Protein AF-0000000086963693 (afdb_homodimer)

Foldseek 3Di:
DCPPPDPPPPPPPPDPPDPPVVLVVLPVVPPPPPDPPPDVPPDDCPPPPPPPDDDSPCRVVVVLVVCAVAPLQVVLQVVQQVCLQVLNDAQVSLLVSLAQNHQEHANNRNLQRDALVSLVSNLVGPQNHQYYHNALNARYAQVSLLSSLQSHQNHQEYEQANYCHELSNLLSNFVRNQNHAYYHHAQNARYDLLSLLSNQAPLVVRDGGNLNHAYYEYHNYPPPDDDPSNLLSLLNNQLSHQNYQYYHDQCNLVNLVCQQVVPCVPHDHDPSGDGSVVSQVVQLVPDPPVPDPGAAGAHAEEEEAEQVSLQSCCRRHLQHAAYEYEYEPDQAGDPSLLSNANYAHYAYEYPAEYALLRCLVSLQRRQQRHAHYHEERYEYADLVSVVSSCLSRQAYQEYHYAYEYQHAPDDDPPPPPVPPSPQRANARHAYYAYAYHYDPPHPDCDDSVSNLSSVLSCQLRYQNYAEYHYYDDPDACQVSLCSSPPPADGGQAAHAYYHYAQHAYALVSVVVVVPHNHNHQEEEAEPHPRADPVSVVVVVVVCVVVVPNHDYHYD/DCPPPDPPPPPPPPDPPDPQVVLVVLPVVPPPPPDPVPDVPPDDCPPPPPPPPDDSPCRVVVVLVVCAVAPLQVVLQVVQQVCLQVLNDAQVSLLVSQAQNHQEHANNRNLQRDALVSLVSNLPGHQNHQYYHNALNARYAQVSLLSSLQSHQNHAYYEQANYCHELSNLLSNFVRNQNHAEYEHAQNARYDLLSLLSNQAPLVVRDGGNLNHAYYEYHNYPPDDDDPSNLLSLLNNQLSHQNHQYYHDQCNLVNLVCQQVVPCVPHDHDPSGDGSVRSQVVQLVPDPPVPDPGAAGAHAEEEEAEQVSLQSCCRRHLQHAAYEYEYEPDQAGDPSLLSNANYAHYAYEYPAEYALLRCLVSLQRRQQRHAHYHEERYEYADLVSVLSSCLSRQAYQEYHYAYEYQHAPDDDPPPPPVPPSPQRANARHAYYAYAYHYDPPHPDCDDSVSNLSSVLSCQLRYQNHAEYHYYDDPDACQVSLCVSCVPADRGQQAHAYYHYAQHAYALVSVVVVVPHNHNHQEEEAEPHPRADPVSVVVVVVVCVVVVPNHDYHYD

pLDDT: mean 77.96, std 24.8, range [16.38, 98.19]

Sequence (1110 aa):
MDARLRPRAGCIQIESVGVTDLLQNACTVRHFLKPCVGSLWAHRALSPLQATHKDPLAAPGLLLANLQMGKADCLVQELIEFLGIKRRVTRPVLHLLLVPQLTELHLRRCSQLVTKDVAQMISSRCKNLSVLNLDSCSRIP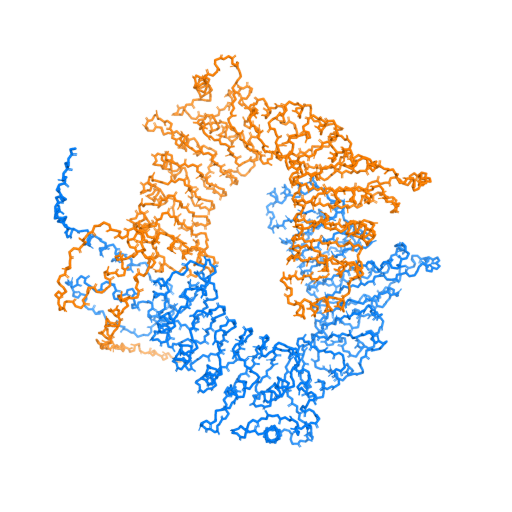SDALVSLIESLPSLKKLDLSDTQCNTQVLSAVGSTCRHLSELNITDCKRLSAESLFHLAYDVTAGSFSCQGLQLLLVDGLEPSGRSRDLIWALAFVLLALPSLLFVENEFVSDALQEILDQQFAAAQVAPRFPSLEELVQRRMAMRTDQTGSRLTLPLKELLEVEETFLPTVCAVCPHLTKAVVLLDDGSALSPAFYTWRTLTNLTLDCSRPRNLAELLPVAAVLGAQMQFLSVDGFYVRDELSFHTLLNRCPNLQKFTASIFLSLRGQGRPPPEQEAVLTPPRFSHLTEFTLSLCHLHTSAPSQPIPRLRANLLSVLQNSPCLETLELFYLPFGLDEVFEKVLEPRGAALVRLCDLFLLQCQVSISTIHLLLAADNQLNSLHLDKCPDIYRGDYEELLRKVSREGLDLHIEWQMDARLRPRAGCIQIESVGVTDLLQNACTVRHFLKPCVGSLWAHRALSPLQATHKDPLAAPGLLLANLQMGKADCLVQELIEFLGIKRRVTRPVLHLLLVPQLTELHLRRCSQLVTKDVAQMISSRCKNLSVLNLDSCSRIPSDALVSLIESLPSLKKLDLSDTQCNTQVLSAVGSTCRHLSELNITDCKRLSAESLFHLAYDVTAGSFSCQGLQLLLVDGLEPSGRSRDLIWALAFVLLALPSLLFVENEFVSDALQEILDQQFAAAQVAPRFPSLEELVQRRMAMRTDQTGSRLTLPLKELLEVEETFLPTVCAVCPHLTKAVVLLDDGSALSPAFYTWRTLTNLTLDCSRPRNLAELLPVAAVLGAQMQFLSVDGFYVRDELSFHTLLNRCPNLQKFTASIFLSLRGQGRPPPEQEAVLTPPRFSHLTEFTLSLCHLHTSAPSQPIPRLRANLLSVLQNSPCLETLELFYLPFGLDEVFEKVLEPRGAALVRLCDLFLLQCQVSISTIHLLLAADNQLNSLHLDKCPDIYRGDYEELLRKVSREGLDLHIEWQ

Radius of gyration: 35.05 Å; Cα contacts (8 Å, |Δi|>4): 2312; chains: 2; bounding box: 100×101×71 Å

Nearest PDB structures (foldseek):
  6o60-assembly1_C  TM=4.520E-01  e=1.082E-11  Homo sapiens
  6wcq-assembly1_B  TM=5.732E-01  e=6.250E-10  Homo sapiens
  3ogm-assembly8_H  TM=4.961E-01  e=3.880E-07  Arabidopsis thaliana
  8ubv-assembly1_H  TM=5.374E-01  e=8.958E-05  Homo sapiens
  7b5r-assembly1_T  TM=4.893E-01  e=2.858E-03  Homo sapiens

Organism: NCBI:txid35019

Secondary structure (DSSP, 8-state):
---------------STTHHHHHHHHHGGGGGG-TT--GGGSS---------S--GGGHHHHHHHHHHSSTHHHHHHHHHHHHHHTT---HHHHHHH--TT-SEEE-GGGGGG--HHHHHHHHHH-TT-SEEE-TT-TTS-HHHHHHHHHT-TT-SEEE-TTS---HHHHHHHHHH-TT--EEE-TT-TT--TTHHHHHHEETTTTEE--TT--EEE--SPSSPS--HHHHHHHHHHHHH-TT--EEE-TTHHHHHHHHHHT--TT----TTS--HHHHHHHHHHH-S-TT-SS------EEEEEEGGGHHHHHHH-TT--EEEEEE-S-SS--GGGGG-TT--EEEEEEEEEEEGGGGHHHHHHHGGG-SEEEEEEEEESSHHHHHHHHHT-TT-SEEEEEEEE-----SS--------------TT--EEEEEEEE-TTS-S----HHHHHHHHHHHHT-TT--EEEEES-SSBSHHHHHHHHSSTTTTTTT--EEEEES-B--HHHHHHHHHSSS---EEEEES-TT--HHHHHHHHHHHHHHT---EEEE-/----------------TTHHHHHHHGGGGGGGG-TT--GGGSS------------GGGHHHHHHHHHHSSTHHHHHHHHHHHHHHTT---HHHHHHH--TT-SEEE-GGGGGG--HHHHHHHHHH-TT-SEEE-TT-TTS-HHHHHHHHHT-TT-SEEE-TTS---HHHHHHHHHH-TT--EEE-TT-TT--TTHHHHHHEETTTTEE--TT--EEE--SPSSPS--HHHHHHHHHHHHH-TT--EEE-TTHHHHHHHHHHT--TT----TTS--HHHHHHHHHHH-S-TT-SS------EEEEEEGGGHHHHHHH-TT--EEEEEE-S-SS--GGGGG-TT--EEEEEEEEEEEGGGGHHHHHHHGGG-SEEEEEEEEESSHHHHHHHHHT-TT-SEEEEEEEE-----SS--------------TT--EEEEEEEE-TTS-S----HHHHHHHHHHHHT-TT--EEEEES-SSBSHHHHHHHHSSTTTTTTT--EEEEES-B--HHHHHHHHHSSS---EEEEES-TT--HHHHHHHHHHHHHHT---EEEE-

Solvent-accessible surface area (backbone atoms only — not comparable to full-atom values): 56618 Å² total; per-residue (Å²): 138,79,84,70,78,74,83,77,77,78,75,80,78,78,78,83,66,77,70,60,65,64,60,58,66,65,62,73,65,64,75,72,70,58,69,87,61,51,78,85,61,65,58,72,40,69,68,83,73,80,78,74,86,73,74,83,76,56,60,72,55,48,61,57,45,53,39,47,56,64,73,29,4,58,39,22,16,23,22,37,27,3,6,5,63,52,65,9,29,37,59,69,57,51,56,69,41,49,32,44,24,18,35,38,40,35,31,50,17,17,12,88,40,35,29,50,67,50,40,50,46,39,34,72,30,29,50,54,25,30,30,44,32,38,32,51,21,53,59,26,45,42,68,46,49,26,54,29,40,60,41,29,44,60,22,29,34,41,31,42,21,35,19,44,45,29,42,64,30,33,31,30,42,15,73,35,18,56,58,22,30,34,41,30,46,30,44,13,61,64,23,42,40,69,29,48,51,32,28,32,33,35,64,88,76,69,42,79,17,28,55,50,26,27,36,41,35,54,37,61,44,36,77,78,67,97,40,72,59,41,28,46,30,48,34,45,42,61,52,56,24,72,44,33,28,33,60,46,44,86,48,50,57,58,12,49,42,44,60,72,65,64,65,58,83,80,55,88,68,60,83,79,44,82,48,67,67,54,35,52,51,50,52,60,65,66,44,83,69,78,78,63,93,66,76,67,46,65,30,33,43,43,78,62,36,50,52,89,41,39,57,47,45,49,62,32,25,62,59,30,29,34,40,26,36,40,34,61,82,62,93,65,69,63,74,43,61,78,70,47,79,51,41,26,32,42,35,40,39,30,30,42,77,38,62,49,64,57,47,43,68,51,28,68,70,45,12,66,58,20,32,31,44,33,44,33,38,26,26,40,70,52,63,59,45,59,50,53,43,53,54,33,27,41,46,24,29,33,38,38,36,39,35,29,40,44,46,73,73,66,78,74,73,71,73,84,68,78,72,79,66,83,66,51,60,23,77,49,22,31,35,44,36,43,31,43,43,64,37,83,88,37,56,81,83,65,85,59,64,56,52,55,49,45,51,38,38,50,51,49,30,15,48,46,23,26,36,41,37,41,30,42,46,95,57,68,42,44,66,44,51,51,60,36,56,56,59,81,86,52,33,43,36,46,23,27,37,41,39,36,33,45,30,44,42,46,59,66,48,53,52,50,61,70,68,43,81,45,50,59,36,38,40,36,42,33,55,25,64,57,55,43,51,46,54,51,53,50,51,52,50,48,35,61,76,69,63,52,76,59,47,76,45,77,88,140,76,85,71,81,75,77,65,60,52,71,76,80,80,80,85,69,78,70,64,69,65,60,61,67,67,64,71,67,66,75,74,72,56,69,88,62,54,79,86,63,67,75,85,78,74,73,84,75,79,80,76,86,75,74,81,79,57,60,73,58,48,62,58,46,51,41,48,54,64,73,30,5,58,38,25,16,24,21,36,30,4,6,5,63,54,64,8,32,38,59,70,58,53,57,70,42,50,33,44,27,17,34,39,39,37,32,48,19,18,12,88,41,35,28,50,66,50,39,50,45,38,35,73,31,29,50,54,24,31,31,42,32,38,33,52,21,52,58,26,44,41,70,45,49,27,55,28,38,60,41,29,43,58,22,28,34,40,30,40,21,35,18,43,46,28,43,66,29,34,31,29,40,16,73,36,18,56,57,20,29,34,41,30,45,30,43,12,62,62,22,43,41,69,28,47,52,31,27,32,32,36,64,89,76,69,40,78,18,29,53,50,26,25,37,41,35,56,36,61,42,36,76,79,67,96,40,70,60,41,30,46,29,48,34,45,41,61,51,56,23,71,44,33,29,34,59,46,44,87,48,52,56,59,12,50,43,42,61,72,63,65,66,58,82,80,54,87,65,62,83,79,43,83,48,68,65,54,35,53,51,48,52,60,64,66,44,80,69,76,78,63,96,67,75,68,44,66,29,32,44,44,78,62,35,48,50,88,42,39,56,48,46,49,60,33,25,61,59,28,29,33,40,25,36,39,34,61,82,64,92,65,69,63,73,45,62,76,69,48,80,52,40,25,32,42,35,40,39,29,29,41,78,38,62,49,63,56,46,42,68,51,28,69,70,44,12,66,58,22,32,32,44,33,43,35,38,27,25,41,72,51,65,60,44,60,50,53,44,52,52,34,27,40,47,24,30,33,40,38,36,38,35,28,40,44,46,72,73,64,78,76,73,71,75,85,66,75,72,78,66,80,66,50,59,22,77,49,22,29,35,44,35,44,32,43,42,64,39,82,89,37,55,79,84,66,85,57,62,58,52,54,49,44,52,39,37,48,49,48,31,15,50,46,23,26,35,41,36,43,31,42,47,93,56,67,43,44,67,43,52,51,60,37,55,56,59,81,86,52,31,43,36,45,23,27,37,41,37,35,33,44,31,43,43,47,60,66,48,53,51,49,58,69,69,44,81,46,48,59,36,37,38,39,41,33,56,27,64,58,54,43,52,48,52,50,53,49,50,51,50,47,35,62,74,70,63,52,75,59,48,77,45,77,87

InterPro domains:
  IPR006553 Leucine-rich repeat, cysteine-containing subtype [SM00367] (99-124)
  IPR006553 Leucine-rich repeat, cysteine-containing subtype [SM00367] (126-151)
  IPR006553 Leucine-rich repeat, cysteine-containing subtype [SM00367] (177-202)
  IPR032675 Leucine-rich repeat domain superfamily [G3DSA:3.80.10.10] (11-227)
  IPR032675 Leucine-rich repeat domain superfamily [G3DSA:3.80.10.10] (249-545)
  IPR057207 F-box/LRR-repeat protein 15-like, leucin rich repeat domain [PF25372] (100-200)

Structure (mmCIF, N/CA/C/O backbone):
data_AF-0000000086963693-model_v1
#
loop_
_entity.id
_entity.type
_entity.pdbx_description
1 polymer 'Uncharacterized protein LOC106538918'
#
loop_
_atom_site.group_PDB
_atom_site.id
_atom_site.type_symbol
_atom_site.label_atom_id
_atom_site.label_alt_id
_atom_site.label_comp_id
_atom_site.label_asym_id
_atom_site.label_entity_id
_atom_site.label_seq_id
_atom_site.pdbx_PDB_ins_code
_atom_site.Cartn_x
_atom_site.Cartn_y
_atom_site.Cartn_z
_atom_site.occupancy
_atom_site.B_iso_or_equiv
_atom_site.auth_seq_id
_atom_site.auth_comp_id
_atom_site.auth_asym_id
_atom_site.auth_atom_id
_atom_site.pdbx_PDB_model_num
ATOM 1 N N . MET A 1 1 ? 40.375 51.125 -20.359 1 17.61 1 MET A N 1
ATOM 2 C CA . MET A 1 1 ? 41.531 50.938 -19.484 1 17.61 1 MET A CA 1
ATOM 3 C C . MET A 1 1 ? 41.625 49.5 -19 1 17.61 1 MET A C 1
ATOM 5 O O . MET A 1 1 ? 40.625 48.938 -18.562 1 17.61 1 MET A O 1
ATOM 9 N N . ASP A 1 2 ? 42.719 48.812 -19.484 1 18.19 2 ASP A N 1
ATOM 10 C CA . ASP A 1 2 ? 43.125 47.469 -19.906 1 18.19 2 ASP A CA 1
ATOM 11 C C . ASP A 1 2 ? 43.5 46.625 -18.703 1 18.19 2 ASP A C 1
ATOM 13 O O . ASP A 1 2 ? 44.219 45.625 -18.844 1 18.19 2 ASP A O 1
ATOM 17 N N . ALA A 1 3 ? 43.031 47.156 -17.453 1 17.84 3 ALA A N 1
ATOM 18 C CA . ALA A 1 3 ? 43.875 46.75 -16.312 1 17.84 3 ALA A CA 1
ATOM 19 C C . ALA A 1 3 ? 43.906 45.219 -16.188 1 17.84 3 ALA A C 1
ATOM 21 O O . ALA A 1 3 ? 42.875 44.562 -16.016 1 17.84 3 ALA A O 1
ATOM 22 N N . ARG A 1 4 ? 45 44.656 -16.734 1 20.73 4 ARG A N 1
ATOM 23 C CA . ARG A 1 4 ? 45.562 43.344 -17.016 1 20.73 4 ARG A CA 1
ATOM 24 C C . ARG A 1 4 ? 45.812 42.562 -15.727 1 20.73 4 ARG A C 1
ATOM 26 O O . ARG A 1 4 ? 46.812 42.75 -15.062 1 20.73 4 ARG A O 1
ATOM 33 N N . LEU A 1 5 ? 44.844 42.688 -14.734 1 18.3 5 LEU A N 1
ATOM 34 C CA . LEU A 1 5 ? 45.156 42.219 -13.391 1 18.3 5 LEU A CA 1
ATOM 35 C C . LEU A 1 5 ? 45.75 40.812 -13.43 1 18.3 5 LEU A C 1
ATOM 37 O O . LEU A 1 5 ? 45.125 39.906 -14.016 1 18.3 5 LEU A O 1
ATOM 41 N N . ARG A 1 6 ? 47.094 40.781 -13.305 1 18.86 6 ARG A N 1
ATOM 42 C CA . ARG A 1 6 ? 48.062 39.688 -13.352 1 18.86 6 ARG A CA 1
ATOM 43 C C . ARG A 1 6 ? 47.75 38.625 -12.305 1 18.86 6 ARG A C 1
ATOM 45 O O . ARG A 1 6 ? 47.406 38.969 -11.164 1 18.86 6 ARG A O 1
ATOM 52 N N . PRO A 1 7 ? 47.438 37.312 -12.664 1 18.75 7 PRO A N 1
ATOM 53 C CA . PRO A 1 7 ? 46.844 36.156 -11.961 1 18.75 7 PRO A CA 1
ATOM 54 C C . PRO A 1 7 ? 47.812 35.562 -10.93 1 18.75 7 PRO A C 1
ATOM 56 O O . PRO A 1 7 ? 48.906 35.156 -11.281 1 18.75 7 PRO A O 1
ATOM 59 N N . ARG A 1 8 ? 48.156 36.406 -9.797 1 19.06 8 ARG A N 1
ATOM 60 C CA . ARG A 1 8 ? 49.156 36 -8.836 1 19.06 8 ARG A CA 1
ATOM 61 C C . ARG A 1 8 ? 49.031 34.531 -8.492 1 19.06 8 ARG A C 1
ATOM 63 O O . ARG A 1 8 ? 47.906 34 -8.445 1 19.06 8 ARG A O 1
ATOM 70 N N . ALA A 1 9 ? 50.062 33.688 -8.633 1 17.91 9 ALA A N 1
ATOM 71 C CA . ALA A 1 9 ? 50.438 32.281 -8.555 1 17.91 9 ALA A CA 1
ATOM 72 C C . ALA A 1 9 ? 50.344 31.781 -7.117 1 17.91 9 ALA A C 1
ATOM 74 O O . ALA A 1 9 ? 50.688 30.625 -6.844 1 17.91 9 ALA A O 1
ATOM 75 N N . GLY A 1 10 ? 49.406 32.281 -6.246 1 17.62 10 GLY A N 1
ATOM 76 C CA . GLY A 1 10 ? 49.562 31.984 -4.828 1 17.62 10 GLY A CA 1
ATOM 77 C C . GLY A 1 10 ? 49.719 30.516 -4.527 1 17.62 10 GLY A C 1
ATOM 78 O O . GLY A 1 10 ? 48.969 29.688 -5.059 1 17.62 10 GLY A O 1
ATOM 79 N N . CYS A 1 11 ? 50.938 29.984 -4.207 1 18.03 11 CYS A N 1
ATOM 80 C CA . CYS A 1 11 ? 51.5 28.688 -3.832 1 18.03 11 CYS A CA 1
ATOM 81 C C . CYS A 1 11 ? 50.781 28.141 -2.598 1 18.03 11 CYS A C 1
ATOM 83 O O . CYS A 1 11 ? 50.781 28.781 -1.545 1 18.03 11 CYS A O 1
ATOM 85 N N . ILE A 1 12 ? 49.656 27.672 -2.686 1 19.31 12 ILE A N 1
ATOM 86 C CA . ILE A 1 12 ? 48.906 27.219 -1.512 1 19.31 12 ILE A CA 1
ATOM 87 C C . ILE A 1 12 ? 49.656 26.078 -0.826 1 19.31 12 ILE A C 1
ATOM 89 O O . ILE A 1 12 ? 49.969 25.062 -1.449 1 19.31 12 ILE A O 1
ATOM 93 N N . GLN A 1 13 ? 50.625 26.422 0.145 1 18.72 13 GLN A N 1
ATOM 94 C CA . GLN A 1 13 ? 51.406 25.562 1.037 1 18.72 13 GLN A CA 1
ATOM 95 C C . GLN A 1 13 ? 50.469 24.641 1.829 1 18.72 13 GLN A C 1
ATOM 97 O O . GLN A 1 13 ? 49.625 25.094 2.578 1 18.72 13 GLN A O 1
ATOM 102 N N . ILE A 1 14 ? 50.125 23.516 1.308 1 20.83 14 ILE A N 1
ATOM 103 C CA . ILE A 1 14 ? 49.25 22.484 1.867 1 20.83 14 ILE A CA 1
ATOM 104 C C . ILE A 1 14 ? 49.906 21.844 3.086 1 20.83 14 ILE A C 1
ATOM 106 O O . ILE A 1 14 ? 50.938 21.188 2.961 1 20.83 14 ILE A O 1
ATOM 110 N N . GLU A 1 15 ? 49.969 22.547 4.301 1 20.69 15 GLU A N 1
ATOM 111 C CA . GLU A 1 15 ? 50.531 22.047 5.551 1 20.69 15 GLU A CA 1
ATOM 112 C C . GLU A 1 15 ? 49.938 20.703 5.938 1 20.69 15 GLU A C 1
ATOM 114 O O . GLU A 1 15 ? 48.781 20.438 5.676 1 20.69 15 GLU A O 1
ATOM 119 N N . SER A 1 16 ? 50.781 19.531 6.258 1 23 16 SER A N 1
ATOM 120 C CA . SER A 1 16 ? 50.875 18.125 6.629 1 23 16 SER A CA 1
ATOM 121 C C . SER A 1 16 ? 50.062 17.844 7.895 1 23 16 SER A C 1
ATOM 123 O O . SER A 1 16 ? 50.156 16.766 8.477 1 23 16 SER A O 1
ATOM 125 N N . VAL A 1 17 ? 49.312 18.734 8.547 1 23.11 17 VAL A N 1
ATOM 126 C CA . VAL A 1 17 ? 48.938 18.5 9.93 1 23.11 17 VAL A CA 1
ATOM 127 C C . VAL A 1 17 ? 47.969 17.312 10 1 23.11 17 VAL A C 1
ATOM 129 O O . VAL A 1 17 ? 48.125 16.438 10.859 1 23.11 17 VAL A O 1
ATOM 132 N N . GLY A 1 18 ? 46.844 17.406 9.383 1 23.2 18 GLY A N 1
ATOM 133 C CA . GLY A 1 18 ? 45.594 16.906 9.945 1 23.2 18 GLY A CA 1
ATOM 134 C C . GLY A 1 18 ? 45.438 15.406 9.781 1 23.2 18 GLY A C 1
ATOM 135 O O . GLY A 1 18 ? 44.375 14.859 10.086 1 23.2 18 GLY A O 1
ATOM 136 N N . VAL A 1 19 ? 46.344 14.648 9.109 1 26.12 19 VAL A N 1
ATOM 137 C CA . VAL A 1 19 ? 46.156 13.219 8.859 1 26.12 19 VAL A CA 1
ATOM 138 C C . VAL A 1 19 ? 46.375 12.43 10.148 1 26.12 19 VAL A C 1
ATOM 140 O O . VAL A 1 19 ? 45.781 11.367 10.344 1 26.12 19 VAL A O 1
ATOM 143 N N . THR A 1 20 ? 47.125 12.938 11.109 1 26.33 20 THR A N 1
ATOM 144 C CA . THR A 1 20 ? 47.594 12.172 12.266 1 26.33 20 THR A CA 1
ATOM 145 C C . THR A 1 20 ? 46.438 11.914 13.234 1 26.33 20 THR A C 1
ATOM 147 O O . THR A 1 20 ? 46.344 10.836 13.82 1 26.33 20 THR A O 1
ATOM 150 N N . ASP A 1 21 ? 45.656 12.906 13.5 1 25.59 21 ASP A N 1
ATOM 151 C CA . ASP A 1 21 ? 44.656 12.773 14.57 1 25.59 21 ASP A CA 1
ATOM 152 C C . ASP A 1 21 ? 43.594 11.734 14.211 1 25.59 21 ASP A C 1
ATOM 154 O O . ASP A 1 21 ? 43.094 11.047 15.086 1 25.59 21 ASP A O 1
ATOM 158 N N . LEU A 1 22 ? 43.344 11.602 12.898 1 25.52 22 LEU A N 1
ATOM 159 C CA . LEU A 1 22 ? 42.281 10.672 12.539 1 25.52 22 LEU A CA 1
ATOM 160 C C . LEU A 1 22 ? 42.688 9.234 12.828 1 25.52 22 LEU A C 1
ATOM 162 O O . LEU A 1 22 ? 41.875 8.414 13.234 1 25.52 22 LEU A O 1
ATOM 166 N N . LEU A 1 23 ? 44 8.875 12.828 1 26.62 23 LEU A N 1
ATOM 167 C CA . LEU A 1 23 ? 44.531 7.539 13.086 1 26.62 23 LEU A CA 1
ATOM 168 C C . LEU A 1 23 ? 44.344 7.156 14.547 1 26.62 23 LEU A C 1
ATOM 170 O O . LEU A 1 23 ? 44.156 5.984 14.875 1 26.62 23 LEU A O 1
ATOM 174 N N . GLN A 1 24 ? 44.438 8.055 15.445 1 26.88 24 GLN A N 1
ATOM 175 C CA . GLN A 1 24 ? 44.406 7.742 16.875 1 26.88 24 GLN A CA 1
ATOM 176 C C . GLN A 1 24 ? 43 7.254 17.281 1 26.88 24 GLN A C 1
ATOM 178 O O . GLN A 1 24 ? 42.875 6.332 18.078 1 26.88 24 GLN A O 1
ATOM 183 N N . ASN A 1 25 ? 42.062 7.797 16.75 1 27 25 ASN A N 1
ATOM 184 C CA . ASN A 1 25 ? 40.719 7.473 17.281 1 27 25 ASN A CA 1
ATOM 185 C C . ASN A 1 25 ? 40.281 6.078 16.844 1 27 25 ASN A C 1
ATOM 187 O O . ASN A 1 25 ? 39.406 5.477 17.484 1 27 25 ASN A O 1
ATOM 191 N N . ALA A 1 26 ? 40.844 5.41 15.828 1 26.69 26 ALA A N 1
ATOM 192 C CA . ALA A 1 26 ? 40.5 4.039 15.453 1 26.69 26 ALA A CA 1
ATOM 193 C C . ALA A 1 26 ? 41 3.047 16.5 1 26.69 26 ALA A C 1
ATOM 195 O O . ALA A 1 26 ? 40.406 1.981 16.688 1 26.69 26 ALA A O 1
ATOM 196 N N . CYS A 1 27 ? 41.938 3.268 17.328 1 26.55 27 CYS A N 1
ATOM 197 C CA . CYS A 1 27 ? 42.5 2.322 18.297 1 26.55 27 CYS A CA 1
ATOM 198 C C . CYS A 1 27 ? 41.531 2.105 19.453 1 26.55 27 CYS A C 1
ATOM 200 O O . CYS A 1 27 ? 41.531 1.04 20.078 1 26.55 27 CYS A O 1
ATOM 202 N N . THR A 1 28 ? 40.781 3.031 19.922 1 27 28 THR A N 1
ATOM 203 C CA . THR A 1 28 ? 40.031 2.816 21.156 1 27 28 THR A CA 1
ATOM 204 C C . THR A 1 28 ? 38.844 1.874 20.891 1 27 28 THR A C 1
ATOM 206 O O . THR A 1 28 ? 38.25 1.352 21.844 1 27 28 THR A O 1
ATOM 209 N N . VAL A 1 29 ? 38.5 1.526 19.703 1 26.03 29 VAL A N 1
ATOM 210 C CA . VAL A 1 29 ? 37.312 0.691 19.516 1 26.03 29 VAL A CA 1
ATOM 211 C C . VAL A 1 29 ? 37.656 -0.771 19.781 1 26.03 29 VAL A C 1
ATOM 213 O O . VAL A 1 29 ? 36.781 -1.645 19.734 1 26.03 29 VAL A O 1
ATOM 216 N N . ARG A 1 30 ? 38.844 -1.247 20.25 1 27.16 30 ARG A N 1
ATOM 217 C CA . ARG A 1 30 ? 39.25 -2.619 20.531 1 27.16 30 ARG A CA 1
ATOM 218 C C . ARG A 1 30 ? 38.438 -3.227 21.656 1 27.16 30 ARG A C 1
ATOM 220 O O . ARG A 1 30 ? 38.062 -4.402 21.609 1 27.16 30 ARG A O 1
ATOM 227 N N . HIS A 1 31 ? 38.219 -2.586 22.734 1 26.3 31 HIS A N 1
ATOM 228 C CA . HIS A 1 31 ? 37.75 -3.271 23.938 1 26.3 31 HIS A CA 1
ATOM 229 C C . HIS A 1 31 ? 36.312 -3.727 23.781 1 26.3 31 HIS A C 1
ATOM 231 O O . HIS A 1 31 ? 35.812 -4.531 24.578 1 26.3 31 HIS A O 1
ATOM 237 N N . PHE A 1 32 ? 35.5 -3.055 22.969 1 24.84 32 PHE A N 1
ATOM 238 C CA . PHE A 1 32 ? 34.062 -3.361 23.156 1 24.84 32 PHE A CA 1
ATOM 239 C C . PHE A 1 32 ? 33.656 -4.582 22.328 1 24.84 32 PHE A C 1
ATOM 241 O O . PHE A 1 32 ? 3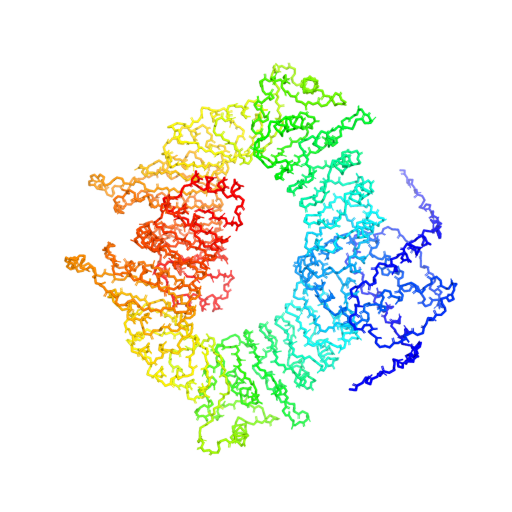2.531 -5.012 22.375 1 24.84 32 PHE A O 1
ATOM 248 N N . LEU A 1 33 ? 34.438 -5.109 21.391 1 24.95 33 LEU A N 1
ATOM 249 C CA . LEU A 1 33 ? 33.969 -6.199 20.547 1 24.95 33 LEU A CA 1
ATOM 250 C C . LEU A 1 33 ? 34.031 -7.531 21.297 1 24.95 33 LEU A C 1
ATOM 252 O O . LEU A 1 33 ? 34 -8.594 20.672 1 24.95 33 LEU A O 1
ATOM 256 N N . LYS A 1 34 ? 34.062 -7.668 22.547 1 24.39 34 LYS A N 1
ATOM 257 C CA . LYS A 1 34 ? 34.219 -8.945 23.234 1 24.39 34 LYS A CA 1
ATOM 258 C C . LYS A 1 34 ? 33 -9.844 23 1 24.39 34 LYS A C 1
ATOM 260 O O . LYS A 1 34 ? 33.156 -11.047 22.766 1 24.39 34 LYS A O 1
ATOM 265 N N . PRO A 1 35 ? 31.781 -9.383 23.422 1 24.14 35 PRO A N 1
ATOM 266 C CA . PRO A 1 35 ? 30.875 -10.453 23.859 1 24.14 35 PRO A CA 1
ATOM 267 C C . PRO A 1 35 ? 30.344 -11.281 22.703 1 24.14 35 PRO A C 1
ATOM 269 O O . PRO A 1 35 ? 30.078 -12.477 22.859 1 24.14 35 PRO A O 1
ATOM 272 N N . CYS A 1 36 ? 29.875 -10.688 21.641 1 24.02 36 CYS A N 1
ATOM 273 C CA . CYS A 1 36 ? 28.984 -11.562 20.875 1 24.02 36 CYS A CA 1
ATOM 274 C C . CYS A 1 36 ? 29.781 -12.648 20.156 1 24.02 36 CYS A C 1
ATOM 276 O O . CYS A 1 36 ? 29.203 -13.414 19.375 1 24.02 36 CYS A O 1
ATOM 278 N N . VAL A 1 37 ? 31.094 -12.594 20.094 1 26.06 37 VAL A N 1
ATOM 279 C CA . VAL A 1 37 ? 31.859 -13.625 19.406 1 26.06 37 VAL A CA 1
ATOM 280 C C . VAL A 1 37 ? 31.922 -14.883 20.266 1 26.06 37 VAL A C 1
ATOM 282 O O . VAL A 1 37 ? 32.844 -15.062 21.062 1 26.06 37 VAL A O 1
ATOM 285 N N . GLY A 1 38 ? 30.938 -15.18 21.016 1 23.3 38 GLY A N 1
ATOM 286 C CA . GLY A 1 38 ? 31.156 -16.328 21.875 1 23.3 38 GLY A CA 1
ATOM 287 C C . GLY A 1 38 ? 31.531 -17.594 21.109 1 23.3 38 GLY A C 1
ATOM 288 O O . GLY A 1 38 ? 32.469 -18.281 21.484 1 23.3 38 GLY A O 1
ATOM 289 N N . SER A 1 39 ? 30.562 -18.188 20.359 1 24.06 39 SER A N 1
ATOM 290 C CA . SER A 1 39 ? 30.781 -19.609 20.156 1 24.06 39 SER A CA 1
ATOM 291 C C . SER A 1 39 ? 31.922 -19.875 19.188 1 24.06 39 SER A C 1
ATOM 293 O O . SER A 1 39 ? 32.531 -20.953 19.188 1 24.06 39 SER A O 1
ATOM 295 N N . LEU A 1 40 ? 32.031 -19.094 18.156 1 23.3 40 LEU A N 1
ATOM 296 C CA . LEU A 1 40 ? 33 -19.641 17.188 1 23.3 40 LEU A CA 1
ATOM 297 C C . LEU A 1 40 ? 34.406 -19.5 17.703 1 23.3 40 LEU A C 1
ATOM 299 O O . LEU A 1 40 ? 35.375 -19.844 17 1 23.3 40 LEU A O 1
ATOM 303 N N . TRP A 1 41 ? 34.625 -18.703 18.75 1 24.69 41 TRP A N 1
ATOM 304 C CA . TRP A 1 41 ? 35.969 -18.391 19.25 1 24.69 41 TRP A CA 1
ATOM 305 C C . TRP A 1 41 ? 36.594 -19.609 19.938 1 24.69 41 TRP A C 1
ATOM 307 O O . TRP A 1 41 ? 37.625 -19.5 20.594 1 24.69 41 TRP A O 1
ATOM 317 N N . ALA A 1 42 ? 35.875 -20.641 20.078 1 23.03 42 ALA A N 1
ATOM 318 C CA . ALA A 1 42 ? 36.625 -21.531 20.984 1 23.03 42 ALA A CA 1
ATOM 319 C C . ALA A 1 42 ? 38.031 -21.828 20.453 1 23.03 42 ALA A C 1
ATOM 321 O O . ALA A 1 42 ? 39 -21.828 21.219 1 23.03 42 ALA A O 1
ATOM 322 N N . HIS A 1 43 ? 38.25 -22.625 19.391 1 22.09 43 HIS A N 1
ATOM 323 C CA . HIS A 1 43 ? 39.438 -23.453 19.406 1 22.09 43 HIS A CA 1
ATOM 324 C C . HIS A 1 43 ? 40.688 -22.641 19.016 1 22.09 43 HIS A C 1
ATOM 326 O O . HIS A 1 43 ? 41.781 -22.922 19.469 1 22.09 43 HIS A O 1
ATOM 332 N N . ARG A 1 44 ? 40.812 -22 17.75 1 22.7 44 ARG A N 1
ATOM 333 C CA . ARG A 1 44 ? 42.219 -21.828 17.344 1 22.7 44 ARG A CA 1
ATOM 334 C C . ARG A 1 44 ? 42.875 -20.672 18.078 1 22.7 44 ARG A C 1
ATOM 336 O O . ARG A 1 44 ? 42.312 -19.562 18.141 1 22.7 44 ARG A O 1
ATOM 343 N N . ALA A 1 45 ? 43.719 -20.797 19.047 1 23.03 45 ALA A N 1
ATOM 344 C CA . ALA A 1 45 ? 44.594 -20.062 19.922 1 23.03 45 ALA A CA 1
ATOM 345 C C . ALA A 1 45 ? 45.438 -19.047 19.141 1 23.03 45 ALA A C 1
ATOM 347 O O . ALA A 1 45 ? 46.375 -19.422 18.453 1 23.03 45 ALA A O 1
ATOM 348 N N . LEU A 1 46 ? 44.906 -18.203 18.375 1 23.17 46 LEU A N 1
ATOM 349 C CA . LEU A 1 46 ? 45.781 -17.281 17.688 1 23.17 46 LEU A CA 1
ATOM 350 C C . LEU A 1 46 ? 46.75 -16.625 18.672 1 23.17 46 LEU A C 1
ATOM 352 O O . LEU A 1 46 ? 46.344 -16.188 19.75 1 23.17 46 LEU A O 1
ATOM 356 N N . SER A 1 47 ? 48.031 -17.016 18.703 1 22.25 47 SER A N 1
ATOM 357 C CA . SER A 1 47 ? 49.125 -16.453 19.484 1 22.25 47 SER A CA 1
ATOM 358 C C . SER A 1 47 ? 49.094 -14.938 19.438 1 22.25 47 SER A C 1
ATOM 360 O O . SER A 1 47 ? 48.656 -14.344 18.453 1 22.25 47 SER A O 1
ATOM 362 N N . PRO A 1 48 ? 49.281 -14.195 20.578 1 23.97 48 PRO A N 1
ATOM 363 C CA . PRO A 1 48 ? 49.375 -12.766 20.844 1 23.97 48 PRO A CA 1
ATOM 364 C C . PRO A 1 48 ? 50.406 -12.078 19.938 1 23.97 48 PRO A C 1
ATOM 366 O O . PRO A 1 48 ? 51.594 -12.383 20 1 23.97 48 PRO A O 1
ATOM 369 N N . LEU A 1 49 ? 50.219 -12.023 18.578 1 23.06 49 LEU A N 1
ATOM 370 C CA . LEU A 1 49 ? 51.25 -11.359 17.781 1 23.06 49 LEU A CA 1
ATOM 371 C C . LEU A 1 49 ? 51.656 -10.031 18.406 1 23.06 49 LEU A C 1
ATOM 373 O O . LEU A 1 49 ? 50.812 -9.281 18.891 1 23.06 49 LEU A O 1
ATOM 377 N N . GLN A 1 50 ? 52.812 -9.859 18.875 1 22.8 50 GLN A N 1
ATOM 378 C CA . GLN A 1 50 ? 53.531 -8.734 19.422 1 22.8 50 GLN A CA 1
ATOM 379 C C . GLN A 1 50 ? 53.406 -7.488 18.562 1 22.8 50 GLN A C 1
ATOM 381 O O . GLN A 1 50 ? 53.719 -7.516 17.375 1 22.8 50 GLN A O 1
ATOM 386 N N . ALA A 1 51 ? 52.406 -6.648 18.828 1 24.23 51 ALA A N 1
ATOM 387 C CA . ALA A 1 51 ? 52.125 -5.289 18.375 1 24.23 51 ALA A CA 1
ATOM 388 C C . ALA A 1 51 ? 53.375 -4.438 18.359 1 24.23 51 ALA A C 1
ATOM 390 O O . ALA A 1 51 ? 53.844 -3.986 19.406 1 24.23 51 ALA A O 1
ATOM 391 N N . THR A 1 52 ? 54.344 -4.875 17.547 1 24.2 52 THR A N 1
ATOM 392 C CA . THR A 1 52 ? 55.406 -3.871 17.422 1 24.2 52 THR A CA 1
ATOM 393 C C . THR A 1 52 ? 54.844 -2.547 16.922 1 24.2 52 THR A C 1
ATOM 395 O O . THR A 1 52 ? 53.906 -2.531 16.109 1 24.2 52 THR A O 1
ATOM 398 N N . HIS A 1 53 ? 55.031 -1.318 17.578 1 24.47 53 HIS A N 1
ATOM 399 C CA . HIS A 1 53 ? 54.594 0.047 17.812 1 24.47 53 HIS A CA 1
ATOM 400 C C . HIS A 1 53 ? 54.5 0.839 16.516 1 24.47 53 HIS A C 1
ATOM 402 O O . HIS A 1 53 ? 53.906 1.906 16.469 1 24.47 53 HIS A O 1
ATOM 408 N N . LYS A 1 54 ? 55.438 0.688 15.547 1 24.95 54 LYS A N 1
ATOM 409 C CA . LYS A 1 54 ? 55.875 1.88 14.82 1 24.95 54 LYS A CA 1
ATOM 410 C C . LYS A 1 54 ? 54.969 2.152 13.617 1 24.95 54 LYS A C 1
ATOM 412 O O . LYS A 1 54 ? 54.906 3.279 13.117 1 24.95 54 LYS A O 1
ATOM 417 N N . ASP A 1 55 ? 54.625 1.06 12.758 1 24.31 55 ASP A N 1
ATOM 418 C CA . ASP A 1 55 ? 54.312 1.552 11.414 1 24.31 55 ASP A CA 1
ATOM 419 C C . ASP A 1 55 ? 52.844 1.969 11.305 1 24.31 55 ASP A C 1
ATOM 421 O O . ASP A 1 55 ? 51.969 1.168 11.57 1 24.31 55 ASP A O 1
ATOM 425 N N . PRO A 1 56 ? 52.438 3.332 11.32 1 26.47 56 PRO A N 1
ATOM 426 C CA . PRO A 1 56 ? 51.156 4.039 11.336 1 26.47 56 PRO A CA 1
ATOM 427 C C . PRO A 1 56 ? 50.188 3.539 10.258 1 26.47 56 PRO A C 1
ATOM 429 O O . PRO A 1 56 ? 49.031 3.93 10.234 1 26.47 56 PRO A O 1
ATOM 432 N N . LEU A 1 57 ? 50.688 2.934 9.227 1 27.48 57 LEU A N 1
ATOM 433 C CA . LEU A 1 57 ? 49.969 2.627 7.996 1 27.48 57 LEU A CA 1
ATOM 434 C C . LEU A 1 57 ? 49.094 1.393 8.18 1 27.48 57 LEU A C 1
ATOM 436 O O . LEU A 1 57 ? 48.469 0.917 7.227 1 27.48 57 LEU A O 1
ATOM 440 N N . ALA A 1 58 ? 49.188 0.638 9.273 1 27.55 58 ALA A N 1
ATOM 441 C CA . ALA A 1 58 ? 48.594 -0.685 9.461 1 27.55 58 ALA A CA 1
ATOM 442 C C . ALA A 1 58 ? 47.094 -0.588 9.664 1 27.55 58 ALA A C 1
ATOM 444 O O . ALA A 1 58 ? 46.375 -1.604 9.664 1 27.55 58 ALA A O 1
ATOM 445 N N . ALA A 1 59 ? 46.594 0.584 9.945 1 27.97 59 ALA A N 1
ATOM 446 C CA . ALA A 1 59 ? 45.219 0.669 10.469 1 27.97 59 ALA A CA 1
ATOM 447 C C . ALA A 1 59 ? 44.219 0.389 9.375 1 27.97 59 ALA A C 1
ATOM 449 O O . ALA A 1 59 ? 43.219 -0.3 9.609 1 27.97 59 ALA A O 1
ATOM 450 N N . PRO A 1 60 ? 44.406 0.939 8.148 1 29.73 60 PRO A N 1
ATOM 451 C CA . PRO A 1 60 ? 43.375 0.631 7.145 1 29.73 60 PRO A CA 1
ATOM 452 C C . PRO A 1 60 ? 43.281 -0.863 6.848 1 29.73 60 PRO A C 1
ATOM 454 O O . PRO A 1 60 ? 42.219 -1.347 6.461 1 29.73 60 PRO A O 1
ATOM 457 N N . GLY A 1 61 ? 44.312 -1.651 7.043 1 29.19 61 GLY A N 1
ATOM 458 C CA . GLY A 1 61 ? 44.375 -3.08 6.781 1 29.19 61 GLY A CA 1
ATOM 459 C C . GLY A 1 61 ? 43.469 -3.893 7.695 1 29.19 61 GLY A C 1
ATOM 460 O O . GLY A 1 61 ? 42.969 -4.941 7.297 1 29.19 61 GLY A O 1
ATOM 461 N N . LEU A 1 62 ? 43.312 -3.477 8.938 1 28.97 62 LEU A N 1
ATOM 462 C CA . LEU A 1 62 ? 42.562 -4.293 9.898 1 28.97 62 LEU A CA 1
ATOM 463 C C . LEU A 1 62 ? 41.062 -4.188 9.648 1 28.97 62 LEU A C 1
ATOM 465 O O . LEU A 1 62 ? 40.344 -5.156 9.859 1 28.97 62 LEU A O 1
ATOM 469 N N . LEU A 1 63 ? 40.531 -2.979 9.344 1 31.12 63 LEU A N 1
ATOM 470 C CA . LEU A 1 63 ? 39.125 -2.9 9.023 1 31.12 63 LEU A CA 1
ATOM 471 C C . LEU A 1 63 ? 38.781 -3.824 7.855 1 31.12 63 LEU A C 1
ATOM 473 O O . LEU A 1 63 ? 37.781 -4.527 7.895 1 31.12 63 LEU A O 1
ATOM 477 N N . LEU A 1 64 ? 39.625 -3.881 6.863 1 30.95 64 LEU A N 1
ATOM 478 C CA . LEU A 1 64 ? 39.5 -4.848 5.777 1 30.95 64 LEU A CA 1
ATOM 479 C C . LEU A 1 64 ? 39.656 -6.273 6.297 1 30.95 64 LEU A C 1
ATOM 481 O O . LEU A 1 64 ? 38.938 -7.18 5.828 1 30.95 64 LEU A O 1
ATOM 485 N N . ALA A 1 65 ? 40.438 -6.484 7.234 1 30.88 65 ALA A N 1
ATOM 486 C CA . ALA A 1 65 ? 40.656 -7.82 7.793 1 30.88 65 ALA A CA 1
ATOM 487 C C . ALA A 1 65 ? 39.406 -8.305 8.523 1 30.88 65 ALA A C 1
ATOM 489 O O . ALA A 1 65 ? 39.031 -9.477 8.422 1 30.88 65 ALA A O 1
ATOM 490 N N . ASN A 1 66 ? 38.75 -7.52 9.312 1 31.56 66 ASN A N 1
ATOM 491 C CA . ASN A 1 66 ? 37.594 -7.969 10.031 1 31.56 66 ASN A CA 1
ATOM 492 C C . ASN A 1 66 ? 36.375 -8.148 9.094 1 31.56 66 ASN A C 1
ATOM 494 O O . ASN A 1 66 ? 35.531 -8.992 9.344 1 31.56 66 ASN A O 1
ATOM 498 N N . LEU A 1 67 ? 36.125 -7.293 8.062 1 34.06 67 LEU A N 1
ATOM 499 C CA . LEU A 1 67 ? 35.188 -7.637 6.984 1 34.06 67 LEU A CA 1
ATOM 500 C C . LEU A 1 67 ? 35.531 -9 6.387 1 34.06 67 LEU A C 1
ATOM 502 O O . LEU A 1 67 ? 34.688 -9.672 5.82 1 34.06 67 LEU A O 1
ATOM 506 N N . GLN A 1 68 ? 36.75 -9.398 6.395 1 30.75 68 GLN A N 1
ATOM 507 C CA . GLN A 1 68 ? 37.219 -10.695 5.902 1 30.75 68 GLN A CA 1
ATOM 508 C C . GLN A 1 68 ? 36.844 -11.812 6.863 1 30.75 68 GLN A C 1
ATOM 510 O O . GLN A 1 68 ? 36.875 -12.992 6.5 1 30.75 68 GLN A O 1
ATOM 515 N N . MET A 1 69 ? 36.875 -11.555 8.117 1 30.66 69 MET A N 1
ATOM 516 C CA . MET A 1 69 ? 36.656 -12.648 9.055 1 30.66 69 MET A CA 1
ATOM 517 C C . MET A 1 69 ? 35.156 -12.906 9.234 1 30.66 69 MET A C 1
ATOM 519 O O . MET A 1 69 ? 34.406 -12.008 9.641 1 30.66 69 MET A O 1
ATOM 523 N N . GLY A 1 70 ? 34.406 -13.836 8.586 1 33.28 70 GLY A N 1
ATOM 524 C CA . GLY A 1 70 ? 33.312 -14.758 8.312 1 33.28 70 GLY A CA 1
ATOM 525 C C . GLY A 1 70 ? 31.953 -14.086 8.281 1 33.28 70 GLY A C 1
ATOM 526 O O . GLY A 1 70 ? 31.047 -14.539 7.582 1 33.28 70 GLY A O 1
ATOM 527 N N . LYS A 1 71 ? 31.484 -13.234 9.297 1 35.03 71 LYS A N 1
ATOM 528 C CA . LYS A 1 71 ? 30.094 -12.805 9.375 1 35.03 71 LYS A CA 1
ATOM 529 C C . LYS A 1 71 ? 29.875 -11.539 8.547 1 35.03 71 LYS A C 1
ATOM 531 O O . LYS A 1 71 ? 28.797 -10.93 8.617 1 35.03 71 LYS A O 1
ATOM 536 N N . ALA A 1 72 ? 30.703 -11.07 7.805 1 39.44 72 ALA A N 1
ATOM 537 C CA . ALA A 1 72 ? 30.797 -9.891 6.949 1 39.44 72 ALA A CA 1
ATOM 538 C C . ALA A 1 72 ? 29.859 -10.023 5.746 1 39.44 72 ALA A C 1
ATOM 540 O O . ALA A 1 72 ? 29.406 -9.016 5.191 1 39.44 72 ALA A O 1
ATOM 541 N N . ASP A 1 73 ? 29.516 -11.258 5.465 1 42.12 73 ASP A N 1
ATOM 542 C CA . ASP A 1 73 ? 28.734 -11.555 4.27 1 42.12 73 ASP A CA 1
ATOM 543 C C . ASP A 1 73 ? 27.375 -10.867 4.32 1 42.12 73 ASP A C 1
ATOM 545 O O . ASP A 1 73 ? 26.938 -10.258 3.338 1 42.12 73 ASP A O 1
A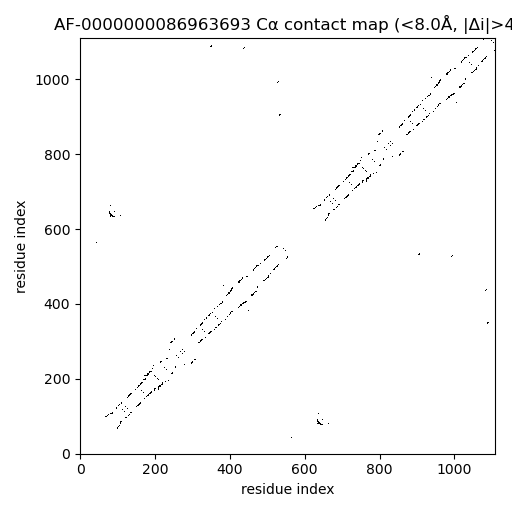TOM 549 N N . CYS A 1 74 ? 26.828 -11.164 5.441 1 41.84 74 CYS A N 1
ATOM 550 C CA . CYS A 1 74 ? 25.438 -10.766 5.539 1 41.84 74 CYS A CA 1
ATOM 551 C C . CYS A 1 74 ? 25.297 -9.25 5.594 1 41.84 74 CYS A C 1
ATOM 553 O O . CYS A 1 74 ? 24.391 -8.688 4.969 1 41.84 74 CYS A O 1
ATOM 555 N N . LEU A 1 75 ? 26.328 -8.711 6.266 1 40.06 75 LEU A N 1
ATOM 556 C CA . LEU A 1 75 ? 26.234 -7.281 6.516 1 40.06 75 LEU A CA 1
ATOM 557 C C . LEU A 1 75 ? 26.422 -6.488 5.227 1 40.06 75 LEU A C 1
ATOM 559 O O . LEU A 1 75 ? 25.703 -5.52 4.973 1 40.06 75 LEU A O 1
ATOM 563 N N . VAL A 1 76 ? 27.328 -6.988 4.43 1 47.59 76 VAL A N 1
ATOM 564 C CA . VAL A 1 76 ? 27.609 -6.312 3.164 1 47.59 76 VAL A CA 1
ATOM 565 C C . VAL A 1 76 ? 26.375 -6.383 2.266 1 47.59 76 VAL A C 1
ATOM 567 O O . VAL A 1 76 ? 25.984 -5.383 1.655 1 47.59 76 VAL A O 1
ATOM 570 N N . GLN A 1 77 ? 25.844 -7.473 2.305 1 44.88 77 GLN A N 1
ATOM 571 C CA . GLN A 1 77 ? 24.703 -7.664 1.425 1 44.88 77 GLN A CA 1
ATOM 572 C C . GLN A 1 77 ? 23.547 -6.746 1.817 1 44.88 77 GLN A C 1
ATOM 574 O O . GLN A 1 77 ? 22.891 -6.156 0.953 1 44.88 77 GLN A O 1
ATOM 579 N N . GLU A 1 78 ? 23.453 -6.746 3.004 1 44.59 78 GLU A N 1
ATOM 580 C CA . GLU A 1 78 ? 22.359 -5.926 3.533 1 44.59 78 GLU A CA 1
ATOM 581 C C . GLU A 1 78 ? 22.609 -4.445 3.24 1 44.59 78 GLU A C 1
ATOM 583 O O . GLU A 1 78 ? 21.672 -3.713 2.918 1 44.59 78 GLU A O 1
ATOM 588 N N . LEU A 1 79 ? 23.875 -4.195 3.234 1 47.47 79 LEU A N 1
ATOM 589 C CA . LEU A 1 79 ? 24.266 -2.818 2.938 1 47.47 79 LEU A CA 1
ATOM 590 C C . LEU A 1 79 ? 24 -2.486 1.472 1 47.47 79 LEU A C 1
ATOM 592 O O . LEU A 1 79 ? 23.516 -1.4 1.153 1 47.47 79 LEU A O 1
ATOM 596 N N . ILE A 1 80 ? 24.297 -3.441 0.651 1 49.88 80 ILE A N 1
ATOM 597 C CA . ILE A 1 80 ? 24.078 -3.27 -0.781 1 49.88 80 ILE A CA 1
ATOM 598 C C . ILE A 1 80 ? 22.594 -3.107 -1.064 1 49.88 80 ILE A C 1
ATOM 600 O O . ILE A 1 80 ? 22.188 -2.232 -1.835 1 49.88 80 ILE A O 1
ATOM 604 N N . GLU A 1 81 ? 21.906 -4.004 -0.599 1 47.88 81 GLU A N 1
ATOM 605 C CA . GLU A 1 81 ? 20.469 -3.994 -0.839 1 47.88 81 GLU A CA 1
ATOM 606 C C . GLU A 1 81 ? 19.828 -2.693 -0.354 1 47.88 81 GLU A C 1
ATOM 608 O O . GLU A 1 81 ? 18.984 -2.121 -1.034 1 47.88 81 GLU A O 1
ATOM 613 N N . PHE A 1 82 ? 20.312 -2.332 0.733 1 43.44 82 PHE A N 1
ATOM 614 C CA . PHE A 1 82 ? 19.812 -1.125 1.38 1 43.44 82 PHE A CA 1
ATOM 615 C C . PHE A 1 82 ? 20.188 0.115 0.573 1 43.44 82 PHE A C 1
ATOM 617 O O . PHE A 1 82 ? 19.344 0.977 0.329 1 43.44 82 PHE A O 1
ATOM 624 N N . LEU A 1 83 ? 21.453 0.083 0.163 1 46.81 83 LEU A N 1
ATOM 625 C CA . LEU A 1 83 ? 21.953 1.209 -0.619 1 46.81 83 LEU A CA 1
ATOM 626 C C . LEU A 1 83 ? 21.297 1.249 -1.995 1 46.81 83 LEU A C 1
ATOM 628 O O . LEU A 1 83 ? 21.141 2.322 -2.582 1 46.81 83 LEU A O 1
ATOM 632 N N . GLY A 1 84 ? 20.922 0.064 -2.457 1 46.06 84 GLY A N 1
ATOM 633 C CA . GLY A 1 84 ? 20.266 -0.077 -3.746 1 46.06 84 GLY A CA 1
ATOM 634 C C . GLY A 1 84 ? 18.844 0.44 -3.75 1 46.06 84 GLY A C 1
ATOM 635 O O . GLY A 1 84 ? 18.391 1.041 -4.73 1 46.06 84 GLY A O 1
ATOM 636 N N . ILE A 1 85 ? 18.109 0.154 -2.865 1 43.22 85 ILE A N 1
ATOM 637 C CA . ILE A 1 85 ? 16.719 0.577 -2.801 1 43.22 85 ILE A CA 1
ATOM 638 C C . ILE A 1 85 ? 16.641 2.102 -2.82 1 43.22 85 ILE A C 1
ATOM 640 O O . ILE A 1 85 ? 15.773 2.676 -3.49 1 43.22 85 ILE A O 1
ATOM 644 N N . LYS A 1 86 ? 17.422 2.879 -2.23 1 39.88 86 LYS A N 1
ATOM 645 C CA . LYS A 1 86 ? 17.359 4.336 -2.189 1 39.88 86 LYS A CA 1
ATOM 646 C C . LYS A 1 86 ? 18.172 4.953 -3.328 1 39.88 86 LYS A C 1
ATOM 648 O O . LYS A 1 86 ? 18.422 6.164 -3.34 1 39.88 86 LYS A O 1
ATOM 653 N N . ARG A 1 87 ? 18.641 4.199 -4.094 1 44.81 87 ARG A N 1
ATOM 654 C CA . ARG A 1 87 ? 19.391 4.508 -5.305 1 44.81 87 ARG A CA 1
ATOM 655 C C . ARG A 1 87 ? 20.656 5.312 -4.98 1 44.81 87 ARG A C 1
ATOM 657 O O . ARG A 1 87 ? 21.031 6.207 -5.738 1 44.81 87 ARG A O 1
ATOM 664 N N . ARG A 1 88 ? 21.047 5.27 -3.691 1 43.66 88 ARG A N 1
ATOM 665 C CA . ARG A 1 88 ? 22.172 6.07 -3.244 1 43.66 88 ARG A CA 1
ATOM 666 C C . ARG A 1 88 ? 23.469 5.254 -3.262 1 43.66 88 ARG A C 1
ATOM 668 O O . ARG A 1 88 ? 24.5 5.703 -2.764 1 43.66 88 ARG A O 1
ATOM 675 N N . VAL A 1 89 ? 23.484 4.07 -3.361 1 49.06 89 VAL A N 1
ATOM 676 C CA . VAL A 1 89 ? 24.688 3.277 -3.559 1 49.06 89 VAL A CA 1
ATOM 677 C C . VAL A 1 89 ? 25.484 3.84 -4.73 1 49.06 89 VAL A C 1
ATOM 679 O O . VAL A 1 89 ? 24.984 3.951 -5.844 1 49.06 89 VAL A O 1
ATOM 682 N N . THR A 1 90 ? 26.531 4.68 -4.016 1 48.84 90 THR A N 1
ATOM 683 C CA . THR A 1 90 ? 27.438 5.105 -5.078 1 48.84 90 THR A CA 1
ATOM 684 C C . THR A 1 90 ? 28.5 4.047 -5.336 1 48.84 90 THR A C 1
ATOM 686 O O . THR A 1 90 ? 28.641 3.098 -4.562 1 48.84 90 THR A O 1
ATOM 689 N N . ARG A 1 91 ? 29.188 4.148 -6.23 1 57.47 91 ARG A N 1
ATOM 690 C CA . ARG A 1 91 ? 30.172 3.168 -6.703 1 57.47 91 ARG A CA 1
ATOM 691 C C . ARG A 1 91 ? 31.266 2.939 -5.66 1 57.47 91 ARG A C 1
ATOM 693 O O . ARG A 1 91 ? 31.625 1.797 -5.375 1 57.47 91 ARG A O 1
ATOM 700 N N . PRO A 1 92 ? 31.672 3.973 -4.887 1 49.78 92 PRO A N 1
ATOM 701 C CA . PRO A 1 92 ? 32.75 3.721 -3.92 1 49.78 92 PRO A CA 1
ATOM 702 C C . PRO A 1 92 ? 32.281 2.914 -2.713 1 49.78 92 PRO A C 1
ATOM 704 O O . PRO A 1 92 ? 33 2.062 -2.207 1 49.78 92 PRO A O 1
ATOM 707 N N . VAL A 1 93 ? 31.016 3.168 -2.295 1 51.38 93 VAL A N 1
ATOM 708 C CA . VAL A 1 93 ? 30.453 2.43 -1.177 1 51.38 93 VAL A CA 1
ATOM 709 C C . VAL A 1 93 ? 30.328 0.953 -1.541 1 51.38 93 VAL A C 1
ATOM 711 O O . VAL A 1 93 ? 30.641 0.079 -0.732 1 51.38 93 VAL A O 1
ATOM 714 N N . LEU A 1 94 ? 29.906 0.736 -2.637 1 63.41 94 LEU A N 1
ATOM 715 C CA . LEU A 1 94 ? 29.781 -0.635 -3.121 1 63.41 94 LEU A CA 1
ATOM 716 C C . LEU A 1 94 ? 31.141 -1.338 -3.1 1 63.41 94 LEU A C 1
ATOM 718 O O . LEU A 1 94 ? 31.219 -2.518 -2.754 1 63.41 94 LEU A O 1
ATOM 722 N N . HIS A 1 95 ? 32.156 -0.552 -3.27 1 62.06 95 HIS A N 1
ATOM 723 C CA . HIS A 1 95 ? 33.5 -1.096 -3.275 1 62.06 95 HIS A CA 1
ATOM 724 C C . HIS A 1 95 ? 33.938 -1.561 -1.884 1 62.06 95 HIS A C 1
ATOM 726 O O . HIS A 1 95 ? 34.594 -2.598 -1.74 1 62.06 95 HIS A O 1
ATOM 732 N N . LEU A 1 96 ? 33.375 -0.87 -0.935 1 53.28 96 LEU A N 1
ATOM 733 C CA . LEU A 1 96 ? 33.75 -1.184 0.445 1 53.28 96 LEU A CA 1
ATOM 734 C C . LEU A 1 96 ? 32.938 -2.379 0.954 1 53.28 96 LEU A C 1
ATOM 736 O O . LEU A 1 96 ? 33.438 -3.158 1.771 1 53.28 96 LEU A O 1
ATOM 740 N N . LEU A 1 97 ? 31.812 -2.49 0.354 1 60.25 97 LEU A N 1
ATOM 741 C CA . LEU A 1 97 ? 30.891 -3.496 0.864 1 60.25 97 LEU A CA 1
ATOM 742 C C . LEU A 1 97 ? 31.141 -4.852 0.219 1 60.25 97 LEU A C 1
ATOM 744 O O . LEU A 1 97 ? 30.766 -5.891 0.766 1 60.25 97 LEU A O 1
ATOM 748 N N . LEU A 1 98 ? 31.812 -4.77 -0.827 1 74 98 LEU A N 1
ATOM 749 C CA . LEU A 1 98 ? 32.125 -6.008 -1.535 1 74 98 LEU A CA 1
ATOM 750 C C . LEU A 1 98 ? 33.375 -6.676 -0.947 1 74 98 LEU A C 1
ATOM 752 O O . LEU A 1 98 ? 34.5 -6.344 -1.318 1 74 98 LEU A O 1
ATOM 756 N N . VAL A 1 99 ? 33.125 -7.559 0.123 1 62.75 99 VAL A N 1
ATOM 757 C CA . VAL A 1 99 ? 34.188 -8.242 0.849 1 62.75 99 VAL A CA 1
ATOM 758 C C . VAL A 1 99 ? 34.125 -9.742 0.593 1 62.75 99 VAL A C 1
ATOM 760 O O . VAL A 1 99 ? 33.031 -10.273 0.279 1 62.75 99 VAL A O 1
ATOM 763 N N . PRO A 1 100 ? 35.25 -10.469 0.799 1 69.06 100 PRO A N 1
ATOM 764 C CA . PRO A 1 100 ? 35.312 -11.883 0.431 1 69.06 100 PRO A CA 1
ATOM 765 C C . PRO A 1 100 ? 34.469 -12.766 1.335 1 69.06 100 PRO A C 1
ATOM 767 O O . PRO A 1 100 ? 34.094 -13.883 0.951 1 69.06 100 PRO A O 1
ATOM 770 N N . GLN A 1 101 ? 34 -12.266 2.512 1 66.62 101 GLN A N 1
ATOM 771 C CA . GLN A 1 101 ? 33.25 -13.086 3.471 1 66.62 101 GLN A CA 1
ATOM 772 C C . GLN A 1 101 ? 31.766 -13.133 3.129 1 66.62 101 GLN A C 1
ATOM 774 O O . GLN A 1 101 ? 31.016 -13.938 3.695 1 66.62 101 GLN A O 1
ATOM 779 N N . LEU A 1 102 ? 31.359 -12.414 2.148 1 74.38 102 LEU A N 1
ATOM 780 C CA . LEU A 1 102 ? 29.953 -12.359 1.793 1 74.38 102 LEU A CA 1
ATOM 781 C C . LEU A 1 102 ? 29.484 -13.688 1.206 1 74.38 102 LEU A C 1
ATOM 783 O O . LEU A 1 102 ? 30.172 -14.273 0.374 1 74.38 102 LEU A O 1
ATOM 787 N N . THR A 1 103 ? 28.344 -14.164 1.813 1 81.12 103 THR A N 1
ATOM 788 C CA . THR A 1 103 ? 27.766 -15.383 1.255 1 81.12 103 THR A CA 1
ATOM 789 C C . THR A 1 103 ? 26.5 -15.07 0.462 1 81.12 103 THR A C 1
ATOM 791 O O . THR A 1 103 ? 26.047 -15.883 -0.343 1 81.12 103 THR A O 1
ATOM 794 N N . GLU A 1 104 ? 25.891 -13.992 0.782 1 83.69 104 GLU A N 1
ATOM 795 C CA . GLU A 1 104 ? 24.734 -13.523 0.038 1 83.69 104 GLU A CA 1
ATOM 796 C C . GLU A 1 104 ? 24.859 -12.055 -0.339 1 83.69 104 GLU A C 1
ATOM 798 O O . GLU A 1 104 ? 25.391 -11.25 0.441 1 83.69 104 GLU A O 1
ATOM 803 N N . LEU A 1 105 ? 24.484 -11.773 -1.599 1 82.31 105 LEU A N 1
ATOM 804 C CA . LEU A 1 105 ? 24.578 -10.398 -2.088 1 82.31 105 LEU A CA 1
ATOM 805 C C . LEU A 1 105 ? 23.312 -10.016 -2.863 1 82.31 105 LEU A C 1
ATOM 807 O O . LEU A 1 105 ? 22.953 -10.68 -3.836 1 82.31 105 LEU A O 1
ATOM 811 N N . HIS A 1 106 ? 22.562 -8.969 -2.438 1 80.31 106 HIS A N 1
ATOM 812 C CA . HIS A 1 106 ? 21.359 -8.445 -3.094 1 80.31 106 HIS A CA 1
ATOM 813 C C . HIS A 1 106 ? 21.578 -7.004 -3.543 1 80.31 106 HIS A C 1
ATOM 815 O O . HIS A 1 106 ? 21.766 -6.113 -2.715 1 80.31 106 HIS A O 1
ATOM 821 N N . LEU A 1 107 ? 21.469 -6.789 -4.82 1 79.31 107 LEU A N 1
ATOM 822 C CA . LEU A 1 107 ? 21.875 -5.48 -5.328 1 79.31 107 LEU A CA 1
ATOM 823 C C . LEU A 1 107 ? 20.719 -4.777 -6.02 1 79.31 107 LEU A C 1
ATOM 825 O O . LEU A 1 107 ? 20.922 -3.766 -6.695 1 79.31 107 LEU A O 1
ATOM 829 N N . ARG A 1 108 ? 19.453 -5.301 -5.844 1 75.75 108 ARG A N 1
ATOM 830 C CA . ARG A 1 108 ? 18.281 -4.75 -6.52 1 75.75 108 ARG A CA 1
ATOM 831 C C . ARG A 1 108 ? 18.094 -3.275 -6.176 1 75.75 108 ARG A C 1
ATOM 833 O O . ARG A 1 108 ? 17.812 -2.459 -7.055 1 75.75 108 ARG A O 1
ATOM 840 N N . ARG A 1 109 ? 18.328 -2.938 -5.078 1 59.38 109 ARG A N 1
ATOM 841 C CA . ARG A 1 109 ? 18.047 -1.589 -4.602 1 59.38 109 ARG A CA 1
ATOM 842 C C . ARG A 1 109 ? 19.125 -0.609 -5.051 1 59.38 109 ARG A C 1
ATOM 844 O O . ARG A 1 109 ? 18.922 0.606 -5.02 1 59.38 109 ARG A O 1
ATOM 851 N N . CYS A 1 110 ? 20.266 -1.062 -5.543 1 66.19 110 CYS A N 1
ATOM 852 C CA . CYS A 1 110 ? 21.344 -0.219 -6.055 1 66.19 110 CYS A CA 1
ATOM 853 C C . CYS A 1 110 ? 21.672 -0.567 -7.504 1 66.19 110 CYS A C 1
ATOM 855 O O . CYS A 1 110 ? 22.828 -0.48 -7.922 1 66.19 110 CYS A O 1
ATOM 857 N N . SER A 1 111 ? 20.672 -1 -8.133 1 80.44 111 SER A N 1
ATOM 858 C CA . SER A 1 111 ? 20.859 -1.561 -9.469 1 80.44 111 SER A CA 1
ATOM 859 C C . SER A 1 111 ? 21.531 -0.559 -10.398 1 80.44 111 SER A C 1
ATOM 861 O O . SER A 1 111 ? 22.328 -0.942 -11.266 1 80.44 111 SER A O 1
ATOM 863 N N . GLN A 1 112 ? 21.359 0.702 -10.195 1 74.12 112 GLN A N 1
ATOM 864 C CA . GLN A 1 112 ? 21.891 1.728 -11.094 1 74.12 112 GLN A CA 1
ATOM 865 C C . GLN A 1 112 ? 23.391 1.929 -10.867 1 74.12 112 GLN A C 1
ATOM 867 O O . GLN A 1 112 ? 24.094 2.439 -11.75 1 74.12 112 GLN A O 1
ATOM 872 N N . LEU A 1 113 ? 23.906 1.52 -9.773 1 72.31 113 LEU A N 1
ATOM 873 C CA . LEU A 1 113 ? 25.312 1.704 -9.414 1 72.31 113 LEU A CA 1
ATOM 874 C C . LEU A 1 113 ? 26.141 0.51 -9.859 1 72.31 113 LEU A C 1
ATOM 876 O O . LEU A 1 113 ? 27.375 0.582 -9.883 1 72.31 113 LEU A O 1
ATOM 880 N N . VAL A 1 114 ? 25.469 -0.511 -10.156 1 83.94 114 VAL A N 1
ATOM 881 C CA . VAL A 1 114 ? 26.172 -1.75 -10.461 1 83.94 114 VAL A CA 1
ATOM 882 C C . VAL A 1 114 ? 26.594 -1.767 -11.93 1 83.94 114 VAL A C 1
ATOM 884 O O . VAL A 1 114 ? 25.797 -2.158 -12.797 1 83.94 114 VAL A O 1
ATOM 887 N N . THR A 1 115 ? 27.844 -1.332 -12.078 1 85.31 115 THR A N 1
ATOM 888 C CA . THR A 1 115 ? 28.422 -1.268 -13.422 1 85.31 115 THR A CA 1
ATOM 889 C C . THR A 1 115 ? 29.422 -2.398 -13.641 1 85.31 115 THR A C 1
ATOM 891 O O . THR A 1 115 ? 29.531 -3.301 -12.805 1 85.31 115 THR A O 1
ATOM 894 N N . LYS A 1 116 ? 30.078 -2.354 -14.781 1 90.38 116 LYS A N 1
ATOM 895 C CA . LYS A 1 116 ? 31.109 -3.336 -15.117 1 90.38 116 LYS A CA 1
ATOM 896 C C . LYS A 1 116 ? 32.188 -3.396 -14.039 1 90.38 116 LYS A C 1
ATOM 898 O O . LYS A 1 116 ? 32.625 -4.484 -13.648 1 90.38 116 LYS A O 1
ATOM 903 N N . ASP A 1 117 ? 32.469 -2.227 -13.445 1 81.75 117 ASP A N 1
ATOM 904 C CA . ASP A 1 117 ? 33.531 -2.152 -12.438 1 81.75 117 ASP A CA 1
ATOM 905 C C . ASP A 1 117 ? 33.125 -2.859 -11.148 1 81.75 117 ASP A C 1
ATOM 907 O O . ASP A 1 117 ? 33.906 -3.594 -10.555 1 81.75 117 ASP A O 1
ATOM 911 N N . VAL A 1 118 ? 31.922 -2.639 -10.797 1 83 118 VAL A N 1
ATOM 912 C CA . VAL A 1 118 ? 31.422 -3.26 -9.578 1 83 118 VAL A CA 1
ATOM 913 C C . VAL A 1 118 ? 31.328 -4.773 -9.766 1 83 118 VAL A C 1
ATOM 915 O O . VAL A 1 118 ? 31.656 -5.539 -8.859 1 83 118 VAL A O 1
ATOM 918 N N . ALA A 1 119 ? 30.875 -5.152 -10.906 1 91.56 119 ALA A N 1
ATOM 919 C CA . ALA A 1 119 ? 30.828 -6.578 -11.219 1 91.56 119 ALA A CA 1
ATOM 920 C C . ALA A 1 119 ? 32.219 -7.207 -11.102 1 91.56 119 ALA A C 1
ATOM 922 O O . ALA A 1 119 ? 32.375 -8.312 -10.578 1 91.56 119 ALA A O 1
ATOM 923 N N . GLN A 1 120 ? 33.188 -6.527 -11.57 1 88.56 120 GLN A N 1
ATOM 924 C CA . GLN A 1 120 ? 34.562 -7.012 -11.5 1 88.56 120 GLN A CA 1
ATOM 925 C C . GLN A 1 120 ? 35.062 -7.105 -10.055 1 88.56 120 GLN A C 1
ATOM 927 O O . GLN A 1 120 ? 35.75 -8.055 -9.68 1 88.56 120 GLN A O 1
ATOM 932 N N . MET A 1 121 ? 34.625 -6.207 -9.297 1 83.12 121 MET A N 1
ATOM 933 C CA . MET A 1 121 ? 34.969 -6.223 -7.879 1 83.12 121 MET A CA 1
ATOM 934 C C . MET A 1 121 ? 34.375 -7.434 -7.184 1 83.12 121 MET A C 1
ATOM 936 O O . MET A 1 121 ? 35.031 -8.102 -6.387 1 83.12 121 MET A O 1
ATOM 940 N N . ILE A 1 122 ? 33.125 -7.703 -7.48 1 87.25 122 ILE A N 1
ATOM 941 C CA . ILE A 1 122 ? 32.438 -8.859 -6.906 1 87.25 122 ILE A CA 1
ATOM 942 C C . ILE A 1 122 ? 33.188 -10.141 -7.293 1 87.25 122 ILE A C 1
ATOM 944 O O . ILE A 1 122 ? 33.469 -10.992 -6.445 1 87.25 122 ILE A O 1
ATOM 948 N N . SER A 1 123 ? 33.594 -10.164 -8.555 1 90.69 123 SER A N 1
ATOM 949 C CA . SER A 1 123 ? 34.281 -11.336 -9.094 1 90.69 123 SER A CA 1
ATOM 950 C C . SER A 1 123 ? 35.594 -11.57 -8.375 1 90.69 123 SER A C 1
ATOM 952 O O . SER A 1 123 ? 35.969 -12.719 -8.133 1 90.69 123 SER A O 1
ATOM 954 N N . SER A 1 124 ? 36.219 -10.539 -8.016 1 86.31 124 SER A N 1
ATOM 955 C CA . SER A 1 124 ? 37.562 -10.648 -7.438 1 86.31 124 SER A CA 1
ATOM 956 C C . SER A 1 124 ? 37.5 -10.844 -5.926 1 86.31 124 SER A C 1
ATOM 958 O O . SER A 1 124 ? 38.281 -11.594 -5.355 1 86.31 124 SER A O 1
ATOM 960 N N . ARG A 1 125 ? 36.469 -10.367 -5.332 1 80.88 125 ARG A N 1
ATOM 961 C CA . ARG A 1 125 ? 36.5 -10.273 -3.875 1 80.88 125 ARG A CA 1
ATOM 962 C C . ARG A 1 125 ? 35.5 -11.266 -3.254 1 80.88 125 ARG A C 1
ATOM 964 O O . ARG A 1 125 ? 35.781 -11.828 -2.189 1 80.88 125 ARG A O 1
ATOM 971 N N . CYS A 1 126 ? 34.375 -11.445 -3.863 1 82.81 126 CYS A N 1
ATOM 972 C CA . CYS A 1 126 ? 33.281 -12.172 -3.211 1 82.81 126 CYS A CA 1
ATOM 973 C C . CYS A 1 126 ? 33.188 -13.594 -3.736 1 82.81 126 CYS A C 1
ATOM 975 O O . CYS A 1 126 ? 32.125 -14.023 -4.195 1 82.81 126 CYS A O 1
ATOM 977 N N . LYS A 1 127 ? 34.156 -14.406 -3.52 1 86.88 127 LYS A N 1
ATOM 978 C CA . LYS A 1 127 ? 34.25 -15.734 -4.125 1 86.88 127 LYS A CA 1
ATOM 979 C C . LYS A 1 127 ? 33.375 -16.75 -3.381 1 86.88 127 LYS A C 1
ATOM 981 O O . LYS A 1 127 ? 33.094 -17.828 -3.904 1 86.88 127 LYS A O 1
ATOM 986 N N . ASN A 1 128 ? 32.906 -16.391 -2.219 1 83.44 128 ASN A N 1
ATOM 987 C CA . ASN A 1 128 ? 32.188 -17.344 -1.395 1 83.44 128 ASN A CA 1
ATOM 988 C C . ASN A 1 128 ? 30.672 -17.125 -1.473 1 83.44 128 ASN A C 1
ATOM 990 O O . ASN A 1 128 ? 29.922 -17.641 -0.65 1 83.44 128 ASN A O 1
ATOM 994 N N . LEU A 1 129 ? 30.172 -16.422 -2.484 1 89.44 129 LEU A N 1
ATOM 995 C CA . LEU A 1 129 ? 28.75 -16.109 -2.605 1 89.44 129 LEU A CA 1
ATOM 996 C C . LEU A 1 129 ? 27.938 -17.359 -2.924 1 89.44 129 LEU A C 1
ATOM 998 O O . LEU A 1 129 ? 28.297 -18.109 -3.83 1 89.44 129 LEU A O 1
ATOM 1002 N N . SER A 1 130 ? 26.906 -17.578 -2.086 1 92.12 130 SER A N 1
ATOM 1003 C CA . SER A 1 130 ? 25.953 -18.641 -2.375 1 92.12 130 SER A CA 1
ATOM 1004 C C . SER A 1 130 ? 24.656 -18.094 -2.969 1 92.12 130 SER A C 1
ATOM 1006 O O . SER A 1 130 ? 23.922 -18.812 -3.648 1 92.12 130 SER A O 1
ATOM 1008 N N . VAL A 1 131 ? 24.359 -16.859 -2.664 1 91.06 131 VAL A N 1
ATOM 1009 C CA . VAL A 1 131 ? 23.172 -16.188 -3.18 1 91.06 131 VAL A CA 1
ATOM 1010 C C . VAL A 1 131 ? 23.578 -14.844 -3.793 1 91.06 131 VAL A C 1
ATOM 1012 O O . VAL A 1 131 ? 24.281 -14.047 -3.164 1 91.06 131 VAL A O 1
ATOM 1015 N N . LEU A 1 132 ? 23.172 -14.625 -5.059 1 92.94 132 LEU A N 1
ATOM 1016 C CA . LEU A 1 132 ? 23.453 -13.359 -5.738 1 92.94 132 LEU A CA 1
ATOM 1017 C C . LEU A 1 132 ? 22.203 -12.836 -6.441 1 92.94 132 LEU A C 1
ATOM 1019 O O . LEU A 1 132 ? 21.656 -13.508 -7.324 1 92.94 132 LEU A O 1
ATOM 1023 N N . ASN A 1 133 ? 21.688 -11.695 -6.023 1 90.88 133 ASN A N 1
ATOM 1024 C CA . ASN A 1 133 ? 20.531 -11.047 -6.629 1 90.88 133 ASN A CA 1
ATOM 1025 C C . ASN A 1 133 ? 20.922 -9.781 -7.379 1 90.88 133 ASN A C 1
ATOM 1027 O O . ASN A 1 133 ? 21.281 -8.773 -6.762 1 90.88 133 ASN A O 1
ATOM 1031 N N . LEU A 1 134 ? 20.875 -9.875 -8.688 1 92.81 134 LEU A N 1
ATOM 1032 C CA . LEU A 1 134 ? 21.234 -8.75 -9.547 1 92.81 134 LEU A CA 1
ATOM 1033 C C . LEU A 1 134 ? 20 -8.188 -10.242 1 92.81 134 LEU A C 1
ATOM 1035 O O . LEU A 1 134 ? 20.094 -7.613 -11.328 1 92.81 134 LEU A O 1
ATOM 1039 N N . ASP A 1 135 ? 18.875 -8.336 -9.695 1 91.12 135 ASP A N 1
ATOM 1040 C CA . ASP A 1 135 ? 17.625 -7.891 -10.297 1 91.12 135 ASP A CA 1
ATOM 1041 C C . ASP A 1 135 ? 17.703 -6.414 -10.688 1 91.12 135 ASP A C 1
ATOM 1043 O O . ASP A 1 135 ? 18.094 -5.57 -9.875 1 91.12 135 ASP A O 1
ATOM 1047 N N . SER A 1 136 ? 17.438 -6.09 -11.961 1 87.81 136 SER A N 1
ATOM 1048 C CA . SER A 1 136 ? 17.297 -4.746 -12.516 1 87.81 136 SER A CA 1
ATOM 1049 C C . SER A 1 136 ? 18.656 -4.07 -12.664 1 87.81 136 SER A C 1
ATOM 1051 O O . SER A 1 136 ? 18.734 -2.865 -12.898 1 87.81 136 SER A O 1
ATOM 1053 N N . CYS A 1 137 ? 19.766 -4.816 -12.492 1 88.81 137 CYS A N 1
ATOM 1054 C CA . CYS A 1 137 ? 21.094 -4.273 -12.719 1 88.81 137 CYS A CA 1
ATOM 1055 C C . CYS A 1 137 ? 21.453 -4.289 -14.203 1 88.81 137 CYS A C 1
ATOM 1057 O O . CYS A 1 137 ? 22.328 -5.035 -14.625 1 88.81 137 CYS A O 1
ATOM 1059 N N . SER A 1 138 ? 20.891 -3.436 -14.906 1 91.44 138 SER A N 1
ATOM 1060 C CA . SER A 1 138 ? 20.953 -3.455 -16.359 1 91.44 138 SER A CA 1
ATOM 1061 C C . SER A 1 138 ? 22.203 -2.754 -16.875 1 91.44 138 SER A C 1
ATOM 1063 O O . SER A 1 138 ? 22.484 -2.76 -18.078 1 91.44 138 SER A O 1
ATOM 1065 N N . ARG A 1 139 ? 23 -2.189 -16.016 1 90.44 139 ARG A N 1
ATOM 1066 C CA . ARG A 1 139 ? 24.188 -1.447 -16.438 1 90.44 139 ARG A CA 1
ATOM 1067 C C . ARG A 1 139 ? 25.406 -2.361 -16.531 1 90.44 139 ARG A C 1
ATOM 1069 O O . ARG A 1 139 ? 26.469 -1.937 -16.969 1 90.44 139 ARG A O 1
ATOM 1076 N N . ILE A 1 140 ? 25.281 -3.619 -16.094 1 93.56 140 ILE A N 1
ATOM 1077 C CA . ILE A 1 140 ? 26.344 -4.602 -16.25 1 93.56 140 ILE A CA 1
ATOM 1078 C C . ILE A 1 140 ? 26.297 -5.199 -17.656 1 93.56 140 ILE A C 1
ATOM 1080 O O . ILE A 1 140 ? 25.328 -5.852 -18.031 1 93.56 140 ILE A O 1
ATOM 1084 N N . PRO A 1 141 ? 27.391 -5.035 -18.391 1 94.94 141 PRO A N 1
ATOM 1085 C CA . PRO A 1 141 ? 27.391 -5.648 -19.719 1 94.94 141 PRO A CA 1
ATOM 1086 C C . PRO A 1 141 ? 27.438 -7.172 -19.672 1 94.94 141 PRO A C 1
ATOM 1088 O O . PRO A 1 141 ? 27.922 -7.742 -18.688 1 94.94 141 PRO A O 1
ATOM 1091 N N . SER A 1 142 ? 27.016 -7.785 -20.719 1 96.81 142 SER A N 1
ATOM 1092 C CA . SER A 1 142 ? 26.922 -9.242 -20.797 1 96.81 142 SER A CA 1
ATOM 1093 C C . SER A 1 142 ? 28.266 -9.906 -20.562 1 96.81 142 SER A C 1
ATOM 1095 O O . SER A 1 142 ? 28.359 -10.922 -19.891 1 96.81 142 SER A O 1
ATOM 1097 N N . ASP A 1 143 ? 29.281 -9.328 -21.125 1 95.69 143 ASP A N 1
ATOM 1098 C CA . ASP A 1 143 ? 30.609 -9.914 -20.984 1 95.69 143 ASP A CA 1
ATOM 1099 C C . ASP A 1 143 ? 31.078 -9.883 -19.531 1 95.69 143 ASP A C 1
ATOM 1101 O O . ASP A 1 143 ? 31.688 -10.836 -19.047 1 95.69 143 ASP A O 1
ATOM 1105 N N . ALA A 1 144 ? 30.75 -8.812 -18.891 1 95.94 144 ALA A N 1
ATOM 1106 C CA . ALA A 1 144 ? 31.078 -8.711 -17.469 1 95.94 144 ALA A CA 1
ATOM 1107 C C . ALA A 1 144 ? 30.281 -9.703 -16.641 1 95.94 144 ALA A C 1
ATOM 1109 O O . ALA A 1 144 ? 30.781 -10.234 -15.648 1 95.94 144 ALA A O 1
ATOM 1110 N N . LEU A 1 145 ? 29.078 -9.914 -17.016 1 97.31 145 LEU A N 1
ATOM 1111 C CA . LEU A 1 145 ? 28.25 -10.898 -16.328 1 97.31 145 LEU A CA 1
ATOM 1112 C C . LEU A 1 145 ? 28.828 -12.297 -16.469 1 97.31 145 LEU A C 1
ATOM 1114 O O . LEU A 1 145 ? 28.828 -13.07 -15.5 1 97.31 145 LEU A O 1
ATOM 1118 N N . VAL A 1 146 ? 29.328 -12.594 -17.625 1 97.12 146 VAL A N 1
ATOM 1119 C CA . VAL A 1 146 ? 29.938 -13.891 -17.875 1 97.12 146 VAL A CA 1
ATOM 1120 C C . VAL A 1 146 ? 31.141 -14.078 -16.938 1 97.12 146 VAL A C 1
ATOM 1122 O O . VAL A 1 146 ? 31.234 -15.094 -16.234 1 97.12 146 VAL A O 1
ATOM 1125 N N . SER A 1 147 ? 31.984 -13.086 -16.906 1 95.88 147 SER A N 1
ATOM 1126 C CA . SER A 1 147 ? 33.156 -13.141 -16.047 1 95.88 147 SER A CA 1
ATOM 1127 C C . SER A 1 147 ? 32.781 -13.281 -14.578 1 95.88 147 SER A C 1
ATOM 1129 O O . SER A 1 147 ? 33.406 -14.047 -13.844 1 95.88 147 SER A O 1
ATOM 1131 N N . LEU A 1 148 ? 31.781 -12.625 -14.266 1 96.5 148 LEU A N 1
ATOM 1132 C CA . LEU A 1 148 ? 31.297 -12.656 -12.891 1 96.5 148 LEU A CA 1
ATOM 1133 C C . LEU A 1 148 ? 30.797 -14.055 -12.523 1 96.5 148 LEU A C 1
ATOM 1135 O O . LEU A 1 148 ? 31.203 -14.609 -11.492 1 96.5 148 LEU A O 1
ATOM 1139 N N . ILE A 1 149 ? 29.984 -14.641 -13.32 1 96.88 149 ILE A N 1
ATOM 1140 C CA . ILE A 1 149 ? 29.422 -15.961 -13.078 1 96.88 149 ILE A CA 1
ATOM 1141 C C . ILE A 1 149 ? 30.547 -17 -13.008 1 96.88 149 ILE A C 1
ATOM 1143 O O . ILE A 1 149 ? 30.547 -17.859 -12.125 1 96.88 149 ILE A O 1
ATOM 1147 N N . GLU A 1 150 ? 31.453 -16.875 -13.883 1 95.88 150 GLU A N 1
ATOM 1148 C CA . GLU A 1 150 ? 32.562 -17.828 -13.953 1 95.88 150 GLU A CA 1
ATOM 1149 C C . GLU A 1 150 ? 33.406 -17.781 -12.695 1 95.88 150 GLU A C 1
ATOM 1151 O O . GLU A 1 150 ? 34.094 -18.766 -12.359 1 95.88 150 GLU A O 1
ATOM 1156 N N . SER A 1 151 ? 33.344 -16.719 -12.008 1 94.88 151 SER A N 1
ATOM 1157 C CA . SER A 1 151 ? 34.125 -16.562 -10.805 1 94.88 151 SER A CA 1
ATOM 1158 C C . SER A 1 151 ? 33.375 -17.047 -9.57 1 94.88 151 SER A C 1
ATOM 1160 O O . SER A 1 151 ? 33.938 -17.109 -8.477 1 94.88 151 SER A O 1
ATOM 1162 N N . LEU A 1 152 ? 32.125 -17.516 -9.734 1 95.62 152 LEU A N 1
ATOM 1163 C CA . LEU A 1 152 ? 31.312 -17.844 -8.578 1 95.62 152 LEU A CA 1
ATOM 1164 C C . LEU A 1 152 ? 30.703 -19.234 -8.727 1 95.62 152 LEU A C 1
ATOM 1166 O O . LEU A 1 152 ? 29.484 -19.391 -8.797 1 95.62 152 LEU A O 1
ATOM 1170 N N . PRO A 1 153 ? 31.453 -20.266 -8.602 1 94.44 153 PRO A N 1
ATOM 1171 C CA . PRO A 1 153 ? 30.969 -21.641 -8.828 1 94.44 153 PRO A CA 1
ATOM 1172 C C . PRO A 1 153 ? 30.094 -22.156 -7.691 1 94.44 153 PRO A C 1
ATOM 1174 O O . PRO A 1 153 ? 29.391 -23.156 -7.852 1 94.44 153 PRO A O 1
ATOM 1177 N N . SER A 1 154 ? 30.062 -21.453 -6.598 1 94 154 SER A N 1
ATOM 1178 C CA . SER A 1 154 ? 29.375 -21.984 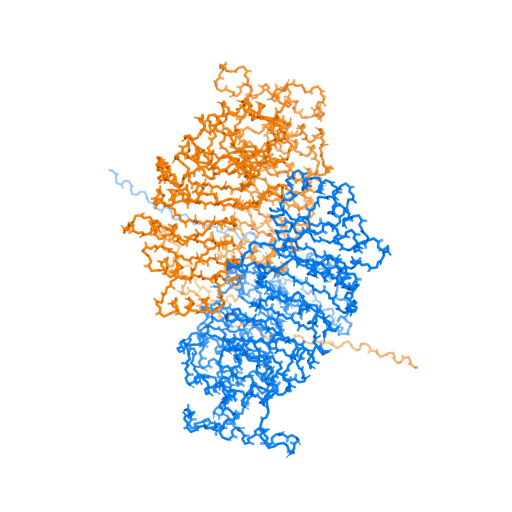-5.422 1 94 154 SER A CA 1
ATOM 1179 C C . SER A 1 154 ? 27.969 -21.406 -5.301 1 94 154 SER A C 1
ATOM 1181 O O . SER A 1 154 ? 27.281 -21.641 -4.309 1 94 154 SER A O 1
ATOM 1183 N N . LEU A 1 155 ? 27.453 -20.734 -6.324 1 95.94 155 LEU A N 1
ATOM 1184 C CA . LEU A 1 155 ? 26.141 -20.094 -6.262 1 95.94 155 LEU A CA 1
ATOM 1185 C C . LEU A 1 155 ? 25.031 -21.141 -6.176 1 95.94 155 LEU A C 1
ATOM 1187 O O . LEU A 1 155 ? 25.047 -22.125 -6.914 1 95.94 155 LEU A O 1
ATOM 1191 N N . LYS A 1 156 ? 24.125 -20.922 -5.301 1 96.44 156 LYS A N 1
ATOM 1192 C CA . LYS A 1 156 ? 22.938 -21.766 -5.156 1 96.44 156 LYS A CA 1
ATOM 1193 C C . LYS A 1 156 ? 21.688 -21.047 -5.66 1 96.44 156 LYS A C 1
ATOM 1195 O O . LYS A 1 156 ? 20.766 -21.688 -6.172 1 96.44 156 LYS A O 1
ATOM 1200 N N . LYS A 1 157 ? 21.641 -19.781 -5.453 1 96.44 157 LYS A N 1
ATOM 1201 C CA . LYS A 1 157 ? 20.531 -18.938 -5.918 1 96.44 157 LYS A CA 1
ATOM 1202 C C . LYS A 1 157 ? 21.062 -17.75 -6.715 1 96.44 157 LYS A C 1
ATOM 1204 O O . LYS A 1 157 ? 21.969 -17.062 -6.27 1 96.44 157 LYS A O 1
ATOM 1209 N N . LEU A 1 158 ? 20.484 -17.562 -7.898 1 97.56 158 LEU A N 1
ATOM 1210 C CA . LEU A 1 158 ? 20.938 -16.484 -8.781 1 97.56 158 LEU A CA 1
ATOM 1211 C C . LEU A 1 158 ? 19.75 -15.766 -9.406 1 97.56 158 LEU A C 1
ATOM 1213 O O . LEU A 1 158 ? 18.875 -16.406 -9.992 1 97.56 158 LEU A O 1
ATOM 1217 N N . ASP A 1 159 ? 19.641 -14.484 -9.219 1 96.19 159 ASP A N 1
ATOM 1218 C CA . ASP A 1 159 ? 18.609 -13.664 -9.828 1 96.19 159 ASP A CA 1
ATOM 1219 C C . ASP A 1 159 ? 19.203 -12.688 -10.844 1 96.19 159 ASP A C 1
ATOM 1221 O O . ASP A 1 159 ? 19.922 -11.766 -10.484 1 96.19 159 ASP A O 1
ATOM 1225 N N . LEU A 1 160 ? 18.938 -12.914 -12.078 1 97 160 LEU A N 1
ATOM 1226 C CA . LEU A 1 160 ? 19.438 -12.086 -13.172 1 97 160 LEU A CA 1
ATOM 1227 C C . LEU A 1 160 ? 18.297 -11.32 -13.836 1 97 160 LEU A C 1
ATOM 1229 O O . LEU A 1 160 ? 18.438 -10.852 -14.969 1 97 160 LEU A O 1
ATOM 1233 N N . SER A 1 161 ? 17.172 -11.156 -13.188 1 94.81 161 SER A N 1
ATOM 1234 C CA . SER A 1 161 ? 15.984 -10.555 -13.789 1 94.81 161 SER A CA 1
ATOM 1235 C C . SER A 1 161 ? 16.25 -9.117 -14.211 1 94.81 161 SER A C 1
ATOM 1237 O O . SER A 1 161 ? 16.906 -8.359 -13.484 1 94.81 161 SER A O 1
ATOM 1239 N N . ASP A 1 162 ? 15.828 -8.789 -15.461 1 92.31 162 ASP A N 1
ATOM 1240 C CA . ASP A 1 162 ? 15.898 -7.441 -16.016 1 92.31 162 ASP A CA 1
ATOM 1241 C C . ASP A 1 162 ? 17.344 -6.961 -16.109 1 92.31 162 ASP A C 1
ATOM 1243 O O . ASP A 1 162 ? 17.656 -5.82 -15.758 1 92.31 162 ASP A O 1
ATOM 1247 N N . THR A 1 163 ? 18.281 -7.895 -16.375 1 94.81 163 THR A N 1
ATOM 1248 C CA . THR A 1 163 ? 19.672 -7.555 -16.656 1 94.81 163 THR A CA 1
ATOM 1249 C C . THR A 1 163 ? 19.969 -7.734 -18.141 1 94.81 163 THR A C 1
ATOM 1251 O O . THR A 1 163 ? 19.062 -7.973 -18.938 1 94.81 163 THR A O 1
ATOM 1254 N N . GLN A 1 164 ? 21.297 -7.605 -18.531 1 95.06 164 GLN A N 1
ATOM 1255 C CA . GLN A 1 164 ? 21.719 -7.816 -19.906 1 95.06 164 GLN A CA 1
ATOM 1256 C C . GLN A 1 164 ? 22.109 -9.273 -20.141 1 95.06 164 GLN A C 1
ATOM 1258 O O . GLN A 1 164 ? 22.984 -9.555 -20.969 1 95.06 164 GLN A O 1
ATOM 1263 N N . CYS A 1 165 ? 21.547 -10.109 -19.359 1 96 165 CYS A N 1
ATOM 1264 C CA . CYS A 1 165 ? 21.812 -11.539 -19.484 1 96 165 CYS A CA 1
ATOM 1265 C C . CYS A 1 165 ? 21.484 -12.031 -20.891 1 96 165 CYS A C 1
ATOM 1267 O O . CYS A 1 165 ? 20.375 -11.812 -21.391 1 96 165 CYS A O 1
ATOM 1269 N N . ASN A 1 166 ? 22.469 -12.609 -21.5 1 95.75 166 ASN A N 1
ATOM 1270 C CA . ASN A 1 166 ? 22.297 -13.195 -22.828 1 95.75 166 ASN A CA 1
ATOM 1271 C C . ASN A 1 166 ? 22.672 -14.672 -22.844 1 95.75 166 ASN A C 1
ATOM 1273 O O . ASN A 1 166 ? 22.844 -15.281 -21.797 1 95.75 166 ASN A O 1
ATOM 1277 N N . THR A 1 167 ? 22.781 -15.242 -24.016 1 95.62 167 THR A N 1
ATOM 1278 C CA . THR A 1 167 ? 23.047 -16.672 -24.188 1 95.62 167 THR A CA 1
ATOM 1279 C C . THR A 1 167 ? 24.391 -17.047 -23.562 1 95.62 167 THR A C 1
ATOM 1281 O O . THR A 1 167 ? 24.516 -18.078 -22.906 1 95.62 167 THR A O 1
ATOM 1284 N N . GLN A 1 168 ? 25.328 -16.203 -23.75 1 96.31 168 GLN A N 1
ATOM 1285 C CA . GLN A 1 168 ? 26.656 -16.484 -23.203 1 96.31 168 GLN A CA 1
ATOM 1286 C C . GLN A 1 168 ? 26.625 -16.531 -21.688 1 96.31 168 GLN A C 1
ATOM 1288 O O . GLN A 1 168 ? 27.297 -17.375 -21.078 1 96.31 168 GLN A O 1
ATOM 1293 N N . VAL A 1 169 ? 25.891 -15.672 -21.172 1 97.44 169 VAL A N 1
ATOM 1294 C CA . VAL A 1 169 ? 25.781 -15.633 -19.719 1 97.44 169 VAL A CA 1
ATOM 1295 C C . VAL A 1 169 ? 25.109 -16.922 -19.219 1 97.44 169 VAL A C 1
ATOM 1297 O O . VAL A 1 169 ? 25.594 -17.547 -18.266 1 97.44 169 VAL A O 1
ATOM 1300 N N . LEU A 1 170 ? 24.062 -17.344 -19.844 1 96.75 170 LEU A N 1
ATOM 1301 C CA . LEU A 1 170 ? 23.375 -18.562 -19.438 1 96.75 170 LEU A CA 1
ATOM 1302 C C . LEU A 1 170 ? 24.281 -19.781 -19.594 1 96.75 170 LEU A C 1
ATOM 1304 O O . LEU A 1 170 ? 24.25 -20.688 -18.766 1 96.75 170 LEU A O 1
ATOM 1308 N N . SER A 1 171 ? 25.062 -19.719 -20.641 1 96 171 SER A N 1
ATOM 1309 C CA . SER A 1 171 ? 26.031 -20.781 -20.844 1 96 171 SER A CA 1
ATOM 1310 C C . SER A 1 171 ? 27.031 -20.844 -19.703 1 96 171 SER A C 1
ATOM 1312 O O . SER A 1 171 ? 27.359 -21.922 -19.203 1 96 171 SER A O 1
ATOM 1314 N N . ALA A 1 172 ? 27.422 -19.719 -19.297 1 96.56 172 ALA A N 1
ATOM 1315 C CA . ALA A 1 172 ? 28.359 -19.641 -18.156 1 96.56 172 ALA A CA 1
ATOM 1316 C C . ALA A 1 172 ? 27.703 -20.172 -16.891 1 96.56 172 ALA A C 1
ATOM 1318 O O . ALA A 1 172 ? 28.344 -20.875 -16.094 1 96.56 172 ALA A O 1
ATOM 1319 N N . VAL A 1 173 ? 26.469 -19.844 -16.672 1 97.31 173 VAL A N 1
ATOM 1320 C CA . VAL A 1 173 ? 25.734 -20.312 -15.5 1 97.31 173 VAL A CA 1
ATOM 1321 C C . VAL A 1 173 ? 25.688 -21.844 -15.508 1 97.31 173 VAL A C 1
ATOM 1323 O O . VAL A 1 173 ? 26.016 -22.484 -14.508 1 97.31 173 VAL A O 1
ATOM 1326 N N . GLY A 1 174 ? 25.328 -22.344 -16.594 1 95.31 174 GLY A N 1
ATOM 1327 C CA . GLY A 1 174 ? 25.219 -23.797 -16.719 1 95.31 174 GLY A CA 1
ATOM 1328 C C . GLY A 1 174 ? 26.531 -24.516 -16.469 1 95.31 174 GLY A C 1
ATOM 1329 O O . GLY A 1 174 ? 26.562 -25.531 -15.766 1 95.31 174 GLY A O 1
ATOM 1330 N N . SER A 1 175 ? 27.578 -23.953 -16.938 1 93.5 175 SER A N 1
ATOM 1331 C CA . SER A 1 175 ? 28.859 -24.641 -16.891 1 93.5 175 SER A CA 1
ATOM 1332 C C . SER A 1 175 ? 29.562 -24.422 -15.562 1 93.5 175 SER A C 1
ATOM 1334 O O . SER A 1 175 ? 30.328 -25.281 -15.117 1 93.5 175 SER A O 1
ATOM 1336 N N . THR A 1 176 ? 29.266 -23.406 -14.938 1 94.44 176 THR A N 1
ATOM 1337 C CA . THR A 1 176 ? 30.047 -23.031 -13.773 1 94.44 176 THR A CA 1
ATOM 1338 C C . THR A 1 176 ? 29.281 -23.328 -12.484 1 94.44 176 THR A C 1
ATOM 1340 O O . THR A 1 176 ? 29.859 -23.828 -11.516 1 94.44 176 THR A O 1
ATOM 1343 N N . CYS A 1 177 ? 28.047 -23.047 -12.43 1 95.06 177 CYS A N 1
ATOM 1344 C CA . CYS A 1 177 ? 27.281 -23.125 -11.188 1 95.06 177 CYS A CA 1
ATOM 1345 C C . CYS A 1 177 ? 26.625 -24.484 -11.023 1 95.06 177 CYS A C 1
ATOM 1347 O O . CYS A 1 177 ? 25.406 -24.609 -11.062 1 95.06 177 CYS A O 1
ATOM 1349 N N . ARG A 1 178 ? 27.297 -25.406 -10.547 1 91.56 178 ARG A N 1
ATOM 1350 C CA . ARG A 1 178 ? 26.875 -26.812 -10.492 1 91.56 178 ARG A CA 1
ATOM 1351 C C . ARG A 1 178 ? 25.891 -27.047 -9.359 1 91.56 178 ARG A C 1
ATOM 1353 O O . ARG A 1 178 ? 25.094 -27.984 -9.398 1 91.56 178 ARG A O 1
ATOM 1360 N N . HIS A 1 179 ? 25.906 -26.172 -8.445 1 93.62 179 HIS A N 1
ATOM 1361 C CA . HIS A 1 179 ? 25.047 -26.359 -7.281 1 93.62 179 HIS A CA 1
ATOM 1362 C C . HIS A 1 179 ? 23.859 -25.422 -7.309 1 93.62 179 HIS A C 1
ATOM 1364 O O . HIS A 1 179 ? 23.141 -25.266 -6.309 1 93.62 179 HIS A O 1
ATOM 1370 N N . LEU A 1 180 ? 23.625 -24.828 -8.422 1 97.06 180 LEU A N 1
ATOM 1371 C CA . LEU A 1 180 ? 22.562 -23.844 -8.539 1 97.06 180 LEU A CA 1
ATOM 1372 C C . LEU A 1 180 ? 21.203 -24.516 -8.367 1 97.06 180 LEU A C 1
ATOM 1374 O O . LEU A 1 180 ? 20.891 -25.5 -9.031 1 97.06 180 LEU A O 1
ATOM 1378 N N . SER A 1 181 ? 20.375 -23.969 -7.469 1 97.75 181 SER A N 1
ATOM 1379 C CA . SER A 1 181 ? 19.062 -24.531 -7.199 1 97.75 181 SER A CA 1
ATOM 1380 C C . SER A 1 181 ? 17.953 -23.594 -7.672 1 97.75 181 SER A C 1
ATOM 1382 O O . SER A 1 181 ? 16.844 -24.031 -7.988 1 97.75 181 SER A O 1
ATOM 1384 N N . GLU A 1 182 ? 18.172 -22.344 -7.664 1 98.06 182 GLU A N 1
ATOM 1385 C CA . GLU A 1 182 ? 17.188 -21.359 -8.078 1 98.06 182 GLU A CA 1
ATOM 1386 C C . GLU A 1 182 ? 17.781 -20.359 -9.07 1 98.06 182 GLU A C 1
ATOM 1388 O O . GLU A 1 182 ? 18.891 -19.844 -8.852 1 98.06 182 GLU A O 1
ATOM 1393 N N . LEU A 1 183 ? 17.078 -20.109 -10.18 1 98.12 183 LEU A N 1
ATOM 1394 C CA . LEU A 1 183 ? 17.516 -19.141 -11.18 1 98.12 183 LEU A CA 1
ATOM 1395 C C . LEU A 1 183 ? 16.344 -18.297 -11.672 1 98.12 183 LEU A C 1
ATOM 1397 O O . LEU A 1 183 ? 15.273 -18.828 -11.984 1 98.12 183 LEU A O 1
ATOM 1401 N N . ASN A 1 184 ? 16.469 -17.016 -11.641 1 97.38 184 ASN A N 1
ATOM 1402 C CA . ASN A 1 184 ? 15.469 -16.078 -12.141 1 97.38 184 ASN A CA 1
ATOM 1403 C C . ASN A 1 184 ? 16 -15.266 -13.32 1 97.38 184 ASN A C 1
ATOM 1405 O O . ASN A 1 184 ? 16.953 -14.492 -13.164 1 97.38 184 ASN A O 1
ATOM 1409 N N . ILE A 1 185 ? 15.469 -15.43 -14.469 1 96.62 185 ILE A N 1
ATOM 1410 C CA . ILE A 1 185 ? 15.906 -14.68 -15.648 1 96.62 185 ILE A CA 1
ATOM 1411 C C . ILE A 1 185 ? 14.719 -13.93 -16.25 1 96.62 185 ILE A C 1
ATOM 1413 O O . ILE A 1 185 ? 14.609 -13.812 -17.469 1 96.62 185 ILE A O 1
ATOM 1417 N N . THR A 1 186 ? 13.812 -13.492 -15.414 1 93.12 186 THR A N 1
ATOM 1418 C CA . THR A 1 186 ? 12.609 -12.789 -15.828 1 93.12 186 THR A CA 1
ATOM 1419 C C . THR A 1 186 ? 12.961 -11.445 -16.469 1 93.12 186 THR A C 1
ATOM 1421 O O . THR A 1 186 ? 13.844 -10.734 -15.992 1 93.12 186 THR A O 1
ATOM 1424 N N . ASP A 1 187 ? 12.367 -11.125 -17.641 1 89.88 187 ASP A N 1
ATOM 1425 C CA . ASP A 1 187 ? 12.422 -9.844 -18.344 1 89.88 187 ASP A CA 1
ATOM 1426 C C . ASP A 1 187 ? 13.836 -9.562 -18.859 1 89.88 187 ASP A C 1
ATOM 1428 O O . ASP A 1 187 ? 14.273 -8.406 -18.891 1 89.88 187 ASP A O 1
ATOM 1432 N N . CYS A 1 188 ? 14.602 -10.609 -19.062 1 92.5 188 CYS A N 1
ATOM 1433 C CA . CYS A 1 188 ? 15.859 -10.453 -19.766 1 92.5 188 CYS A CA 1
ATOM 1434 C C . CYS A 1 188 ? 15.633 -10.406 -21.281 1 92.5 188 CYS A C 1
ATOM 1436 O O . CYS A 1 188 ? 15.492 -11.445 -21.922 1 92.5 188 CYS A O 1
ATOM 1438 N N . LYS A 1 189 ? 15.742 -9.305 -21.891 1 88.19 189 LYS A N 1
ATOM 1439 C CA . LYS A 1 189 ? 15.289 -9.039 -23.25 1 88.19 189 LYS A CA 1
ATOM 1440 C C . LYS A 1 189 ? 16.281 -9.578 -24.281 1 88.19 189 LYS A C 1
ATOM 1442 O O . LYS A 1 189 ? 15.945 -9.719 -25.453 1 88.19 189 LYS A O 1
ATOM 1447 N N . ARG A 1 190 ? 17.453 -9.891 -23.875 1 91.81 190 ARG A N 1
ATOM 1448 C CA . ARG A 1 190 ? 18.469 -10.344 -24.812 1 91.81 190 ARG A CA 1
ATOM 1449 C C . ARG A 1 190 ? 18.469 -11.867 -24.938 1 91.81 190 ARG A C 1
ATOM 1451 O O . ARG A 1 190 ? 19.25 -12.438 -25.688 1 91.81 190 ARG A O 1
ATOM 1458 N N . LEU A 1 191 ? 17.609 -12.438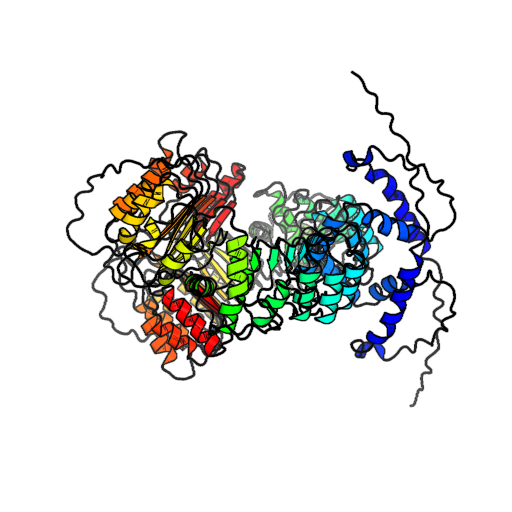 -24.203 1 93.5 191 LEU A N 1
ATOM 1459 C CA . LEU A 1 191 ? 17.5 -13.891 -24.25 1 93.5 191 LEU A CA 1
ATOM 1460 C C . LEU A 1 191 ? 16.438 -14.336 -25.25 1 93.5 191 LEU A C 1
ATOM 1462 O O . LEU A 1 191 ? 15.391 -13.695 -25.375 1 93.5 191 LEU A O 1
ATOM 1466 N N . SER A 1 192 ? 16.797 -15.32 -25.938 1 89.62 192 SER A N 1
ATOM 1467 C CA . SER A 1 192 ? 15.836 -15.992 -26.812 1 89.62 192 SER A CA 1
ATOM 1468 C C . SER A 1 192 ? 15.484 -17.375 -26.281 1 89.62 192 SER A C 1
ATOM 1470 O O . SER A 1 192 ? 16.078 -17.844 -25.312 1 89.62 192 SER A O 1
ATOM 1472 N N . ALA A 1 193 ? 14.586 -18.047 -26.938 1 91.62 193 ALA A N 1
ATOM 1473 C CA . ALA A 1 193 ? 14.18 -19.406 -26.562 1 91.62 193 ALA A CA 1
ATOM 1474 C C . ALA A 1 193 ? 15.359 -20.375 -26.609 1 91.62 193 ALA A C 1
ATOM 1476 O O . ALA A 1 193 ? 15.547 -21.188 -25.703 1 91.62 193 ALA A O 1
ATOM 1477 N N . GLU A 1 194 ? 16.234 -20.188 -27.531 1 90.5 194 GLU A N 1
ATOM 1478 C CA . GLU A 1 194 ? 17.375 -21.094 -27.734 1 90.5 194 GLU A CA 1
ATOM 1479 C C . GLU A 1 194 ? 18.406 -20.922 -26.625 1 90.5 194 GLU A C 1
ATOM 1481 O O . GLU A 1 194 ? 19.203 -21.828 -26.375 1 90.5 194 GLU A O 1
ATOM 1486 N N . SER A 1 195 ? 18.344 -19.797 -26.047 1 93.62 195 SER A N 1
ATOM 1487 C CA . SER A 1 195 ? 19.281 -19.547 -24.969 1 93.62 195 SER A CA 1
ATOM 1488 C C . SER A 1 195 ? 19.094 -20.562 -23.828 1 93.62 195 SER A C 1
ATOM 1490 O O . SER A 1 195 ? 20.062 -20.891 -23.125 1 93.62 195 SER A O 1
ATOM 1492 N N . LEU A 1 196 ? 17.953 -21.094 -23.672 1 95.25 196 LEU A N 1
ATOM 1493 C CA . LEU A 1 196 ? 17.625 -22 -22.578 1 95.25 196 LEU A CA 1
ATOM 1494 C C . LEU A 1 196 ? 18.312 -23.344 -22.766 1 95.25 196 LEU A C 1
ATOM 1496 O O . LEU A 1 196 ? 18.594 -24.047 -21.797 1 95.25 196 LEU A O 1
ATOM 1500 N N . PHE A 1 197 ? 18.641 -23.688 -24.031 1 96.12 197 PHE A N 1
ATOM 1501 C CA . PHE A 1 197 ? 19.359 -24.922 -24.297 1 96.12 197 PHE A CA 1
ATOM 1502 C C . PHE A 1 197 ? 20.75 -24.891 -23.656 1 96.12 197 PHE A C 1
ATOM 1504 O O . PHE A 1 197 ? 21.188 -25.875 -23.078 1 96.12 197 PHE A O 1
ATOM 1511 N N . HIS A 1 198 ? 21.281 -23.734 -23.703 1 95 198 HIS A N 1
ATOM 1512 C CA . HIS A 1 198 ? 22.641 -23.547 -23.234 1 95 198 HIS A CA 1
ATOM 1513 C C . HIS A 1 198 ? 22.703 -23.609 -21.703 1 95 198 HIS A C 1
ATOM 1515 O O . HIS A 1 198 ? 23.75 -23.906 -21.141 1 95 198 HIS A O 1
ATOM 1521 N N . LEU A 1 199 ? 21.641 -23.312 -21.062 1 95.62 199 LEU A N 1
ATOM 1522 C CA . LEU A 1 199 ? 21.562 -23.422 -19.609 1 95.62 199 LEU A CA 1
ATOM 1523 C C . LEU A 1 199 ? 21.641 -24.891 -19.172 1 95.62 199 LEU A C 1
ATOM 1525 O O . LEU A 1 199 ? 22.359 -25.203 -18.219 1 95.62 199 LEU A O 1
ATOM 1529 N N . ALA A 1 200 ? 21 -25.75 -19.969 1 96.56 200 ALA A N 1
ATOM 1530 C CA . ALA A 1 200 ? 20.781 -27.125 -19.531 1 96.56 200 ALA A CA 1
ATOM 1531 C C . ALA A 1 200 ? 21.859 -28.062 -20.062 1 96.56 200 ALA A C 1
ATOM 1533 O O . ALA A 1 200 ? 22.031 -29.188 -19.578 1 96.56 200 ALA A O 1
ATOM 1534 N N . TYR A 1 201 ? 22.578 -27.609 -21.125 1 96.31 201 TYR A N 1
ATOM 1535 C CA . TYR A 1 201 ? 23.531 -28.484 -21.797 1 96.31 201 TYR A CA 1
ATOM 1536 C C . TYR A 1 201 ? 24.766 -27.719 -22.266 1 96.31 201 TYR A C 1
ATOM 1538 O O . TYR A 1 201 ? 24.625 -26.688 -22.938 1 96.31 201 TYR A O 1
ATOM 1546 N N . ASP A 1 202 ? 25.859 -28.234 -21.875 1 94.75 202 ASP A N 1
ATOM 1547 C CA . ASP A 1 202 ? 27.125 -27.688 -22.344 1 94.75 202 ASP A CA 1
ATOM 1548 C C . ASP A 1 202 ? 27.609 -28.406 -23.594 1 94.75 202 ASP A C 1
ATOM 1550 O O . ASP A 1 202 ? 28.109 -29.531 -23.531 1 94.75 202 ASP A O 1
ATOM 1554 N N . VAL A 1 203 ? 27.578 -27.734 -24.641 1 92.62 203 VAL A N 1
ATOM 1555 C CA . VAL A 1 203 ? 27.891 -28.328 -25.938 1 92.62 203 VAL A CA 1
ATOM 1556 C C . VAL A 1 203 ? 29.375 -28.672 -26 1 92.62 203 VAL A C 1
ATOM 1558 O O . VAL A 1 203 ? 29.75 -29.703 -26.562 1 92.62 203 VAL A O 1
ATOM 1561 N N . THR A 1 204 ? 30.141 -27.844 -25.422 1 91.31 204 THR A N 1
ATOM 1562 C CA . THR A 1 204 ? 31.578 -28.062 -25.453 1 91.31 204 THR A CA 1
ATOM 1563 C C . THR A 1 204 ? 31.969 -29.281 -24.609 1 91.31 204 THR A C 1
ATOM 1565 O O . THR A 1 204 ? 32.75 -30.125 -25.062 1 91.31 204 THR A O 1
ATOM 1568 N N . ALA A 1 205 ? 31.375 -29.453 -23.531 1 92.75 205 ALA A N 1
ATOM 1569 C CA . ALA A 1 205 ? 31.672 -30.562 -22.625 1 92.75 205 ALA A CA 1
ATOM 1570 C C . ALA A 1 205 ? 30.844 -31.797 -23 1 92.75 205 ALA A C 1
ATOM 1572 O O . ALA A 1 205 ? 31.172 -32.906 -22.578 1 92.75 205 ALA A O 1
ATOM 1573 N N . GLY A 1 206 ? 29.875 -31.656 -23.703 1 92.81 206 GLY A N 1
ATOM 1574 C CA . GLY A 1 206 ? 28.984 -32.75 -24.062 1 92.81 206 GLY A CA 1
ATOM 1575 C C . GLY A 1 206 ? 28.266 -33.344 -22.859 1 92.81 206 GLY A C 1
ATOM 1576 O O . GLY A 1 206 ? 28.109 -34.562 -22.75 1 92.81 206 GLY A O 1
ATOM 1577 N N . SER A 1 207 ? 27.969 -32.438 -21.969 1 95 207 SER A N 1
ATOM 1578 C CA . SER A 1 207 ? 27.344 -32.938 -20.734 1 95 207 SER A CA 1
ATOM 1579 C C . SER A 1 207 ? 26.219 -32 -20.297 1 95 207 SER A C 1
ATOM 1581 O O . SER A 1 207 ? 26.188 -30.828 -20.688 1 95 207 SER A O 1
ATOM 1583 N N . PHE A 1 208 ? 25.359 -32.594 -19.531 1 95.88 208 PHE A N 1
ATOM 1584 C CA . PHE A 1 208 ? 24.25 -31.797 -19 1 95.88 208 PHE A CA 1
ATOM 1585 C C . PHE A 1 208 ? 24.703 -30.906 -17.859 1 95.88 208 PHE A C 1
ATOM 1587 O O . PHE A 1 208 ? 25.594 -31.281 -17.094 1 95.88 208 PHE A O 1
ATOM 1594 N N . SER A 1 209 ? 24.094 -29.719 -17.797 1 95.12 209 SER A N 1
ATOM 1595 C CA . SER A 1 209 ? 24.422 -28.719 -16.781 1 95.12 209 SER A CA 1
ATOM 1596 C C . SER A 1 209 ? 23.234 -28.406 -15.891 1 95.12 209 SER A C 1
ATOM 1598 O O . SER A 1 209 ? 22.094 -28.766 -16.219 1 95.12 209 SER A O 1
ATOM 1600 N N . CYS A 1 210 ? 23.453 -27.859 -14.648 1 94.62 210 CYS A N 1
ATOM 1601 C CA . CYS A 1 210 ? 22.469 -27.344 -13.711 1 94.62 210 CYS A CA 1
ATOM 1602 C C . CYS A 1 210 ? 21.484 -28.438 -13.305 1 94.62 210 CYS A C 1
ATOM 1604 O O . CYS A 1 210 ? 20.281 -28.203 -13.242 1 94.62 210 CYS A O 1
ATOM 1606 N N . GLN A 1 211 ? 21.953 -29.594 -13.07 1 94.56 211 GLN A N 1
ATOM 1607 C CA . GLN A 1 211 ? 21.109 -30.75 -12.797 1 94.56 211 GLN A CA 1
ATOM 1608 C C . GLN A 1 211 ? 20.406 -30.625 -11.445 1 94.56 211 GLN A C 1
ATOM 1610 O O . GLN A 1 211 ? 19.422 -31.312 -11.195 1 94.56 211 GLN A O 1
ATOM 1615 N N . GLY A 1 212 ? 20.906 -29.766 -10.672 1 95.38 212 GLY A N 1
ATOM 1616 C CA . GLY A 1 212 ? 20.312 -29.547 -9.359 1 95.38 212 GLY A CA 1
ATOM 1617 C C . GLY A 1 212 ? 19.328 -28.406 -9.336 1 95.38 212 GLY A C 1
ATOM 1618 O O . GLY A 1 212 ? 18.734 -28.125 -8.289 1 95.38 212 GLY A O 1
ATOM 1619 N N . LEU A 1 213 ? 19.031 -27.781 -10.445 1 97.5 213 LEU A N 1
ATOM 1620 C CA . LEU A 1 213 ? 18.156 -26.625 -10.516 1 97.5 213 LEU A CA 1
ATOM 1621 C C . LEU A 1 213 ? 16.719 -27.016 -10.172 1 97.5 213 LEU A C 1
ATOM 1623 O O . LEU A 1 213 ? 16.172 -27.953 -10.773 1 97.5 213 LEU A O 1
ATOM 1627 N N . GLN A 1 214 ? 16.094 -26.312 -9.234 1 97.75 214 GLN A N 1
ATOM 1628 C CA . GLN A 1 214 ? 14.758 -26.672 -8.75 1 97.75 214 GLN A CA 1
ATOM 1629 C C . GLN A 1 214 ? 13.734 -25.609 -9.156 1 97.75 214 GLN A C 1
ATOM 1631 O O . GLN A 1 214 ? 12.586 -25.938 -9.453 1 97.75 214 GLN A O 1
ATOM 1636 N N . LEU A 1 215 ? 14.102 -24.406 -9.102 1 97.75 215 LEU A N 1
ATOM 1637 C CA . LEU A 1 215 ? 13.219 -23.297 -9.43 1 97.75 215 LEU A CA 1
ATOM 1638 C C . LEU A 1 215 ? 13.781 -22.469 -10.586 1 97.75 215 LEU A C 1
ATOM 1640 O O . LEU A 1 215 ? 14.93 -22.031 -10.539 1 97.75 215 LEU A O 1
ATOM 1644 N N . LEU A 1 216 ? 13 -22.312 -11.633 1 97.5 216 LEU A N 1
ATOM 1645 C CA . LEU A 1 216 ? 13.406 -21.531 -12.797 1 97.5 216 LEU A CA 1
ATOM 1646 C C . LEU A 1 216 ? 12.32 -20.531 -13.188 1 97.5 216 LEU A C 1
ATOM 1648 O O . LEU A 1 216 ? 11.195 -20.922 -13.516 1 97.5 216 LEU A O 1
ATOM 1652 N N . LEU A 1 217 ? 12.586 -19.266 -13.125 1 95.81 217 LEU A N 1
ATOM 1653 C CA . LEU A 1 217 ? 11.648 -18.219 -13.539 1 95.81 217 LEU A CA 1
ATOM 1654 C C . LEU A 1 217 ? 12.055 -17.641 -14.883 1 95.81 217 LEU A C 1
ATOM 1656 O O . LEU A 1 217 ? 13.141 -17.062 -15.016 1 95.81 217 LEU A O 1
ATOM 1660 N N . VAL A 1 218 ? 11.281 -17.797 -15.867 1 92.88 218 VAL A N 1
ATOM 1661 C CA . VAL A 1 218 ? 11.625 -17.422 -17.234 1 92.88 218 VAL A CA 1
ATOM 1662 C C . VAL A 1 218 ? 10.508 -16.578 -17.844 1 92.88 218 VAL A C 1
ATOM 1664 O O . VAL A 1 218 ? 10.133 -16.766 -19 1 92.88 218 VAL A O 1
ATOM 1667 N N . ASP A 1 219 ? 10.047 -15.547 -17.328 1 86.88 219 ASP A N 1
ATOM 1668 C CA . ASP A 1 219 ? 8.992 -14.703 -17.891 1 86.88 219 ASP A CA 1
ATOM 1669 C C . ASP A 1 219 ? 9.586 -13.508 -18.625 1 86.88 219 ASP A C 1
ATOM 1671 O O . ASP A 1 219 ? 10.68 -13.055 -18.297 1 86.88 219 ASP A O 1
ATOM 1675 N N . GLY A 1 220 ? 8.906 -13.148 -19.75 1 80.56 220 GLY A N 1
ATOM 1676 C CA . GLY A 1 220 ? 9.266 -11.906 -20.406 1 80.56 220 GLY A CA 1
ATOM 1677 C C . GLY A 1 220 ? 10.414 -12.07 -21.391 1 80.56 220 GLY A C 1
ATOM 1678 O O . GLY A 1 220 ? 11.18 -11.125 -21.625 1 80.56 220 GLY A O 1
ATOM 1679 N N . LEU A 1 221 ? 10.68 -13.297 -21.906 1 81.06 221 LEU A N 1
ATOM 1680 C CA . LEU A 1 221 ? 11.688 -13.477 -22.938 1 81.06 221 LEU A CA 1
ATOM 1681 C C . LEU A 1 221 ? 11.227 -12.898 -24.266 1 81.06 221 LEU A C 1
ATOM 1683 O O . LEU A 1 221 ? 10.023 -12.797 -24.516 1 81.06 221 LEU A O 1
ATOM 1687 N N . GLU A 1 222 ? 12.133 -12.297 -25.203 1 68.69 222 GLU A N 1
ATOM 1688 C CA . GLU A 1 222 ? 11.781 -11.805 -26.531 1 68.69 222 GLU A CA 1
ATOM 1689 C C . GLU A 1 222 ? 12.07 -12.852 -27.594 1 68.69 222 GLU A C 1
ATOM 1691 O O . GLU A 1 222 ? 13.07 -13.562 -27.531 1 68.69 222 GLU A O 1
ATOM 1696 N N . PRO A 1 223 ? 11.32 -12.867 -28.672 1 63.19 223 PRO A N 1
ATOM 1697 C CA . PRO A 1 223 ? 10.109 -12.055 -28.844 1 63.19 223 PRO A CA 1
ATOM 1698 C C . PRO A 1 223 ? 9.016 -12.406 -27.844 1 63.19 223 PRO A C 1
ATOM 1700 O O . PRO A 1 223 ? 8.953 -13.547 -27.359 1 63.19 223 PRO A O 1
ATOM 1703 N N . SER A 1 224 ? 8.195 -11.328 -27.578 1 61.97 224 SER A N 1
ATOM 1704 C CA . SER A 1 224 ? 7.09 -11.438 -26.625 1 61.97 224 SER A CA 1
ATOM 1705 C C . SER A 1 224 ? 5.902 -12.172 -27.234 1 61.97 224 SER A C 1
ATOM 1707 O O . SER A 1 224 ? 5.711 -12.133 -28.453 1 61.97 224 SER A O 1
ATOM 1709 N N . GLY A 1 225 ? 5.328 -13.219 -26.703 1 61.81 225 GLY A N 1
ATOM 1710 C CA . GLY A 1 225 ? 4.137 -13.922 -27.141 1 61.81 225 GLY A CA 1
ATOM 1711 C C . GLY A 1 225 ? 4.359 -15.414 -27.312 1 61.81 225 GLY A C 1
ATOM 1712 O O . GLY A 1 225 ? 5.473 -15.906 -27.125 1 61.81 225 GLY A O 1
ATOM 1713 N N . ARG A 1 226 ? 3.27 -15.969 -27.734 1 66.19 226 ARG A N 1
ATOM 1714 C CA . ARG A 1 226 ? 3.289 -17.422 -27.938 1 66.19 226 ARG A CA 1
ATOM 1715 C C . ARG A 1 226 ? 4.145 -17.781 -29.156 1 66.19 226 ARG A C 1
ATOM 1717 O O . ARG A 1 226 ? 3.869 -17.344 -30.266 1 66.19 226 ARG A O 1
ATOM 1724 N N . SER A 1 227 ? 5.359 -18.266 -28.781 1 80.12 227 SER A N 1
ATOM 1725 C CA . SER A 1 227 ? 6.262 -18.734 -29.828 1 80.12 227 SER A CA 1
ATOM 1726 C C . SER A 1 227 ? 6.523 -20.234 -29.703 1 80.12 227 SER A C 1
ATOM 1728 O O . SER A 1 227 ? 6.707 -20.75 -28.594 1 80.12 227 SER A O 1
ATOM 1730 N N . ARG A 1 228 ? 6.332 -20.859 -30.781 1 86.19 228 ARG A N 1
ATOM 1731 C CA . ARG A 1 228 ? 6.594 -22.297 -30.812 1 86.19 228 ARG A CA 1
ATOM 1732 C C . ARG A 1 228 ? 8.016 -22.609 -30.359 1 86.19 228 ARG A C 1
ATOM 1734 O O . ARG A 1 228 ? 8.266 -23.625 -29.719 1 86.19 228 ARG A O 1
ATOM 1741 N N . ASP A 1 229 ? 8.836 -21.703 -30.656 1 89.25 229 ASP A N 1
ATOM 1742 C CA . ASP A 1 229 ? 10.227 -21.891 -30.266 1 89.25 229 ASP A CA 1
ATOM 1743 C C . ASP A 1 229 ? 10.367 -21.906 -28.734 1 89.25 229 ASP A C 1
ATOM 1745 O O . ASP A 1 229 ? 11.117 -22.719 -28.188 1 89.25 229 ASP A O 1
ATOM 1749 N N . LEU A 1 230 ? 9.617 -21.047 -28.156 1 91.69 230 LEU A N 1
ATOM 1750 C CA . LEU A 1 230 ? 9.688 -20.984 -26.703 1 91.69 230 LEU A CA 1
ATOM 1751 C C . LEU A 1 230 ? 9.094 -22.25 -26.078 1 91.69 230 LEU A C 1
ATOM 1753 O O . LEU A 1 230 ? 9.617 -22.766 -25.094 1 91.69 230 LEU A O 1
ATOM 1757 N N . ILE A 1 231 ? 8.023 -22.734 -26.641 1 92.88 231 ILE A N 1
ATOM 1758 C CA . ILE A 1 231 ? 7.379 -23.953 -26.141 1 92.88 231 ILE A CA 1
ATOM 1759 C C . ILE A 1 231 ? 8.359 -25.125 -26.219 1 92.88 231 ILE A C 1
ATOM 1761 O O . ILE A 1 231 ? 8.5 -25.875 -25.266 1 92.88 231 ILE A O 1
ATOM 1765 N N . TRP A 1 232 ? 9.086 -25.156 -27.281 1 93.44 232 TRP A N 1
ATOM 1766 C CA . TRP A 1 232 ? 10.055 -26.234 -27.469 1 93.44 232 TRP A CA 1
ATOM 1767 C C . TRP A 1 232 ? 11.227 -26.078 -26.5 1 93.44 232 TRP A C 1
ATOM 1769 O O . TRP A 1 232 ? 11.727 -27.078 -25.953 1 93.44 232 TRP A O 1
ATOM 1779 N N . ALA A 1 233 ? 11.602 -24.891 -26.359 1 94.25 233 ALA A N 1
ATOM 1780 C CA . ALA A 1 233 ? 12.695 -24.641 -25.422 1 94.25 233 ALA A CA 1
ATOM 1781 C C . ALA A 1 233 ? 12.305 -25.031 -24 1 94.25 233 ALA A C 1
ATOM 1783 O O . ALA A 1 233 ? 13.109 -25.609 -23.266 1 94.25 233 ALA A O 1
ATOM 1784 N N . LEU A 1 234 ? 11.109 -24.734 -23.641 1 94.44 234 LEU A N 1
ATOM 1785 C CA . LEU A 1 234 ? 10.609 -25.109 -22.312 1 94.44 234 LEU A CA 1
ATOM 1786 C C . LEU A 1 234 ? 10.531 -26.625 -22.172 1 94.44 234 LEU A C 1
ATOM 1788 O O . LEU A 1 234 ? 10.898 -27.172 -21.125 1 94.44 234 LEU A O 1
ATOM 1792 N N . ALA A 1 235 ? 10.062 -27.266 -23.203 1 95.81 235 ALA A N 1
ATOM 1793 C CA . ALA A 1 235 ? 10.039 -28.719 -23.172 1 95.81 235 ALA A CA 1
ATOM 1794 C C . ALA A 1 235 ? 11.445 -29.297 -22.984 1 95.81 235 ALA A C 1
ATOM 1796 O O . ALA A 1 235 ? 11.641 -30.234 -22.219 1 95.81 235 ALA A O 1
ATOM 1797 N N . PHE A 1 236 ? 12.344 -28.734 -23.703 1 96.5 236 PHE A N 1
ATOM 1798 C CA . PHE A 1 236 ? 13.734 -29.156 -23.609 1 96.5 236 PHE A CA 1
ATOM 1799 C C . PHE A 1 236 ? 14.242 -29.031 -22.188 1 96.5 236 PHE A C 1
ATOM 1801 O O . PHE A 1 236 ? 14.797 -29.984 -21.625 1 96.5 236 PHE A O 1
ATOM 1808 N N . VAL A 1 237 ? 13.984 -27.875 -21.531 1 96.81 237 VAL A N 1
ATOM 1809 C CA . VAL A 1 237 ? 14.469 -27.609 -20.188 1 96.81 237 VAL A CA 1
ATOM 1810 C C . VAL A 1 237 ? 13.789 -28.531 -19.188 1 96.81 237 VAL A C 1
ATOM 1812 O O . VAL A 1 237 ? 14.445 -29.078 -18.297 1 96.81 237 VAL A O 1
ATOM 1815 N N . LEU A 1 238 ? 12.531 -28.734 -19.344 1 97 238 LEU A N 1
ATOM 1816 C CA . LEU A 1 238 ? 11.773 -29.609 -18.453 1 97 238 LEU A CA 1
ATOM 1817 C C . LEU A 1 238 ? 12.305 -31.031 -18.484 1 97 238 LEU A C 1
ATOM 1819 O O . LEU A 1 238 ? 12.344 -31.719 -17.469 1 97 238 LEU A O 1
ATOM 1823 N N . LEU A 1 239 ? 12.75 -31.406 -19.672 1 96.69 239 LEU A N 1
ATOM 1824 C CA . LEU A 1 239 ? 13.266 -32.75 -19.828 1 96.69 239 LEU A CA 1
ATOM 1825 C C . LEU A 1 239 ? 14.727 -32.844 -19.422 1 96.69 239 LEU A C 1
ATOM 1827 O O . LEU A 1 239 ? 15.148 -33.812 -18.797 1 96.69 239 LEU A O 1
ATOM 1831 N N . ALA A 1 240 ? 15.453 -31.859 -19.734 1 96.75 240 ALA A N 1
ATOM 1832 C CA . ALA A 1 240 ? 16.906 -31.875 -19.531 1 96.75 240 ALA A CA 1
ATOM 1833 C C . ALA A 1 240 ? 17.25 -31.672 -18.062 1 96.75 240 ALA A C 1
ATOM 1835 O O . ALA A 1 240 ? 18.328 -32.062 -17.609 1 96.75 240 ALA A O 1
ATOM 1836 N N . LEU A 1 241 ? 16.422 -31.016 -17.312 1 96.81 241 LEU A N 1
ATOM 1837 C CA . LEU A 1 241 ? 16.672 -30.719 -15.906 1 96.81 241 LEU A CA 1
ATOM 1838 C C . LEU A 1 241 ? 15.742 -31.531 -15.008 1 96.81 241 LEU A C 1
ATOM 1840 O O . LEU A 1 241 ? 14.633 -31.094 -14.703 1 96.81 241 LEU A O 1
ATOM 1844 N N . PRO A 1 242 ? 16.203 -32.562 -14.445 1 94.75 242 PRO A N 1
ATOM 1845 C CA . PRO A 1 242 ? 15.344 -33.531 -13.773 1 94.75 242 PRO A CA 1
ATOM 1846 C C . PRO A 1 242 ? 14.906 -33.094 -12.383 1 94.75 242 PRO A C 1
ATOM 1848 O O . PRO A 1 242 ? 13.953 -33.625 -11.82 1 94.75 242 PRO A O 1
ATOM 1851 N N . SER A 1 243 ? 15.539 -32.094 -11.82 1 95.88 243 SER A N 1
ATOM 1852 C CA . SER A 1 243 ? 15.25 -31.719 -10.445 1 95.88 243 SER A CA 1
ATOM 1853 C C . SER A 1 243 ? 14.281 -30.531 -10.398 1 95.88 243 SER A C 1
ATOM 1855 O O . SER A 1 243 ? 13.938 -30.047 -9.312 1 95.88 243 SER A O 1
ATOM 1857 N N . LEU A 1 244 ? 13.789 -30.078 -11.531 1 96.88 244 LEU A N 1
ATOM 1858 C CA . LEU A 1 244 ? 12.922 -28.906 -11.578 1 96.88 244 LEU A CA 1
ATOM 1859 C C . LEU A 1 244 ? 11.602 -29.172 -10.867 1 96.88 244 LEU A C 1
ATOM 1861 O O . LEU A 1 244 ? 10.914 -30.156 -11.18 1 96.88 244 LEU A O 1
ATOM 1865 N N . LEU A 1 245 ? 11.305 -28.328 -9.922 1 96.94 245 LEU A N 1
ATOM 1866 C CA . LEU A 1 245 ? 10.062 -28.438 -9.164 1 96.94 245 LEU A CA 1
ATOM 1867 C C . LEU A 1 245 ? 9.07 -27.359 -9.578 1 96.94 245 LEU A C 1
ATOM 1869 O O . LEU A 1 245 ? 7.863 -27.5 -9.383 1 96.94 245 LEU A O 1
ATOM 1873 N N . PHE A 1 246 ? 9.625 -26.328 -10.109 1 96.62 246 PHE A N 1
ATOM 1874 C CA . PHE A 1 246 ? 8.773 -25.219 -10.477 1 96.62 246 PHE A CA 1
ATOM 1875 C C . PHE A 1 246 ? 9.398 -24.422 -11.625 1 96.62 246 PHE A C 1
ATOM 1877 O O . PHE A 1 246 ? 10.594 -24.109 -11.594 1 96.62 246 PHE A O 1
ATOM 1884 N N . VAL A 1 247 ? 8.633 -24.125 -12.633 1 96.12 247 VAL A N 1
ATOM 1885 C CA . VAL A 1 247 ? 9.008 -23.266 -13.75 1 96.12 247 VAL A CA 1
ATOM 1886 C C . VAL A 1 247 ? 7.941 -22.188 -13.961 1 96.12 247 VAL A C 1
ATOM 1888 O O . VAL A 1 247 ? 6.766 -22.516 -14.164 1 96.12 247 VAL A O 1
ATOM 1891 N N . GLU A 1 248 ? 8.383 -21.016 -13.875 1 93.69 248 GLU A N 1
ATOM 1892 C CA . GLU A 1 248 ? 7.422 -19.922 -14.055 1 93.69 248 GLU A CA 1
ATOM 1893 C C . GLU A 1 248 ? 7.453 -19.391 -15.484 1 93.69 248 GLU A C 1
ATOM 1895 O O . GLU A 1 248 ? 8.359 -18.641 -15.852 1 93.69 248 GLU A O 1
ATOM 1900 N N . ASN A 1 249 ? 6.508 -19.703 -16.219 1 90.88 249 ASN A N 1
ATOM 1901 C CA . ASN A 1 249 ? 6.254 -19.219 -17.562 1 90.88 249 ASN A CA 1
ATOM 1902 C C . ASN A 1 249 ? 4.836 -19.547 -18.016 1 90.88 249 ASN A C 1
ATOM 1904 O O . ASN A 1 249 ? 4.305 -20.609 -17.688 1 90.88 249 ASN A O 1
ATOM 1908 N N . GLU A 1 250 ? 4.238 -18.75 -18.875 1 84.31 250 GLU A N 1
ATOM 1909 C CA . GLU A 1 250 ? 2.838 -18.891 -19.266 1 84.31 250 GLU A CA 1
ATOM 1910 C C . GLU A 1 250 ? 2.646 -20.094 -20.203 1 84.31 250 GLU A C 1
ATOM 1912 O O . GLU A 1 250 ? 1.535 -20.609 -20.328 1 84.31 250 GLU A O 1
ATOM 1917 N N . PHE A 1 251 ? 3.764 -20.625 -20.75 1 89.94 251 PHE A N 1
ATOM 1918 C CA . PHE A 1 251 ? 3.609 -21.641 -21.781 1 89.94 251 PHE A CA 1
ATOM 1919 C C . PHE A 1 251 ? 4.078 -23 -21.281 1 89.94 251 PHE A C 1
ATOM 1921 O O . PHE A 1 251 ? 4.34 -23.922 -22.062 1 89.94 251 PHE A O 1
ATOM 1928 N N . VAL A 1 252 ? 4.195 -23.109 -20.016 1 93.75 252 VAL A N 1
ATOM 1929 C CA . VAL A 1 252 ? 4.641 -24.375 -19.469 1 93.75 252 VAL A CA 1
ATOM 1930 C C . VAL A 1 252 ? 3.631 -25.469 -19.797 1 93.75 252 VAL A C 1
ATOM 1932 O O . VAL A 1 252 ? 4.016 -26.594 -20.172 1 93.75 252 VAL A O 1
ATOM 1935 N N . SER A 1 253 ? 2.377 -25.203 -19.734 1 93.38 253 SER A N 1
ATOM 1936 C CA . SER A 1 253 ? 1.345 -26.188 -20.062 1 93.38 253 SER A CA 1
ATOM 1937 C C . SER A 1 253 ? 1.441 -26.641 -21.516 1 93.38 253 SER A C 1
ATOM 1939 O O . SER A 1 253 ? 1.273 -27.828 -21.812 1 93.38 253 SER A O 1
ATOM 1941 N N . ASP A 1 254 ? 1.72 -25.734 -22.375 1 92.31 254 ASP A N 1
ATOM 1942 C CA . ASP A 1 254 ? 1.929 -26.062 -23.781 1 92.31 254 ASP A CA 1
ATOM 1943 C C . ASP A 1 254 ? 3.104 -27.031 -23.953 1 92.31 254 ASP A C 1
ATOM 1945 O O . ASP A 1 254 ? 3.018 -28 -24.719 1 92.31 254 ASP A O 1
ATOM 1949 N N . ALA A 1 255 ? 4.129 -26.688 -23.25 1 94.25 255 ALA A N 1
ATOM 1950 C CA . ALA A 1 255 ? 5.32 -27.531 -23.328 1 94.25 255 ALA A CA 1
ATOM 1951 C C . ALA A 1 255 ? 5.023 -28.938 -22.828 1 94.25 255 ALA A C 1
ATOM 1953 O O . ALA A 1 255 ? 5.48 -29.922 -23.422 1 94.25 255 ALA A O 1
ATOM 1954 N N . LEU A 1 256 ? 4.297 -29.062 -21.797 1 95.81 256 LEU A N 1
ATOM 1955 C CA . LEU A 1 256 ? 3.918 -30.359 -21.266 1 95.81 256 LEU A CA 1
ATOM 1956 C C . LEU A 1 256 ? 3.096 -31.156 -22.281 1 95.81 256 LEU A C 1
ATOM 1958 O O . LEU A 1 256 ? 3.238 -32.375 -22.375 1 95.81 256 LEU A O 1
ATOM 1962 N N . GLN A 1 257 ? 2.26 -30.469 -22.984 1 94.38 257 GLN A N 1
ATOM 1963 C CA . GLN A 1 257 ? 1.463 -31.125 -24.016 1 94.38 257 GLN A CA 1
ATOM 1964 C C . GLN A 1 257 ? 2.352 -31.719 -25.094 1 94.38 257 GLN A C 1
ATOM 1966 O O . GLN A 1 257 ? 2.123 -32.844 -25.547 1 94.38 257 GLN A O 1
ATOM 1971 N N . GLU A 1 258 ? 3.332 -30.984 -25.469 1 93.25 258 GLU A N 1
ATOM 1972 C CA . GLU A 1 258 ? 4.27 -31.484 -26.469 1 93.25 258 GLU A CA 1
ATOM 1973 C C . GLU A 1 258 ? 5.027 -32.719 -25.969 1 93.25 258 GLU A C 1
ATOM 1975 O O . GLU A 1 258 ? 5.285 -33.625 -26.734 1 93.25 258 GLU A O 1
ATOM 1980 N N . ILE A 1 259 ? 5.371 -32.656 -24.734 1 94.56 259 ILE A N 1
ATOM 1981 C CA . ILE A 1 259 ? 6.094 -33.781 -24.141 1 94.56 259 ILE A CA 1
ATOM 1982 C C . ILE A 1 259 ? 5.199 -35 -24.094 1 94.56 259 ILE A C 1
ATOM 1984 O O . ILE A 1 259 ? 5.645 -36.125 -24.406 1 94.56 259 ILE A O 1
ATOM 1988 N N . LEU A 1 260 ? 3.988 -34.812 -23.766 1 93.69 260 LEU A N 1
ATOM 1989 C CA . LEU A 1 260 ? 3.041 -35.938 -23.688 1 93.69 260 LEU A CA 1
ATOM 1990 C C . LEU A 1 260 ? 2.818 -36.531 -25.062 1 93.69 260 LEU A C 1
ATOM 1992 O O . LEU A 1 260 ? 2.801 -37.75 -25.203 1 93.69 260 LEU A O 1
ATOM 1996 N N . ASP A 1 261 ? 2.652 -35.688 -26.016 1 91.69 261 ASP A N 1
ATOM 1997 C CA . ASP A 1 261 ? 2.35 -36.125 -27.359 1 91.69 261 ASP A CA 1
ATOM 1998 C C . ASP A 1 261 ? 3.58 -36.75 -28.031 1 91.69 261 ASP A C 1
ATOM 2000 O O . ASP A 1 261 ? 3.459 -37.531 -28.969 1 91.69 261 ASP A O 1
ATOM 2004 N N . GLN A 1 262 ? 4.703 -36.375 -27.625 1 90.12 262 GLN A N 1
ATOM 2005 C CA . GLN A 1 262 ? 5.988 -36.844 -28.156 1 90.12 262 GLN A CA 1
ATOM 2006 C C . GLN A 1 262 ? 6.078 -36.594 -29.656 1 90.12 262 GLN A C 1
ATOM 2008 O O . GLN A 1 262 ? 6.555 -37.469 -30.391 1 90.12 262 GLN A O 1
ATOM 2013 N N . GLN A 1 263 ? 5.387 -35.531 -30.047 1 84.69 263 GLN A N 1
ATOM 2014 C CA . GLN A 1 263 ? 5.488 -35.125 -31.453 1 84.69 263 GLN A CA 1
ATOM 2015 C C . GLN A 1 263 ? 6.512 -34 -31.625 1 84.69 263 GLN A C 1
ATOM 2017 O O . GLN A 1 263 ? 6.145 -32.812 -31.734 1 84.69 263 GLN A O 1
ATOM 2022 N N . PHE A 1 264 ? 7.75 -34.531 -31.734 1 89.69 264 PHE A N 1
ATOM 2023 C CA . PHE A 1 264 ? 8.836 -33.562 -31.672 1 89.69 264 PHE A CA 1
ATOM 2024 C C . PHE A 1 264 ? 9.344 -33.219 -33.062 1 89.69 264 PHE A C 1
ATOM 2026 O O . PHE A 1 264 ? 10.359 -32.531 -33.219 1 89.69 264 PHE A O 1
ATOM 2033 N N . ALA A 1 265 ? 8.656 -33.656 -34.031 1 84.81 265 ALA A N 1
ATOM 2034 C CA . ALA A 1 265 ? 9.117 -33.5 -35.406 1 84.81 265 ALA A CA 1
ATOM 2035 C C . ALA A 1 265 ? 9.297 -32.031 -35.75 1 84.81 265 ALA A C 1
ATOM 2037 O O . ALA A 1 265 ? 10.219 -31.656 -36.5 1 84.81 265 ALA A O 1
ATOM 2038 N N . ALA A 1 266 ? 8.492 -31.234 -35.188 1 85.56 266 ALA A N 1
ATOM 2039 C CA . ALA A 1 266 ? 8.508 -29.812 -35.531 1 85.56 266 ALA A CA 1
ATOM 2040 C C . ALA A 1 266 ? 9.484 -29.031 -34.656 1 85.56 266 ALA A C 1
ATOM 2042 O O . ALA A 1 266 ? 9.719 -27.844 -34.875 1 85.56 266 ALA A O 1
ATOM 2043 N N . ALA A 1 267 ? 10.055 -29.797 -33.719 1 89.38 267 ALA A N 1
ATOM 2044 C CA . ALA A 1 267 ? 10.938 -29.109 -32.781 1 89.38 267 ALA A CA 1
ATOM 2045 C C . ALA A 1 267 ? 12.242 -28.703 -33.469 1 89.38 267 ALA A C 1
ATOM 2047 O O . ALA A 1 267 ? 12.852 -29.5 -34.188 1 89.38 267 ALA A O 1
ATOM 2048 N N . GLN A 1 268 ? 12.602 -27.422 -33.375 1 83.12 268 GLN A N 1
ATOM 2049 C CA . GLN A 1 268 ? 13.844 -26.922 -33.938 1 83.12 268 GLN A CA 1
ATOM 2050 C C . GLN A 1 268 ? 14.938 -26.812 -32.906 1 83.12 268 GLN A C 1
ATOM 2052 O O . GLN A 1 268 ? 15.195 -25.719 -32.375 1 83.12 268 GLN A O 1
ATOM 2057 N N . VAL A 1 269 ? 15.508 -28 -32.594 1 89.31 269 VAL A N 1
ATOM 2058 C CA . VAL A 1 269 ? 16.656 -28.016 -31.703 1 89.31 269 VAL A CA 1
ATOM 2059 C C . VAL A 1 269 ? 17.938 -28.172 -32.5 1 89.31 269 VAL A C 1
ATOM 2061 O O . VAL A 1 269 ? 18.047 -29.078 -33.344 1 89.31 269 VAL A O 1
ATOM 2064 N N . ALA A 1 270 ? 18.844 -27.312 -32.312 1 89.44 270 ALA A N 1
ATOM 2065 C CA . ALA A 1 270 ? 20.109 -27.375 -33.031 1 89.44 270 ALA A CA 1
ATOM 2066 C C . ALA A 1 270 ? 20.797 -28.719 -32.844 1 89.44 270 ALA A C 1
ATOM 2068 O O . ALA A 1 270 ? 20.734 -29.297 -31.75 1 89.44 270 ALA A O 1
ATOM 2069 N N . PRO A 1 271 ? 21.5 -29.25 -33.844 1 89.25 271 PRO A N 1
ATOM 2070 C CA . PRO A 1 271 ? 22.078 -30.594 -33.781 1 89.25 271 PRO A CA 1
ATOM 2071 C C . PRO A 1 271 ? 23.141 -30.75 -32.719 1 89.25 271 PRO A C 1
ATOM 2073 O O . PRO A 1 271 ? 23.422 -31.875 -32.281 1 89.25 271 PRO A O 1
ATOM 2076 N N . ARG A 1 272 ? 23.688 -29.703 -32.312 1 92.75 272 ARG A N 1
ATOM 2077 C CA . ARG A 1 272 ? 24.734 -29.781 -31.281 1 92.75 272 ARG A CA 1
ATOM 2078 C C . ARG A 1 272 ? 24.141 -30.094 -29.906 1 92.75 272 ARG A C 1
ATOM 2080 O O . ARG A 1 272 ? 24.875 -30.406 -28.969 1 92.75 272 ARG A O 1
ATOM 2087 N N . PHE A 1 273 ? 22.891 -30.062 -29.859 1 95.5 273 PHE A N 1
ATOM 2088 C CA . PHE A 1 273 ? 22.188 -30.359 -28.609 1 95.5 273 PHE A CA 1
ATOM 2089 C C . PHE A 1 273 ? 21.453 -31.688 -28.719 1 95.5 273 PHE A C 1
ATOM 2091 O O . PHE A 1 273 ? 21.094 -32.125 -29.812 1 95.5 273 PHE A O 1
ATOM 2098 N N . PRO A 1 274 ? 21.312 -32.344 -27.562 1 95.62 274 PRO A N 1
ATOM 2099 C CA . PRO A 1 274 ? 20.469 -33.531 -27.609 1 95.62 274 PRO A CA 1
ATOM 2100 C C . PRO A 1 274 ? 19.047 -33.25 -28.109 1 95.62 274 PRO A C 1
ATOM 2102 O O . PRO A 1 274 ? 18.484 -32.188 -27.797 1 95.62 274 PRO A O 1
ATOM 2105 N N . SER A 1 275 ? 18.562 -34.125 -28.922 1 94.81 275 SER A N 1
ATOM 2106 C CA . SER A 1 275 ? 17.203 -33.969 -29.406 1 94.81 275 SER A CA 1
ATOM 2107 C C . SER A 1 275 ? 16.188 -34.25 -28.297 1 94.81 275 SER A C 1
ATOM 2109 O O . SER A 1 275 ? 16.547 -34.844 -27.266 1 94.81 275 SER A O 1
ATOM 2111 N N . LEU A 1 276 ? 14.969 -33.781 -28.484 1 95.69 276 LEU A N 1
ATOM 2112 C CA . LEU A 1 276 ? 13.914 -34 -27.5 1 95.69 276 LEU A CA 1
ATOM 2113 C C . LEU A 1 276 ? 13.648 -35.5 -27.328 1 95.69 276 LEU A C 1
ATOM 2115 O O . LEU A 1 276 ? 13.375 -35.969 -26.219 1 95.69 276 LEU A O 1
ATOM 2119 N N . GLU A 1 277 ? 13.797 -36.25 -28.391 1 94.12 277 GLU A N 1
ATOM 2120 C CA . GLU A 1 277 ? 13.625 -37.688 -28.328 1 94.12 277 GLU A CA 1
ATOM 2121 C C . GLU A 1 277 ? 14.695 -38.344 -27.453 1 94.12 277 GLU A C 1
ATOM 2123 O O . GLU A 1 277 ? 14.398 -39.219 -26.656 1 94.12 277 GLU A O 1
ATOM 2128 N N . GLU A 1 278 ? 15.852 -37.875 -27.688 1 94.56 278 GLU A N 1
ATOM 2129 C CA . GLU A 1 278 ? 16.953 -38.406 -26.875 1 94.56 278 GLU A CA 1
ATOM 2130 C C . GLU A 1 278 ? 16.75 -38.094 -25.406 1 94.56 278 GLU A C 1
ATOM 2132 O O . GLU A 1 278 ? 17.062 -38.938 -24.547 1 94.56 278 GLU A O 1
ATOM 2137 N N . LEU A 1 279 ? 16.25 -36.938 -25.188 1 95.62 279 LEU A N 1
ATOM 2138 C CA . LEU A 1 279 ? 16.016 -36.531 -23.812 1 95.62 279 LEU A CA 1
ATOM 2139 C C . LEU A 1 279 ? 14.922 -37.375 -23.172 1 95.62 279 LEU A C 1
ATOM 2141 O O . LEU A 1 279 ? 15.031 -37.75 -22 1 95.62 279 LEU A O 1
ATOM 2145 N N . VAL A 1 280 ? 13.852 -37.625 -23.891 1 94.44 280 VAL A N 1
ATOM 2146 C CA . VAL A 1 280 ? 12.781 -38.469 -23.391 1 94.44 280 VAL A CA 1
ATOM 2147 C C . VAL A 1 280 ? 13.328 -39.844 -23.078 1 94.44 280 VAL A C 1
ATOM 2149 O O . VAL A 1 280 ? 13.008 -40.438 -22.031 1 94.44 280 VAL A O 1
ATOM 2152 N N . GLN A 1 281 ? 14.188 -40.312 -23.891 1 92.06 281 GLN A N 1
ATOM 2153 C CA . GLN A 1 281 ? 14.797 -41.625 -23.672 1 92.06 281 GLN A CA 1
ATOM 2154 C C . GLN A 1 281 ? 15.672 -41.625 -22.422 1 92.06 281 GLN A C 1
ATOM 2156 O O . GLN A 1 281 ? 15.641 -42.594 -21.641 1 92.06 281 GLN A O 1
ATOM 2161 N N . ARG A 1 282 ? 16.328 -40.594 -22.344 1 93.31 282 ARG A N 1
ATOM 2162 C CA . ARG A 1 282 ? 17.172 -40.469 -21.156 1 93.31 282 ARG A CA 1
ATOM 2163 C C . ARG A 1 282 ? 16.328 -40.438 -19.891 1 93.31 282 ARG A C 1
ATOM 2165 O O . ARG A 1 282 ? 16.672 -41.125 -18.906 1 93.31 282 ARG A O 1
ATOM 2172 N N . ARG A 1 283 ? 15.266 -39.75 -19.891 1 93 283 ARG A N 1
ATOM 2173 C CA . ARG A 1 283 ? 14.391 -39.625 -18.734 1 93 283 ARG A CA 1
ATOM 2174 C C . ARG A 1 283 ? 13.719 -40.969 -18.438 1 93 283 ARG A C 1
ATOM 2176 O O . ARG A 1 283 ? 13.578 -41.344 -17.266 1 93 283 ARG A O 1
ATOM 2183 N N . MET A 1 284 ? 13.406 -41.625 -19.469 1 89.44 284 MET A N 1
ATOM 2184 C CA . MET A 1 284 ? 12.781 -42.938 -19.297 1 89.44 284 MET A CA 1
ATOM 2185 C C . MET A 1 284 ? 13.766 -43.938 -18.688 1 89.44 284 MET A C 1
ATOM 2187 O O . MET A 1 284 ? 13.375 -44.781 -17.891 1 89.44 284 MET A O 1
ATOM 2191 N N . ALA A 1 285 ? 14.922 -43.719 -19 1 87.12 285 ALA A N 1
ATOM 2192 C CA . ALA A 1 285 ? 15.961 -44.625 -18.5 1 87.12 285 ALA A CA 1
ATOM 2193 C C . ALA A 1 285 ? 16.281 -44.344 -17.031 1 87.12 285 ALA A C 1
ATOM 2195 O O . ALA A 1 285 ? 16.719 -45.219 -16.297 1 87.12 285 ALA A O 1
ATOM 2196 N N . MET A 1 286 ? 16.141 -43.188 -16.688 1 85.19 286 MET A N 1
ATOM 2197 C CA . MET A 1 286 ? 16.469 -42.75 -15.32 1 85.19 286 MET A CA 1
ATOM 2198 C C . MET A 1 286 ? 15.359 -43.156 -14.352 1 85.19 286 MET A C 1
ATOM 2200 O O . MET A 1 286 ? 15.562 -43.156 -13.141 1 85.19 286 MET A O 1
ATOM 2204 N N . ARG A 1 287 ? 14.297 -43.562 -14.867 1 80.06 287 ARG A N 1
ATOM 2205 C CA . ARG A 1 287 ? 13.156 -43.875 -14.016 1 80.06 287 ARG A CA 1
ATOM 2206 C C . ARG A 1 287 ? 13.383 -45.156 -13.258 1 80.06 287 ARG A C 1
ATOM 2208 O O . ARG A 1 287 ? 13.898 -46.125 -13.82 1 80.06 287 ARG A O 1
ATOM 2215 N N . THR A 1 288 ? 13.305 -45.125 -12 1 67.88 288 THR A N 1
ATOM 2216 C CA . THR A 1 288 ? 13.445 -46.312 -11.172 1 67.88 288 THR A CA 1
ATOM 2217 C C . THR A 1 288 ? 12.266 -47.25 -11.383 1 67.88 288 THR A C 1
ATOM 2219 O O . THR A 1 288 ? 12.414 -48.469 -11.289 1 67.88 288 THR A O 1
ATOM 2222 N N . ASP A 1 289 ? 11.102 -46.656 -11.453 1 61.56 289 ASP A N 1
ATOM 2223 C CA . ASP A 1 289 ? 9.914 -47.5 -11.539 1 61.56 289 ASP A CA 1
ATOM 2224 C C . ASP A 1 289 ? 9.625 -47.906 -12.984 1 61.56 289 ASP A C 1
ATOM 2226 O O . ASP A 1 289 ? 9.328 -47.062 -13.82 1 61.56 289 ASP A O 1
ATOM 2230 N N . GLN A 1 290 ? 10.297 -48.906 -13.539 1 58.44 290 GLN A N 1
ATOM 2231 C CA . GLN A 1 290 ? 10.211 -49.531 -14.867 1 58.44 290 GLN A CA 1
ATOM 2232 C C . GLN A 1 290 ? 8.766 -49.781 -15.266 1 58.44 290 GLN A C 1
ATOM 2234 O O . GLN A 1 290 ? 8.484 -50.156 -16.406 1 58.44 290 GLN A O 1
ATOM 2239 N N . THR A 1 291 ? 7.934 -49.688 -14.344 1 55.31 291 THR A N 1
ATOM 2240 C CA . THR A 1 291 ? 6.613 -50.219 -14.68 1 55.31 291 THR A CA 1
ATOM 2241 C C . THR A 1 291 ? 5.828 -49.219 -15.516 1 55.31 291 THR A C 1
ATOM 2243 O O . THR A 1 291 ? 4.957 -49.594 -16.297 1 55.31 291 THR A O 1
ATOM 2246 N N . GLY A 1 292 ? 5.996 -47.875 -15.328 1 60.5 292 GLY A N 1
ATOM 2247 C CA . GLY A 1 292 ? 5.02 -47.031 -15.984 1 60.5 292 GLY A CA 1
ATOM 2248 C C . GLY A 1 292 ? 5.488 -46.531 -17.344 1 60.5 292 GLY A C 1
ATOM 2249 O O . GLY A 1 292 ? 6.688 -46.375 -17.562 1 60.5 292 GLY A O 1
ATOM 2250 N N . SER A 1 293 ? 4.715 -46.781 -18.516 1 68.38 293 SER A N 1
ATOM 2251 C CA . SER A 1 293 ? 4.992 -46.469 -19.922 1 68.38 293 SER A CA 1
ATOM 2252 C C . SER A 1 293 ? 4.996 -44.969 -20.188 1 68.38 293 SER A C 1
ATOM 2254 O O . SER A 1 293 ? 5.461 -44.531 -21.234 1 68.38 293 SER A O 1
ATOM 2256 N N . ARG A 1 294 ? 4.574 -44.156 -19.094 1 82.44 294 ARG A N 1
ATOM 2257 C CA . ARG A 1 294 ? 4.441 -42.75 -19.469 1 82.44 294 ARG A CA 1
ATOM 2258 C C . ARG A 1 294 ? 5.465 -41.875 -18.734 1 82.44 294 ARG A C 1
ATOM 2260 O O . ARG A 1 294 ? 5.805 -42.156 -17.578 1 82.44 294 ARG A O 1
ATOM 2267 N N . LEU A 1 295 ? 5.992 -40.969 -19.391 1 90.31 295 LEU A N 1
ATOM 2268 C CA . LEU A 1 295 ? 6.965 -40.031 -18.844 1 90.31 295 LEU A CA 1
ATOM 2269 C C . LEU A 1 295 ? 6.305 -39.062 -17.859 1 90.31 295 LEU A C 1
ATOM 2271 O O . LEU A 1 295 ? 5.227 -38.531 -18.141 1 90.31 295 LEU A O 1
ATOM 2275 N N . THR A 1 296 ? 6.828 -38.969 -16.672 1 92.56 296 THR A N 1
ATOM 2276 C CA . THR A 1 296 ? 6.309 -38.062 -15.68 1 92.56 296 THR A CA 1
ATOM 2277 C C . THR A 1 296 ? 7.395 -37.062 -15.234 1 92.56 296 THR A C 1
ATOM 2279 O O . THR A 1 296 ? 8.586 -37.406 -15.281 1 92.56 296 THR A O 1
ATOM 2282 N N . LEU A 1 297 ? 7.008 -35.906 -14.93 1 94.56 297 LEU A N 1
ATOM 2283 C CA . LEU A 1 297 ? 7.91 -34.875 -14.445 1 94.56 297 LEU A CA 1
ATOM 2284 C C . LEU A 1 297 ? 7.656 -34.562 -12.969 1 94.56 297 LEU A C 1
ATOM 2286 O O . LEU A 1 297 ? 6.535 -34.719 -12.484 1 94.56 297 LEU A O 1
ATOM 2290 N N . PRO A 1 298 ? 8.648 -34.156 -12.25 1 94.19 298 PRO A N 1
ATOM 2291 C CA . PRO A 1 298 ? 8.523 -34 -10.797 1 94.19 298 PRO A CA 1
ATOM 2292 C C . PRO A 1 298 ? 8.016 -32.625 -10.383 1 94.19 298 PRO A C 1
ATOM 2294 O O . PRO A 1 298 ? 8.203 -32.219 -9.234 1 94.19 298 PRO A O 1
ATOM 2297 N N . LEU A 1 299 ? 7.375 -31.828 -11.234 1 95.88 299 LEU A N 1
ATOM 2298 C CA . LEU A 1 299 ? 6.875 -30.5 -10.898 1 95.88 299 LEU A CA 1
ATOM 2299 C C . LEU A 1 299 ? 5.906 -30.562 -9.719 1 95.88 299 LEU A C 1
ATOM 2301 O O . LEU A 1 299 ? 5.098 -31.484 -9.625 1 95.88 299 LEU A O 1
ATOM 2305 N N . LYS A 1 300 ? 6.059 -29.578 -8.836 1 96.06 300 LYS A N 1
ATOM 2306 C CA . LYS A 1 300 ? 5.211 -29.531 -7.648 1 96.06 300 LYS A CA 1
ATOM 2307 C C . LYS A 1 300 ? 4.242 -28.359 -7.699 1 96.06 300 LYS A C 1
ATOM 2309 O O . LYS A 1 300 ? 3.211 -28.359 -7.023 1 96.06 300 LYS A O 1
ATOM 2314 N N . GLU A 1 301 ? 4.598 -27.391 -8.484 1 95.44 301 GLU A N 1
ATOM 2315 C CA . GLU A 1 301 ? 3.775 -26.188 -8.539 1 95.44 301 GLU A CA 1
ATOM 2316 C C . GLU A 1 301 ? 3.65 -25.672 -9.969 1 95.44 301 GLU A C 1
ATOM 2318 O O . GLU A 1 301 ? 4.617 -25.703 -10.734 1 95.44 301 GLU A O 1
ATOM 2323 N N . LEU A 1 302 ? 2.432 -25.281 -10.344 1 93.94 302 LEU A N 1
ATOM 2324 C CA . LEU A 1 302 ? 2.184 -24.594 -11.602 1 93.94 302 LEU A CA 1
ATOM 2325 C C . LEU A 1 302 ? 1.316 -23.359 -11.391 1 93.94 302 LEU A C 1
ATOM 2327 O O . LEU A 1 302 ? 0.254 -23.438 -10.773 1 93.94 302 LEU A O 1
ATOM 2331 N N . LEU A 1 303 ? 1.682 -22.141 -11.75 1 84.75 303 LEU A N 1
ATOM 2332 C CA . LEU A 1 303 ? 1.016 -20.875 -11.43 1 84.75 303 LEU A CA 1
ATOM 2333 C C . LEU A 1 303 ? -0.116 -20.594 -12.414 1 84.75 303 LEU A C 1
ATOM 2335 O O . LEU A 1 303 ? -1.089 -19.922 -12.07 1 84.75 303 LEU A O 1
ATOM 2339 N N . GLU A 1 304 ? -0.162 -21.078 -13.617 1 87.19 304 GLU A N 1
ATOM 2340 C CA . GLU A 1 304 ? -1.228 -20.797 -14.57 1 87.19 304 GLU A CA 1
ATOM 2341 C C . GLU A 1 304 ? -1.485 -22 -15.484 1 87.19 304 GLU A C 1
ATOM 2343 O O . GLU A 1 304 ? -0.688 -22.281 -16.375 1 87.19 304 GLU A O 1
ATOM 2348 N N . VAL A 1 305 ? -2.617 -22.609 -15.164 1 92.62 305 VAL A N 1
ATOM 2349 C CA . VAL A 1 305 ? -3.01 -23.734 -15.992 1 92.62 305 VAL A CA 1
ATOM 2350 C C . VAL A 1 305 ? -4.395 -23.484 -16.594 1 92.62 305 VAL A C 1
ATOM 2352 O O . VAL A 1 305 ? -5.387 -23.422 -15.859 1 92.62 305 VAL A O 1
ATOM 2355 N N . GLU A 1 306 ? -4.449 -23.344 -17.859 1 91.31 306 GLU A N 1
ATOM 2356 C CA . GLU A 1 306 ? -5.758 -23.281 -18.5 1 91.31 306 GLU A CA 1
ATOM 2357 C C . GLU A 1 306 ? -6.504 -24.594 -18.359 1 91.31 306 GLU A C 1
ATOM 2359 O O . GLU A 1 306 ? -5.902 -25.672 -18.422 1 91.31 306 GLU A O 1
ATOM 2364 N N . GLU A 1 307 ? -7.773 -24.516 -18.234 1 91.69 307 GLU A N 1
ATOM 2365 C CA . GLU A 1 307 ? -8.602 -25.703 -17.984 1 91.69 307 GLU A CA 1
ATOM 2366 C C . GLU A 1 307 ? -8.406 -26.75 -19.078 1 91.69 307 GLU A C 1
ATOM 2368 O O . GLU A 1 307 ? -8.438 -27.953 -18.797 1 91.69 307 GLU A O 1
ATOM 2373 N N . THR A 1 308 ? -8.133 -26.344 -20.266 1 91 308 THR A N 1
ATOM 2374 C CA . THR A 1 308 ? -7.988 -27.25 -21.406 1 91 308 THR A CA 1
ATOM 2375 C C . THR A 1 308 ? -6.734 -28.109 -21.266 1 91 308 THR A C 1
ATOM 2377 O O . THR A 1 308 ? -6.641 -29.172 -21.859 1 91 308 THR A O 1
ATOM 2380 N N . PHE A 1 309 ? -5.801 -27.672 -20.453 1 93.62 309 PHE A N 1
ATOM 2381 C CA . PHE A 1 309 ? -4.531 -28.375 -20.312 1 93.62 309 PHE A CA 1
ATOM 2382 C C . PHE A 1 309 ? -4.531 -29.281 -19.094 1 93.62 309 PHE A C 1
ATOM 2384 O O . PHE A 1 309 ? -3.555 -29.984 -18.844 1 93.62 309 PHE A O 1
ATOM 2391 N N . LEU A 1 310 ? -5.602 -29.297 -18.359 1 93.12 310 LEU A N 1
ATOM 2392 C CA . LEU A 1 310 ? -5.633 -30 -17.094 1 93.12 310 LEU A CA 1
ATOM 2393 C C . LEU A 1 310 ? -5.367 -31.484 -17.281 1 93.12 310 LEU A C 1
ATOM 2395 O O . LEU A 1 310 ? -4.582 -32.094 -16.547 1 93.12 310 LEU A O 1
ATOM 2399 N N . PRO A 1 311 ? -5.945 -32.125 -18.344 1 93.19 311 PRO A N 1
ATOM 2400 C CA . PRO A 1 311 ? -5.648 -33.531 -18.547 1 93.19 311 PRO A CA 1
ATOM 2401 C C . PRO A 1 311 ? -4.164 -33.812 -18.797 1 93.19 311 PRO A C 1
ATOM 2403 O O . PRO A 1 311 ? -3.6 -34.75 -18.25 1 93.19 311 PRO A O 1
ATOM 2406 N N . THR A 1 312 ? -3.615 -32.906 -19.516 1 94.19 312 THR A N 1
ATOM 2407 C CA . THR A 1 312 ? -2.195 -33.031 -19.828 1 94.19 312 THR A CA 1
ATOM 2408 C C . THR A 1 312 ? -1.354 -32.875 -18.562 1 94.19 312 THR A C 1
ATOM 2410 O O . THR A 1 312 ? -0.473 -33.688 -18.281 1 94.19 312 THR A O 1
ATOM 2413 N N . VAL A 1 313 ? -1.642 -31.906 -17.828 1 94.25 313 VAL A N 1
ATOM 2414 C CA . VAL A 1 313 ? -0.879 -31.578 -16.625 1 94.25 313 VAL A CA 1
ATOM 2415 C C . VAL A 1 313 ? -0.987 -32.719 -15.609 1 94.25 313 VAL A C 1
ATOM 2417 O O . VAL A 1 313 ? 0.016 -33.125 -15.023 1 94.25 313 VAL A O 1
ATOM 2420 N N . CYS A 1 314 ? -2.176 -33.281 -15.492 1 92.38 314 CYS A N 1
ATOM 2421 C CA . CYS A 1 314 ? -2.383 -34.375 -14.539 1 92.38 314 CYS A CA 1
ATOM 2422 C C . CYS A 1 314 ? -1.639 -35.625 -14.977 1 92.38 314 CYS A C 1
ATOM 2424 O O . CYS A 1 314 ? -1.161 -36.375 -14.133 1 92.38 314 CYS A O 1
ATOM 2426 N N . ALA A 1 315 ? -1.49 -35.75 -16.25 1 92.25 315 ALA A N 1
ATOM 2427 C CA . ALA A 1 315 ? -0.825 -36.938 -16.781 1 92.25 315 ALA A CA 1
ATOM 2428 C C . ALA A 1 315 ? 0.691 -36.812 -16.641 1 92.25 315 ALA A C 1
ATOM 2430 O O . ALA A 1 315 ? 1.355 -37.781 -16.234 1 92.25 315 ALA A O 1
ATOM 2431 N N . VAL A 1 316 ? 1.193 -35.688 -16.906 1 93.94 316 VAL A N 1
ATOM 2432 C CA . VAL A 1 316 ? 2.639 -35.5 -17 1 93.94 316 VAL A CA 1
ATOM 2433 C C . VAL A 1 316 ? 3.199 -35.156 -15.625 1 93.94 316 VAL A C 1
ATOM 2435 O O . VAL A 1 316 ? 4.352 -35.469 -15.32 1 93.94 316 VAL A O 1
ATOM 2438 N N . CYS A 1 317 ? 2.463 -34.5 -14.844 1 94.12 317 CYS A N 1
ATOM 2439 C CA . CYS A 1 317 ? 2.922 -34.031 -13.539 1 94.12 317 CYS A CA 1
ATOM 2440 C C . CYS A 1 317 ? 2.02 -34.562 -12.43 1 94.12 317 CYS A C 1
ATOM 2442 O O . CYS A 1 317 ? 1.349 -33.812 -11.742 1 94.12 317 CYS A O 1
ATOM 2444 N N . PRO A 1 318 ? 2.057 -35.781 -12.102 1 90.75 318 PRO A N 1
ATOM 2445 C CA . PRO A 1 318 ? 1.158 -36.406 -11.125 1 90.75 318 PRO A CA 1
ATOM 2446 C C . PRO A 1 318 ? 1.457 -35.938 -9.695 1 90.75 318 PRO A C 1
ATOM 2448 O O . PRO A 1 318 ? 0.618 -36.125 -8.805 1 90.75 318 PRO A O 1
ATOM 2451 N N . HIS A 1 319 ? 2.607 -35.344 -9.445 1 91.81 319 HIS A N 1
ATOM 2452 C CA . HIS A 1 319 ? 3 -35 -8.086 1 91.81 319 HIS A CA 1
ATOM 2453 C C . HIS A 1 319 ? 2.721 -33.531 -7.797 1 91.81 319 HIS A C 1
ATOM 2455 O O . HIS A 1 319 ? 3.172 -33 -6.781 1 91.81 319 HIS A O 1
ATOM 2461 N N . LEU A 1 320 ? 2.018 -32.906 -8.625 1 94.12 320 LEU A N 1
ATOM 2462 C CA . LEU A 1 320 ? 1.688 -31.5 -8.453 1 94.12 320 LEU A CA 1
ATOM 2463 C C . LEU A 1 320 ? 0.847 -31.281 -7.195 1 94.12 320 LEU A C 1
ATOM 2465 O O . LEU A 1 320 ? -0.146 -31.984 -6.984 1 94.12 320 LEU A O 1
ATOM 2469 N N . THR A 1 321 ? 1.22 -30.312 -6.344 1 95.94 321 THR A N 1
ATOM 2470 C CA . THR A 1 321 ? 0.516 -30.062 -5.09 1 95.94 321 THR A CA 1
ATOM 2471 C C . THR A 1 321 ? -0.167 -28.688 -5.113 1 95.94 321 THR A C 1
ATOM 2473 O O . THR A 1 321 ? -1.138 -28.469 -4.387 1 95.94 321 THR A O 1
ATOM 2476 N N . LYS A 1 322 ? 0.371 -27.797 -5.824 1 95.94 322 LYS A N 1
ATOM 2477 C CA . LYS A 1 322 ? -0.165 -26.438 -5.898 1 95.94 322 LYS A CA 1
ATOM 2478 C C . LYS A 1 322 ? -0.408 -26.016 -7.344 1 95.94 322 LYS A C 1
ATOM 2480 O O . LYS A 1 322 ? 0.466 -26.172 -8.195 1 95.94 322 LYS A O 1
ATOM 2485 N N . ALA A 1 323 ? -1.599 -25.5 -7.613 1 94.38 323 ALA A N 1
ATOM 2486 C CA . ALA A 1 323 ? -1.882 -25.062 -8.977 1 94.38 323 ALA A CA 1
ATOM 2487 C C . ALA A 1 323 ? -2.877 -23.906 -8.992 1 94.38 323 ALA A C 1
ATOM 2489 O O . ALA A 1 323 ? -3.744 -23.812 -8.117 1 94.38 323 ALA A O 1
ATOM 2490 N N . VAL A 1 324 ? -2.727 -23.016 -9.844 1 94.19 324 VAL A N 1
ATOM 2491 C CA . VAL A 1 324 ? -3.707 -21.984 -10.203 1 94.19 324 VAL A CA 1
ATOM 2492 C C . VAL A 1 324 ? -4.355 -22.344 -11.539 1 94.19 324 VAL A C 1
ATOM 2494 O O . VAL A 1 324 ? -3.676 -22.438 -12.57 1 94.19 324 VAL A O 1
ATOM 2497 N N . VAL A 1 325 ? -5.625 -22.547 -11.531 1 94.81 325 VAL A N 1
ATOM 2498 C CA . VAL A 1 325 ? -6.324 -22.984 -12.727 1 94.81 325 VAL A CA 1
ATOM 2499 C C . VAL A 1 325 ? -7.207 -21.859 -13.258 1 94.81 325 VAL A C 1
ATOM 2501 O O . VAL A 1 325 ? -8.016 -21.297 -12.508 1 94.81 325 VAL A O 1
ATOM 2504 N N . LEU A 1 326 ? -7.004 -21.531 -14.469 1 93.31 326 LEU A N 1
ATOM 2505 C CA . LEU A 1 326 ? -7.836 -20.547 -15.164 1 93.31 326 LEU A CA 1
ATOM 2506 C C . LEU A 1 326 ? -8.984 -21.234 -15.898 1 93.31 326 LEU A C 1
ATOM 2508 O O . LEU A 1 326 ? -8.766 -21.922 -16.906 1 93.31 326 LEU A O 1
ATOM 2512 N N . LEU A 1 327 ? -10.164 -20.984 -15.391 1 93.69 327 LEU A N 1
ATOM 2513 C CA . LEU A 1 327 ? -11.336 -21.672 -15.922 1 93.69 327 LEU A CA 1
ATOM 2514 C C . LEU A 1 327 ? -11.922 -20.906 -17.109 1 93.69 327 LEU A C 1
ATOM 2516 O O . LEU A 1 327 ? -11.977 -19.672 -17.078 1 93.69 327 LEU A O 1
ATOM 2520 N N . ASP A 1 328 ? -12.219 -21.594 -18.078 1 88 328 ASP A N 1
ATOM 2521 C CA . ASP A 1 328 ? -12.852 -21 -19.25 1 88 328 ASP A CA 1
ATOM 2522 C C . ASP A 1 328 ? -14.359 -20.891 -19.078 1 88 328 ASP A C 1
ATOM 2524 O O . ASP A 1 328 ? -14.875 -21.062 -17.969 1 88 328 ASP A O 1
ATOM 2528 N N . ASP A 1 329 ? -15.07 -20.469 -20.125 1 81.69 329 ASP A N 1
ATOM 2529 C CA . ASP A 1 329 ? -16.516 -20.219 -20.062 1 81.69 329 ASP A CA 1
ATOM 2530 C C . ASP A 1 329 ? -17.297 -21.5 -20.281 1 81.69 329 ASP A C 1
ATOM 2532 O O . ASP A 1 329 ? -18.469 -21.453 -20.703 1 81.69 329 ASP A O 1
ATOM 2536 N N . GLY A 1 330 ? -16.734 -22.547 -19.953 1 77.69 330 GLY A N 1
ATOM 2537 C CA . GLY A 1 330 ? -17.422 -23.797 -20.156 1 77.69 330 GLY A CA 1
ATOM 2538 C C . GLY A 1 330 ? -18.453 -24.094 -19.094 1 77.69 330 GLY A C 1
ATOM 2539 O O . GLY A 1 330 ? -18.594 -23.328 -18.125 1 77.69 330 GLY A O 1
ATOM 2540 N N . SER A 1 331 ? -19.344 -25.094 -19.328 1 76.38 331 SER A N 1
ATOM 2541 C CA . SER A 1 331 ? -20.484 -25.406 -18.453 1 76.38 331 SER A CA 1
ATOM 2542 C C . SER A 1 331 ? -20.078 -26.391 -17.359 1 76.38 331 SER A C 1
ATOM 2544 O O . SER A 1 331 ? -20.797 -26.547 -16.359 1 76.38 331 SER A O 1
ATOM 2546 N N . ALA A 1 332 ? -18.969 -27.078 -17.578 1 84.94 332 ALA A N 1
ATOM 2547 C CA . ALA A 1 332 ? -18.562 -28.047 -16.562 1 84.94 332 ALA A CA 1
ATOM 2548 C C . ALA A 1 332 ? -17.047 -28.016 -16.359 1 84.94 332 ALA A C 1
ATOM 2550 O O . ALA A 1 332 ? -16.297 -27.641 -17.266 1 84.94 332 ALA A O 1
ATOM 2551 N N . LEU A 1 333 ? -16.719 -28.375 -15.094 1 90.5 333 LEU A N 1
ATOM 2552 C CA . LEU A 1 333 ? -15.289 -28.438 -14.797 1 90.5 333 LEU A CA 1
ATOM 2553 C C . LEU A 1 333 ? -14.656 -29.672 -15.414 1 90.5 333 LEU A C 1
ATOM 2555 O O . LEU A 1 333 ? -15.328 -30.703 -15.594 1 90.5 333 LEU A O 1
ATOM 2559 N N . SER A 1 334 ? -13.43 -29.594 -15.75 1 91 334 SER A N 1
ATOM 2560 C CA . SER A 1 334 ? -12.672 -30.672 -16.359 1 91 334 SER A CA 1
ATOM 2561 C C . SER A 1 334 ? -12.656 -31.922 -15.469 1 91 334 SER A C 1
ATOM 2563 O O . SER A 1 334 ? -12.445 -31.812 -14.258 1 91 334 SER A O 1
ATOM 2565 N N . PRO A 1 335 ? -12.914 -33.125 -16.031 1 90.94 335 PRO A N 1
ATOM 2566 C CA . PRO A 1 335 ? -12.859 -34.375 -15.25 1 90.94 335 PRO A CA 1
ATOM 2567 C C . PRO A 1 335 ? -11.461 -34.656 -14.711 1 90.94 335 PRO A C 1
ATOM 2569 O O . PRO A 1 335 ? -11.297 -35.531 -13.828 1 90.94 335 PRO A O 1
ATOM 2572 N N . ALA A 1 336 ? -10.57 -33.938 -15.195 1 91 336 ALA A N 1
ATOM 2573 C CA . ALA A 1 336 ? -9.188 -34.156 -14.766 1 91 336 ALA A CA 1
ATOM 2574 C C . ALA A 1 336 ? -9.031 -33.844 -13.281 1 91 336 ALA A C 1
ATOM 2576 O O . ALA A 1 336 ? -8.125 -34.375 -12.625 1 91 336 ALA A O 1
ATOM 2577 N N . PHE A 1 337 ? -9.898 -33.094 -12.805 1 91.06 337 PHE A N 1
ATOM 2578 C CA . PHE A 1 337 ? -9.844 -32.719 -11.398 1 91.06 337 PHE A CA 1
ATOM 2579 C C . PHE A 1 337 ? -9.984 -33.969 -10.516 1 91.06 337 PHE A C 1
ATOM 2581 O O . PHE A 1 337 ? -9.398 -34.031 -9.43 1 91.06 337 PHE A O 1
ATOM 2588 N N . TYR A 1 338 ? -10.648 -34.969 -10.992 1 89.88 338 TYR A N 1
ATOM 2589 C CA . TYR A 1 338 ? -10.984 -36.125 -10.18 1 89.88 338 TYR A CA 1
ATOM 2590 C C . TYR A 1 338 ? -9.773 -37.031 -9.992 1 89.88 338 TYR A C 1
ATOM 2592 O O . TYR A 1 338 ? -9.75 -37.875 -9.094 1 89.88 338 TYR A O 1
ATOM 2600 N N . THR A 1 339 ? -8.789 -36.812 -10.789 1 87.69 339 THR A N 1
ATOM 2601 C CA . THR A 1 339 ? -7.629 -37.688 -10.734 1 87.69 339 THR A CA 1
ATOM 2602 C C . THR A 1 339 ? -6.465 -37 -10.016 1 87.69 339 THR A C 1
ATOM 2604 O O . THR A 1 339 ? -5.414 -37.625 -9.805 1 87.69 339 THR A O 1
ATOM 2607 N N . TRP A 1 340 ? -6.652 -35.844 -9.672 1 88.19 340 TRP A N 1
ATOM 2608 C CA . TRP A 1 340 ? -5.582 -35.031 -9.094 1 88.19 340 TRP A CA 1
ATOM 2609 C C . TRP A 1 340 ? -5.488 -35.25 -7.586 1 88.19 340 TRP A C 1
ATOM 2611 O O . TRP A 1 340 ? -5.699 -34.312 -6.812 1 88.19 340 TRP A O 1
ATOM 2621 N N . ARG A 1 341 ? -5.008 -36.312 -7.094 1 85.75 341 ARG A N 1
ATOM 2622 C CA . ARG A 1 341 ? -5.086 -36.75 -5.703 1 85.75 341 ARG A CA 1
ATOM 2623 C C . ARG A 1 341 ? -4.059 -36.031 -4.844 1 85.75 341 ARG A C 1
ATOM 2625 O O . ARG A 1 341 ? -4.215 -35.938 -3.625 1 85.75 341 ARG A O 1
ATOM 2632 N N . THR A 1 342 ? -3.055 -35.469 -5.418 1 91.88 342 THR A N 1
ATOM 2633 C CA . THR A 1 342 ? -1.969 -34.875 -4.641 1 91.88 342 THR A CA 1
ATOM 2634 C C . THR A 1 342 ? -2.205 -33.406 -4.418 1 91.88 342 THR A C 1
ATOM 2636 O O . THR A 1 342 ? -1.473 -32.75 -3.664 1 91.88 342 THR A O 1
ATOM 2639 N N . LEU A 1 343 ? -3.23 -32.875 -5 1 93.31 343 LEU A N 1
ATOM 2640 C CA . LEU A 1 343 ? -3.486 -31.438 -4.957 1 93.31 343 LEU A CA 1
ATOM 2641 C C . LEU A 1 343 ? -3.924 -31 -3.564 1 93.31 343 LEU A C 1
ATOM 2643 O O . LEU A 1 343 ? -4.852 -31.578 -2.994 1 93.31 343 LEU A O 1
ATOM 2647 N N . THR A 1 344 ? -3.215 -30.016 -2.996 1 96.12 344 THR A N 1
ATOM 2648 C CA . THR A 1 344 ? -3.564 -29.5 -1.674 1 96.12 344 THR A CA 1
ATOM 2649 C C . THR A 1 344 ? -3.838 -28 -1.724 1 96.12 344 THR A C 1
ATOM 2651 O O . THR A 1 344 ? -4.508 -27.453 -0.843 1 96.12 344 THR A O 1
ATOM 2654 N N . ASN A 1 345 ? -3.258 -27.266 -2.65 1 96.88 345 ASN A N 1
ATOM 2655 C CA . ASN A 1 345 ? -3.424 -25.828 -2.84 1 96.88 345 ASN A CA 1
ATOM 2656 C C . ASN A 1 345 ? -3.994 -25.5 -4.219 1 96.88 345 ASN A C 1
ATOM 2658 O O . ASN A 1 345 ? -3.299 -25.641 -5.227 1 96.88 345 ASN A O 1
ATOM 2662 N N . LEU A 1 346 ? -5.211 -25.031 -4.188 1 96.31 346 LEU A N 1
ATOM 2663 C CA . LEU A 1 346 ? -5.891 -24.828 -5.461 1 96.31 346 LEU A CA 1
ATOM 2664 C C . LEU A 1 346 ? -6.48 -23.422 -5.539 1 96.31 346 LEU A C 1
ATOM 2666 O O . LEU A 1 346 ? -7.164 -22.984 -4.613 1 96.31 346 LEU A O 1
ATOM 2670 N N . THR A 1 347 ? -6.125 -22.703 -6.535 1 95.94 347 THR A N 1
ATOM 2671 C CA . THR A 1 347 ? -6.738 -21.422 -6.867 1 95.94 347 THR A CA 1
ATOM 2672 C C . THR A 1 347 ? -7.504 -21.516 -8.18 1 95.94 347 THR A C 1
ATOM 2674 O O . THR A 1 347 ? -6.949 -21.938 -9.203 1 95.94 347 THR A O 1
ATOM 2677 N N . LEU A 1 348 ? -8.758 -21.203 -8.102 1 95.75 348 LEU A N 1
ATOM 2678 C CA . LEU A 1 348 ? -9.602 -21.203 -9.289 1 95.75 348 LEU A CA 1
ATOM 2679 C C . LEU A 1 348 ? -10 -19.781 -9.672 1 95.75 348 LEU A C 1
ATOM 2681 O O . LEU A 1 348 ? -10.523 -19.031 -8.844 1 95.75 348 LEU A O 1
ATOM 2685 N N . ASP A 1 349 ? -9.734 -19.453 -10.891 1 93.12 349 ASP A N 1
ATOM 2686 C CA . ASP A 1 349 ? -10.078 -18.141 -11.406 1 93.12 349 ASP A CA 1
ATOM 2687 C C . ASP A 1 349 ? -10.914 -18.25 -12.68 1 93.12 349 ASP A C 1
ATOM 2689 O O . ASP A 1 349 ? -10.445 -18.766 -13.695 1 93.12 349 ASP A O 1
ATOM 2693 N N . CYS A 1 350 ? -12.086 -17.688 -12.672 1 92.81 350 CYS A N 1
ATOM 2694 C CA . CYS A 1 350 ? -13 -17.781 -13.805 1 92.81 350 CYS A CA 1
ATOM 2695 C C . CYS A 1 350 ? -12.797 -16.625 -14.773 1 92.81 350 CYS A C 1
ATOM 2697 O O . CYS A 1 350 ? -12.672 -15.469 -14.352 1 92.81 350 CYS A O 1
ATOM 2699 N N . SER A 1 351 ? -12.797 -16.953 -16.062 1 90.69 351 SER A N 1
ATOM 2700 C CA . SER A 1 351 ? -12.758 -15.906 -17.078 1 90.69 351 SER A CA 1
ATOM 2701 C C . SER A 1 351 ? -14.086 -15.164 -17.141 1 90.69 351 SER A C 1
ATOM 2703 O O . SER A 1 351 ? -14.117 -13.945 -17.359 1 90.69 351 SER A O 1
ATOM 2705 N N . ARG A 1 352 ? -15.156 -15.836 -17.078 1 89.69 352 ARG A N 1
ATOM 2706 C CA . ARG A 1 352 ? -16.531 -15.359 -16.953 1 89.69 352 ARG A CA 1
ATOM 2707 C C . ARG A 1 352 ? -17.234 -16.031 -15.773 1 89.69 352 ARG A C 1
ATOM 2709 O O . ARG A 1 352 ? -16.828 -17.109 -15.344 1 89.69 352 ARG A O 1
ATOM 2716 N N . PRO A 1 353 ? -18.203 -15.406 -15.281 1 88.62 353 PRO A N 1
ATOM 2717 C CA . PRO A 1 353 ? -18.828 -15.977 -14.086 1 88.62 353 PRO A CA 1
ATOM 2718 C C . PRO A 1 353 ? -19.391 -17.375 -14.328 1 88.62 353 PRO A C 1
ATOM 2720 O O . PRO A 1 353 ? -20.062 -17.609 -15.336 1 88.62 353 PRO A O 1
ATOM 2723 N N . ARG A 1 354 ? -18.984 -18.266 -13.445 1 91.56 354 ARG A N 1
ATOM 2724 C CA . ARG A 1 354 ? -19.484 -19.641 -13.477 1 91.56 354 ARG A CA 1
ATOM 2725 C C . ARG A 1 354 ? -20.25 -19.969 -12.203 1 91.56 354 ARG A C 1
ATOM 2727 O O . ARG A 1 354 ? -20.125 -19.266 -11.195 1 91.56 354 ARG A O 1
ATOM 2734 N N . ASN A 1 355 ? -21.156 -21 -12.367 1 91.06 355 ASN A N 1
ATOM 2735 C CA . ASN A 1 355 ? -21.938 -21.406 -11.219 1 91.06 355 ASN A CA 1
ATOM 2736 C C . ASN A 1 355 ? -21.094 -22.141 -10.188 1 91.06 355 ASN A C 1
ATOM 2738 O O . ASN A 1 355 ? -20.406 -23.109 -10.516 1 91.06 355 ASN A O 1
ATOM 2742 N N . LEU A 1 356 ? -21.125 -21.688 -8.938 1 92.75 356 LEU A N 1
ATOM 2743 C CA . LEU A 1 356 ? -20.344 -22.281 -7.871 1 92.75 356 LEU A CA 1
ATOM 2744 C C . LEU A 1 356 ? -20.703 -23.766 -7.691 1 92.75 356 LEU A C 1
ATOM 2746 O O . LEU A 1 356 ? -19.859 -24.562 -7.285 1 92.75 356 LEU A O 1
ATOM 2750 N N . ALA A 1 357 ? -21.875 -24.172 -8.023 1 91.81 357 ALA A N 1
ATOM 2751 C CA . ALA A 1 357 ? -22.359 -25.531 -7.871 1 91.81 357 ALA A CA 1
ATOM 2752 C C . ALA A 1 357 ? -21.531 -26.5 -8.711 1 91.81 357 ALA A C 1
ATOM 2754 O O . ALA A 1 357 ? -21.484 -27.703 -8.422 1 91.81 357 ALA A O 1
ATOM 2755 N N . GLU A 1 358 ? -20.875 -25.984 -9.703 1 92.56 358 GLU A N 1
ATOM 2756 C CA . GLU A 1 358 ? -20.062 -26.828 -10.578 1 92.56 358 GLU A CA 1
ATOM 2757 C C . GLU A 1 358 ? -18.828 -27.359 -9.836 1 92.56 358 GLU A C 1
ATOM 2759 O O . GLU A 1 358 ? -18.219 -28.344 -10.266 1 92.56 358 GLU A O 1
ATOM 2764 N N . LEU A 1 359 ? -18.5 -26.688 -8.781 1 93.44 359 LEU A N 1
ATOM 2765 C CA . LEU A 1 359 ? -17.297 -27.031 -8.031 1 93.44 359 LEU A CA 1
ATOM 2766 C C . LEU A 1 359 ? -17.594 -28.141 -7.016 1 93.44 359 LEU A C 1
ATOM 2768 O O . LEU A 1 359 ? -16.688 -28.766 -6.484 1 93.44 359 LEU A O 1
ATOM 2772 N N . LEU A 1 360 ? -18.859 -28.438 -6.719 1 94.06 360 LEU A N 1
ATOM 2773 C CA . LEU A 1 360 ? -19.25 -29.312 -5.617 1 94.06 360 LEU A CA 1
ATOM 2774 C C . LEU A 1 360 ? -18.766 -30.734 -5.863 1 94.06 360 LEU A C 1
ATOM 2776 O O . LEU A 1 360 ? -18.219 -31.375 -4.965 1 94.06 360 LEU A O 1
ATOM 2780 N N . PRO A 1 361 ? -18.891 -31.203 -7.125 1 93.38 361 PRO A N 1
ATOM 2781 C CA . PRO A 1 361 ? -18.391 -32.562 -7.367 1 93.38 361 PRO A CA 1
ATOM 2782 C C . PRO A 1 361 ? -16.875 -32.656 -7.184 1 93.38 361 PRO A C 1
ATOM 2784 O O . PRO A 1 361 ? -16.375 -33.656 -6.688 1 93.38 361 PRO A O 1
ATOM 2787 N N . VAL A 1 362 ? -16.188 -31.625 -7.539 1 92.75 362 VAL A N 1
ATOM 2788 C CA . VAL A 1 362 ? -14.742 -31.594 -7.391 1 92.75 362 VAL A CA 1
ATOM 2789 C C . VAL A 1 362 ? -14.375 -31.562 -5.906 1 92.75 362 VAL A C 1
ATOM 2791 O O . VAL A 1 362 ? -13.492 -32.312 -5.461 1 92.75 362 VAL A O 1
ATOM 2794 N N . ALA A 1 363 ? -15.086 -30.797 -5.168 1 93.25 363 ALA A N 1
ATOM 2795 C CA . ALA A 1 363 ? -14.844 -30.672 -3.732 1 93.25 363 ALA A CA 1
ATOM 2796 C C . ALA A 1 363 ? -15.141 -31.984 -3.016 1 93.25 363 ALA A C 1
ATOM 2798 O O . ALA A 1 363 ? -14.523 -32.281 -1.993 1 93.25 363 ALA A O 1
ATOM 2799 N N . ALA A 1 364 ? -16.062 -32.75 -3.576 1 93.38 364 ALA A N 1
ATOM 2800 C CA . ALA A 1 364 ? -16.406 -34.031 -2.973 1 93.38 364 ALA A CA 1
ATOM 2801 C C . ALA A 1 364 ? -15.242 -35 -3.055 1 93.38 364 ALA A C 1
ATOM 2803 O O . ALA A 1 364 ? -15.055 -35.844 -2.16 1 93.38 364 ALA A O 1
ATOM 2804 N N . VAL A 1 365 ? -14.477 -34.844 -4.031 1 92.88 365 VAL A N 1
ATOM 2805 C CA . VAL A 1 365 ? -13.383 -35.781 -4.266 1 92.88 365 VAL A CA 1
ATOM 2806 C C . VAL A 1 365 ? -12.094 -35.25 -3.643 1 92.88 365 VAL A C 1
ATOM 2808 O O . VAL A 1 365 ? -11.383 -35.969 -2.945 1 92.88 365 VAL A O 1
ATOM 2811 N N . LEU A 1 366 ? -11.867 -33.969 -3.777 1 93.12 366 LEU A N 1
ATOM 2812 C CA . LEU A 1 366 ? -10.578 -33.406 -3.416 1 93.12 366 LEU A CA 1
ATOM 2813 C C . LEU A 1 366 ? -10.672 -32.625 -2.113 1 93.12 366 LEU A C 1
ATOM 2815 O O . LEU A 1 366 ? -9.656 -32.25 -1.535 1 93.12 366 LEU A O 1
ATOM 2819 N N . GLY A 1 367 ? -11.812 -32.344 -1.642 1 93.12 367 GLY A N 1
ATOM 2820 C CA . GLY A 1 367 ? -12.039 -31.406 -0.552 1 93.12 367 GLY A CA 1
ATOM 2821 C C . GLY A 1 367 ? -11.32 -31.797 0.726 1 93.12 367 GLY A C 1
ATOM 2822 O O . GLY A 1 367 ? -10.781 -30.938 1.422 1 93.12 367 GLY A O 1
ATOM 2823 N N . ALA A 1 368 ? -11.234 -33.094 1.006 1 91.5 368 ALA A N 1
ATOM 2824 C CA . ALA A 1 368 ? -10.672 -33.562 2.268 1 91.5 368 ALA A CA 1
ATOM 2825 C C . ALA A 1 368 ? -9.164 -33.281 2.33 1 91.5 368 ALA A C 1
ATOM 2827 O O . ALA A 1 368 ? -8.602 -33.125 3.416 1 91.5 368 ALA A O 1
ATOM 2828 N N . GLN A 1 369 ? -8.57 -33.219 1.261 1 93.06 369 GLN A N 1
ATOM 2829 C CA . GLN A 1 369 ? -7.125 -33.031 1.266 1 93.06 369 GLN A CA 1
ATOM 2830 C C . GLN A 1 369 ? -6.75 -31.578 1.035 1 93.06 369 GLN A C 1
ATOM 2832 O O . GLN A 1 369 ? -5.574 -31.203 1.112 1 93.06 369 GLN A O 1
ATOM 2837 N N . MET A 1 370 ? -7.699 -30.734 0.868 1 94.44 370 MET A N 1
ATOM 2838 C CA . MET A 1 370 ? -7.434 -29.344 0.525 1 94.44 370 MET A CA 1
ATOM 2839 C C . MET A 1 370 ? -6.992 -28.547 1.755 1 94.44 370 MET A C 1
ATOM 2841 O O . MET A 1 370 ? -7.645 -28.609 2.799 1 94.44 370 MET A O 1
ATOM 2845 N N . GLN A 1 371 ? -5.887 -27.875 1.582 1 97 371 GLN A N 1
ATOM 2846 C CA . GLN A 1 371 ? -5.391 -27 2.637 1 97 371 GLN A CA 1
ATOM 2847 C C . GLN A 1 371 ? -5.617 -25.531 2.287 1 97 371 GLN A C 1
ATOM 2849 O O . GLN A 1 371 ? -5.871 -24.719 3.172 1 97 371 GLN A O 1
ATOM 2854 N N . PHE A 1 372 ? -5.457 -25.297 1.086 1 97.5 372 PHE A N 1
ATOM 2855 C CA . PHE A 1 372 ? -5.715 -23.953 0.574 1 97.5 372 PHE A CA 1
ATOM 2856 C C . PHE A 1 372 ? -6.68 -24 -0.607 1 97.5 372 PHE A C 1
ATOM 2858 O O . PHE A 1 372 ? -6.473 -24.766 -1.551 1 97.5 372 PHE A O 1
ATOM 2865 N N . LEU A 1 373 ? -7.719 -23.156 -0.54 1 97.44 373 LEU A N 1
ATOM 2866 C CA . LEU A 1 373 ? -8.68 -23.078 -1.632 1 97.44 373 LEU A CA 1
ATOM 2867 C C . LEU A 1 373 ? -9.078 -21.625 -1.892 1 97.44 373 LEU A C 1
ATOM 2869 O O . LEU A 1 373 ? -9.484 -20.906 -0.971 1 97.44 373 LEU A O 1
ATOM 2873 N N . SER A 1 374 ? -8.82 -21.172 -3.07 1 96.94 374 SER A N 1
ATOM 2874 C CA . SER A 1 374 ? -9.234 -19.844 -3.514 1 96.94 374 SER A CA 1
ATOM 2875 C C . SER A 1 374 ? -10.188 -19.938 -4.703 1 96.94 374 SER A C 1
ATOM 2877 O O . SER A 1 374 ? -9.859 -20.547 -5.723 1 96.94 374 SER A O 1
ATOM 2879 N N . VAL A 1 375 ? -11.359 -19.391 -4.52 1 96.06 375 VAL A N 1
ATOM 2880 C CA . VAL A 1 375 ? -12.375 -19.438 -5.559 1 96.06 375 VAL A CA 1
ATOM 2881 C C . VAL A 1 375 ? -12.758 -18.016 -5.977 1 96.06 375 VAL A C 1
ATOM 2883 O O . VAL A 1 375 ? -13.344 -17.266 -5.195 1 96.06 375 VAL A O 1
ATOM 2886 N N . ASP A 1 376 ? -12.461 -17.719 -7.238 1 92.75 376 ASP A N 1
ATOM 2887 C CA . ASP A 1 376 ? -12.703 -16.359 -7.711 1 92.75 376 ASP A CA 1
ATOM 2888 C C . ASP A 1 376 ? -13.562 -16.344 -8.977 1 92.75 376 ASP A C 1
ATOM 2890 O O . ASP A 1 376 ? -13.289 -17.109 -9.914 1 92.75 376 ASP A O 1
ATOM 2894 N N . GLY A 1 377 ? -14.547 -15.531 -8.969 1 89.69 377 GLY A N 1
ATOM 2895 C CA . GLY A 1 377 ? -15.32 -15.297 -10.18 1 89.69 377 GLY A CA 1
ATOM 2896 C C . GLY A 1 377 ? -16.516 -16.203 -10.305 1 89.69 377 GLY A C 1
ATOM 2897 O O . GLY A 1 377 ? -17.125 -16.312 -11.375 1 89.69 377 GLY A O 1
ATOM 2898 N N . PHE A 1 378 ? -16.891 -16.906 -9.281 1 91.62 378 PHE A N 1
ATOM 2899 C CA . PHE A 1 378 ? -18.078 -17.75 -9.312 1 91.62 378 PHE A CA 1
ATOM 2900 C C . PHE A 1 378 ? -19.312 -16.984 -8.852 1 91.62 378 PHE A C 1
ATOM 2902 O O . PHE A 1 378 ? -19.203 -15.992 -8.133 1 91.62 378 PHE A O 1
ATOM 2909 N N . TYR A 1 379 ? -20.406 -17.359 -9.383 1 89.31 379 TYR A N 1
ATOM 2910 C CA . TYR A 1 379 ? -21.641 -16.797 -8.844 1 89.31 379 TYR A CA 1
ATOM 2911 C C . TYR A 1 379 ? -22.438 -17.844 -8.086 1 89.31 379 TYR A C 1
ATOM 2913 O O . TYR A 1 379 ? -22.266 -19.047 -8.32 1 89.31 379 TYR A O 1
ATOM 2921 N N . VAL A 1 380 ? -23.234 -17.422 -7.137 1 88 380 VAL A N 1
ATOM 2922 C CA . VAL A 1 380 ? -24.047 -18.312 -6.312 1 88 380 VAL A CA 1
ATOM 2923 C C . VAL A 1 380 ? -25.531 -18.031 -6.566 1 88 380 VAL A C 1
ATOM 2925 O O . VAL A 1 380 ? -25.969 -16.891 -6.465 1 88 380 VAL A O 1
ATOM 2928 N N . ARG A 1 381 ? -26.156 -19.047 -6.992 1 80.12 381 ARG A N 1
ATOM 2929 C CA . ARG A 1 381 ? -27.609 -18.969 -7.184 1 80.12 381 ARG A CA 1
ATOM 2930 C C . ARG A 1 381 ? -28.344 -19.531 -5.973 1 80.12 381 ARG A C 1
ATOM 2932 O O . ARG A 1 381 ? -29.375 -19 -5.57 1 80.12 381 ARG A O 1
ATOM 2939 N N . ASP A 1 382 ? -27.781 -20.641 -5.539 1 78.44 382 ASP A N 1
ATOM 2940 C CA . ASP A 1 382 ? -28.312 -21.297 -4.344 1 78.44 382 ASP A CA 1
ATOM 2941 C C . ASP A 1 382 ? -27.375 -21.109 -3.156 1 78.44 382 ASP A C 1
ATOM 2943 O O . ASP A 1 382 ? -26.188 -21.453 -3.236 1 78.44 382 ASP A O 1
ATOM 2947 N N . GLU A 1 383 ? -27.938 -20.578 -2.094 1 76.25 383 GLU A N 1
ATOM 2948 C CA . GLU A 1 383 ? -27.109 -20.25 -0.93 1 76.25 383 GLU A CA 1
ATOM 2949 C C . GLU A 1 383 ? -26.5 -21.5 -0.324 1 76.25 383 GLU A C 1
ATOM 2951 O O . GLU A 1 383 ? -25.469 -21.422 0.365 1 76.25 383 GLU A O 1
ATOM 2956 N N . LEU A 1 384 ? -27.047 -22.672 -0.648 1 84.12 384 LEU A N 1
ATOM 2957 C CA . LEU A 1 384 ? -26.594 -23.906 -0.031 1 84.12 384 LEU A CA 1
ATOM 2958 C C . LEU A 1 384 ? -25.297 -24.391 -0.676 1 84.12 384 LEU A C 1
ATOM 2960 O O . LEU A 1 384 ? -24.547 -25.156 -0.071 1 84.12 384 LEU A O 1
ATOM 2964 N N . SER A 1 385 ? -25.031 -23.938 -1.856 1 88.75 385 SER A N 1
ATOM 2965 C CA . SER A 1 385 ? -23.828 -24.375 -2.566 1 88.75 385 SER A CA 1
ATOM 2966 C C . SER A 1 385 ? -22.562 -23.953 -1.824 1 88.75 385 SER A C 1
ATOM 2968 O O . SER A 1 385 ? -21.625 -24.734 -1.723 1 88.75 385 SER A O 1
ATOM 2970 N N . PHE A 1 386 ? -22.641 -22.812 -1.299 1 89.31 386 PHE A N 1
ATOM 2971 C CA . PHE A 1 386 ? -21.484 -22.297 -0.574 1 89.31 386 PHE A CA 1
ATOM 2972 C C . PHE A 1 386 ? -21.25 -23.094 0.703 1 89.31 386 PHE A C 1
ATOM 2974 O O . PHE A 1 386 ? -20.125 -23.469 1.008 1 89.31 386 PHE A O 1
ATOM 2981 N N . HIS A 1 387 ? -22.297 -23.375 1.328 1 88.38 387 HIS A N 1
ATOM 2982 C CA . HIS A 1 387 ? -22.219 -24.188 2.547 1 88.38 387 HIS A CA 1
ATOM 2983 C C . HIS A 1 387 ? -21.703 -25.594 2.256 1 88.38 387 HIS A C 1
ATOM 2985 O O . HIS A 1 387 ? -20.844 -26.109 2.977 1 88.38 387 HIS A O 1
ATOM 2991 N N . THR A 1 388 ? -22.234 -26.172 1.238 1 91.38 388 THR A N 1
ATOM 2992 C CA . THR A 1 388 ? -21.844 -27.516 0.847 1 91.38 388 THR A CA 1
ATOM 2993 C C . THR A 1 388 ? -20.359 -27.578 0.482 1 91.38 388 THR A C 1
ATOM 2995 O O . THR A 1 388 ? -19.656 -28.516 0.847 1 91.38 388 THR A O 1
ATOM 2998 N N . LEU A 1 389 ? -19.906 -26.562 -0.201 1 93 389 LEU A N 1
ATOM 2999 C CA . LEU A 1 389 ? -18.5 -26.484 -0.597 1 93 389 LEU A CA 1
ATOM 3000 C C . LEU A 1 389 ? -17.594 -26.5 0.625 1 93 389 LEU A C 1
ATOM 3002 O O . LEU A 1 389 ? -16.656 -27.297 0.695 1 93 389 LEU A O 1
ATOM 3006 N N . LEU A 1 390 ? -17.891 -25.672 1.574 1 92.38 390 LEU A N 1
ATOM 3007 C CA . LEU A 1 390 ? -17.062 -25.547 2.771 1 92.38 390 LEU A CA 1
ATOM 3008 C C . LEU A 1 390 ? -17.125 -26.828 3.596 1 92.38 390 LEU A C 1
ATOM 3010 O O . LEU A 1 390 ? -16.109 -27.266 4.152 1 92.38 390 LEU A O 1
ATOM 3014 N N . ASN A 1 391 ? -18.25 -27.438 3.621 1 91.06 391 ASN A N 1
ATOM 3015 C CA . ASN A 1 391 ? -18.422 -28.672 4.379 1 91.06 391 ASN A CA 1
ATOM 3016 C C . ASN A 1 391 ? -17.578 -29.812 3.805 1 91.06 391 ASN A C 1
ATOM 3018 O O . ASN A 1 391 ? -17.141 -30.703 4.535 1 91.06 391 ASN A O 1
ATOM 3022 N N . ARG A 1 392 ? -17.312 -29.75 2.625 1 93 392 ARG A N 1
ATOM 3023 C CA . ARG A 1 392 ? -16.562 -30.797 1.941 1 93 392 ARG A CA 1
ATOM 3024 C C . ARG A 1 392 ? -15.055 -30.578 2.082 1 93 392 ARG A C 1
ATOM 3026 O O . ARG A 1 392 ? -14.258 -31.438 1.7 1 93 392 ARG A O 1
ATOM 3033 N N . CYS A 1 393 ? -14.672 -29.469 2.639 1 93.94 393 CYS A N 1
ATOM 3034 C CA . CYS A 1 393 ? -13.258 -29.156 2.795 1 93.94 393 CYS A CA 1
ATOM 3035 C C . CYS A 1 393 ? -12.922 -28.875 4.254 1 93.94 393 CYS A C 1
ATOM 3037 O O . CYS A 1 393 ? -12.516 -27.766 4.609 1 93.94 393 CYS A O 1
ATOM 3039 N N . PRO A 1 394 ? -12.945 -29.828 5.094 1 91.69 394 PRO A N 1
ATOM 3040 C CA . PRO A 1 394 ? -12.797 -29.625 6.535 1 91.69 394 PRO A CA 1
ATOM 3041 C C . PRO A 1 394 ? -11.359 -29.281 6.938 1 91.69 394 PRO A C 1
ATOM 3043 O O . PRO A 1 394 ? -11.133 -28.734 8.023 1 91.69 394 PRO A O 1
ATOM 3046 N N . ASN A 1 395 ? -10.391 -29.594 6.07 1 93.94 395 ASN A N 1
ATOM 3047 C CA . ASN A 1 395 ? -8.992 -29.438 6.477 1 93.94 395 ASN A CA 1
ATOM 3048 C C . ASN A 1 395 ? -8.375 -28.156 5.914 1 93.94 395 ASN A C 1
ATOM 3050 O O . ASN A 1 395 ? -7.156 -28.047 5.844 1 93.94 395 ASN A O 1
ATOM 3054 N N . LEU A 1 396 ? -9.211 -27.219 5.586 1 95.69 396 LEU A N 1
ATOM 3055 C CA . LEU A 1 396 ? -8.719 -25.969 5.027 1 95.69 396 LEU A CA 1
ATOM 3056 C C . LEU A 1 396 ? -7.922 -25.172 6.066 1 95.69 396 LEU A C 1
ATOM 3058 O O . LEU A 1 396 ? -8.328 -25.094 7.227 1 95.69 396 LEU A O 1
ATOM 3062 N N . GLN A 1 397 ? -6.824 -24.688 5.641 1 97.44 397 GLN A N 1
ATOM 3063 C CA . GLN A 1 397 ? -6.043 -23.766 6.441 1 97.44 397 GLN A CA 1
ATOM 3064 C C . GLN A 1 397 ? -6.289 -22.312 6.004 1 97.44 397 GLN A C 1
ATOM 3066 O O . GLN A 1 397 ? -6.328 -21.406 6.836 1 97.44 397 GLN A O 1
ATOM 3071 N N . LYS A 1 398 ? -6.41 -22.172 4.77 1 97.88 398 LYS A N 1
ATOM 3072 C CA . LYS A 1 398 ? -6.707 -20.859 4.18 1 97.88 398 LYS A CA 1
ATOM 3073 C C . LYS A 1 398 ? -7.832 -20.969 3.154 1 97.88 398 LYS A C 1
ATOM 3075 O O . LYS A 1 398 ? -7.828 -21.859 2.307 1 97.88 398 LYS A O 1
ATOM 3080 N N . PHE A 1 399 ? -8.758 -20.109 3.262 1 97 399 PHE A N 1
ATOM 3081 C CA . PHE A 1 399 ? -9.859 -20.078 2.316 1 97 399 PHE A CA 1
ATOM 3082 C C . PHE A 1 399 ? -10.117 -18.641 1.845 1 97 399 PHE A C 1
ATOM 3084 O O . PHE A 1 399 ? -10.227 -17.719 2.66 1 97 399 PHE A O 1
ATOM 3091 N N . THR A 1 400 ? -10.141 -18.391 0.549 1 96.81 400 THR A N 1
ATOM 3092 C CA . THR A 1 400 ? -10.469 -17.109 -0.06 1 96.81 400 THR A CA 1
ATOM 3093 C C . THR A 1 400 ? -11.547 -17.266 -1.121 1 96.81 400 THR A C 1
ATOM 3095 O O . THR A 1 400 ? -11.484 -18.188 -1.952 1 96.81 400 THR A O 1
ATOM 3098 N N . ALA A 1 401 ? -12.539 -16.438 -1.046 1 95.81 401 ALA A N 1
ATOM 3099 C CA . ALA A 1 401 ? -13.617 -16.531 -2.033 1 95.81 401 ALA A CA 1
ATOM 3100 C C . ALA A 1 401 ? -14.078 -15.141 -2.465 1 95.81 401 ALA A C 1
ATOM 3102 O O . ALA A 1 401 ? -14.289 -14.258 -1.627 1 95.81 401 ALA A O 1
ATOM 3103 N N . SER A 1 402 ? -14.102 -14.859 -3.693 1 92.69 402 SER A N 1
ATOM 3104 C CA . SER A 1 402 ? -14.75 -13.719 -4.328 1 92.69 402 SER A CA 1
ATOM 3105 C C . SER A 1 402 ? -15.898 -14.164 -5.23 1 92.69 402 SER A C 1
ATOM 3107 O O . SER A 1 402 ? -15.672 -14.625 -6.352 1 92.69 402 SER A O 1
ATOM 3109 N N . ILE A 1 403 ? -17.109 -14.039 -4.715 1 90.38 403 ILE A N 1
ATOM 3110 C CA . ILE A 1 403 ? -18.266 -14.672 -5.344 1 90.38 403 ILE A CA 1
ATOM 3111 C C . ILE A 1 403 ? -19.297 -13.602 -5.73 1 90.38 403 ILE A C 1
ATOM 3113 O O . ILE A 1 403 ? -19.453 -12.602 -5.031 1 90.38 403 ILE A O 1
ATOM 3117 N N . PHE A 1 404 ? -19.938 -13.852 -6.84 1 87.5 404 PHE A N 1
ATOM 3118 C CA . PHE A 1 404 ? -21.031 -13.008 -7.289 1 87.5 404 PHE A CA 1
ATOM 3119 C C . PHE A 1 404 ? -22.375 -13.555 -6.797 1 87.5 404 PHE A C 1
ATOM 3121 O O . PHE A 1 404 ? -22.578 -14.773 -6.781 1 87.5 404 PHE A O 1
ATOM 3128 N N . LEU A 1 405 ? -23.141 -12.609 -6.383 1 83.62 405 LEU A N 1
ATOM 3129 C CA . LEU A 1 405 ? -24.484 -13 -5.977 1 83.62 405 LEU A CA 1
ATOM 3130 C C . LEU A 1 405 ? -25.484 -12.766 -7.105 1 83.62 405 LEU A C 1
ATOM 3132 O O . LEU A 1 405 ? -25.578 -11.656 -7.641 1 83.62 405 LEU A O 1
ATOM 3136 N N . SER A 1 406 ? -25.922 -13.758 -7.676 1 75.06 406 SER A N 1
ATOM 3137 C CA . SER A 1 406 ? -26.953 -13.68 -8.711 1 75.06 406 SER A CA 1
ATOM 3138 C C . SER A 1 406 ? -28.297 -14.148 -8.18 1 75.06 406 SER A C 1
ATOM 3140 O O . SER A 1 406 ? -28.734 -15.266 -8.469 1 75.06 406 SER A O 1
ATOM 3142 N N . LEU A 1 407 ? -28.891 -13.586 -7.148 1 57.44 407 LEU A N 1
ATOM 3143 C CA . LEU A 1 407 ? -30.094 -14.133 -6.523 1 57.44 407 LEU A CA 1
ATOM 3144 C C . LEU A 1 407 ? -31.344 -13.719 -7.293 1 57.44 407 LEU A C 1
ATOM 3146 O O . LEU A 1 407 ? -31.531 -12.539 -7.586 1 57.44 407 LEU A O 1
ATOM 3150 N N . ARG A 1 408 ? -31.844 -14.477 -8.273 1 51.75 408 ARG A N 1
ATOM 3151 C CA . ARG A 1 408 ? -33.125 -14.297 -8.945 1 51.75 408 ARG A CA 1
ATOM 3152 C C . ARG A 1 408 ? -34.219 -13.93 -7.953 1 51.75 408 ARG A C 1
ATOM 3154 O O . ARG A 1 408 ? -34.188 -14.383 -6.805 1 51.75 408 ARG A O 1
ATOM 3161 N N . GLY A 1 409 ? -34.906 -12.727 -8.094 1 45.72 409 GLY A N 1
ATOM 3162 C CA . GLY A 1 409 ? -36.156 -12.383 -7.449 1 45.72 409 GLY A CA 1
ATOM 3163 C C . GLY A 1 409 ? -37.062 -13.586 -7.191 1 45.72 409 GLY A C 1
ATOM 3164 O O . GLY A 1 409 ? -38.25 -13.531 -7.418 1 45.72 409 GLY A O 1
ATOM 3165 N N . GLN A 1 410 ? -36.812 -14.805 -7.496 1 42.5 410 GLN A N 1
ATOM 3166 C CA . GLN A 1 410 ? -38.031 -15.594 -7.344 1 42.5 410 GLN A CA 1
ATOM 3167 C C . GLN A 1 410 ? -38.75 -15.273 -6.031 1 42.5 410 GLN A C 1
ATOM 3169 O O . GLN A 1 410 ? -38.188 -14.586 -5.168 1 42.5 410 GLN A O 1
ATOM 3174 N N . GLY A 1 411 ? -39.875 -16.266 -5.707 1 39.25 411 GLY A N 1
ATOM 3175 C CA . GLY A 1 411 ? -40.938 -16.25 -4.723 1 39.25 411 GLY A CA 1
ATOM 3176 C C . GLY A 1 411 ? -40.469 -15.844 -3.336 1 39.25 411 GLY A C 1
ATOM 3177 O O . GLY A 1 411 ? -39.281 -15.625 -3.117 1 39.25 411 GLY A O 1
ATOM 3178 N N . ARG A 1 412 ? -41.594 -15.898 -2.375 1 40.56 412 ARG A N 1
ATOM 3179 C CA . ARG A 1 412 ? -41.594 -15.617 -0.944 1 40.56 412 ARG A CA 1
ATOM 3180 C C . ARG A 1 412 ? -40.406 -16.234 -0.25 1 40.56 412 ARG A C 1
ATOM 3182 O O . ARG A 1 412 ? -40.094 -17.406 -0.441 1 40.56 412 ARG A O 1
ATOM 3189 N N . PRO A 1 413 ? -39.5 -15.391 0.225 1 45.12 413 PRO A N 1
ATOM 3190 C CA . PRO A 1 413 ? -38.438 -15.969 1.033 1 45.12 413 PRO A CA 1
ATOM 3191 C C . PRO A 1 413 ? -38.875 -17.219 1.796 1 45.12 413 PRO A C 1
ATOM 3193 O O . PRO A 1 413 ? -39.969 -17.234 2.367 1 45.12 413 PRO A O 1
ATOM 3196 N N . PRO A 1 414 ? -38.594 -18.438 1.428 1 42.44 414 PRO A N 1
ATOM 3197 C CA . PRO A 1 414 ? -39.125 -19.406 2.408 1 42.44 414 PRO A CA 1
ATOM 3198 C C . PRO A 1 414 ? -38.969 -18.922 3.848 1 42.44 414 PRO A C 1
ATOM 3200 O O . PRO A 1 414 ? -38.094 -18.094 4.129 1 42.44 414 PRO A O 1
ATOM 3203 N N . PRO A 1 415 ? -40.031 -19 4.754 1 40.31 415 PRO A N 1
ATOM 3204 C CA . PRO A 1 415 ? -39.906 -18.625 6.168 1 40.31 415 PRO A CA 1
ATOM 3205 C C . PRO A 1 415 ? -38.5 -18.812 6.723 1 40.31 415 PRO A C 1
ATOM 3207 O O . PRO A 1 415 ? -37.75 -19.625 6.207 1 40.31 415 PRO A O 1
ATOM 3210 N N . GLU A 1 416 ? -37.875 -17.828 7.367 1 43.44 416 GLU A N 1
ATOM 3211 C CA . GLU A 1 416 ? -36.656 -17.844 8.18 1 43.44 416 GLU A CA 1
ATOM 3212 C C . GLU A 1 416 ? -36.344 -19.25 8.672 1 43.44 416 GLU A C 1
ATOM 3214 O O . GLU A 1 416 ? -36.688 -19.609 9.797 1 43.44 416 GLU A O 1
ATOM 3219 N N . GLN A 1 417 ? -36.906 -20.344 8.148 1 40.12 417 GLN A N 1
ATOM 3220 C CA . GLN A 1 417 ? -36.531 -21.578 8.844 1 40.12 417 GLN A CA 1
ATOM 3221 C C . GLN A 1 417 ? -35 -21.656 9.016 1 40.12 417 GLN A C 1
ATOM 3223 O O . GLN A 1 417 ? -34.25 -21.531 8.039 1 40.12 417 GLN A O 1
ATOM 3228 N N . GLU A 1 418 ? -34.469 -21.25 10.109 1 46.12 418 GLU A N 1
ATOM 3229 C CA . GLU A 1 418 ? -33.125 -21.422 10.688 1 46.12 418 GLU A CA 1
ATOM 3230 C C . GLU A 1 418 ? -32.469 -22.688 10.172 1 46.12 418 GLU A C 1
ATOM 3232 O O . GLU A 1 418 ? -32.781 -23.797 10.633 1 46.12 418 GLU A O 1
ATOM 3237 N N . ALA A 1 419 ? -32.406 -23.031 8.977 1 45.62 419 ALA A N 1
ATOM 3238 C CA . ALA A 1 419 ? -31.781 -24.266 8.516 1 45.62 419 ALA A CA 1
ATOM 3239 C C . ALA A 1 419 ? -30.484 -24.531 9.289 1 45.62 419 ALA A C 1
ATOM 3241 O O . ALA A 1 419 ? -29.594 -23.688 9.344 1 45.62 419 ALA A O 1
ATOM 3242 N N . VAL A 1 420 ? -30.578 -25.281 10.375 1 49.34 420 VAL A N 1
ATOM 3243 C CA . VAL A 1 420 ? -29.484 -25.828 11.164 1 49.34 420 VAL A CA 1
ATOM 3244 C C . VAL A 1 420 ? -28.422 -26.438 10.25 1 49.34 420 VAL A C 1
ATOM 3246 O O . VAL A 1 420 ? -28.688 -27.438 9.562 1 49.34 420 VAL A O 1
ATOM 3249 N N . LEU A 1 421 ? -27.656 -25.641 9.547 1 58.81 421 LEU A N 1
ATOM 3250 C CA . LEU A 1 421 ? -26.547 -26.203 8.781 1 58.81 421 LEU A CA 1
ATOM 3251 C C . LEU A 1 421 ? -25.578 -26.953 9.695 1 58.81 421 LEU A C 1
ATOM 3253 O O . LEU A 1 421 ? -25.359 -26.547 10.836 1 58.81 421 LEU A O 1
ATOM 3257 N N . THR A 1 422 ? -25.547 -28.266 9.664 1 59.12 422 THR A N 1
ATOM 3258 C CA . THR A 1 422 ? -24.516 -29 10.391 1 59.12 422 THR A CA 1
ATOM 3259 C C . THR A 1 422 ? -23.156 -28.297 10.266 1 59.12 422 THR A C 1
ATOM 3261 O O . THR A 1 422 ? -22.688 -28.047 9.148 1 59.12 422 THR A O 1
ATOM 3264 N N . PRO A 1 423 ? -22.688 -27.781 11.414 1 61.06 423 PRO A N 1
ATOM 3265 C CA . PRO A 1 423 ? -21.516 -26.891 11.398 1 61.06 423 PRO A CA 1
ATOM 3266 C C . PRO A 1 423 ? -20.219 -27.609 11.07 1 61.06 423 PRO A C 1
ATOM 3268 O O . PRO A 1 423 ? -19.922 -28.656 11.664 1 61.06 423 PRO A O 1
ATOM 3271 N N . PRO A 1 424 ? -19.719 -27.422 9.797 1 69 424 PRO A N 1
ATOM 3272 C CA . PRO A 1 424 ? -18.391 -28.016 9.617 1 69 424 PRO A CA 1
ATOM 3273 C C . PRO A 1 424 ? -17.359 -27.469 10.602 1 69 424 PRO A C 1
ATOM 3275 O O . PRO A 1 424 ? -17.469 -26.312 11.039 1 69 424 PRO A O 1
ATOM 3278 N N . ARG A 1 425 ? -16.625 -28.422 11.289 1 81.06 425 ARG A N 1
ATOM 3279 C CA . ARG A 1 425 ? -15.523 -27.984 12.148 1 81.06 425 ARG A CA 1
ATOM 3280 C C . ARG A 1 425 ? -14.266 -27.688 11.336 1 81.06 425 ARG A C 1
ATOM 3282 O O . ARG A 1 425 ? -13.805 -28.547 10.57 1 81.06 425 ARG A O 1
ATOM 3289 N N . PHE A 1 426 ? -13.828 -26.562 11.359 1 90.25 426 PHE A N 1
ATOM 3290 C CA . PHE A 1 426 ? -12.602 -26.141 10.688 1 90.25 426 PHE A CA 1
ATOM 3291 C C . PHE A 1 426 ? -11.461 -26.016 11.688 1 90.25 426 PHE A C 1
ATOM 3293 O O . PHE A 1 426 ? -11.102 -24.906 12.094 1 90.25 426 PHE A O 1
ATOM 3300 N N . SER A 1 427 ? -10.82 -27.172 12 1 90.5 427 SER A N 1
ATOM 3301 C CA . SER A 1 427 ? -9.859 -27.234 13.094 1 90.5 427 SER A CA 1
ATOM 3302 C C . SER A 1 427 ? -8.539 -26.562 12.711 1 90.5 427 SER A C 1
ATOM 3304 O O . SER A 1 427 ? -7.75 -26.203 13.578 1 90.5 427 SER A O 1
ATOM 3306 N N . HIS A 1 428 ? -8.383 -26.328 11.391 1 94.12 428 HIS A N 1
ATOM 3307 C CA . HIS A 1 428 ? -7.066 -25.844 10.984 1 94.12 428 HIS A CA 1
ATOM 3308 C C . HIS A 1 428 ? -7.172 -24.5 10.266 1 94.12 428 HIS A C 1
ATOM 3310 O O . HIS A 1 428 ? -6.16 -23.938 9.828 1 94.12 428 HIS A O 1
ATOM 3316 N N . LEU A 1 429 ? -8.328 -23.938 10.219 1 95.69 429 LEU A N 1
ATOM 3317 C CA . LEU A 1 429 ? -8.539 -22.719 9.438 1 95.69 429 LEU A CA 1
ATOM 3318 C C . LEU A 1 429 ? -7.926 -21.516 10.141 1 95.69 429 LEU A C 1
ATOM 3320 O O . LEU A 1 429 ? -8.32 -21.172 11.258 1 95.69 429 LEU A O 1
ATOM 3324 N N . THR A 1 430 ? -6.965 -20.859 9.453 1 97.5 430 THR A N 1
ATOM 3325 C CA . THR A 1 430 ? -6.266 -19.719 10.047 1 97.5 430 THR A CA 1
ATOM 3326 C C . THR A 1 430 ? -6.621 -18.422 9.328 1 97.5 430 THR A C 1
ATOM 3328 O O . THR A 1 430 ? -6.562 -17.344 9.914 1 97.5 430 THR A O 1
ATOM 3331 N N . GLU A 1 431 ? -6.922 -18.531 8.078 1 98.12 431 GLU A N 1
ATOM 3332 C CA . GLU A 1 431 ? -7.262 -17.344 7.289 1 98.12 431 GLU A CA 1
ATOM 3333 C C . GLU A 1 431 ? -8.562 -17.562 6.512 1 98.12 431 GLU A C 1
ATOM 3335 O O . GLU A 1 431 ? -8.727 -18.578 5.836 1 98.12 431 GLU A O 1
ATOM 3340 N N . PHE A 1 432 ? -9.438 -16.656 6.648 1 97.62 432 PHE A N 1
ATOM 3341 C CA . PHE A 1 432 ? -10.719 -16.719 5.953 1 97.62 432 PHE A CA 1
ATOM 3342 C C . PHE A 1 432 ? -11.039 -15.375 5.301 1 97.62 432 PHE A C 1
ATOM 3344 O O . PHE A 1 432 ? -11.102 -14.352 5.98 1 97.62 432 PHE A O 1
ATOM 3351 N N . THR A 1 433 ? -11.172 -15.297 3.971 1 97.38 433 THR A N 1
ATOM 3352 C CA . THR A 1 433 ? -11.523 -14.102 3.211 1 97.38 433 THR A CA 1
ATOM 3353 C C . THR A 1 433 ? -12.789 -14.336 2.393 1 97.38 433 THR A C 1
ATOM 3355 O O . THR A 1 433 ? -12.898 -15.336 1.674 1 97.38 433 THR A O 1
ATOM 3358 N N . LEU A 1 434 ? -13.711 -13.484 2.547 1 96.19 434 LEU A N 1
ATOM 3359 C CA . LEU A 1 434 ? -14.961 -13.594 1.8 1 96.19 434 LEU A CA 1
ATOM 3360 C C . LEU A 1 434 ? -15.352 -12.25 1.19 1 96.19 434 LEU A C 1
ATOM 3362 O O . LEU A 1 434 ? -15.438 -11.242 1.899 1 96.19 434 LEU A O 1
ATOM 3366 N N . SER A 1 435 ? -15.461 -12.156 -0.07 1 93.19 435 SER A N 1
ATOM 3367 C CA . SER A 1 435 ? -15.938 -10.992 -0.809 1 93.19 435 SER A CA 1
ATOM 3368 C C . SER A 1 435 ? -17.188 -11.32 -1.619 1 93.19 435 SER A C 1
ATOM 3370 O O . SER A 1 435 ? -17.188 -12.266 -2.404 1 93.19 435 SER A O 1
ATOM 3372 N N . LEU A 1 436 ? -18.219 -10.586 -1.389 1 89.19 436 LEU A N 1
ATOM 3373 C CA . LEU A 1 436 ? -19.469 -10.805 -2.1 1 89.19 436 LEU A CA 1
ATOM 3374 C C . LEU A 1 436 ? -19.828 -9.594 -2.957 1 89.19 436 LEU A C 1
ATOM 3376 O O . LEU A 1 436 ? -19.781 -8.461 -2.482 1 89.19 436 LEU A O 1
ATOM 3380 N N . CYS A 1 437 ? -19.906 -9.758 -4.238 1 78.44 437 CYS A N 1
ATOM 3381 C CA . CYS A 1 437 ? -20.281 -8.664 -5.133 1 78.44 437 CYS A CA 1
ATOM 3382 C C . CYS A 1 437 ? -21.578 -8.969 -5.867 1 78.44 437 CYS A C 1
ATOM 3384 O O . CYS A 1 437 ? -21.922 -10.141 -6.055 1 78.44 437 CYS A O 1
ATOM 3386 N N . HIS A 1 438 ? -22.422 -8.008 -6.047 1 72.69 438 HIS A N 1
ATOM 3387 C CA . HIS A 1 438 ? -23.656 -8.227 -6.781 1 72.69 438 HIS A CA 1
ATOM 3388 C C . HIS A 1 438 ? -23.406 -8.227 -8.289 1 72.69 438 HIS A C 1
ATOM 3390 O O . HIS A 1 438 ? -22.625 -7.422 -8.797 1 72.69 438 HIS A O 1
ATOM 3396 N N . LEU A 1 439 ? -24 -9.242 -8.805 1 58.88 439 LEU A N 1
ATOM 3397 C CA . LEU A 1 439 ? -24 -9.219 -10.258 1 58.88 439 LEU A CA 1
ATOM 3398 C C . LEU A 1 439 ? -25.016 -8.195 -10.781 1 58.88 439 LEU A C 1
ATOM 3400 O O . LEU A 1 439 ? -26.062 -8 -10.18 1 58.88 439 LEU A O 1
ATOM 3404 N N . HIS A 1 440 ? -24.656 -7.176 -11.688 1 55.41 440 HIS A N 1
ATOM 3405 C CA . HIS A 1 440 ? -25.469 -6.086 -12.227 1 55.41 440 HIS A CA 1
ATOM 3406 C C . HIS A 1 440 ? -26.859 -6.57 -12.609 1 55.41 440 HIS A C 1
ATOM 3408 O O . HIS A 1 440 ? -27.828 -5.809 -12.547 1 55.41 440 HIS A O 1
ATOM 3414 N N . THR A 1 441 ? -27.047 -7.762 -13.25 1 50.47 441 THR A N 1
ATOM 3415 C CA . THR A 1 441 ? -28.344 -8.18 -13.766 1 50.47 441 THR A CA 1
ATOM 3416 C C . THR A 1 441 ? -29.328 -8.461 -12.625 1 50.47 441 THR A C 1
ATOM 3418 O O . THR A 1 441 ? -30.5 -8.727 -12.867 1 50.47 441 THR A O 1
ATOM 3421 N N . SER A 1 442 ? -28.828 -8.523 -11.445 1 49.97 442 SER A N 1
ATOM 3422 C CA . SER A 1 442 ? -29.688 -9.172 -10.453 1 49.97 442 SER A CA 1
ATOM 3423 C C . SER A 1 442 ? -30.531 -8.148 -9.711 1 49.97 442 SER A C 1
ATOM 3425 O O . SER A 1 442 ? -30.125 -6.992 -9.555 1 49.97 442 SER A O 1
ATOM 3427 N N . ALA A 1 443 ? -31.875 -8.289 -9.742 1 47.91 443 ALA A N 1
ATOM 3428 C CA . ALA A 1 443 ? -32.875 -7.59 -8.938 1 47.91 443 ALA A CA 1
ATOM 3429 C C . ALA A 1 443 ? -32.406 -7.371 -7.512 1 47.91 443 ALA A C 1
ATOM 3431 O O . ALA A 1 443 ? -31.578 -8.141 -7.004 1 47.91 443 ALA A O 1
ATOM 3432 N N . PRO A 1 444 ? -32.75 -6.238 -7.023 1 48.44 444 PRO A N 1
ATOM 3433 C CA . PRO A 1 444 ? -32.375 -5.824 -5.672 1 48.44 444 PRO A CA 1
ATOM 3434 C C . PRO A 1 444 ? -32.344 -6.992 -4.688 1 48.44 444 PRO A C 1
ATOM 3436 O O . PRO A 1 444 ? -32.969 -8.031 -4.922 1 48.44 444 PRO A O 1
ATOM 3439 N N . SER A 1 445 ? -31.516 -6.957 -3.533 1 50.31 445 SER A N 1
ATOM 3440 C CA . SER A 1 445 ? -30.859 -7.711 -2.475 1 50.31 445 SER A CA 1
ATOM 3441 C C . SER A 1 445 ? -31.859 -8.523 -1.659 1 50.31 445 SER A C 1
ATOM 3443 O O . SER A 1 445 ? -32.656 -7.957 -0.911 1 50.31 445 SER A O 1
ATOM 3445 N N . GLN A 1 446 ? -32.594 -9.445 -2.225 1 53.44 446 GLN A N 1
ATOM 3446 C CA . GLN A 1 446 ? -33.219 -10.32 -1.245 1 53.44 446 GLN A CA 1
ATOM 3447 C C . GLN A 1 446 ? -32.25 -10.711 -0.137 1 53.44 446 GLN A C 1
ATOM 3449 O O . GLN A 1 446 ? -31.047 -10.75 -0.354 1 53.44 446 GLN A O 1
ATOM 3454 N N . PRO A 1 447 ? -32.812 -10.703 1.047 1 58.91 447 PRO A N 1
ATOM 3455 C CA . PRO A 1 447 ? -31.984 -11.156 2.176 1 58.91 447 PRO A CA 1
ATOM 3456 C C . PRO A 1 447 ? -31.312 -12.5 1.909 1 58.91 447 PRO A C 1
ATOM 3458 O O . PRO A 1 447 ? -31.891 -13.367 1.251 1 58.91 447 PRO A O 1
ATOM 3461 N N . ILE A 1 448 ? -30.078 -12.617 2.055 1 75.12 448 ILE A N 1
ATOM 3462 C CA . ILE A 1 448 ? -29.281 -13.836 1.914 1 75.12 448 ILE A CA 1
ATOM 3463 C C . ILE A 1 448 ? -29 -14.422 3.293 1 75.12 448 ILE A C 1
ATOM 3465 O O . ILE A 1 448 ? -27.828 -14.523 3.701 1 75.12 448 ILE A O 1
ATOM 3469 N N . PRO A 1 449 ? -30.125 -14.844 3.977 1 79.06 449 PRO A N 1
ATOM 3470 C CA . PRO A 1 449 ? -29.969 -15.289 5.363 1 79.06 449 PRO A CA 1
ATOM 3471 C C . PRO A 1 449 ? -29.062 -16.516 5.492 1 79.06 449 PRO A C 1
ATOM 3473 O O . PRO A 1 449 ? -28.359 -16.672 6.492 1 79.06 449 PRO A O 1
ATOM 3476 N N . ARG A 1 450 ? -29.078 -17.312 4.508 1 83.38 450 ARG A N 1
ATOM 3477 C CA . ARG A 1 450 ? -28.297 -18.531 4.602 1 83.38 450 ARG A CA 1
ATOM 3478 C C . ARG A 1 450 ? -26.797 -18.25 4.527 1 83.38 450 ARG A C 1
ATOM 3480 O O . ARG A 1 450 ? -26 -18.922 5.172 1 83.38 450 ARG A O 1
ATOM 3487 N N . LEU A 1 451 ? -26.453 -17.266 3.768 1 85.81 451 LEU A N 1
ATOM 3488 C CA . LEU A 1 451 ? -25.047 -16.891 3.695 1 85.81 451 LEU A CA 1
ATOM 3489 C C . LEU A 1 451 ? -24.562 -16.297 5.016 1 85.81 451 LEU A C 1
ATOM 3491 O O . LEU A 1 451 ? -23.438 -16.531 5.438 1 85.81 451 LEU A O 1
ATOM 3495 N N . ARG A 1 452 ? -25.438 -15.5 5.586 1 88.94 452 ARG A N 1
ATOM 3496 C CA . ARG A 1 452 ? -25.141 -14.953 6.91 1 88.94 452 ARG A CA 1
ATOM 3497 C C . ARG A 1 452 ? -24.953 -16.078 7.93 1 88.94 452 ARG A C 1
ATOM 3499 O O . ARG A 1 452 ? -24.016 -16.047 8.734 1 88.94 452 ARG A O 1
ATOM 3506 N N . ALA A 1 453 ? -25.859 -17.047 7.836 1 88.81 453 ALA A N 1
ATOM 3507 C CA . ALA A 1 453 ? -25.797 -18.188 8.742 1 88.81 453 ALA A CA 1
ATOM 3508 C C . ALA A 1 453 ? -24.531 -19 8.516 1 88.81 453 ALA A C 1
ATOM 3510 O O . ALA A 1 453 ? -23.953 -19.531 9.461 1 88.81 453 ALA A O 1
ATOM 3511 N N . ASN A 1 454 ? -24.156 -19.109 7.316 1 88.88 454 ASN A N 1
ATOM 3512 C CA . ASN A 1 454 ? -22.938 -19.812 6.984 1 88.88 454 ASN A CA 1
ATOM 3513 C C . ASN A 1 454 ? -21.703 -19.125 7.574 1 88.88 454 ASN A C 1
ATOM 3515 O O . ASN A 1 454 ? -20.812 -19.781 8.117 1 88.88 454 ASN A O 1
ATOM 3519 N N . LEU A 1 455 ? -21.703 -17.828 7.398 1 91.75 455 LEU A N 1
ATOM 3520 C CA . LEU A 1 455 ? -20.594 -17.078 7.977 1 91.75 455 LEU A CA 1
ATOM 3521 C C . LEU A 1 455 ? -20.531 -17.281 9.484 1 91.75 455 LEU A C 1
ATOM 3523 O O . LEU A 1 455 ? -19.453 -17.516 10.039 1 91.75 455 LEU A O 1
ATOM 3527 N N . LEU A 1 456 ? -21.719 -17.234 10.133 1 91.5 456 LEU A N 1
ATOM 3528 C CA . LEU A 1 456 ? -21.797 -17.453 11.578 1 91.5 456 LEU A CA 1
ATOM 3529 C C . LEU A 1 456 ? -21.234 -18.828 11.945 1 91.5 456 LEU A C 1
ATOM 3531 O O . LEU A 1 456 ? -20.422 -18.938 12.867 1 91.5 456 LEU A O 1
ATOM 3535 N N . SER A 1 457 ? -21.562 -19.75 11.18 1 89.81 457 SER A N 1
ATOM 3536 C CA . SER A 1 457 ? -21.125 -21.125 11.43 1 89.81 457 SER A CA 1
ATOM 3537 C C . SER A 1 457 ? -19.609 -21.25 11.273 1 89.81 457 SER A C 1
ATOM 3539 O O . SER A 1 457 ? -18.938 -21.875 12.109 1 89.81 457 SER A O 1
ATOM 3541 N N . VAL A 1 458 ? -19.047 -20.656 10.258 1 91.75 458 VAL A N 1
ATOM 3542 C CA . VAL A 1 458 ? -17.609 -20.719 10 1 91.75 458 VAL A CA 1
ATOM 3543 C C . VAL A 1 458 ? -16.859 -20.062 11.141 1 91.75 458 VAL A C 1
ATOM 3545 O O . VAL A 1 458 ? -15.867 -20.609 11.648 1 91.75 458 VAL A O 1
ATOM 3548 N N . LEU A 1 459 ? -17.344 -18.906 11.57 1 93.31 459 LEU A N 1
ATOM 3549 C CA . LEU A 1 459 ? -16.641 -18.156 12.609 1 93.31 459 LEU A CA 1
ATOM 3550 C C . LEU A 1 459 ? -16.719 -18.875 13.945 1 93.31 459 LEU A C 1
ATOM 3552 O O . LEU A 1 459 ? -15.75 -18.875 14.719 1 93.31 459 LEU A O 1
ATOM 3556 N N . GLN A 1 460 ? -17.797 -19.562 14.219 1 90.81 460 GLN A N 1
ATOM 3557 C CA . GLN A 1 460 ? -18 -20.266 15.484 1 90.81 460 GLN A CA 1
ATOM 3558 C C . GLN A 1 460 ? -17.156 -21.531 15.555 1 90.81 460 GLN A C 1
ATOM 3560 O O . GLN A 1 460 ? -16.75 -21.969 16.641 1 90.81 460 GLN A O 1
ATOM 3565 N N . ASN A 1 461 ? -16.875 -22.094 14.391 1 90.56 461 ASN A N 1
ATOM 3566 C CA . ASN A 1 461 ? -16.25 -23.406 14.359 1 90.56 461 ASN A CA 1
ATOM 3567 C C . ASN A 1 461 ? -14.805 -23.328 13.852 1 90.56 461 ASN A C 1
ATOM 3569 O O . ASN A 1 461 ? -14.281 -24.297 13.312 1 90.56 461 ASN A O 1
ATOM 3573 N N . SER A 1 462 ? -14.203 -22.219 13.938 1 93 462 SER A N 1
ATOM 3574 C CA . SER A 1 462 ? -12.812 -22.031 13.547 1 93 462 SER A CA 1
ATOM 3575 C C . SER A 1 462 ? -11.984 -21.469 14.695 1 93 462 SER A C 1
ATOM 3577 O O . SER A 1 462 ? -11.594 -20.297 14.68 1 93 462 SER A O 1
ATOM 3579 N N . PRO A 1 463 ? -11.633 -22.312 15.617 1 90.75 463 PRO A N 1
ATOM 3580 C CA . PRO A 1 463 ? -10.938 -21.828 16.812 1 90.75 463 PRO A CA 1
ATOM 3581 C C . PRO A 1 463 ? -9.547 -21.281 16.516 1 90.75 463 PRO A C 1
ATOM 3583 O O . PRO A 1 463 ? -9.016 -20.469 17.281 1 90.75 463 PRO A O 1
ATOM 3586 N N . CYS A 1 464 ? -8.977 -21.641 15.32 1 94.12 464 CYS A N 1
ATOM 3587 C CA . CYS A 1 464 ? -7.605 -21.25 15.023 1 94.12 464 CYS A CA 1
ATOM 3588 C C . CYS A 1 464 ? -7.582 -20.047 14.086 1 94.12 464 CYS A C 1
ATOM 3590 O O . CYS A 1 464 ? -6.523 -19.656 13.586 1 94.12 464 CYS A O 1
ATOM 3592 N N . LEU A 1 465 ? -8.68 -19.391 13.914 1 96.06 465 LEU A N 1
ATOM 3593 C CA . LEU A 1 465 ? -8.773 -18.297 12.961 1 96.06 465 LEU A CA 1
ATOM 3594 C C . LEU A 1 465 ? -7.941 -17.109 13.422 1 96.06 465 LEU A C 1
ATOM 3596 O O . LEU A 1 465 ? -8.125 -16.609 14.531 1 96.06 465 LEU A O 1
ATOM 3600 N N . GLU A 1 466 ? -7.031 -16.641 12.57 1 97.5 466 GLU A N 1
ATOM 3601 C CA . GLU A 1 466 ? -6.133 -15.547 12.898 1 97.5 466 GLU A CA 1
ATOM 3602 C C . GLU A 1 466 ? -6.441 -14.312 12.062 1 97.5 466 GLU A C 1
ATOM 3604 O O . GLU A 1 466 ? -6.285 -13.18 12.531 1 97.5 466 GLU A O 1
ATOM 3609 N N . THR A 1 467 ? -6.77 -14.508 10.852 1 98.06 467 THR A N 1
ATOM 3610 C CA . THR A 1 467 ? -7.055 -13.406 9.938 1 98.06 467 THR A CA 1
ATOM 3611 C C . THR A 1 467 ? -8.453 -13.547 9.336 1 98.06 467 THR A C 1
ATOM 3613 O O . THR A 1 467 ? -8.797 -14.602 8.797 1 98.06 467 THR A O 1
ATOM 3616 N N . LEU A 1 468 ? -9.195 -12.555 9.477 1 98 468 LEU A N 1
ATOM 3617 C CA . LEU A 1 468 ? -10.547 -12.508 8.93 1 98 468 LEU A CA 1
ATOM 3618 C C . LEU A 1 468 ? -10.719 -11.281 8.039 1 98 468 LEU A C 1
ATOM 3620 O O . LEU A 1 468 ? -10.555 -10.148 8.5 1 98 468 LEU A O 1
ATOM 3624 N N . GLU A 1 469 ? -11.039 -11.469 6.766 1 97.69 469 GLU A N 1
ATOM 3625 C CA . GLU A 1 469 ? -11.281 -10.391 5.816 1 97.69 469 GLU A CA 1
ATOM 3626 C C . GLU A 1 469 ? -12.664 -10.508 5.184 1 97.69 469 GLU A C 1
ATOM 3628 O O . GLU A 1 469 ? -12.953 -11.477 4.484 1 97.69 469 GLU A O 1
ATOM 3633 N N . LEU A 1 470 ? -13.461 -9.57 5.418 1 96.94 470 LEU A N 1
ATOM 3634 C CA . LEU A 1 470 ? -14.828 -9.547 4.898 1 96.94 470 LEU A CA 1
ATOM 3635 C C . LEU A 1 470 ? -15.062 -8.32 4.031 1 96.94 470 LEU A C 1
ATOM 3637 O O . LEU A 1 470 ? -14.812 -7.191 4.465 1 96.94 470 LEU A O 1
ATOM 3641 N N . PHE A 1 471 ? -15.594 -8.57 2.805 1 92.25 471 PHE A N 1
ATOM 3642 C CA . PHE A 1 471 ? -15.75 -7.473 1.856 1 92.25 471 PHE A CA 1
ATOM 3643 C C . PHE A 1 471 ? -17.156 -7.469 1.263 1 92.25 471 PHE A C 1
ATOM 3645 O O . PHE A 1 471 ? -17.609 -8.484 0.74 1 92.25 471 PHE A O 1
ATOM 3652 N N . TYR A 1 472 ? -17.844 -6.312 1.318 1 87.88 472 TYR A N 1
ATOM 3653 C CA . TYR A 1 472 ? -19.062 -6.02 0.575 1 87.88 472 TYR A CA 1
ATOM 3654 C C . TYR A 1 472 ? -20.188 -6.977 0.968 1 87.88 472 TYR A C 1
ATOM 3656 O O . TYR A 1 472 ? -20.953 -7.438 0.114 1 87.88 472 TYR A O 1
ATOM 3664 N N . LEU A 1 473 ? -20.203 -7.383 2.232 1 89.44 473 LEU A N 1
ATOM 3665 C CA . LEU A 1 473 ? -21.281 -8.273 2.672 1 89.44 473 LEU A CA 1
ATOM 3666 C C . LEU A 1 473 ? -22.609 -7.543 2.701 1 89.44 473 LEU A C 1
ATOM 3668 O O . LEU A 1 473 ? -22.719 -6.453 3.268 1 89.44 473 LEU A O 1
ATOM 3672 N N . PRO A 1 474 ? -23.688 -8.078 2.072 1 83.81 474 PRO A N 1
ATOM 3673 C CA . PRO A 1 474 ? -24.984 -7.406 1.953 1 83.81 474 PRO A CA 1
ATOM 3674 C C . PRO A 1 474 ? -25.844 -7.551 3.209 1 83.81 474 PRO A C 1
ATOM 3676 O O . PRO A 1 474 ? -27.062 -7.422 3.141 1 83.81 474 PRO A O 1
ATOM 3679 N N . PHE A 1 475 ? -25.328 -7.98 4.332 1 86.94 475 PHE A N 1
ATOM 3680 C CA . PHE A 1 475 ? -26.062 -8.125 5.586 1 86.94 475 PHE A CA 1
ATOM 3681 C C . PHE A 1 475 ? -25.25 -7.578 6.754 1 86.94 475 PHE A C 1
ATOM 3683 O O . PHE A 1 475 ? -24.031 -7.41 6.645 1 86.94 475 PHE A O 1
ATOM 3690 N N . GLY A 1 476 ? -25.922 -7.238 7.855 1 90.56 476 GLY A N 1
ATOM 3691 C CA . GLY A 1 476 ? -25.281 -6.691 9.031 1 90.56 476 GLY A CA 1
ATOM 3692 C C . GLY A 1 476 ? -24.453 -7.719 9.789 1 90.56 476 GLY A C 1
ATOM 3693 O O . GLY A 1 476 ? -24.844 -8.883 9.906 1 90.56 476 GLY A O 1
ATOM 3694 N N . LEU A 1 477 ? -23.375 -7.289 10.344 1 94.62 477 LEU A N 1
ATOM 3695 C CA . LEU A 1 477 ? -22.438 -8.188 11.023 1 94.62 477 LEU A CA 1
ATOM 3696 C C . LEU A 1 477 ? -22.641 -8.133 12.531 1 94.62 477 LEU A C 1
ATOM 3698 O O . LEU A 1 477 ? -22.062 -8.938 13.266 1 94.62 477 LEU A O 1
ATOM 3702 N N . ASP A 1 478 ? -23.484 -7.203 13.039 1 94.81 478 ASP A N 1
ATOM 3703 C CA . ASP A 1 478 ? -23.641 -7.039 14.484 1 94.81 478 ASP A CA 1
ATOM 3704 C C . ASP A 1 478 ? -24.156 -8.32 15.125 1 94.81 478 ASP A C 1
ATOM 3706 O O . ASP A 1 478 ? -23.562 -8.828 16.078 1 94.81 478 ASP A O 1
ATOM 3710 N N . GLU A 1 479 ? -25.234 -8.836 14.531 1 93 479 GLU A N 1
ATOM 3711 C CA . GLU A 1 479 ? -25.812 -10.055 15.094 1 93 479 GLU A CA 1
ATOM 3712 C C . GLU A 1 479 ? -24.859 -11.234 14.969 1 93 479 GLU A C 1
ATOM 3714 O O . GLU A 1 479 ? -24.797 -12.094 15.852 1 93 479 GLU A O 1
ATOM 3719 N N . VAL A 1 480 ? -24.125 -11.273 13.922 1 93.69 480 VAL A N 1
ATOM 3720 C CA . VAL A 1 480 ? -23.172 -12.359 13.672 1 93.69 480 VAL A CA 1
ATOM 3721 C C . VAL A 1 480 ? -22.109 -12.367 14.766 1 93.69 480 VAL A C 1
ATOM 3723 O O . VAL A 1 480 ? -21.922 -13.383 15.438 1 93.69 480 VAL A O 1
ATOM 3726 N N . PHE A 1 481 ? -21.484 -11.266 15.016 1 94.81 481 PHE A N 1
ATOM 3727 C CA . PHE A 1 481 ? -20.406 -11.203 15.992 1 94.81 481 PHE A CA 1
ATOM 3728 C C . PHE A 1 481 ? -20.938 -11.375 17.406 1 94.81 481 PHE A C 1
ATOM 3730 O O . PHE A 1 481 ? -20.266 -11.953 18.266 1 94.81 481 PHE A O 1
ATOM 3737 N N . GLU A 1 482 ? -22.125 -10.852 17.625 1 93.12 482 GLU A N 1
ATOM 3738 C CA . GLU A 1 482 ? -22.734 -11.023 18.953 1 93.12 482 GLU A CA 1
ATOM 3739 C C . GLU A 1 482 ? -22.922 -12.508 19.281 1 93.12 482 GLU A C 1
ATOM 3741 O O . GLU A 1 482 ? -22.594 -12.938 20.391 1 93.12 482 GLU A O 1
ATOM 3746 N N . LYS A 1 483 ? -23.406 -13.211 18.328 1 91.62 483 LYS A N 1
ATOM 3747 C CA . LYS A 1 483 ? -23.656 -14.641 18.516 1 91.62 483 LYS A CA 1
ATOM 3748 C C . LYS A 1 483 ? -22.344 -15.422 18.609 1 91.62 483 LYS A C 1
ATOM 3750 O O . LYS A 1 483 ? -22.234 -16.375 19.375 1 91.62 483 LYS A O 1
ATOM 3755 N N . VAL A 1 484 ? -21.359 -15.039 17.812 1 92.69 484 VAL A N 1
ATOM 3756 C CA . VAL A 1 484 ? -20.078 -15.727 17.781 1 92.69 484 VAL A CA 1
ATOM 3757 C C . VAL A 1 484 ? -19.344 -15.531 19.109 1 92.69 484 VAL A C 1
ATOM 3759 O O . VAL A 1 484 ? -18.719 -16.469 19.625 1 92.69 484 VAL A O 1
ATOM 3762 N N . LEU A 1 485 ? -19.469 -14.336 19.719 1 90.25 485 LEU A N 1
ATOM 3763 C CA . LEU A 1 485 ? -18.688 -13.992 20.906 1 90.25 485 LEU A CA 1
ATOM 3764 C C . LEU A 1 485 ? -19.453 -14.352 22.172 1 90.25 485 LEU A C 1
ATOM 3766 O O . LEU A 1 485 ? -18.922 -14.25 23.281 1 90.25 485 LEU A O 1
ATOM 3770 N N . GLU A 1 486 ? -20.719 -14.734 22.016 1 83.62 486 GLU A N 1
ATOM 3771 C CA . GLU A 1 486 ? -21.547 -15.062 23.172 1 83.62 486 GLU A CA 1
ATOM 3772 C C . GLU A 1 486 ? -20.969 -16.234 23.953 1 83.62 486 GLU A C 1
ATOM 3774 O O . GLU A 1 486 ? -20.812 -16.156 25.172 1 83.62 486 GLU A O 1
ATOM 3779 N N . PRO A 1 487 ? -20.875 -17.422 23.25 1 71.69 487 PRO A N 1
ATOM 3780 C CA . PRO A 1 487 ? -20.281 -18.5 24.062 1 71.69 487 PRO A CA 1
ATOM 3781 C C . PRO A 1 487 ? -18.875 -18.156 24.547 1 71.69 487 PRO A C 1
ATOM 3783 O O . PRO A 1 487 ? -18.062 -17.641 23.781 1 71.69 487 PRO A O 1
ATOM 3786 N N . ARG A 1 488 ? -18.688 -17.891 25.906 1 60.59 488 ARG A N 1
ATOM 3787 C CA . ARG A 1 488 ? -17.438 -17.422 26.5 1 60.59 488 ARG A CA 1
ATOM 3788 C C . ARG A 1 488 ? -16.281 -18.375 26.172 1 60.59 488 ARG A C 1
ATOM 3790 O O . ARG A 1 488 ? -16.391 -19.578 26.375 1 60.59 488 ARG A O 1
ATOM 3797 N N . GLY A 1 489 ? -15.203 -17.875 25.391 1 62.5 489 GLY A N 1
ATOM 3798 C CA . GLY A 1 489 ? -13.859 -18.438 25.375 1 62.5 489 GLY A CA 1
ATOM 3799 C C . GLY A 1 489 ? -13.562 -19.266 24.141 1 62.5 489 GLY A C 1
ATOM 3800 O O . GLY A 1 489 ? -12.453 -19.781 23.984 1 62.5 489 GLY A O 1
ATOM 3801 N N . ALA A 1 490 ? -14.562 -19.391 23.188 1 72.38 490 ALA A N 1
ATOM 3802 C CA . ALA A 1 490 ? -14.117 -20.422 22.25 1 72.38 490 ALA A CA 1
ATOM 3803 C C . ALA A 1 490 ? -13.93 -19.844 20.859 1 72.38 490 ALA A C 1
ATOM 3805 O O . ALA A 1 490 ? -12.977 -20.188 20.156 1 72.38 490 ALA A O 1
ATOM 3806 N N . ALA A 1 491 ? -14.695 -18.797 20.5 1 86 491 ALA A N 1
ATOM 3807 C CA . ALA A 1 491 ? -14.609 -18.375 19.109 1 86 491 ALA A CA 1
ATOM 3808 C C . ALA A 1 491 ? -13.758 -17.125 18.969 1 86 491 ALA A C 1
ATOM 3810 O O . ALA A 1 491 ? -13.781 -16.25 19.844 1 86 491 ALA A O 1
ATOM 3811 N N . LEU A 1 492 ? -12.922 -17.047 18.031 1 92.38 492 LEU A N 1
ATOM 3812 C CA . LEU A 1 492 ? -12.117 -15.898 17.609 1 92.38 492 LEU A CA 1
ATOM 3813 C C . LEU A 1 492 ? -11.062 -15.562 18.656 1 92.38 492 LEU A C 1
ATOM 3815 O O . LEU A 1 492 ? -10.656 -14.398 18.781 1 92.38 492 LEU A O 1
ATOM 3819 N N . VAL A 1 493 ? -10.609 -16.531 19.422 1 92.19 493 VAL A N 1
ATOM 3820 C CA . VAL A 1 493 ? -9.641 -16.312 20.484 1 92.19 493 VAL A CA 1
ATOM 3821 C C . VAL A 1 493 ? -8.281 -15.969 19.875 1 92.19 493 VAL A C 1
ATOM 3823 O O . VAL A 1 493 ? -7.535 -15.156 20.438 1 92.19 493 VAL A O 1
ATOM 3826 N N . ARG A 1 494 ? -8.055 -16.5 18.734 1 94.5 494 ARG A N 1
ATOM 3827 C CA . ARG A 1 494 ? -6.738 -16.312 18.141 1 94.5 494 ARG A CA 1
ATOM 3828 C C . ARG A 1 494 ? -6.777 -15.234 17.062 1 94.5 494 ARG A C 1
ATOM 3830 O O . ARG A 1 494 ? -5.801 -15.039 16.328 1 94.5 494 ARG A O 1
ATOM 3837 N N . LEU A 1 495 ? -7.848 -14.531 16.953 1 95.88 495 LEU A N 1
ATOM 3838 C CA . LEU A 1 495 ? -7.996 -13.508 15.914 1 95.88 495 LEU A CA 1
ATOM 3839 C C . LEU A 1 495 ? -6.98 -12.391 16.109 1 95.88 495 LEU A C 1
ATOM 3841 O O . LEU A 1 495 ? -6.926 -11.773 17.172 1 95.88 495 LEU A O 1
ATOM 3845 N N . CYS A 1 496 ? -6.203 -12.109 15.062 1 96.69 496 CYS A N 1
ATOM 3846 C CA . CYS A 1 496 ? -5.145 -11.109 15.109 1 96.69 496 CYS A CA 1
ATOM 3847 C C . CYS A 1 496 ? -5.445 -9.945 14.164 1 96.69 496 CYS A C 1
ATOM 3849 O O . CYS A 1 496 ? -5.219 -8.789 14.508 1 96.69 496 CYS A O 1
ATOM 3851 N N . ASP A 1 497 ? -5.902 -10.289 12.977 1 97.38 497 ASP A N 1
ATOM 3852 C CA . ASP A 1 497 ? -6.148 -9.297 11.938 1 97.38 497 ASP A CA 1
ATOM 3853 C C . ASP A 1 497 ? -7.602 -9.336 11.469 1 97.38 497 ASP A C 1
ATOM 3855 O O . ASP A 1 497 ? -8.094 -10.391 11.055 1 97.38 497 ASP A O 1
ATOM 3859 N N . LEU A 1 498 ? -8.211 -8.227 11.516 1 97.75 498 LEU A N 1
ATOM 3860 C CA . LEU A 1 498 ? -9.586 -8.109 11.047 1 97.75 498 LEU A CA 1
ATOM 3861 C C . LEU A 1 498 ? -9.711 -6.992 10.008 1 97.75 498 LEU A C 1
ATOM 3863 O O . LEU A 1 498 ? -9.359 -5.844 10.289 1 97.75 498 LEU A O 1
ATOM 3867 N N . PHE A 1 499 ? -10.219 -7.328 8.852 1 97.25 499 PHE A N 1
ATOM 3868 C CA . PHE A 1 499 ? -10.438 -6.371 7.77 1 97.25 499 PHE A CA 1
ATOM 3869 C C . PHE A 1 499 ? -11.906 -6.324 7.379 1 97.25 499 PHE A C 1
ATOM 3871 O O . PHE A 1 499 ? -12.484 -7.34 7 1 97.25 499 PHE A O 1
ATOM 3878 N N . LEU A 1 500 ? -12.43 -5.23 7.48 1 96.69 500 LEU A N 1
ATOM 3879 C CA . LEU A 1 500 ? -13.812 -5.016 7.066 1 96.69 500 LEU A CA 1
ATOM 3880 C C . LEU A 1 500 ? -13.906 -3.896 6.035 1 96.69 500 LEU A C 1
ATOM 3882 O O . LEU A 1 500 ? -13.555 -2.748 6.324 1 96.69 500 LEU A O 1
ATOM 3886 N N . LEU A 1 501 ? -14.336 -4.281 4.875 1 92.19 501 LEU A N 1
ATOM 3887 C CA . LEU A 1 501 ? -14.508 -3.295 3.818 1 92.19 501 LEU A CA 1
ATOM 3888 C C . LEU A 1 501 ? -15.961 -3.217 3.381 1 92.19 501 LEU A C 1
ATOM 3890 O O . LEU A 1 501 ? -16.531 -4.215 2.938 1 92.19 501 LEU A O 1
ATOM 3894 N N . GLN A 1 502 ? -16.562 -2.031 3.5 1 88.5 502 GLN A N 1
ATOM 3895 C CA . GLN A 1 502 ? -17.938 -1.773 3.094 1 88.5 502 GLN A CA 1
ATOM 3896 C C . GLN A 1 502 ? -18.891 -2.787 3.719 1 88.5 502 GLN A C 1
ATOM 3898 O O . GLN A 1 502 ? -19.719 -3.379 3.021 1 88.5 502 GLN A O 1
ATOM 3903 N N . CYS A 1 503 ? -18.656 -3.066 5 1 91.56 503 CYS A N 1
ATOM 3904 C CA . CYS A 1 503 ? -19.531 -3.939 5.785 1 91.56 503 CYS A CA 1
ATOM 3905 C C . CYS A 1 503 ? -20.359 -3.133 6.773 1 91.56 503 CYS A C 1
ATOM 3907 O O . CYS A 1 503 ? -19.906 -2.113 7.289 1 91.56 503 CYS A O 1
ATOM 3909 N N . GLN A 1 504 ? -21.578 -3.594 6.988 1 90.31 504 GLN A N 1
ATOM 3910 C CA . GLN A 1 504 ? -22.438 -2.951 7.973 1 90.31 504 GLN A CA 1
ATOM 3911 C C . GLN A 1 504 ? -22.141 -3.459 9.383 1 90.31 504 GLN A C 1
ATOM 3913 O O . GLN A 1 504 ? -22.531 -4.578 9.734 1 90.31 504 GLN A O 1
ATOM 3918 N N . VAL A 1 505 ? -21.5 -2.668 10.141 1 94.5 505 VAL A N 1
ATOM 3919 C CA . VAL A 1 505 ? -21.125 -3.014 11.508 1 94.5 505 VAL A CA 1
ATOM 3920 C C . VAL A 1 505 ? -21.188 -1.772 12.391 1 94.5 505 VAL A C 1
ATOM 3922 O O . VAL A 1 505 ? -20.797 -0.681 11.977 1 94.5 505 VAL A O 1
ATOM 3925 N N . SER A 1 506 ? -21.75 -1.87 13.5 1 94 506 SER A N 1
ATOM 3926 C CA . SER A 1 506 ? -21.891 -0.74 14.406 1 94 506 SER A CA 1
ATOM 3927 C C . SER A 1 506 ? -20.656 -0.585 15.297 1 94 506 SER A C 1
ATOM 3929 O O . SER A 1 506 ? -19.844 -1.509 15.406 1 94 506 SER A O 1
ATOM 3931 N N . ILE A 1 507 ? -20.547 0.558 15.883 1 94.56 507 ILE A N 1
ATOM 3932 C CA . ILE A 1 507 ? -19.438 0.845 16.781 1 94.56 507 ILE A CA 1
ATOM 3933 C C . ILE A 1 507 ? -19.516 -0.037 18.016 1 94.56 507 ILE A C 1
ATOM 3935 O O . ILE A 1 507 ? -18.5 -0.42 18.594 1 94.56 507 ILE A O 1
ATOM 3939 N N . SER A 1 508 ? -20.75 -0.359 18.406 1 94.94 508 SER A N 1
ATOM 3940 C CA . SER A 1 508 ? -20.938 -1.204 19.578 1 94.94 508 SER A CA 1
ATOM 3941 C C . SER A 1 508 ? -20.297 -2.576 19.375 1 94.94 508 SER A C 1
ATOM 3943 O O . SER A 1 508 ? -19.688 -3.121 20.312 1 94.94 508 SER A O 1
ATOM 3945 N N . THR A 1 509 ? -20.484 -3.08 18.203 1 95.62 509 THR A N 1
ATOM 3946 C CA . THR A 1 509 ? -19.906 -4.379 17.875 1 95.62 509 THR A CA 1
ATOM 3947 C C . THR A 1 509 ? -18.375 -4.309 17.906 1 95.62 509 THR A C 1
ATOM 3949 O O . THR A 1 509 ? -17.719 -5.242 18.359 1 95.62 509 THR A O 1
ATOM 3952 N N . ILE A 1 510 ? -17.781 -3.24 17.406 1 96.12 510 ILE A N 1
ATOM 3953 C CA . ILE A 1 510 ? -16.328 -3.068 17.406 1 96.12 510 ILE A CA 1
ATOM 3954 C C . ILE A 1 510 ? -15.828 -3.029 18.859 1 96.12 510 ILE A C 1
ATOM 3956 O O . ILE A 1 510 ? -14.812 -3.652 19.188 1 96.12 510 ILE A O 1
ATOM 3960 N N . HIS A 1 511 ? -16.547 -2.305 19.688 1 95.12 511 HIS A N 1
ATOM 3961 C CA . HIS A 1 511 ? -16.172 -2.273 21.109 1 95.12 511 HIS A CA 1
ATOM 3962 C C . HIS A 1 511 ? -16.234 -3.666 21.719 1 95.12 511 HIS A C 1
ATOM 3964 O O . HIS A 1 511 ? -15.391 -4.023 22.547 1 95.12 511 HIS A O 1
ATOM 3970 N N . LEU A 1 512 ? -17.266 -4.406 21.312 1 92.94 512 LEU A N 1
ATOM 3971 C CA . LEU A 1 512 ? -17.406 -5.785 21.781 1 92.94 512 LEU A CA 1
ATOM 3972 C C . LEU A 1 512 ? -16.188 -6.609 21.375 1 92.94 512 LEU A C 1
ATOM 3974 O O . LEU A 1 512 ? -15.656 -7.383 22.172 1 92.94 512 LEU A O 1
ATOM 3978 N N . LEU A 1 513 ? -15.688 -6.438 20.172 1 93.81 513 LEU A N 1
ATOM 3979 C CA . LEU A 1 513 ? -14.531 -7.16 19.656 1 93.81 513 LEU A CA 1
ATOM 3980 C C . LEU A 1 513 ? -13.266 -6.766 20.406 1 93.81 513 LEU A C 1
ATOM 3982 O O . LEU A 1 513 ? -12.414 -7.617 20.688 1 93.81 513 LEU A O 1
ATOM 3986 N N . LEU A 1 514 ? -13.172 -5.477 20.766 1 93.19 514 LEU A N 1
ATOM 3987 C CA . LEU A 1 514 ? -12.008 -4.992 21.484 1 93.19 514 LEU A CA 1
ATOM 3988 C C . LEU A 1 514 ? -12 -5.516 22.922 1 93.19 514 LEU A C 1
ATOM 3990 O O . LEU A 1 514 ? -10.938 -5.695 23.516 1 93.19 514 LEU A O 1
ATOM 3994 N N . ALA A 1 515 ? -13.195 -5.727 23.438 1 89.94 515 ALA A N 1
ATOM 3995 C CA . ALA A 1 515 ? -13.328 -6.172 24.828 1 89.94 515 ALA A CA 1
ATOM 3996 C C . ALA A 1 515 ? -13.195 -7.688 24.938 1 89.94 515 ALA A C 1
ATOM 3998 O O . ALA A 1 515 ? -12.969 -8.227 26.016 1 89.94 515 ALA A O 1
ATOM 3999 N N . ALA A 1 516 ? -13.328 -8.398 23.844 1 90.62 516 ALA A N 1
ATOM 4000 C CA . ALA A 1 516 ? -13.266 -9.859 23.828 1 90.62 516 ALA A CA 1
ATOM 4001 C C . ALA A 1 516 ? -11.852 -10.352 24.109 1 90.62 516 ALA A C 1
ATOM 4003 O O . ALA A 1 516 ? -10.883 -9.602 23.938 1 90.62 516 ALA A O 1
ATOM 4004 N N . ASP A 1 517 ? -11.805 -11.578 24.562 1 87.88 517 ASP A N 1
ATOM 4005 C CA . ASP A 1 517 ? -10.508 -12.195 24.828 1 87.88 517 ASP A CA 1
ATOM 4006 C C . ASP A 1 517 ? -9.891 -12.727 23.531 1 87.88 517 ASP A C 1
ATOM 4008 O O . ASP A 1 517 ? -9.977 -13.93 23.25 1 87.88 517 ASP A O 1
ATOM 4012 N N . ASN A 1 518 ? -9.367 -11.844 22.781 1 90.5 518 ASN A N 1
ATOM 4013 C CA . ASN A 1 518 ? -8.711 -12.211 21.531 1 90.5 518 ASN A CA 1
ATOM 4014 C C . ASN A 1 518 ? -7.316 -11.594 21.438 1 90.5 518 ASN A C 1
ATOM 4016 O O . ASN A 1 518 ? -6.789 -11.078 22.422 1 90.5 518 ASN A O 1
ATOM 4020 N N . GLN A 1 519 ? -6.691 -11.797 20.312 1 92.5 519 GLN A N 1
ATOM 4021 C CA . GLN A 1 519 ? -5.332 -11.312 20.094 1 92.5 519 GLN A CA 1
ATOM 4022 C C .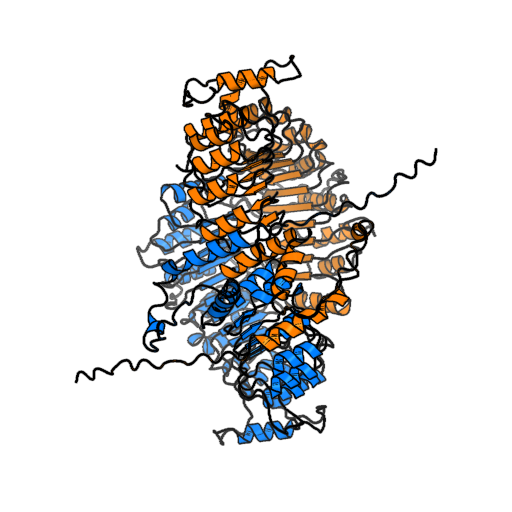 GLN A 1 519 ? -5.301 -10.234 19.016 1 92.5 519 GLN A C 1
ATOM 4024 O O . GLN A 1 519 ? -4.34 -10.141 18.25 1 92.5 519 GLN A O 1
ATOM 4029 N N . LEU A 1 520 ? -6.32 -9.484 18.938 1 93.19 520 LEU A N 1
ATOM 4030 C CA . LEU A 1 520 ? -6.473 -8.5 17.875 1 93.19 520 LEU A CA 1
ATOM 4031 C C . LEU A 1 520 ? -5.359 -7.457 17.938 1 93.19 520 LEU A C 1
ATOM 4033 O O . LEU A 1 520 ? -5.188 -6.785 18.953 1 93.19 520 LEU A O 1
ATOM 4037 N N . ASN A 1 521 ? -4.652 -7.395 16.828 1 94 521 ASN A N 1
ATOM 4038 C CA . ASN A 1 521 ? -3.543 -6.449 16.734 1 94 521 ASN A CA 1
ATOM 4039 C C . ASN A 1 521 ? -3.748 -5.457 15.594 1 94 521 ASN A C 1
ATOM 4041 O O . ASN A 1 521 ? -3.146 -4.383 15.586 1 94 521 ASN A O 1
ATOM 4045 N N . SER A 1 522 ? -4.473 -5.832 14.672 1 95.81 522 SER A N 1
ATOM 4046 C CA . SER A 1 522 ? -4.738 -4.965 13.531 1 95.81 522 SER A CA 1
ATOM 4047 C C . SER A 1 522 ? -6.219 -4.973 13.164 1 95.81 522 SER A C 1
ATOM 4049 O O . SER A 1 522 ? -6.801 -6.035 12.945 1 95.81 522 SER A O 1
ATOM 4051 N N . LEU A 1 523 ? -6.789 -3.799 13.078 1 96.94 523 LEU A N 1
ATOM 4052 C CA . LEU A 1 523 ? -8.188 -3.617 12.711 1 96.94 523 LEU A CA 1
ATOM 4053 C C . LEU A 1 523 ? -8.328 -2.592 11.594 1 96.94 523 LEU A C 1
ATOM 4055 O O . LEU A 1 523 ? -7.965 -1.426 11.766 1 96.94 523 LEU A O 1
ATOM 4059 N N . HIS A 1 524 ? -8.836 -3.066 10.508 1 96.19 524 HIS A N 1
ATOM 4060 C CA . HIS A 1 524 ? -9.055 -2.186 9.367 1 96.19 524 HIS A CA 1
ATOM 4061 C C . HIS A 1 524 ? -10.539 -1.992 9.102 1 96.19 524 HIS A C 1
ATOM 4063 O O . HIS A 1 524 ? -11.25 -2.951 8.789 1 96.19 524 HIS A O 1
ATOM 4069 N N . LEU A 1 525 ? -10.945 -0.811 9.203 1 95.81 525 LEU A N 1
ATOM 4070 C CA . LEU A 1 525 ? -12.328 -0.433 8.93 1 95.81 525 LEU A CA 1
ATOM 4071 C C . LEU A 1 525 ? -12.414 0.521 7.746 1 95.81 525 LEU A C 1
ATOM 4073 O O . LEU A 1 525 ? -12.258 1.733 7.906 1 95.81 525 LEU A O 1
ATOM 4077 N N . ASP A 1 526 ? -12.734 -0.099 6.648 1 91 526 ASP A N 1
ATOM 4078 C CA . ASP A 1 526 ? -12.719 0.708 5.434 1 91 526 ASP A CA 1
ATOM 4079 C C . ASP A 1 526 ? -14.125 0.924 4.895 1 91 526 ASP A C 1
ATOM 4081 O O . ASP A 1 526 ? -14.82 -0.036 4.559 1 91 526 ASP A O 1
ATOM 4085 N N . LYS A 1 527 ? -14.555 2.191 4.82 1 87.06 527 LYS A N 1
ATOM 4086 C CA . LYS A 1 527 ? -15.82 2.619 4.242 1 87.06 527 LYS A CA 1
ATOM 4087 C C . LYS A 1 527 ? -16.984 1.833 4.836 1 87.06 527 LYS A C 1
ATOM 4089 O O . LYS A 1 527 ? -17.859 1.364 4.105 1 87.06 527 LYS A O 1
ATOM 4094 N N . CYS A 1 528 ? -16.906 1.569 6.121 1 89.62 528 CYS A N 1
ATOM 4095 C CA . CYS A 1 528 ? -18.047 0.998 6.844 1 89.62 528 CYS A CA 1
ATOM 4096 C C . CYS A 1 528 ? -19.094 2.062 7.152 1 89.62 528 CYS A C 1
ATOM 4098 O O . CYS A 1 528 ? -18.812 3.02 7.879 1 89.62 528 CYS A O 1
ATOM 4100 N N . PRO A 1 529 ? -20.266 1.975 6.652 1 83.81 529 PRO A N 1
ATOM 4101 C CA . PRO A 1 529 ? -21.25 3.064 6.656 1 83.81 529 PRO A CA 1
ATOM 4102 C C . PRO A 1 529 ? -21.625 3.5 8.07 1 83.81 529 PRO A C 1
ATOM 4104 O O . PRO A 1 529 ? -22.047 4.645 8.273 1 83.81 529 PRO A O 1
ATOM 4107 N N . ASP A 1 530 ? -21.562 2.678 9.094 1 88.25 530 ASP A N 1
ATOM 4108 C CA . ASP A 1 530 ? -22.062 3.027 10.422 1 88.25 530 ASP A CA 1
ATOM 4109 C C . ASP A 1 530 ? -20.906 3.42 11.352 1 88.25 530 ASP A C 1
ATOM 4111 O O . ASP A 1 530 ? -21.094 3.52 12.562 1 88.25 530 ASP A O 1
ATOM 4115 N N . ILE A 1 531 ? -19.812 3.635 10.781 1 91.75 531 ILE A N 1
ATOM 4116 C CA . ILE A 1 531 ? -18.656 4.07 11.562 1 91.75 531 ILE A CA 1
ATOM 4117 C C . ILE A 1 531 ? -18.188 5.434 11.062 1 91.75 531 ILE A C 1
ATOM 4119 O O . ILE A 1 531 ? -17.797 5.578 9.898 1 91.75 531 ILE A O 1
ATOM 4123 N N . TYR A 1 532 ? -18.281 6.363 11.922 1 90.56 532 TYR A N 1
ATOM 4124 C CA . TYR A 1 532 ? -17.922 7.727 11.555 1 90.56 532 TYR A CA 1
ATOM 4125 C C . TYR A 1 532 ? -16.609 8.141 12.227 1 90.56 532 TYR A C 1
ATOM 4127 O O . TYR A 1 532 ? -16.047 7.387 13.023 1 90.56 532 TYR A O 1
ATOM 4135 N N . ARG A 1 533 ? -16.125 9.25 11.867 1 90.25 533 ARG A N 1
ATOM 4136 C CA . ARG A 1 533 ? -14.867 9.742 12.406 1 90.25 533 ARG A CA 1
ATOM 4137 C C . ARG A 1 533 ? -14.914 9.812 13.93 1 90.25 533 ARG A C 1
ATOM 4139 O O . ARG A 1 533 ? -13.938 9.461 14.602 1 90.25 533 ARG A O 1
ATOM 4146 N N . GLY A 1 534 ? -16.016 10.344 14.453 1 89.75 534 GLY A N 1
ATOM 4147 C CA . GLY A 1 534 ? -16.172 10.398 15.898 1 89.75 534 GLY A CA 1
ATOM 4148 C C . GLY A 1 534 ? -15.969 9.055 16.578 1 89.75 534 GLY A C 1
ATOM 4149 O O . GLY A 1 534 ? -15.359 8.977 17.641 1 89.75 534 GLY A O 1
ATOM 4150 N N . ASP A 1 535 ? -16.516 8.016 15.938 1 93.06 535 ASP A N 1
ATOM 4151 C CA . ASP A 1 535 ? -16.359 6.664 16.453 1 93.06 535 ASP A CA 1
ATOM 4152 C C . ASP A 1 535 ? -14.883 6.25 16.438 1 93.06 535 ASP A C 1
ATOM 4154 O O . ASP A 1 535 ? -14.383 5.672 17.406 1 93.06 535 ASP A O 1
ATOM 4158 N N . TYR A 1 536 ? -14.234 6.539 15.398 1 93.31 536 TYR A N 1
ATOM 4159 C CA . TYR A 1 536 ? -12.82 6.215 15.242 1 93.31 536 TYR A CA 1
ATOM 4160 C C . TYR A 1 536 ? -11.984 6.887 16.328 1 93.31 536 TYR A C 1
ATOM 4162 O O . TYR A 1 536 ? -11.125 6.25 16.938 1 93.31 536 TYR A O 1
ATOM 4170 N N . GLU A 1 537 ? -12.227 8.18 16.5 1 89.12 537 GLU A N 1
ATOM 4171 C CA . GLU A 1 537 ? -11.516 8.906 17.547 1 89.12 537 GLU A CA 1
ATOM 4172 C C . GLU A 1 537 ? -11.758 8.273 18.906 1 89.12 537 GLU A C 1
ATOM 4174 O O . GLU A 1 537 ? -10.836 8.195 19.734 1 89.12 537 GLU A O 1
ATOM 4179 N N . GLU A 1 538 ? -12.953 7.883 19.109 1 91.56 538 GLU A N 1
ATOM 4180 C CA . GLU A 1 538 ? -13.297 7.219 20.359 1 91.56 538 GLU A CA 1
ATOM 4181 C C . GLU A 1 538 ? -12.523 5.914 20.531 1 91.56 538 GLU A C 1
ATOM 4183 O O . GLU A 1 538 ? -12.047 5.602 21.625 1 91.56 538 GLU A O 1
ATOM 4188 N N . LEU A 1 539 ? -12.422 5.18 19.422 1 94.06 539 LEU A N 1
ATOM 4189 C CA . LEU A 1 539 ? -11.672 3.93 19.453 1 94.06 539 LEU A CA 1
ATOM 4190 C C . LEU A 1 539 ? -10.203 4.184 19.781 1 94.06 539 LEU A C 1
ATOM 4192 O O . LEU A 1 539 ? -9.602 3.461 20.578 1 94.06 539 LEU A O 1
ATOM 4196 N N . LEU A 1 540 ? -9.648 5.199 19.188 1 88.38 540 LEU A N 1
ATOM 4197 C CA . LEU A 1 540 ? -8.25 5.523 19.438 1 88.38 540 LEU A CA 1
ATOM 4198 C C . LEU A 1 540 ? -8.031 5.918 20.891 1 88.38 540 LEU A C 1
ATOM 4200 O O . LEU A 1 540 ? -7.027 5.531 21.5 1 88.38 540 LEU A O 1
ATOM 4204 N N . ARG A 1 541 ? -8.93 6.727 21.438 1 86.56 541 ARG A N 1
ATOM 4205 C CA . ARG A 1 541 ? -8.844 7.121 22.844 1 86.56 541 ARG A CA 1
ATOM 4206 C C . ARG A 1 541 ? -8.883 5.898 23.75 1 86.56 541 ARG A C 1
ATOM 4208 O O . ARG A 1 541 ? -8.117 5.812 24.719 1 86.56 541 ARG A O 1
ATOM 4215 N N . LYS A 1 542 ? -9.727 5.008 23.391 1 90.44 542 LYS A N 1
ATOM 4216 C CA . LYS A 1 542 ? -9.852 3.787 24.188 1 90.44 542 LYS A CA 1
ATOM 4217 C C . LYS A 1 542 ? -8.555 2.979 24.141 1 90.44 542 LYS A C 1
ATOM 4219 O O . LYS A 1 542 ? -8.094 2.486 25.172 1 90.44 542 LYS A O 1
ATOM 4224 N N . VAL A 1 543 ? -7.98 2.812 22.984 1 88.81 543 VAL A N 1
ATOM 4225 C CA . VAL A 1 543 ? -6.746 2.053 22.812 1 88.81 543 VAL A CA 1
ATOM 4226 C C . VAL A 1 543 ? -5.625 2.689 23.641 1 88.81 543 VAL A C 1
ATOM 4228 O O . VAL A 1 543 ? -4.859 1.988 24.297 1 88.81 543 VAL A O 1
ATOM 4231 N N . SER A 1 544 ? -5.562 3.996 23.594 1 81.44 544 SER A N 1
ATOM 4232 C CA . SER A 1 544 ? -4.535 4.723 24.328 1 81.44 544 SER A CA 1
ATOM 4233 C C . SER A 1 544 ? -4.746 4.602 25.844 1 81.44 544 SER A C 1
ATOM 4235 O O . SER A 1 544 ? -3.799 4.352 26.594 1 81.44 544 SER A O 1
ATOM 4237 N N . ARG A 1 545 ? -6.016 4.773 26.281 1 83.62 545 ARG A N 1
ATOM 4238 C CA . ARG A 1 545 ? -6.363 4.742 27.688 1 83.62 545 ARG A CA 1
ATOM 4239 C C . ARG A 1 545 ? -6.086 3.367 28.297 1 83.62 545 ARG A C 1
ATOM 4241 O O . ARG A 1 545 ? -5.559 3.264 29.391 1 83.62 545 ARG A O 1
ATOM 4248 N N . GLU A 1 546 ? -6.402 2.357 27.5 1 87.31 546 GLU A N 1
ATOM 4249 C CA . GLU A 1 546 ? -6.281 0.994 28 1 87.31 546 GLU A CA 1
ATOM 4250 C C . GLU A 1 546 ? -4.926 0.392 27.656 1 87.31 546 GLU A C 1
ATOM 4252 O O . GLU A 1 546 ? -4.59 -0.706 28.109 1 87.31 546 GLU A O 1
ATOM 4257 N N . GLY A 1 547 ? -4.145 1.1 26.875 1 81.56 547 GLY A N 1
ATOM 4258 C CA . GLY A 1 547 ? -2.814 0.637 26.516 1 81.56 547 GLY A CA 1
ATOM 4259 C C . GLY A 1 547 ? -2.826 -0.619 25.656 1 81.56 547 GLY A C 1
ATOM 4260 O O . GLY A 1 547 ? -2.012 -1.521 25.859 1 81.56 547 GLY A O 1
ATOM 4261 N N . LEU A 1 548 ? -3.734 -0.686 24.812 1 86.19 548 LEU A N 1
ATOM 4262 C CA . LEU A 1 548 ? -3.857 -1.85 23.938 1 86.19 548 LEU A CA 1
ATOM 4263 C C . LEU A 1 548 ? -2.826 -1.803 22.812 1 86.19 548 LEU A C 1
ATOM 4265 O O . LEU A 1 548 ? -2.514 -0.727 22.297 1 86.19 548 LEU A O 1
ATOM 4269 N N . ASP A 1 549 ? -2.252 -2.953 22.5 1 87.81 549 ASP A N 1
ATOM 4270 C CA . ASP A 1 549 ? -1.384 -3.082 21.328 1 87.81 549 ASP A CA 1
ATOM 4271 C C . ASP A 1 549 ? -2.201 -3.32 20.062 1 87.81 549 ASP A C 1
ATOM 4273 O O . ASP A 1 549 ? -2.223 -4.434 19.531 1 87.81 549 ASP A O 1
ATOM 4277 N N . LEU A 1 550 ? -2.867 -2.34 19.609 1 91.81 550 LEU A N 1
ATOM 4278 C CA . LEU A 1 550 ? -3.809 -2.443 18.5 1 91.81 550 LEU A CA 1
ATOM 4279 C C . LEU A 1 550 ? -3.678 -1.246 17.562 1 91.81 550 LEU A C 1
ATOM 4281 O O . LEU A 1 550 ? -3.678 -0.098 18.016 1 91.81 550 LEU A O 1
ATOM 4285 N N . HIS A 1 551 ? -3.484 -1.632 16.312 1 92.19 551 HIS A N 1
ATOM 4286 C CA . HIS A 1 551 ? -3.479 -0.609 15.273 1 92.19 551 HIS A CA 1
ATOM 4287 C C . HIS A 1 551 ? -4.816 -0.558 14.547 1 92.19 551 HIS A C 1
ATOM 4289 O O . HIS A 1 551 ? -5.277 -1.57 14.016 1 92.19 551 HIS A O 1
ATOM 4295 N N . ILE A 1 552 ? -5.426 0.61 14.523 1 94.5 552 ILE A N 1
ATOM 4296 C CA . ILE A 1 552 ? -6.719 0.762 13.867 1 94.5 552 ILE A CA 1
ATOM 4297 C C . ILE A 1 552 ? -6.586 1.715 12.68 1 94.5 552 ILE A C 1
ATOM 4299 O O . ILE A 1 552 ? -6.059 2.82 12.82 1 94.5 552 ILE A O 1
ATOM 4303 N N . GLU A 1 553 ? -6.957 1.197 11.602 1 93.69 553 GLU A N 1
ATOM 4304 C CA . GLU A 1 553 ? -7.059 2.043 10.414 1 93.69 553 GLU A CA 1
ATOM 4305 C C . GLU A 1 553 ? -8.516 2.254 10.008 1 93.69 553 GLU A C 1
ATOM 4307 O O . GLU A 1 553 ? -9.312 1.314 10.031 1 93.69 553 GLU A O 1
ATOM 4312 N N . TRP A 1 554 ? -8.797 3.51 9.734 1 92 554 TRP A N 1
ATOM 4313 C CA . TRP A 1 554 ? -10.156 3.865 9.328 1 92 554 TRP A CA 1
ATOM 4314 C C . TRP A 1 554 ? -10.133 4.785 8.117 1 92 554 TRP A C 1
ATOM 4316 O O . TRP A 1 554 ? -9.289 5.684 8.023 1 92 554 TRP A O 1
ATOM 4326 N N . GLN A 1 555 ? -10.945 4.406 7.117 1 83.81 555 GLN A N 1
ATOM 4327 C CA . GLN A 1 555 ? -11.102 5.262 5.949 1 83.81 555 GLN A CA 1
ATOM 4328 C C . GLN A 1 555 ? -12.57 5.484 5.621 1 83.81 555 GLN A C 1
ATOM 4330 O O . GLN A 1 555 ? -13.383 4.559 5.719 1 83.81 555 GLN A O 1
ATOM 4335 N N . MET B 1 1 ? 32.938 -41.25 30.844 1 16.38 1 MET B N 1
ATOM 4336 C CA . MET B 1 1 ? 34.344 -40.906 30.594 1 16.38 1 MET B CA 1
ATOM 4337 C C . MET B 1 1 ? 34.438 -39.531 29.969 1 16.38 1 MET B C 1
ATOM 4339 O O . MET B 1 1 ? 33.594 -39.125 29.188 1 16.38 1 MET B O 1
ATOM 4343 N N . ASP B 1 2 ? 35.5 -38.656 30.562 1 18.33 2 ASP B N 1
ATOM 4344 C CA . ASP B 1 2 ? 35.938 -37.281 30.844 1 18.33 2 ASP B CA 1
ATOM 4345 C C . ASP B 1 2 ? 36.656 -36.688 29.625 1 18.33 2 ASP B C 1
ATOM 4347 O O . ASP B 1 2 ? 37.375 -35.719 29.75 1 18.33 2 ASP B O 1
ATOM 4351 N N . ALA B 1 3 ? 36.625 -37.406 28.469 1 19.16 3 ALA B N 1
ATOM 4352 C CA . ALA B 1 3 ? 37.812 -37.156 27.656 1 19.16 3 ALA B CA 1
ATOM 4353 C C . ALA B 1 3 ? 37.938 -35.656 27.312 1 19.16 3 ALA B C 1
ATOM 4355 O O . ALA B 1 3 ? 37 -35.062 26.766 1 19.16 3 ALA B O 1
ATOM 4356 N N . ARG B 1 4 ? 38.938 -35 28 1 20.03 4 ARG B N 1
ATOM 4357 C CA . ARG B 1 4 ? 39.469 -33.656 28.266 1 20.03 4 ARG B CA 1
ATOM 4358 C C . ARG B 1 4 ? 40.062 -33.062 27 1 20.03 4 ARG B C 1
ATOM 4360 O O . ARG B 1 4 ? 41.25 -33.312 26.688 1 20.03 4 ARG B O 1
ATOM 4367 N N . LEU B 1 5 ? 39.406 -33.281 25.781 1 19.3 5 LEU B N 1
ATOM 4368 C CA . LEU B 1 5 ? 40.156 -33.031 24.562 1 19.3 5 LEU B CA 1
ATOM 4369 C C . LEU B 1 5 ? 40.781 -31.641 24.578 1 19.3 5 LEU B C 1
ATOM 4371 O O . LEU B 1 5 ? 40.125 -30.641 24.875 1 19.3 5 LEU B O 1
ATOM 4375 N N . ARG B 1 6 ? 42.125 -31.688 24.797 1 18.23 6 ARG B N 1
ATOM 4376 C CA . ARG B 1 6 ? 43.156 -30.656 24.969 1 18.23 6 ARG B CA 1
ATOM 4377 C C . ARG B 1 6 ? 43.188 -29.734 23.766 1 18.23 6 ARG B C 1
ATOM 4379 O O . ARG B 1 6 ? 43.094 -30.188 22.609 1 18.23 6 ARG B O 1
ATOM 4386 N N . PRO B 1 7 ? 43.031 -28.359 23.906 1 18.56 7 PRO B N 1
ATOM 4387 C CA . PRO B 1 7 ? 42.75 -27.234 23 1 18.56 7 PRO B CA 1
ATOM 4388 C C . PRO B 1 7 ? 43.969 -26.828 22.188 1 18.56 7 PRO B C 1
ATOM 4390 O O . PRO B 1 7 ? 45 -26.406 22.75 1 18.56 7 PRO B O 1
ATOM 4393 N N . ARG B 1 8 ? 44.562 -27.859 21.375 1 17.41 8 ARG B N 1
ATOM 4394 C CA . ARG B 1 8 ? 45.812 -27.547 20.703 1 17.41 8 ARG B CA 1
ATOM 4395 C C . ARG B 1 8 ? 45.75 -26.188 20 1 17.41 8 ARG B C 1
ATOM 4397 O O . ARG B 1 8 ? 44.719 -25.828 19.438 1 17.41 8 ARG B O 1
ATOM 4404 N N . ALA B 1 9 ? 46.75 -25.281 20.25 1 17.91 9 ALA B N 1
ATOM 4405 C CA . ALA B 1 9 ? 47.094 -23.875 20.016 1 17.91 9 ALA B CA 1
ATOM 4406 C C . ALA B 1 9 ? 47.469 -23.641 18.562 1 17.91 9 ALA B C 1
ATOM 4408 O O . ALA B 1 9 ? 48.531 -24.047 18.125 1 17.91 9 ALA B O 1
ATOM 4409 N N . GLY B 1 10 ? 46.781 -24.234 17.547 1 17.86 10 GLY B N 1
ATOM 4410 C CA . GLY B 1 10 ? 47.281 -24.219 16.188 1 17.86 10 GLY B CA 1
ATOM 4411 C C . GLY B 1 10 ? 47.594 -22.828 15.672 1 17.86 10 GLY B C 1
ATOM 4412 O O . GLY B 1 10 ? 46.781 -21.922 15.781 1 17.86 10 GLY B O 1
ATOM 4413 N N . CYS B 1 11 ? 48.906 -22.391 15.625 1 18.08 11 CYS B N 1
ATOM 4414 C CA . CYS B 1 11 ? 49.625 -21.172 15.242 1 18.08 11 CYS B CA 1
ATOM 4415 C C . CYS B 1 11 ? 49.344 -20.828 13.781 1 18.08 11 CYS B C 1
ATOM 4417 O O . CYS B 1 11 ? 49.656 -21.625 12.883 1 18.08 11 CYS B O 1
ATOM 4419 N N . ILE B 1 12 ? 48.219 -20.344 13.43 1 19.09 12 ILE B N 1
ATOM 4420 C CA . ILE B 1 12 ? 47.875 -20.078 12.031 1 19.09 12 ILE B CA 1
ATOM 4421 C C . ILE B 1 12 ? 48.812 -19 11.469 1 19.09 12 ILE B C 1
ATOM 4423 O O . ILE B 1 12 ? 48.938 -17.906 12.039 1 19.09 12 ILE B O 1
ATOM 4427 N N . GLN B 1 13 ? 50 -19.406 10.875 1 18.69 13 GLN B N 1
ATOM 4428 C CA . GLN B 1 13 ? 51 -18.625 10.188 1 18.69 13 GLN B CA 1
ATOM 4429 C C . GLN B 1 13 ? 50.406 -17.844 9.016 1 18.69 13 GLN B C 1
ATOM 4431 O O . GLN B 1 13 ? 49.844 -18.438 8.102 1 18.69 13 GLN B O 1
ATOM 4436 N N . ILE B 1 14 ? 49.906 -16.641 9.227 1 20.83 14 ILE B N 1
ATOM 4437 C CA . ILE B 1 14 ? 49.25 -15.727 8.305 1 20.83 14 ILE B CA 1
ATOM 4438 C C . ILE B 1 14 ? 50.281 -15.18 7.305 1 20.83 14 ILE B C 1
ATOM 4440 O O . ILE B 1 14 ? 51.188 -14.453 7.68 1 20.83 14 ILE B O 1
ATOM 4444 N N . GLU B 1 15 ? 50.75 -15.969 6.234 1 20.59 15 GLU B N 1
ATOM 4445 C CA . GLU B 1 15 ? 51.688 -15.57 5.199 1 20.59 15 GLU B CA 1
ATOM 4446 C C . GLU B 1 15 ? 51.219 -14.32 4.469 1 20.59 15 GLU B C 1
ATOM 4448 O O . GLU B 1 15 ? 50 -14.117 4.289 1 20.59 15 GLU B O 1
ATOM 4453 N N . SER B 1 16 ? 52.062 -13.125 4.301 1 22.77 16 SER B N 1
ATOM 4454 C CA . SER B 1 16 ? 52.188 -11.75 3.846 1 22.77 16 SER B CA 1
ATOM 4455 C C . SER B 1 16 ? 51.844 -11.617 2.365 1 22.77 16 SER B C 1
ATOM 4457 O O . SER B 1 16 ? 52.062 -10.57 1.757 1 22.77 16 SER B O 1
ATOM 4459 N N . VAL B 1 17 ? 51.406 -12.578 1.578 1 22.7 17 VAL B N 1
ATOM 4460 C CA . VAL B 1 17 ? 51.5 -12.477 0.127 1 22.7 17 VAL B CA 1
ATOM 4461 C C . VAL B 1 17 ? 50.625 -11.344 -0.385 1 22.7 17 VAL B C 1
ATOM 4463 O O . VAL B 1 17 ? 51.062 -10.516 -1.187 1 22.7 17 VAL B O 1
ATOM 4466 N N . GLY B 1 18 ? 49.312 -11.484 -0.376 1 22.89 18 GLY B N 1
ATOM 4467 C CA . GLY B 1 18 ? 48.406 -11.102 -1.454 1 22.89 18 GLY B CA 1
ATOM 4468 C C . GLY B 1 18 ? 48.062 -9.625 -1.441 1 22.89 18 GLY B C 1
ATOM 4469 O O . GLY B 1 18 ? 47.125 -9.195 -2.137 1 22.89 18 GLY B O 1
ATOM 4470 N N . VAL B 1 19 ? 48.625 -8.727 -0.598 1 25.58 19 VAL B N 1
ATOM 4471 C CA . VAL B 1 19 ? 48.219 -7.328 -0.479 1 25.58 19 VAL B CA 1
ATOM 4472 C C . VAL B 1 19 ? 48.719 -6.543 -1.7 1 25.58 19 VAL B C 1
ATOM 4474 O O . VAL B 1 19 ? 48.094 -5.562 -2.104 1 25.58 19 VAL B O 1
ATOM 4477 N N . THR B 1 20 ? 49.719 -6.957 -2.43 1 26.08 20 THR B N 1
ATOM 4478 C CA . THR B 1 20 ? 50.406 -6.137 -3.426 1 26.08 20 THR B CA 1
ATOM 4479 C C . THR B 1 20 ? 49.562 -6.008 -4.688 1 26.08 20 THR B C 1
ATOM 4481 O O . THR B 1 20 ? 49.5 -4.941 -5.305 1 26.08 20 THR B O 1
ATOM 4484 N N . ASP B 1 21 ? 48.969 -7.066 -5.145 1 25.16 21 ASP B N 1
ATOM 4485 C CA . ASP B 1 21 ? 48.344 -7.039 -6.469 1 25.16 21 ASP B CA 1
ATOM 4486 C C . ASP B 1 21 ? 47.125 -6.133 -6.484 1 25.16 21 ASP B C 1
ATOM 4488 O O . ASP B 1 21 ? 46.812 -5.512 -7.508 1 25.16 21 ASP B O 1
ATOM 4492 N N . LEU B 1 22 ? 46.469 -6.008 -5.328 1 24.81 22 LEU B N 1
ATOM 4493 C CA . LEU B 1 22 ? 45.25 -5.23 -5.336 1 24.81 22 LEU B CA 1
ATOM 4494 C C . LEU B 1 22 ? 45.531 -3.75 -5.559 1 24.81 22 LEU B C 1
ATOM 4496 O O . LEU B 1 22 ? 44.75 -3.039 -6.164 1 24.81 22 LEU B O 1
ATOM 4500 N N . LEU B 1 23 ? 46.781 -3.221 -5.25 1 26.39 23 LEU B N 1
ATOM 4501 C CA . LEU B 1 23 ? 47.125 -1.816 -5.379 1 26.39 23 LEU B CA 1
ATOM 4502 C C . LEU B 1 23 ? 47.281 -1.43 -6.848 1 26.39 23 LEU B C 1
ATOM 4504 O O . LEU B 1 23 ? 47 -0.289 -7.227 1 26.39 23 LEU B O 1
ATOM 4508 N N . GLN B 1 24 ? 47.688 -2.273 -7.715 1 26.25 24 GLN B N 1
ATOM 4509 C CA . GLN B 1 24 ? 47.969 -1.928 -9.102 1 26.25 24 GLN B CA 1
ATOM 4510 C C . GLN B 1 24 ? 46.688 -1.599 -9.867 1 26.25 24 GLN B C 1
ATOM 4512 O O . GLN B 1 24 ? 46.656 -0.677 -10.68 1 26.25 24 GLN B O 1
ATOM 4517 N N . ASN B 1 25 ? 45.688 -2.277 -9.602 1 26.39 25 ASN B N 1
ATOM 4518 C CA . ASN B 1 25 ? 44.531 -2.115 -10.477 1 26.39 25 ASN B CA 1
ATOM 4519 C C . ASN B 1 25 ? 43.781 -0.811 -10.195 1 26.39 25 ASN B C 1
ATOM 4521 O O . ASN B 1 25 ? 43 -0.348 -11.023 1 26.39 25 ASN B O 1
ATOM 4525 N N . ALA B 1 26 ? 43.969 -0.078 -9.078 1 26.33 26 ALA B N 1
ATOM 4526 C CA . ALA B 1 26 ? 43.344 1.205 -8.812 1 26.33 26 ALA B CA 1
ATOM 4527 C C . ALA B 1 26 ? 43.875 2.297 -9.727 1 26.33 26 ALA B C 1
ATOM 4529 O O . ALA B 1 26 ? 43.188 3.283 -10.008 1 26.33 26 ALA B O 1
ATOM 4530 N N . CYS B 1 27 ? 45 2.254 -10.344 1 26.14 27 CYS B N 1
ATOM 4531 C CA . CYS B 1 27 ? 45.594 3.311 -11.156 1 26.14 27 CYS B CA 1
ATOM 4532 C C . CYS B 1 27 ? 44.875 3.451 -12.484 1 26.14 27 CYS B C 1
ATOM 4534 O O . CYS B 1 27 ? 44.844 4.539 -13.07 1 26.14 27 CYS B O 1
ATOM 4536 N N . THR B 1 28 ? 44.375 2.459 -13.117 1 26.58 28 THR B N 1
ATOM 4537 C CA . THR B 1 28 ? 43.875 2.611 -14.484 1 26.58 28 THR B CA 1
ATOM 4538 C C . THR B 1 28 ? 42.531 3.365 -14.5 1 26.58 28 THR B C 1
ATOM 4540 O O . THR B 1 28 ? 42.094 3.836 -15.555 1 26.58 28 THR B O 1
ATOM 4543 N N . VAL B 1 29 ? 41.875 3.594 -13.43 1 26 29 VAL B N 1
ATOM 4544 C CA . VAL B 1 29 ? 40.531 4.203 -13.531 1 26 29 VAL B CA 1
ATOM 4545 C C . VAL B 1 29 ? 40.688 5.715 -13.695 1 26 29 VAL B C 1
ATOM 4547 O O . VAL B 1 29 ? 39.688 6.43 -13.82 1 26 29 VAL B O 1
ATOM 4550 N N . ARG B 1 30 ? 41.812 6.406 -13.945 1 26.78 30 ARG B N 1
ATOM 4551 C CA . ARG B 1 30 ? 42.031 7.84 -14.125 1 26.78 30 ARG B CA 1
ATOM 4552 C C . ARG B 1 30 ? 41.344 8.344 -15.391 1 26.78 30 ARG B C 1
ATOM 4554 O O . ARG B 1 30 ? 40.781 9.445 -15.398 1 26.78 30 ARG B O 1
ATOM 4561 N N . HIS B 1 31 ? 41.438 7.699 -16.453 1 26.11 31 HIS B N 1
ATOM 4562 C CA . HIS B 1 31 ? 41.125 8.336 -17.734 1 26.11 31 HIS B CA 1
ATOM 4563 C C . HIS B 1 31 ? 39.625 8.562 -17.891 1 26.11 31 HIS B C 1
ATOM 4565 O O . HIS B 1 31 ? 39.188 9.312 -18.766 1 26.11 31 HIS B O 1
ATOM 4571 N N . PHE B 1 32 ? 38.812 7.766 -17.266 1 24.58 32 PHE B N 1
ATOM 4572 C CA . PHE B 1 32 ? 37.438 7.859 -17.766 1 24.58 32 PHE B CA 1
ATOM 4573 C C . PHE B 1 32 ? 36.688 8.984 -17.062 1 24.58 32 PHE B C 1
ATOM 4575 O O . PHE B 1 32 ? 35.5 9.234 -17.359 1 24.58 32 PHE B O 1
ATOM 4582 N N . LEU B 1 33 ? 37.125 9.617 -15.961 1 24.72 33 LEU B N 1
ATOM 4583 C CA . LEU B 1 33 ? 36.281 10.57 -15.25 1 24.72 33 LEU B CA 1
ATOM 4584 C C . LEU B 1 33 ? 36.281 11.914 -15.969 1 24.72 33 LEU B C 1
ATOM 4586 O O . LEU B 1 33 ? 35.938 12.938 -15.367 1 24.72 33 LEU B O 1
ATOM 4590 N N . LYS B 1 34 ? 36.562 12.117 -17.203 1 24.95 34 LYS B N 1
ATOM 4591 C CA . LYS B 1 34 ? 36.656 13.422 -17.859 1 24.95 34 LYS B CA 1
ATOM 4592 C C . LYS B 1 34 ? 35.281 14.078 -17.922 1 24.95 34 LYS B C 1
ATOM 4594 O O . LYS B 1 34 ? 35.125 15.281 -17.672 1 24.95 34 LYS B O 1
ATOM 4599 N N . PRO B 1 35 ? 34.281 13.414 -18.609 1 23.75 35 PRO B N 1
ATOM 4600 C CA . PRO B 1 35 ? 33.375 14.336 -19.297 1 23.75 35 PRO B CA 1
ATOM 4601 C C . PRO B 1 35 ? 32.469 15.094 -18.328 1 23.75 35 PRO B C 1
ATOM 4603 O O . PRO B 1 35 ? 32.062 16.234 -18.594 1 23.75 35 PRO B O 1
ATOM 4606 N N . CYS B 1 36 ? 31.859 14.461 -17.375 1 23.61 36 CYS B N 1
ATOM 4607 C CA . CYS B 1 36 ? 30.719 15.234 -16.906 1 23.61 36 CYS B CA 1
ATOM 4608 C C . CYS B 1 36 ? 31.172 16.438 -16.094 1 23.61 36 CYS B C 1
ATOM 4610 O O . CYS B 1 36 ? 30.344 17.141 -15.492 1 23.61 36 CYS B O 1
ATOM 4612 N N . VAL B 1 37 ? 32.5 16.594 -15.766 1 25.59 37 VAL B N 1
ATOM 4613 C CA . VAL B 1 37 ? 32.938 17.75 -14.992 1 25.59 37 VAL B CA 1
ATOM 4614 C C . VAL B 1 37 ? 32.969 18.984 -15.891 1 25.59 37 VAL B C 1
ATOM 4616 O O . VAL B 1 37 ? 34 19.266 -16.531 1 25.59 37 VAL B O 1
ATOM 4619 N N . GLY B 1 38 ? 32.156 19.172 -16.812 1 23.23 38 GLY B N 1
ATOM 4620 C CA . GLY B 1 38 ? 32.375 20.312 -17.688 1 23.23 38 GLY B CA 1
ATOM 4621 C C . GLY B 1 38 ? 32.5 21.609 -16.938 1 23.23 38 GLY B C 1
ATOM 4622 O O . GLY B 1 38 ? 33.438 22.391 -17.188 1 23.23 38 GLY B O 1
ATOM 4623 N N . SER B 1 39 ? 31.422 22.188 -16.359 1 23.95 39 SER B N 1
ATOM 4624 C CA . SER B 1 39 ? 31.484 23.625 -16.203 1 23.95 39 SER B CA 1
ATOM 4625 C C . SER B 1 39 ? 32.438 24.031 -15.086 1 23.95 39 SER B C 1
ATOM 4627 O O . SER B 1 39 ? 32.938 25.156 -15.055 1 23.95 39 SER B O 1
ATOM 4629 N N . LEU B 1 40 ? 32.5 23.312 -13.992 1 22.91 40 LEU B N 1
ATOM 4630 C CA . LEU B 1 40 ? 33.25 23.969 -12.922 1 22.91 40 LEU B CA 1
ATOM 4631 C C . LEU B 1 40 ? 34.719 23.922 -13.195 1 22.91 40 LEU B C 1
ATOM 4633 O O . LEU B 1 40 ? 35.531 24.344 -12.359 1 22.91 40 LEU B O 1
ATOM 4637 N N . TRP B 1 41 ? 35.188 23.156 -14.195 1 24.31 41 TRP B N 1
ATOM 4638 C CA . TRP B 1 41 ? 36.625 22.938 -14.445 1 24.31 41 TRP B CA 1
ATOM 4639 C C . TRP B 1 41 ? 37.25 24.188 -15.023 1 24.31 41 TRP B C 1
ATOM 4641 O O . TRP B 1 41 ? 38.406 24.156 -15.492 1 24.31 41 TRP B O 1
ATOM 4651 N N . ALA B 1 42 ? 36.562 25.172 -15.344 1 22.88 42 ALA B N 1
ATOM 4652 C CA . ALA B 1 42 ? 37.344 26.109 -16.141 1 22.88 42 ALA B CA 1
ATOM 4653 C C . ALA B 1 42 ? 38.625 26.516 -15.398 1 22.88 42 ALA B C 1
ATOM 4655 O O . ALA B 1 42 ? 39.688 26.594 -15.992 1 22.88 42 ALA B O 1
ATOM 4656 N N . HIS B 1 43 ? 38.625 27.344 -14.352 1 21.83 43 HIS B N 1
ATOM 4657 C CA . HIS B 1 43 ? 39.719 28.297 -14.203 1 21.83 43 HIS B CA 1
ATOM 4658 C C . HIS B 1 43 ? 40.969 27.641 -13.625 1 21.83 43 HIS B C 1
ATOM 4660 O O . HIS B 1 43 ? 42.094 28.047 -13.914 1 21.83 43 HIS B O 1
ATOM 4666 N N . ARG B 1 44 ? 40.969 26.984 -12.328 1 22.27 44 ARG B N 1
ATOM 4667 C CA . ARG B 1 44 ? 42.281 27.016 -11.688 1 22.27 44 ARG B CA 1
ATOM 4668 C C . ARG B 1 44 ? 43.219 25.953 -12.273 1 22.27 44 ARG B C 1
ATOM 4670 O O . ARG B 1 44 ? 42.812 24.797 -12.422 1 22.27 44 ARG B O 1
ATOM 4677 N N . ALA B 1 45 ? 44.188 26.188 -13.047 1 23.31 45 ALA B N 1
ATOM 4678 C CA . ALA B 1 45 ? 45.344 25.578 -13.719 1 23.31 45 ALA B CA 1
ATOM 4679 C C . ALA B 1 45 ? 46.125 24.688 -12.773 1 23.31 45 ALA B C 1
ATOM 4681 O O . ALA B 1 45 ? 46.844 25.172 -11.883 1 23.31 45 ALA B O 1
ATOM 4682 N N . LEU B 1 46 ? 45.594 23.734 -12.133 1 22.7 46 LEU B N 1
ATOM 4683 C CA . LEU B 1 46 ? 46.438 22.922 -11.266 1 22.7 46 LEU B CA 1
ATOM 4684 C C . LEU B 1 46 ? 47.656 22.406 -12.039 1 22.7 46 LEU B C 1
ATOM 4686 O O . LEU B 1 46 ? 47.531 21.953 -13.18 1 22.7 46 LEU B O 1
ATOM 4690 N N . SER B 1 47 ? 48.844 22.938 -11.781 1 22.09 47 SER B N 1
ATOM 4691 C CA . SER B 1 47 ? 50.125 22.531 -12.32 1 22.09 47 SER B CA 1
ATOM 4692 C C . SER B 1 47 ? 50.312 21.016 -12.25 1 22.09 47 SER B C 1
ATOM 4694 O O . SER B 1 47 ? 49.75 20.359 -11.375 1 22.09 47 SER B O 1
ATOM 4696 N N . PRO B 1 48 ? 50.781 20.312 -13.297 1 23.98 48 PRO B N 1
ATOM 4697 C CA . PRO B 1 48 ? 51.125 18.906 -13.531 1 23.98 48 PRO B CA 1
ATOM 4698 C C . PRO B 1 48 ? 52.031 18.328 -12.445 1 23.98 48 PRO B C 1
ATOM 4700 O O . PRO B 1 48 ? 53.156 18.781 -12.266 1 23.98 48 PRO B O 1
ATOM 4703 N N . LEU B 1 49 ? 51.531 18.141 -11.195 1 22.58 49 LEU B N 1
ATOM 4704 C CA . LEU B 1 49 ? 52.406 17.578 -10.188 1 22.58 49 LEU B CA 1
ATOM 4705 C C . LEU B 1 49 ? 53.125 16.328 -10.711 1 22.58 49 LEU B C 1
ATOM 4707 O O . LEU B 1 49 ? 52.5 15.492 -11.359 1 22.58 49 LEU B O 1
ATOM 4711 N N . GLN B 1 50 ? 54.344 16.312 -10.914 1 22.61 50 GLN B N 1
ATOM 4712 C CA . GLN B 1 50 ? 55.312 15.305 -11.312 1 22.61 50 GLN B CA 1
ATOM 4713 C C . GLN B 1 50 ? 55.188 14.031 -10.484 1 22.61 50 GLN B C 1
ATOM 4715 O O . GLN B 1 50 ? 55.188 14.086 -9.25 1 22.61 50 GLN B O 1
ATOM 4720 N N . ALA B 1 51 ? 54.5 13.008 -10.984 1 25.2 51 ALA B N 1
ATOM 4721 C CA . ALA B 1 51 ? 54.281 11.617 -10.602 1 25.2 51 ALA B CA 1
ATOM 4722 C C . ALA B 1 51 ? 55.562 10.953 -10.133 1 25.2 51 ALA B C 1
ATOM 4724 O O . ALA B 1 51 ? 56.406 10.539 -10.953 1 25.2 51 ALA B O 1
ATOM 4725 N N . THR B 1 52 ? 56.188 11.516 -9.125 1 23.88 52 THR B N 1
ATOM 4726 C CA . THR B 1 52 ? 57.312 10.656 -8.727 1 23.88 52 THR B CA 1
ATOM 4727 C C . THR B 1 52 ? 56.781 9.289 -8.289 1 23.88 52 THR B C 1
ATOM 4729 O O . THR B 1 52 ? 55.719 9.172 -7.723 1 23.88 52 THR B O 1
ATOM 4732 N N . HIS B 1 53 ? 57.281 8.062 -8.773 1 24.27 53 HIS B N 1
ATOM 4733 C CA . HIS B 1 53 ? 57.062 6.645 -9.031 1 24.27 53 HIS B CA 1
ATOM 4734 C C . HIS B 1 53 ? 56.75 5.895 -7.742 1 24.27 53 HIS B C 1
ATOM 4736 O O . HIS B 1 53 ? 56.094 4.836 -7.777 1 24.27 53 HIS B O 1
ATOM 4742 N N . LYS B 1 54 ? 57.438 6.039 -6.609 1 25.12 54 LYS B N 1
ATOM 4743 C CA . LYS B 1 54 ? 57.812 4.859 -5.836 1 25.12 54 LYS B CA 1
ATOM 4744 C C . LYS B 1 54 ? 56.75 4.508 -4.812 1 25.12 54 LYS B C 1
ATOM 4746 O O . LYS B 1 54 ? 56.719 3.393 -4.289 1 25.12 54 LYS B O 1
ATOM 4751 N N . ASP B 1 55 ? 56.125 5.598 -4.035 1 24.42 55 ASP B N 1
ATOM 4752 C CA . ASP B 1 55 ? 55.656 5.059 -2.771 1 24.42 55 ASP B CA 1
ATOM 4753 C C . ASP B 1 55 ? 54.219 4.516 -2.918 1 24.42 55 ASP B C 1
ATOM 4755 O O . ASP B 1 55 ? 53.312 5.242 -3.32 1 24.42 55 ASP B O 1
ATOM 4759 N N . PRO B 1 56 ? 53.906 3.129 -3.023 1 26.31 56 PRO B N 1
ATOM 4760 C CA . PRO B 1 56 ? 52.719 2.309 -3.262 1 26.31 56 PRO B CA 1
ATOM 4761 C C . PRO B 1 56 ? 51.562 2.674 -2.34 1 26.31 56 PRO B C 1
ATOM 4763 O O . PRO B 1 56 ? 50.438 2.176 -2.52 1 26.31 56 PRO B O 1
ATOM 4766 N N . LEU B 1 57 ? 51.812 3.268 -1.241 1 26.86 57 LEU B N 1
ATOM 4767 C CA . LEU B 1 57 ? 50.875 3.463 -0.146 1 26.86 57 LEU B CA 1
ATOM 4768 C C . LEU B 1 57 ? 49.875 4.574 -0.473 1 26.86 57 LEU B C 1
ATOM 4770 O O . LEU B 1 57 ? 49.031 4.945 0.367 1 26.86 57 LEU B O 1
ATOM 4774 N N . ALA B 1 58 ? 50 5.336 -1.562 1 27.39 58 ALA B N 1
ATOM 4775 C CA . ALA B 1 58 ? 49.312 6.582 -1.837 1 27.39 58 ALA B CA 1
ATOM 4776 C C . ALA B 1 58 ? 47.875 6.312 -2.295 1 27.39 58 ALA B C 1
ATOM 4778 O O . ALA B 1 58 ? 47.062 7.242 -2.443 1 27.39 58 ALA B O 1
ATOM 4779 N N . ALA B 1 59 ? 47.562 5.098 -2.615 1 27.75 59 ALA B N 1
ATOM 4780 C CA . ALA B 1 59 ? 46.344 4.863 -3.371 1 27.75 59 ALA B CA 1
ATOM 4781 C C . ALA B 1 59 ? 45.125 5.02 -2.482 1 27.75 59 ALA B C 1
ATOM 4783 O O . ALA B 1 59 ? 44.094 5.57 -2.914 1 27.75 59 ALA B O 1
ATOM 4784 N N . PRO B 1 60 ? 45.125 4.496 -1.229 1 29.98 60 PRO B N 1
ATOM 4785 C CA . PRO B 1 60 ? 43.906 4.664 -0.437 1 29.98 60 PRO B CA 1
ATOM 4786 C C . PRO B 1 60 ? 43.562 6.129 -0.207 1 29.98 60 PRO B C 1
ATOM 4788 O O . PRO B 1 60 ? 42.375 6.465 -0.039 1 29.98 60 PRO B O 1
ATOM 4791 N N . GLY B 1 61 ? 44.469 7.062 -0.23 1 29.17 61 GLY B N 1
ATOM 4792 C CA . GLY B 1 61 ? 44.281 8.484 0.017 1 29.17 61 GLY B CA 1
ATOM 4793 C C . GLY B 1 61 ? 43.438 9.172 -1.042 1 29.17 61 GLY B C 1
ATOM 4794 O O . GLY B 1 61 ? 42.75 10.156 -0.758 1 29.17 61 GLY B O 1
ATOM 4795 N N . LEU B 1 62 ? 43.562 8.703 -2.287 1 29.09 62 LEU B N 1
ATOM 4796 C CA . LEU B 1 62 ? 42.906 9.438 -3.361 1 29.09 62 LEU B CA 1
ATOM 4797 C C . LEU B 1 62 ? 41.406 9.156 -3.365 1 29.09 62 LEU B C 1
ATOM 4799 O O . LEU B 1 62 ? 40.594 10.039 -3.688 1 29.09 62 LEU B O 1
ATOM 4803 N N . LEU B 1 63 ? 40.969 7.902 -3.139 1 30.97 63 LEU B N 1
ATOM 4804 C CA . LEU B 1 63 ? 39.531 7.66 -3.072 1 30.97 63 LEU B CA 1
ATOM 4805 C C . LEU B 1 63 ? 38.906 8.531 -2.002 1 30.97 63 LEU B C 1
ATOM 4807 O O . LEU B 1 63 ? 37.844 9.117 -2.232 1 30.97 63 LEU B O 1
ATOM 4811 N N . LEU B 1 64 ? 39.531 8.688 -0.876 1 30.64 64 LEU B N 1
ATOM 4812 C CA . LEU B 1 64 ? 39.094 9.617 0.159 1 30.64 64 LEU B CA 1
ATOM 4813 C C . LEU B 1 64 ? 39.125 11.055 -0.347 1 30.64 64 LEU B C 1
ATOM 4815 O O . LEU B 1 64 ? 38.281 11.859 -0.014 1 30.64 64 LEU B O 1
ATOM 4819 N N . ALA B 1 65 ? 40.031 11.352 -1.153 1 30.52 65 ALA B N 1
ATOM 4820 C CA . ALA B 1 65 ? 40.188 12.711 -1.672 1 30.52 65 ALA B CA 1
ATOM 4821 C C . ALA B 1 65 ? 39 13.055 -2.598 1 30.52 65 ALA B C 1
ATOM 4823 O O . ALA B 1 65 ? 38.5 14.172 -2.557 1 30.52 65 ALA B O 1
ATOM 4824 N N . ASN B 1 66 ? 38.625 12.211 -3.469 1 31.52 66 ASN B N 1
ATOM 4825 C CA . ASN B 1 66 ? 37.531 12.539 -4.379 1 31.52 66 ASN B CA 1
ATOM 4826 C C . ASN B 1 66 ? 36.188 12.57 -3.658 1 31.52 66 ASN B C 1
ATOM 4828 O O . ASN B 1 66 ? 35.281 13.305 -4.051 1 31.52 66 ASN B O 1
ATOM 4832 N N . LEU B 1 67 ? 35.844 11.648 -2.697 1 33.97 67 LEU B N 1
ATOM 4833 C CA . LEU B 1 67 ? 34.719 11.852 -1.806 1 33.97 67 LEU B CA 1
ATOM 4834 C C . LEU B 1 67 ? 34.781 13.234 -1.162 1 33.97 67 LEU B C 1
ATOM 4836 O O . LEU B 1 67 ? 33.75 13.773 -0.735 1 33.97 67 LEU B O 1
ATOM 4840 N N . GLN B 1 68 ? 35.906 13.781 -0.987 1 30.48 68 GLN B N 1
ATOM 4841 C CA . GLN B 1 68 ? 36.125 15.117 -0.425 1 30.48 68 GLN B CA 1
ATOM 4842 C C . GLN B 1 68 ? 35.781 16.203 -1.436 1 30.48 68 GLN B C 1
ATOM 4844 O O . GLN B 1 68 ? 35.625 17.375 -1.07 1 30.48 68 GLN B O 1
ATOM 4849 N N . MET B 1 69 ? 36 15.961 -2.676 1 30.8 69 MET B N 1
ATOM 4850 C CA . MET B 1 69 ? 35.781 17.047 -3.631 1 30.8 69 MET B CA 1
ATOM 4851 C C . MET B 1 69 ? 34.312 17.109 -4.035 1 30.8 69 MET B C 1
ATOM 4853 O O . MET B 1 69 ? 33.75 16.125 -4.539 1 30.8 69 MET B O 1
ATOM 4857 N N . GLY B 1 70 ? 33.375 17.906 -3.553 1 33.72 70 GLY B N 1
ATOM 4858 C CA . GLY B 1 70 ? 32.125 18.672 -3.459 1 33.72 70 GLY B CA 1
ATOM 4859 C C . GLY B 1 70 ? 30.891 17.812 -3.676 1 33.72 70 GLY B C 1
ATOM 4860 O O . GLY B 1 70 ? 29.812 18.125 -3.16 1 33.72 70 GLY B O 1
ATOM 4861 N N . LYS B 1 71 ? 30.734 16.922 -4.742 1 35.31 71 LYS B N 1
ATOM 4862 C CA . LYS B 1 71 ? 29.469 16.297 -5.082 1 35.31 71 LYS B CA 1
ATOM 4863 C C . LYS B 1 71 ? 29.266 15 -4.289 1 35.31 71 LYS B C 1
ATOM 4865 O O . LYS B 1 71 ? 28.312 14.258 -4.531 1 35.31 71 LYS B O 1
ATOM 4870 N N . ALA B 1 72 ? 30.016 14.633 -3.418 1 39.53 72 ALA B N 1
ATOM 4871 C CA . ALA B 1 72 ? 30.094 13.469 -2.543 1 39.53 72 ALA B CA 1
ATOM 4872 C C . ALA B 1 72 ? 28.969 13.461 -1.518 1 39.53 72 ALA B C 1
ATOM 4874 O O . ALA B 1 72 ? 28.531 12.398 -1.07 1 39.53 72 ALA B O 1
ATOM 4875 N N . ASP B 1 73 ? 28.438 14.648 -1.298 1 42.5 73 ASP B N 1
ATOM 4876 C CA . ASP B 1 73 ? 27.438 14.836 -0.249 1 42.5 73 ASP B CA 1
ATOM 4877 C C . ASP B 1 73 ? 26.188 14.008 -0.53 1 42.5 73 ASP B C 1
ATOM 4879 O O . ASP B 1 73 ? 25.656 13.336 0.363 1 42.5 73 ASP B O 1
ATOM 4883 N N . CYS B 1 74 ? 25.828 14.242 -1.717 1 42.16 74 CYS B N 1
ATOM 4884 C CA . CYS B 1 74 ? 24.516 13.688 -2.059 1 42.16 74 CYS B CA 1
ATOM 4885 C C . CYS B 1 74 ? 24.578 12.172 -2.141 1 42.16 74 CYS B C 1
ATOM 4887 O O . CYS B 1 74 ? 23.656 11.484 -1.675 1 42.16 74 CYS B O 1
ATOM 4889 N N . LEU B 1 75 ? 25.766 11.781 -2.625 1 40.22 75 LEU B N 1
ATOM 4890 C CA . LEU B 1 75 ? 25.875 10.352 -2.881 1 40.22 75 LEU B CA 1
ATOM 4891 C C . LEU B 1 75 ? 25.953 9.57 -1.575 1 40.22 75 LEU B C 1
ATOM 4893 O O . LEU B 1 75 ? 25.312 8.516 -1.445 1 40.22 75 LEU B O 1
ATOM 4897 N N . VAL B 1 76 ? 26.641 10.172 -0.634 1 47.81 76 VAL B N 1
ATOM 4898 C CA . VAL B 1 76 ? 26.766 9.516 0.664 1 47.81 76 VAL B CA 1
ATOM 4899 C C . VAL B 1 76 ? 25.391 9.422 1.329 1 47.81 76 VAL B C 1
ATOM 4901 O O . VAL B 1 76 ? 25.031 8.375 1.872 1 47.81 76 VAL B O 1
ATOM 4904 N N . GLN B 1 77 ? 24.734 10.43 1.185 1 45.41 77 GLN B N 1
ATOM 4905 C CA . GLN B 1 77 ? 23.438 10.469 1.839 1 45.41 77 GLN B CA 1
ATOM 4906 C C . GLN B 1 77 ? 22.5 9.422 1.25 1 45.41 77 GLN B C 1
ATOM 4908 O O . GLN B 1 77 ? 21.781 8.742 1.985 1 45.41 77 GLN B O 1
ATOM 4913 N N . GLU B 1 78 ? 22.609 9.438 0.068 1 44.94 78 GLU B N 1
ATOM 4914 C CA . GLU B 1 78 ? 21.75 8.5 -0.638 1 44.94 78 GLU B CA 1
ATOM 4915 C C . GLU B 1 78 ? 22.109 7.059 -0.302 1 44.94 78 GLU B C 1
ATOM 4917 O O . GLU B 1 78 ? 21.219 6.211 -0.144 1 44.94 78 GLU B O 1
ATOM 4922 N N . LEU B 1 79 ? 23.391 6.961 -0.075 1 47.41 79 LEU B N 1
ATOM 4923 C CA . LEU B 1 79 ? 23.875 5.637 0.294 1 47.41 79 LEU B CA 1
ATOM 4924 C C . LEU B 1 79 ? 23.406 5.25 1.69 1 47.41 79 LEU B C 1
ATOM 4926 O O . LEU B 1 79 ? 23 4.105 1.918 1 47.41 79 LEU B O 1
ATOM 4930 N N . ILE B 1 80 ? 23.422 6.227 2.525 1 50.28 80 ILE B N 1
ATOM 4931 C CA . ILE B 1 80 ? 22.969 6.004 3.896 1 50.28 80 ILE B CA 1
ATOM 4932 C C . ILE B 1 80 ? 21.484 5.66 3.908 1 50.28 80 ILE B C 1
ATOM 4934 O O . ILE B 1 80 ? 21.062 4.73 4.598 1 50.28 80 ILE B O 1
ATOM 4938 N N . GLU B 1 81 ? 20.781 6.48 3.332 1 48.19 81 GLU B N 1
ATOM 4939 C CA . GLU B 1 81 ? 19.328 6.301 3.314 1 48.19 81 GLU B CA 1
ATOM 4940 C C . GLU B 1 81 ? 18.953 4.945 2.727 1 48.19 81 GLU B C 1
ATOM 4942 O O . GLU B 1 81 ? 18.062 4.262 3.248 1 48.19 81 GLU B O 1
ATOM 4947 N N . PHE B 1 82 ? 19.656 4.66 1.761 1 43.62 82 PHE B N 1
ATOM 4948 C CA . PHE B 1 82 ? 19.438 3.416 1.038 1 43.62 82 PHE B CA 1
ATOM 4949 C C . PHE B 1 82 ? 19.797 2.215 1.902 1 43.62 82 PHE B C 1
ATOM 4951 O O . PHE B 1 82 ? 19.031 1.257 2 1 43.62 82 PHE B O 1
ATOM 4958 N N . LEU B 1 83 ? 20.969 2.348 2.514 1 46.88 83 LEU B N 1
ATOM 4959 C CA . LEU B 1 83 ? 21.453 1.281 3.379 1 46.88 83 LEU B CA 1
ATOM 4960 C C . LEU B 1 83 ? 20.578 1.143 4.621 1 46.88 83 LEU B C 1
ATOM 4962 O O . LEU B 1 83 ? 20.453 0.05 5.18 1 46.88 83 LEU B O 1
ATOM 4966 N N . GLY B 1 84 ? 20 2.275 4.988 1 47.06 84 GLY B N 1
ATOM 4967 C CA . GLY B 1 84 ? 19.109 2.312 6.133 1 47.06 84 GLY B CA 1
ATOM 4968 C C . GLY B 1 84 ? 17.781 1.616 5.879 1 47.06 84 GLY B C 1
ATOM 4969 O O . GLY B 1 84 ? 17.25 0.943 6.762 1 47.06 84 GLY B O 1
ATOM 4970 N N . ILE B 1 85 ? 17.203 1.828 4.883 1 43.59 85 ILE B N 1
ATOM 4971 C CA . ILE B 1 85 ? 15.914 1.231 4.555 1 43.59 85 ILE B CA 1
ATOM 4972 C C . ILE B 1 85 ? 16.031 -0.291 4.562 1 43.59 85 ILE B C 1
ATOM 4974 O O . ILE B 1 85 ? 15.141 -0.985 5.062 1 43.59 85 ILE B O 1
ATOM 4978 N N . LYS B 1 86 ? 17 -0.957 4.141 1 39.84 86 LYS B N 1
ATOM 4979 C CA . LYS B 1 86 ? 17.141 -2.41 4.094 1 39.84 86 LYS B CA 1
ATOM 4980 C C . LYS B 1 86 ? 17.781 -2.945 5.363 1 39.84 86 LYS B C 1
ATOM 4982 O O . LYS B 1 86 ? 18.172 -4.113 5.426 1 39.84 86 LYS B O 1
ATOM 4987 N N . ARG B 1 87 ? 18.031 -2.152 6.203 1 44.66 87 ARG B N 1
ATOM 4988 C CA . ARG B 1 87 ? 18.578 -2.396 7.535 1 44.66 87 ARG B CA 1
ATOM 4989 C C . ARG B 1 87 ? 19.969 -3.01 7.457 1 44.66 87 ARG B C 1
ATOM 4991 O O . ARG B 1 87 ? 20.328 -3.865 8.273 1 44.66 87 ARG B O 1
ATOM 4998 N N . ARG B 1 88 ? 20.594 -2.848 6.266 1 44.25 88 ARG B N 1
ATOM 4999 C CA . ARG B 1 88 ? 21.891 -3.479 6.035 1 44.25 88 ARG B CA 1
ATOM 5000 C C . ARG B 1 88 ? 23.031 -2.506 6.316 1 44.25 88 ARG B C 1
ATOM 5002 O O . ARG B 1 88 ? 24.203 -2.812 6.051 1 44.25 88 ARG B O 1
ATOM 5009 N N . VAL B 1 89 ? 22.875 -1.33 6.41 1 49.25 89 VAL B N 1
ATOM 5010 C CA . VAL B 1 89 ? 23.906 -0.393 6.844 1 49.25 89 VAL B CA 1
ATOM 5011 C C . VAL B 1 89 ? 24.516 -0.872 8.156 1 49.25 89 VAL B C 1
ATOM 5013 O O . VAL B 1 89 ? 23.812 -1.063 9.148 1 49.25 89 VAL B O 1
ATOM 5016 N N . THR B 1 90 ? 25.797 -1.544 7.703 1 49.16 90 THR B N 1
ATOM 5017 C CA . THR B 1 90 ? 26.516 -1.876 8.922 1 49.16 90 THR B CA 1
ATOM 5018 C C . THR B 1 90 ? 27.391 -0.703 9.375 1 49.16 90 THR B C 1
ATOM 5020 O O . THR B 1 90 ? 27.547 0.272 8.633 1 49.16 90 THR B O 1
ATOM 5023 N N . ARG B 1 91 ? 27.906 -0.727 10.375 1 57.5 91 ARG B N 1
ATOM 5024 C CA . ARG B 1 91 ? 28.656 0.352 11.016 1 57.5 91 ARG B CA 1
ATOM 5025 C C . ARG B 1 91 ? 29.891 0.73 10.195 1 57.5 91 ARG B C 1
ATOM 5027 O O . ARG B 1 91 ? 30.156 1.913 9.977 1 57.5 91 ARG B O 1
ATOM 5034 N N . PRO B 1 92 ? 30.562 -0.23 9.523 1 49.38 92 PRO B N 1
ATOM 5035 C CA . PRO B 1 92 ? 31.766 0.167 8.773 1 49.38 92 PRO B CA 1
ATOM 5036 C C . PRO B 1 92 ? 31.422 0.924 7.488 1 49.38 92 PRO B C 1
ATOM 5038 O O . PRO B 1 92 ? 32.125 1.867 7.121 1 49.38 92 PRO B O 1
ATOM 5041 N N . VAL B 1 93 ? 30.312 0.519 6.855 1 51.28 93 VAL B N 1
ATOM 5042 C CA . VAL B 1 93 ? 29.875 1.193 5.637 1 51.28 93 VAL B CA 1
ATOM 5043 C C . VAL B 1 93 ? 29.5 2.639 5.957 1 51.28 93 VAL B C 1
ATOM 5045 O O . VAL B 1 93 ? 29.859 3.557 5.211 1 51.28 93 VAL B O 1
ATOM 5048 N N . LEU B 1 94 ? 28.859 2.791 6.949 1 63.38 94 LEU B N 1
ATOM 5049 C CA . LEU B 1 94 ? 28.484 4.129 7.387 1 63.38 94 LEU B CA 1
ATOM 5050 C C . LEU B 1 94 ? 29.719 5 7.609 1 63.38 94 LEU B C 1
ATOM 5052 O O . LEU B 1 94 ? 29.719 6.184 7.27 1 63.38 94 LEU B O 1
ATOM 5056 N N . HIS B 1 95 ? 30.781 4.348 7.973 1 61.84 95 HIS B N 1
ATOM 5057 C CA . HIS B 1 95 ? 32.031 5.062 8.227 1 61.84 95 HIS B CA 1
ATOM 5058 C C . HIS B 1 95 ? 32.625 5.598 6.938 1 61.84 95 HIS B C 1
ATOM 5060 O O . HIS B 1 95 ? 33.156 6.711 6.906 1 61.84 95 HIS B O 1
ATOM 5066 N N . LEU B 1 96 ? 32.344 4.859 5.906 1 53.25 96 LEU B N 1
ATOM 5067 C CA . LEU B 1 96 ? 32.938 5.234 4.613 1 53.25 96 LEU B CA 1
ATOM 5068 C C . LEU B 1 96 ? 32.094 6.328 3.953 1 53.25 96 LEU B C 1
ATOM 5070 O O . LEU B 1 96 ? 32.625 7.176 3.236 1 53.25 96 LEU B O 1
ATOM 5074 N N . LEU B 1 97 ? 30.875 6.289 4.34 1 60.06 97 LEU B N 1
ATOM 5075 C CA . LEU B 1 97 ? 29.938 7.176 3.652 1 60.06 97 LEU B CA 1
ATOM 5076 C C . LEU B 1 97 ? 29.906 8.547 4.324 1 60.06 97 LEU B C 1
ATOM 5078 O O . LEU B 1 97 ? 29.5 9.531 3.705 1 60.06 97 LEU B O 1
ATOM 5082 N N . LEU B 1 98 ? 30.391 8.547 5.465 1 73.69 98 LEU B N 1
ATOM 5083 C CA . LEU B 1 98 ? 30.391 9.805 6.203 1 73.69 98 LEU B CA 1
ATOM 5084 C C . LEU B 1 98 ? 31.625 10.633 5.84 1 73.69 98 LEU B C 1
ATOM 5086 O O . LEU B 1 98 ? 32.688 10.438 6.41 1 73.69 98 LEU B O 1
ATOM 5090 N N . VAL B 1 99 ? 31.469 11.492 4.742 1 62.59 99 VAL B N 1
ATOM 5091 C CA . VAL B 1 99 ? 32.562 12.312 4.211 1 62.59 99 VAL B CA 1
ATOM 5092 C C . VAL B 1 99 ? 32.25 13.789 4.441 1 62.59 99 VAL B C 1
ATOM 5094 O O . VAL B 1 99 ? 31.078 14.172 4.555 1 62.59 99 VAL B O 1
ATOM 5097 N N . PRO B 1 100 ? 33.281 14.648 4.441 1 69.06 100 PRO B N 1
ATOM 5098 C CA . PRO B 1 100 ? 33.094 16.047 4.809 1 69.06 100 PRO B CA 1
ATOM 5099 C C . PRO B 1 100 ? 32.312 16.844 3.756 1 69.06 100 PRO B C 1
ATOM 5101 O O . PRO B 1 100 ? 31.75 17.891 4.062 1 69.06 100 PRO B O 1
ATOM 5104 N N . GLN B 1 101 ? 32.156 16.328 2.523 1 66.75 101 GLN B N 1
ATOM 5105 C CA . GLN B 1 101 ? 31.5 17.062 1.441 1 66.75 101 GLN B CA 1
ATOM 5106 C C . GLN B 1 101 ? 29.984 16.906 1.505 1 66.75 101 GLN B C 1
ATOM 5108 O O . GLN B 1 101 ? 29.25 17.625 0.805 1 66.75 101 GLN B O 1
ATOM 5113 N N . LEU B 1 102 ? 29.5 16.125 2.395 1 74.25 102 LEU B N 1
ATOM 5114 C CA . LEU B 1 102 ? 28.062 15.875 2.482 1 74.25 102 LEU B CA 1
ATOM 5115 C C . LEU B 1 102 ? 27.328 17.125 2.965 1 74.25 102 LEU B C 1
ATOM 5117 O O . LEU B 1 102 ? 27.766 17.781 3.904 1 74.25 102 LEU B O 1
ATOM 5121 N N . THR B 1 103 ? 26.266 17.469 2.146 1 80.94 103 THR B N 1
ATOM 5122 C CA . THR B 1 103 ? 25.453 18.594 2.576 1 80.94 103 THR B CA 1
ATOM 5123 C C . THR B 1 103 ? 24.109 18.109 3.121 1 80.94 103 THR B C 1
ATOM 5125 O O . THR B 1 103 ? 23.406 18.844 3.82 1 80.94 103 THR B O 1
ATOM 5128 N N . GLU B 1 104 ? 23.719 16.969 2.705 1 83.38 104 GLU B N 1
ATOM 5129 C CA . GLU B 1 104 ? 22.5 16.359 3.225 1 83.38 104 GLU B CA 1
ATOM 5130 C C . GLU B 1 104 ? 22.75 14.906 3.637 1 83.38 104 GLU B C 1
ATOM 5132 O O . GLU B 1 104 ? 23.5 14.188 2.979 1 83.38 104 GLU B O 1
ATOM 5137 N N . LEU B 1 105 ? 22.188 14.555 4.809 1 82.25 105 LEU B N 1
ATOM 5138 C CA . LEU B 1 105 ? 22.359 13.195 5.324 1 82.25 105 LEU B CA 1
ATOM 5139 C C . LEU B 1 105 ? 21.031 12.648 5.863 1 82.25 105 LEU B C 1
ATOM 5141 O O . LEU B 1 105 ? 20.422 13.25 6.75 1 82.25 105 LEU B O 1
ATOM 5145 N N . HIS B 1 106 ? 20.516 11.523 5.301 1 80.38 106 HIS B N 1
ATOM 5146 C CA . HIS B 1 106 ? 19.297 10.852 5.734 1 80.38 106 HIS B CA 1
ATOM 5147 C C . HIS B 1 106 ? 19.594 9.438 6.227 1 80.38 106 HIS B C 1
ATOM 5149 O O . HIS B 1 106 ? 20.047 8.586 5.453 1 80.38 106 HIS B O 1
ATOM 5155 N N . LEU B 1 107 ? 19.281 9.188 7.48 1 79.5 107 LEU B N 1
ATOM 5156 C CA . LEU B 1 107 ? 19.766 7.938 8.062 1 79.5 107 LEU B CA 1
ATOM 5157 C C . LEU B 1 107 ? 18.594 7.082 8.539 1 79.5 107 LEU B C 1
ATOM 5159 O O . LEU B 1 107 ? 18.781 6.09 9.25 1 79.5 107 LEU B O 1
ATOM 5163 N N . ARG B 1 108 ? 17.328 7.441 8.133 1 76 108 ARG B N 1
ATOM 5164 C CA . ARG B 1 108 ? 16.141 6.742 8.594 1 76 108 ARG B CA 1
ATOM 5165 C C . ARG B 1 108 ? 16.203 5.258 8.242 1 76 108 ARG B C 1
ATOM 5167 O O . ARG B 1 108 ? 15.875 4.406 9.062 1 76 108 ARG B O 1
ATOM 5174 N N . ARG B 1 109 ? 16.672 4.965 7.203 1 59.78 109 ARG B N 1
ATOM 5175 C CA . ARG B 1 109 ? 16.641 3.596 6.707 1 59.78 109 ARG B CA 1
ATOM 5176 C C . ARG B 1 109 ? 17.75 2.76 7.355 1 59.78 109 ARG B C 1
ATOM 5178 O O . ARG B 1 109 ? 17.703 1.528 7.305 1 59.78 109 ARG B O 1
ATOM 5185 N N . CYS B 1 110 ? 18.734 3.348 8.039 1 66.5 110 CYS B N 1
ATOM 5186 C CA . CYS B 1 110 ? 19.797 2.645 8.75 1 66.5 110 CYS B CA 1
ATOM 5187 C C . CYS B 1 110 ? 19.812 3.016 10.227 1 66.5 110 CYS B C 1
ATOM 5189 O O . CYS B 1 110 ? 20.859 3.076 10.852 1 66.5 110 CYS B O 1
ATOM 5191 N N . SER B 1 111 ? 18.656 3.318 10.656 1 80.88 111 SER B N 1
ATOM 5192 C CA . SER B 1 111 ? 18.516 3.889 11.992 1 80.88 111 SER B CA 1
ATOM 5193 C C . SER B 1 111 ? 19.141 2.971 13.047 1 80.88 111 SER B C 1
ATOM 5195 O O . SER B 1 111 ? 19.703 3.441 14.023 1 80.88 111 SER B O 1
ATOM 5197 N N . GLN B 1 112 ? 19.172 1.706 12.82 1 74.56 112 GLN B N 1
ATOM 5198 C CA . GLN B 1 112 ? 19.656 0.744 13.805 1 74.56 112 GLN B CA 1
ATOM 5199 C C . GLN B 1 112 ? 21.172 0.734 13.867 1 74.56 112 GLN B C 1
ATOM 5201 O O . GLN B 1 112 ? 21.766 0.304 14.859 1 74.56 112 GLN B O 1
ATOM 5206 N N . LEU B 1 113 ? 21.828 1.215 12.891 1 72.5 113 LEU B N 1
ATOM 5207 C CA . LEU B 1 113 ? 23.281 1.213 12.797 1 72.5 113 LEU B CA 1
ATOM 5208 C C . LEU B 1 113 ? 23.859 2.496 13.375 1 72.5 113 LEU B C 1
ATOM 5210 O O . LEU B 1 113 ? 25.078 2.578 13.625 1 72.5 113 LEU B O 1
ATOM 5214 N N . VAL B 1 114 ? 23.016 3.406 13.523 1 83.94 114 VAL B N 1
ATOM 5215 C CA . VAL B 1 114 ? 23.5 4.723 13.938 1 83.94 114 VAL B CA 1
ATOM 5216 C C . VAL B 1 114 ? 23.625 4.77 15.461 1 83.94 114 VAL B C 1
ATOM 5218 O O . VAL B 1 114 ? 22.656 5.047 16.172 1 83.94 114 VAL B O 1
ATOM 5221 N N . THR B 1 115 ? 24.891 4.504 15.852 1 85.56 115 THR B N 1
ATOM 5222 C CA . THR B 1 115 ? 25.219 4.496 17.281 1 85.56 115 THR B CA 1
ATOM 5223 C C . THR B 1 115 ? 26 5.746 17.656 1 85.56 115 THR B C 1
ATOM 5225 O O . THR B 1 115 ? 26.156 6.66 16.859 1 85.56 115 THR B O 1
ATOM 5228 N N . LYS B 1 116 ? 26.469 5.762 18.891 1 90.5 116 LYS B N 1
ATOM 5229 C CA . LYS B 1 116 ? 27.281 6.859 19.406 1 90.5 116 LYS B CA 1
ATOM 5230 C C . LYS B 1 116 ? 28.516 7.07 18.531 1 90.5 116 LYS B C 1
ATOM 5232 O O . LYS B 1 116 ? 28.859 8.211 18.219 1 90.5 116 LYS B O 1
ATOM 5237 N N . ASP B 1 117 ? 29.047 5.953 18.031 1 82 117 ASP B N 1
ATOM 5238 C CA . ASP B 1 117 ? 30.266 6.027 17.234 1 82 117 ASP B CA 1
ATOM 5239 C C . ASP B 1 117 ? 30.016 6.691 15.883 1 82 117 ASP B C 1
ATOM 5241 O O . ASP B 1 117 ? 30.797 7.527 15.43 1 82 117 ASP B O 1
ATOM 5245 N N . VAL B 1 118 ? 28.953 6.32 15.32 1 83.19 118 VAL B N 1
ATOM 5246 C CA . VAL B 1 118 ? 28.594 6.883 14.016 1 83.19 118 VAL B CA 1
ATOM 5247 C C . VAL B 1 118 ? 28.281 8.375 14.164 1 83.19 118 VAL B C 1
ATOM 5249 O O . VAL B 1 118 ? 28.672 9.18 13.328 1 83.19 118 VAL B O 1
ATOM 5252 N N . ALA B 1 119 ? 27.578 8.688 15.203 1 91.44 119 ALA B N 1
ATOM 5253 C CA . ALA B 1 119 ? 27.297 10.094 15.484 1 91.44 119 ALA B CA 1
ATOM 5254 C C . ALA B 1 119 ? 28.594 10.891 15.617 1 91.44 119 ALA B C 1
ATOM 5256 O O . ALA B 1 119 ? 28.688 12.016 15.117 1 91.44 119 ALA B O 1
ATOM 5257 N N . GLN B 1 120 ? 29.547 10.336 16.266 1 88.81 120 GLN B N 1
ATOM 5258 C CA . GLN B 1 120 ? 30.844 10.992 16.438 1 88.81 120 GLN B CA 1
ATOM 5259 C C . GLN B 1 120 ? 31.562 11.156 15.102 1 88.81 120 GLN B C 1
ATOM 5261 O O . GLN B 1 120 ? 32.188 12.188 14.852 1 88.81 120 GLN B O 1
ATOM 5266 N N . MET B 1 121 ? 31.406 10.227 14.297 1 83.31 121 MET B N 1
ATOM 5267 C CA . MET B 1 121 ? 32 10.305 12.969 1 83.31 121 MET B CA 1
ATOM 5268 C C . MET B 1 121 ? 31.375 11.438 12.156 1 83.31 121 MET B C 1
ATOM 5270 O O . MET B 1 121 ? 32.062 12.188 11.484 1 83.31 121 MET B O 1
ATOM 5274 N N . ILE B 1 122 ? 30.078 11.539 12.227 1 87.12 122 ILE B N 1
ATOM 5275 C CA . ILE B 1 122 ? 29.375 12.609 11.523 1 87.12 122 ILE B CA 1
ATOM 5276 C C . ILE B 1 122 ? 29.859 13.969 12.023 1 87.12 122 ILE B C 1
ATOM 5278 O O . ILE B 1 122 ? 30.172 14.852 11.227 1 87.12 122 ILE B O 1
ATOM 5282 N N . SER B 1 123 ? 30 14.023 13.336 1 90.69 123 SER B N 1
ATOM 5283 C CA . SER B 1 123 ? 30.422 15.273 13.969 1 90.69 123 SER B CA 1
ATOM 5284 C C . SER B 1 123 ? 31.812 15.688 13.508 1 90.69 123 SER B C 1
ATOM 5286 O O . SER B 1 123 ? 32.094 16.875 13.32 1 90.69 123 SER B O 1
ATOM 5288 N N . SER B 1 124 ? 32.625 14.734 13.281 1 86.56 124 SER B N 1
ATOM 5289 C CA . SER B 1 124 ? 34.031 15.023 12.953 1 86.56 124 SER B CA 1
ATOM 5290 C C . SER B 1 124 ? 34.219 15.227 11.453 1 86.56 124 SER B C 1
ATOM 5292 O O . SER B 1 124 ? 35 16.078 11.031 1 86.56 124 SER B O 1
ATOM 5294 N N . ARG B 1 125 ? 33.375 14.625 10.703 1 80.75 125 ARG B N 1
ATOM 5295 C CA . ARG B 1 125 ? 33.688 14.562 9.273 1 80.75 125 ARG B CA 1
ATOM 5296 C C . ARG B 1 125 ? 32.719 15.422 8.469 1 80.75 125 ARG B C 1
ATOM 5298 O O . ARG B 1 125 ? 33.094 16.016 7.457 1 80.75 125 ARG B O 1
ATOM 5305 N N . CYS B 1 126 ? 31.484 15.461 8.859 1 83.06 126 CYS B N 1
ATOM 5306 C CA . CYS B 1 126 ? 30.453 16.047 8.008 1 83.06 126 CYS B CA 1
ATOM 5307 C C . CYS B 1 126 ? 30.078 17.438 8.5 1 83.06 126 CYS B C 1
ATOM 5309 O O . CYS B 1 126 ? 28.906 17.719 8.734 1 83.06 126 CYS B O 1
ATOM 5311 N N . LYS B 1 127 ? 30.938 18.375 8.461 1 87 127 LYS B N 1
ATOM 5312 C CA . LYS B 1 127 ? 30.75 19.688 9.062 1 87 127 LYS B CA 1
ATOM 5313 C C . LYS B 1 127 ? 29.922 20.609 8.164 1 87 127 LYS B C 1
ATOM 5315 O O . LYS B 1 127 ? 29.406 21.625 8.617 1 87 127 LYS B O 1
ATOM 5320 N N . ASN B 1 128 ? 29.703 20.203 6.941 1 83.62 128 ASN B N 1
ATOM 5321 C CA . ASN B 1 128 ? 29.031 21.078 5.984 1 83.62 128 ASN B CA 1
ATOM 5322 C C . ASN B 1 128 ? 27.578 20.656 5.793 1 83.62 128 ASN B C 1
ATOM 5324 O O . ASN B 1 128 ? 26.922 21.094 4.848 1 83.62 128 ASN B O 1
ATOM 5328 N N . LEU B 1 129 ? 26.984 19.891 6.684 1 89.31 129 LEU B N 1
ATOM 5329 C CA . LEU B 1 129 ? 25.625 19.391 6.547 1 89.31 129 LEU B CA 1
ATOM 5330 C C . LEU B 1 129 ? 24.625 20.516 6.699 1 89.31 129 LEU B C 1
ATOM 5332 O O . LEU B 1 129 ? 24.703 21.312 7.645 1 89.31 129 LEU B O 1
ATOM 5336 N N . SER B 1 130 ? 23.719 20.625 5.684 1 92.12 130 SER B N 1
ATOM 5337 C CA . SER B 1 130 ? 22.609 21.547 5.781 1 92.12 130 SER B CA 1
ATOM 5338 C C . SER B 1 130 ? 21.312 20.828 6.133 1 92.12 130 SER B C 1
ATOM 5340 O O . SER B 1 130 ? 20.375 21.438 6.66 1 92.12 130 SER B O 1
ATOM 5342 N N . VAL B 1 131 ? 21.234 19.578 5.781 1 91 131 VAL B N 1
ATOM 5343 C CA . VAL B 1 131 ? 20.078 18.75 6.078 1 91 131 VAL B CA 1
ATOM 5344 C C . VAL B 1 131 ? 20.516 17.469 6.773 1 91 131 VAL B C 1
ATOM 5346 O O . VAL B 1 131 ? 21.422 16.781 6.293 1 91 131 VAL B O 1
ATOM 5349 N N . LEU B 1 132 ? 19.922 17.172 7.945 1 92.81 132 LEU B N 1
ATOM 5350 C CA . LEU B 1 132 ? 20.219 15.953 8.68 1 92.81 132 LEU B CA 1
ATOM 5351 C C . LEU B 1 132 ? 18.938 15.266 9.148 1 92.81 132 LEU B C 1
ATOM 5353 O O . LEU B 1 132 ? 18.172 15.852 9.906 1 92.81 132 LEU B O 1
ATOM 5357 N N . ASN B 1 133 ? 18.688 14.062 8.656 1 91 133 ASN B N 1
ATOM 5358 C CA . ASN B 1 133 ? 17.531 13.266 9.055 1 91 133 ASN B CA 1
ATOM 5359 C C . ASN B 1 133 ? 17.938 12.047 9.875 1 91 133 ASN B C 1
ATOM 5361 O O . ASN B 1 133 ? 18.516 11.102 9.344 1 91 133 ASN B O 1
ATOM 5365 N N . LEU B 1 134 ? 17.625 12.125 11.156 1 92.81 134 LEU B N 1
ATOM 5366 C CA . LEU B 1 134 ? 17.953 11.039 12.07 1 92.81 134 LEU B CA 1
ATOM 5367 C C . LEU B 1 134 ? 16.703 10.32 12.539 1 92.81 134 LEU B C 1
ATOM 5369 O O . LEU B 1 134 ? 16.688 9.75 13.633 1 92.81 134 LEU B O 1
ATOM 5373 N N . ASP B 1 135 ? 15.703 10.328 11.789 1 91.31 135 ASP B N 1
ATOM 5374 C CA . ASP B 1 135 ? 14.43 9.727 12.156 1 91.31 135 ASP B CA 1
ATOM 5375 C C . ASP B 1 135 ? 14.609 8.266 12.57 1 91.31 135 ASP B C 1
ATOM 5377 O O . ASP B 1 135 ? 15.234 7.484 11.852 1 91.31 135 ASP B O 1
ATOM 5381 N N . SER B 1 136 ? 14.18 7.91 13.781 1 88.19 136 SER B N 1
ATOM 5382 C CA . SER B 1 136 ? 14.117 6.555 14.32 1 88.19 136 SER B CA 1
ATOM 5383 C C . SER B 1 136 ? 15.5 6.055 14.719 1 88.19 136 SER B C 1
ATOM 5385 O O . SER B 1 136 ? 15.68 4.867 14.992 1 88.19 136 SER B O 1
ATOM 5387 N N . CYS B 1 137 ? 16.5 6.934 14.75 1 89.06 137 CYS B N 1
ATOM 5388 C CA . CYS B 1 137 ? 17.828 6.559 15.219 1 89.06 137 CYS B CA 1
ATOM 5389 C C . CYS B 1 137 ? 17.891 6.602 16.75 1 89.06 137 CYS B C 1
ATOM 5391 O O . CYS B 1 137 ? 18.578 7.449 17.312 1 89.06 137 CYS B O 1
ATOM 5393 N N . SER B 1 138 ? 17.344 5.668 17.344 1 91.56 138 SER B N 1
ATOM 5394 C CA . SER B 1 138 ? 17.141 5.68 18.797 1 91.56 138 SER B CA 1
ATOM 5395 C C . SER B 1 138 ? 18.359 5.137 19.531 1 91.56 138 SER B C 1
ATOM 5397 O O . SER B 1 138 ? 18.406 5.16 20.766 1 91.56 138 SER B O 1
ATOM 5399 N N . ARG B 1 139 ? 19.375 4.699 18.844 1 90.94 139 ARG B N 1
ATOM 5400 C CA . ARG B 1 139 ? 20.547 4.109 19.484 1 90.94 139 ARG B CA 1
ATOM 5401 C C . ARG B 1 139 ? 21.594 5.172 19.781 1 90.94 139 ARG B C 1
ATOM 5403 O O . ARG B 1 139 ? 22.625 4.883 20.406 1 90.94 139 ARG B O 1
ATOM 5410 N N . ILE B 1 140 ? 21.391 6.398 19.312 1 93.81 140 ILE B N 1
ATOM 5411 C CA . ILE B 1 140 ? 22.266 7.508 19.641 1 93.81 140 ILE B CA 1
ATOM 5412 C C . ILE B 1 140 ? 21.891 8.078 21.016 1 93.81 140 ILE B C 1
ATOM 5414 O O . ILE B 1 140 ? 20.781 8.602 21.188 1 93.81 140 ILE B O 1
ATOM 5418 N N . PRO B 1 141 ? 22.844 8.039 21.938 1 94.81 141 PRO B N 1
ATOM 5419 C CA . PRO B 1 141 ? 22.516 8.633 23.234 1 94.81 141 PRO B CA 1
ATOM 5420 C C . PRO B 1 141 ? 22.391 10.156 23.188 1 94.81 141 PRO B C 1
ATOM 5422 O O . PRO B 1 141 ? 22.969 10.789 22.297 1 94.81 141 PRO B O 1
ATOM 5425 N N . SER B 1 142 ? 21.719 10.703 24.125 1 96.81 142 SER B N 1
ATOM 5426 C CA . SER B 1 142 ? 21.422 12.133 24.156 1 96.81 142 SER B CA 1
ATOM 5427 C C . SER B 1 142 ? 22.703 12.961 24.172 1 96.81 142 SER B C 1
ATOM 5429 O O . SER B 1 142 ? 22.797 13.992 23.516 1 96.81 142 SER B O 1
ATOM 5431 N N . ASP B 1 143 ? 23.656 12.5 24.922 1 95.75 143 ASP B N 1
ATOM 5432 C CA . ASP B 1 143 ? 24.906 13.25 25.016 1 95.75 143 ASP B CA 1
ATOM 5433 C C . ASP B 1 143 ? 25.625 13.297 23.672 1 95.75 143 ASP B C 1
ATOM 5435 O O . ASP B 1 143 ? 26.188 14.328 23.297 1 95.75 143 ASP B O 1
ATOM 5439 N N . ALA B 1 144 ? 25.547 12.203 23 1 95.94 144 ALA B N 1
ATOM 5440 C CA . ALA B 1 144 ? 26.156 12.156 21.672 1 95.94 144 ALA B CA 1
ATOM 5441 C C . ALA B 1 144 ? 25.391 13.055 20.688 1 95.94 144 ALA B C 1
ATOM 5443 O O . ALA B 1 144 ? 25.984 13.656 19.797 1 95.94 144 ALA B O 1
ATOM 5444 N N . LEU B 1 145 ? 24.125 13.109 20.828 1 97.31 145 LEU B N 1
ATOM 5445 C CA . LEU B 1 145 ? 23.312 13.984 19.984 1 97.31 145 LEU B CA 1
ATOM 5446 C C . LEU B 1 145 ? 23.688 15.445 20.219 1 97.31 145 LEU B C 1
ATOM 5448 O O . LEU B 1 145 ? 23.766 16.234 19.266 1 97.31 145 LEU B O 1
ATOM 5452 N N . VAL B 1 146 ? 23.922 15.797 21.453 1 97.19 146 VAL B N 1
ATOM 5453 C CA . VAL B 1 146 ? 24.312 17.156 21.781 1 97.19 146 VAL B CA 1
ATOM 5454 C C . VAL B 1 146 ? 25.625 17.5 21.078 1 97.19 146 VAL B C 1
ATOM 5456 O O . VAL B 1 146 ? 25.719 18.531 20.406 1 97.19 146 VAL B O 1
ATOM 5459 N N . SER B 1 147 ? 26.578 16.625 21.203 1 95.94 147 SER B N 1
ATOM 5460 C CA . SER B 1 147 ? 27.875 16.828 20.594 1 95.94 147 SER B CA 1
ATOM 5461 C C . SER B 1 147 ? 27.766 16.953 19.078 1 95.94 147 SER B C 1
ATOM 5463 O O . SER B 1 147 ? 28.406 17.797 18.453 1 95.94 147 SER B O 1
ATOM 5465 N N . LEU B 1 148 ? 26.906 16.188 18.578 1 96.5 148 LEU B N 1
ATOM 5466 C CA . LEU B 1 148 ? 26.672 16.172 17.141 1 96.5 148 LEU B CA 1
ATOM 5467 C C . LEU B 1 148 ? 26.094 17.5 16.672 1 96.5 148 LEU B C 1
ATOM 5469 O O . LEU B 1 148 ? 26.609 18.109 15.727 1 96.5 148 LEU B O 1
ATOM 5473 N N . ILE B 1 149 ? 25.094 17.969 17.312 1 96.94 149 ILE B N 1
ATOM 5474 C CA . ILE B 1 149 ? 24.422 19.203 16.953 1 96.94 149 ILE B CA 1
ATOM 5475 C C . ILE B 1 149 ? 25.375 20.375 17.078 1 96.94 149 ILE B C 1
ATOM 5477 O O . ILE B 1 149 ? 25.438 21.25 16.203 1 96.94 149 ILE B O 1
ATOM 5481 N N . GLU B 1 150 ? 26.125 20.344 18.094 1 95.94 150 GLU B N 1
ATOM 5482 C CA . GLU B 1 150 ? 27.062 21.438 18.359 1 95.94 150 GLU B CA 1
ATOM 5483 C C . GLU B 1 150 ? 28.125 21.516 17.266 1 95.94 150 GLU B C 1
ATOM 5485 O O . GLU B 1 150 ? 28.719 22.578 17.047 1 95.94 150 GLU B O 1
ATOM 5490 N N . SER B 1 151 ? 28.312 20.453 16.609 1 94.88 151 SER B N 1
ATOM 5491 C CA . SER B 1 151 ? 29.344 20.422 15.57 1 94.88 151 SER B CA 1
ATOM 5492 C C . SER B 1 151 ? 28.766 20.812 14.211 1 94.88 151 SER B C 1
ATOM 5494 O O . SER B 1 151 ? 29.5 20.953 13.234 1 94.88 151 SER B O 1
ATOM 5496 N N . LEU B 1 152 ? 27.453 21.109 14.156 1 95.62 152 LEU B N 1
ATOM 5497 C CA . LEU B 1 152 ? 26.812 21.359 12.867 1 95.62 152 LEU B CA 1
ATOM 5498 C C . LEU B 1 152 ? 26.016 22.656 12.891 1 95.62 152 LEU B C 1
ATOM 5500 O O . LEU B 1 152 ? 24.797 22.641 12.727 1 95.62 152 LEU B O 1
ATOM 5504 N N . PRO B 1 153 ? 26.641 23.781 12.875 1 94.5 153 PRO B N 1
ATOM 5505 C CA . PRO B 1 153 ? 25.938 25.062 13 1 94.5 153 PRO B CA 1
ATOM 5506 C C . PRO B 1 153 ? 25.234 25.484 11.719 1 94.5 153 PRO B C 1
ATOM 5508 O O . PRO B 1 153 ? 24.391 26.375 11.734 1 94.5 153 PRO B O 1
ATOM 5511 N N . SER B 1 154 ? 25.484 24.828 10.648 1 94.06 154 SER B N 1
ATOM 5512 C CA . SER B 1 154 ? 24.953 25.281 9.359 1 94.06 154 SER B CA 1
ATOM 5513 C C . SER B 1 154 ? 23.672 24.531 9 1 94.06 154 SER B C 1
ATOM 5515 O O . SER B 1 154 ? 23.141 24.703 7.895 1 94.06 154 SER B O 1
ATOM 5517 N N . LEU B 1 155 ? 23.094 23.766 9.914 1 95.88 155 LEU B N 1
ATOM 5518 C CA . LEU B 1 155 ? 21.906 22.969 9.625 1 95.88 155 LEU B CA 1
ATOM 5519 C C . LEU B 1 155 ? 20.703 23.859 9.328 1 95.88 155 LEU B C 1
ATOM 5521 O O . LEU B 1 155 ? 20.469 24.828 10.039 1 95.88 155 LEU B O 1
ATOM 5525 N N . LYS B 1 156 ? 20 23.547 8.289 1 96.31 156 LYS B N 1
ATOM 5526 C CA . LYS B 1 156 ? 18.766 24.219 7.926 1 96.31 156 LYS B CA 1
ATOM 5527 C C . LYS B 1 156 ? 17.547 23.344 8.195 1 96.31 156 LYS B C 1
ATOM 5529 O O . LYS B 1 156 ? 16.469 23.859 8.523 1 96.31 156 LYS B O 1
ATOM 5534 N N . LYS B 1 157 ? 17.703 22.094 8 1 96.44 157 LYS B N 1
ATOM 5535 C CA . LYS B 1 157 ? 16.656 21.109 8.266 1 96.44 157 LYS B CA 1
ATOM 5536 C C . LYS B 1 157 ? 17.172 19.984 9.156 1 96.44 157 LYS B C 1
ATOM 5538 O O . LYS B 1 157 ? 18.234 19.422 8.898 1 96.44 157 LYS B O 1
ATOM 5543 N N . LEU B 1 158 ? 16.422 19.719 10.219 1 97.56 158 LEU B N 1
ATOM 5544 C CA . LEU B 1 158 ? 16.828 18.688 11.18 1 97.56 158 LEU B CA 1
ATOM 5545 C C . LEU B 1 158 ? 15.656 17.812 11.586 1 97.56 158 LEU B C 1
ATOM 5547 O O . LEU B 1 158 ? 14.609 18.328 11.992 1 97.56 158 LEU B O 1
ATOM 5551 N N . ASP B 1 159 ? 15.766 16.531 11.398 1 96.19 159 ASP B N 1
ATOM 5552 C CA . ASP B 1 159 ? 14.742 15.578 11.812 1 96.19 159 ASP B CA 1
ATOM 5553 C C . ASP B 1 159 ? 15.258 14.68 12.938 1 96.19 159 ASP B C 1
ATOM 5555 O O . ASP B 1 159 ? 16.156 13.867 12.719 1 96.19 159 ASP B O 1
ATOM 5559 N N . LEU B 1 160 ? 14.742 14.852 14.102 1 97.06 160 LEU B N 1
ATOM 5560 C CA . LEU B 1 160 ? 15.141 14.078 15.273 1 97.06 160 LEU B CA 1
ATOM 5561 C C . LEU B 1 160 ? 14.008 13.172 15.727 1 97.06 160 LEU B C 1
ATOM 5563 O O . LEU B 1 160 ? 14 12.711 16.875 1 97.06 160 LEU B O 1
ATOM 5567 N N . SER B 1 161 ? 13.047 12.883 14.883 1 94.88 161 SER B N 1
ATOM 5568 C CA . SER B 1 161 ? 11.867 12.125 15.266 1 94.88 161 SER B CA 1
ATOM 5569 C C . SER B 1 161 ? 12.234 10.727 15.75 1 94.88 161 SER B C 1
ATOM 5571 O O . SER B 1 161 ? 13.086 10.062 15.156 1 94.88 161 SER B O 1
ATOM 5573 N N . ASP B 1 162 ? 11.625 10.328 16.891 1 92.31 162 ASP B N 1
ATOM 5574 C CA . ASP B 1 162 ? 11.758 8.992 17.469 1 92.31 162 ASP B CA 1
ATOM 5575 C C . ASP B 1 162 ? 13.211 8.703 17.828 1 92.31 162 ASP B C 1
ATOM 5577 O O . ASP B 1 162 ? 13.727 7.613 17.547 1 92.31 162 ASP B O 1
ATOM 5581 N N . THR B 1 163 ? 13.953 9.75 18.266 1 94.88 163 THR B N 1
ATOM 5582 C CA . THR B 1 163 ? 15.297 9.586 18.812 1 94.88 163 THR B CA 1
ATOM 5583 C C . THR B 1 163 ? 15.305 9.789 20.328 1 94.88 163 THR B C 1
ATOM 5585 O O . THR B 1 163 ? 14.242 9.898 20.938 1 94.88 163 THR B O 1
ATOM 5588 N N . GLN B 1 164 ? 16.547 9.82 20.938 1 95 164 GLN B N 1
ATOM 5589 C CA . GLN B 1 164 ? 16.688 10.062 22.359 1 95 164 GLN B CA 1
ATOM 5590 C C . GLN B 1 164 ? 16.844 11.555 22.656 1 95 164 GLN B C 1
ATOM 5592 O O . GLN B 1 164 ? 17.5 11.938 23.625 1 95 164 GLN B O 1
ATOM 5597 N N . CYS B 1 165 ? 16.328 12.32 21.781 1 96.06 165 CYS B N 1
ATOM 5598 C CA . CYS B 1 165 ? 16.375 13.766 21.938 1 96.06 165 CYS B CA 1
ATOM 5599 C C . CYS B 1 165 ? 15.742 14.195 23.25 1 96.06 165 CYS B C 1
ATOM 5601 O O . CYS B 1 165 ? 14.602 13.836 23.531 1 96.06 165 CYS B O 1
ATOM 5603 N N . ASN B 1 166 ? 16.531 14.883 24.016 1 95.75 166 ASN B N 1
ATOM 5604 C CA . ASN B 1 166 ? 16.047 15.422 25.281 1 95.75 166 ASN B CA 1
ATOM 5605 C C . ASN B 1 166 ? 16.234 16.938 25.359 1 95.75 166 ASN B C 1
ATOM 5607 O O . ASN B 1 166 ? 16.516 17.578 24.344 1 95.75 166 ASN B O 1
ATOM 5611 N N . THR B 1 167 ? 16.047 17.516 26.516 1 95.69 167 THR B N 1
ATOM 5612 C CA . THR B 1 167 ? 16.109 18.953 26.719 1 95.69 167 THR B CA 1
ATOM 5613 C C . THR B 1 167 ? 17.469 19.5 26.344 1 95.69 167 THR B C 1
ATOM 5615 O O . THR B 1 167 ? 17.578 20.562 25.703 1 95.69 167 THR B O 1
ATOM 5618 N N . GLN B 1 168 ? 18.469 18.781 26.703 1 96.31 168 GLN B N 1
ATOM 5619 C CA . GLN B 1 168 ? 19.812 19.234 26.406 1 96.31 168 GLN B CA 1
ATOM 5620 C C . GLN B 1 168 ? 20.062 19.297 24.906 1 96.31 168 GLN B C 1
ATOM 5622 O O . GLN B 1 168 ? 20.719 20.219 24.422 1 96.31 168 GLN B O 1
ATOM 5627 N N . VAL B 1 169 ? 19.547 18.359 24.266 1 97.38 169 VAL B N 1
ATOM 5628 C CA . VAL B 1 169 ? 19.688 18.328 22.812 1 97.38 169 VAL B CA 1
ATOM 5629 C C . VAL B 1 169 ? 18.984 19.531 22.188 1 97.38 169 VAL B C 1
ATOM 5631 O O . VAL B 1 169 ? 19.531 20.219 21.328 1 97.38 169 VAL B O 1
ATOM 5634 N N . LEU B 1 170 ? 17.781 19.797 22.609 1 96.69 170 LEU B N 1
ATOM 5635 C CA . LEU B 1 170 ? 17.016 20.922 22.078 1 96.69 170 LEU B CA 1
ATOM 5636 C C . LEU B 1 170 ? 17.734 22.234 22.391 1 96.69 170 LEU B C 1
ATOM 5638 O O . LEU B 1 170 ? 17.734 23.156 21.562 1 96.69 170 LEU B O 1
ATOM 5642 N N . SER B 1 171 ? 18.312 22.266 23.547 1 96 171 SER B N 1
ATOM 5643 C CA . SER B 1 171 ? 19.078 23.453 23.906 1 96 171 SER B CA 1
ATOM 5644 C C . SER B 1 171 ? 20.266 23.656 22.969 1 96 171 SER B C 1
ATOM 5646 O O . SER B 1 171 ? 20.531 24.766 22.531 1 96 171 SER B O 1
ATOM 5648 N N . ALA B 1 172 ? 20.859 22.594 22.656 1 96.56 172 ALA B N 1
ATOM 5649 C CA . ALA B 1 172 ? 21.984 22.656 21.719 1 96.56 172 ALA B CA 1
ATOM 5650 C C . ALA B 1 172 ? 21.516 23.109 20.344 1 96.56 172 ALA B C 1
ATOM 5652 O O . ALA B 1 172 ? 22.203 23.891 19.688 1 96.56 172 ALA B O 1
ATOM 5653 N N . VAL B 1 173 ? 20.391 22.625 19.906 1 97.31 173 VAL B N 1
ATOM 5654 C CA . VAL B 1 173 ? 19.828 23.016 18.625 1 97.31 173 VAL B CA 1
ATOM 5655 C C . VAL B 1 173 ? 19.578 24.531 18.594 1 97.31 173 VAL B C 1
ATOM 5657 O O . VAL B 1 173 ? 20 25.219 17.672 1 97.31 173 VAL B O 1
ATOM 5660 N N . GLY B 1 174 ? 18.969 24.969 19.594 1 95.31 174 GLY B N 1
ATOM 5661 C CA . GLY B 1 174 ? 18.656 26.375 19.688 1 95.31 174 GLY B CA 1
ATOM 5662 C C . GLY B 1 174 ? 19.891 27.266 19.672 1 95.31 174 GLY B C 1
ATOM 5663 O O . GLY B 1 174 ? 19.922 28.281 18.984 1 95.31 174 GLY B O 1
ATOM 5664 N N . SER B 1 175 ? 20.891 26.828 20.344 1 93.5 175 SER B N 1
ATOM 5665 C CA . SER B 1 175 ? 22.062 27.672 20.531 1 93.5 175 SER B CA 1
ATOM 5666 C C . SER B 1 175 ? 23.016 27.578 19.344 1 93.5 175 SER B C 1
ATOM 5668 O O . SER B 1 175 ? 23.75 28.531 19.047 1 93.5 175 SER B O 1
ATOM 5670 N N . THR B 1 176 ? 22.969 26.531 18.688 1 94.44 176 THR B N 1
ATOM 5671 C CA . THR B 1 176 ? 23.984 26.281 17.688 1 94.44 176 THR B CA 1
ATOM 5672 C C . THR B 1 176 ? 23.438 26.5 16.281 1 94.44 176 THR B C 1
ATOM 5674 O O . THR B 1 176 ? 24.109 27.078 15.422 1 94.44 176 THR B O 1
ATOM 5677 N N . CYS B 1 177 ? 22.266 26.062 16 1 95.06 177 CYS B N 1
ATOM 5678 C CA . CYS B 1 177 ? 21.734 26.047 14.641 1 95.06 177 CYS B CA 1
ATOM 5679 C C . CYS B 1 177 ? 20.969 27.328 14.344 1 95.06 177 CYS B C 1
ATOM 5681 O O . CYS B 1 177 ? 19.75 27.297 14.156 1 95.06 177 CYS B O 1
ATOM 5683 N N . ARG B 1 178 ? 21.578 28.328 14 1 91.56 178 ARG B N 1
ATOM 5684 C CA . ARG B 1 178 ? 21.016 29.672 13.852 1 91.56 178 ARG B CA 1
ATOM 5685 C C . ARG B 1 178 ? 20.219 29.781 12.547 1 91.56 178 ARG B C 1
ATOM 5687 O O . ARG B 1 178 ? 19.328 30.625 12.438 1 91.56 178 ARG B O 1
ATOM 5694 N N . HIS B 1 179 ? 20.516 28.922 11.664 1 93.5 179 HIS B N 1
ATOM 5695 C CA . HIS B 1 179 ? 19.875 29.016 10.359 1 93.5 179 HIS B CA 1
ATOM 5696 C C . HIS B 1 179 ? 18.812 27.938 10.18 1 93.5 179 HIS B C 1
ATOM 5698 O O . HIS B 1 179 ? 18.328 27.703 9.07 1 93.5 179 HIS B O 1
ATOM 5704 N N . LEU B 1 180 ? 18.484 27.312 11.234 1 97.06 180 LEU B N 1
ATOM 5705 C CA . LEU B 1 180 ? 17.531 26.203 11.164 1 97.06 180 LEU B CA 1
ATOM 5706 C C . LEU B 1 180 ? 16.156 26.688 10.742 1 97.06 180 LEU B C 1
ATOM 5708 O O . LEU B 1 180 ? 15.617 27.625 11.328 1 97.06 180 LEU B O 1
ATOM 5712 N N . SER B 1 181 ? 15.578 26.062 9.711 1 97.75 181 SER B N 1
ATOM 5713 C CA . SER B 1 181 ? 14.266 26.453 9.195 1 97.75 181 SER B CA 1
ATOM 5714 C C . SER B 1 181 ? 13.219 25.375 9.469 1 97.75 181 SER B C 1
ATOM 5716 O O . SER B 1 181 ? 12.031 25.672 9.57 1 97.75 181 SER B O 1
ATOM 5718 N N . GLU B 1 182 ? 13.602 24.156 9.516 1 98 182 GLU B N 1
ATOM 5719 C CA . GLU B 1 182 ? 12.68 23.047 9.758 1 98 182 GLU B CA 1
ATOM 5720 C C . GLU B 1 182 ? 13.211 22.125 10.844 1 98 182 GLU B C 1
ATOM 5722 O O . GLU B 1 182 ? 14.391 21.75 10.836 1 98 182 GLU B O 1
ATOM 5727 N N . LEU B 1 183 ? 12.367 21.766 11.805 1 98.12 183 LEU B N 1
ATOM 5728 C CA . LEU B 1 183 ? 12.734 20.859 12.883 1 98.12 183 LEU B CA 1
ATOM 5729 C C . LEU B 1 183 ? 11.609 19.875 13.156 1 98.12 183 LEU B C 1
ATOM 5731 O O . LEU B 1 183 ? 10.445 20.25 13.273 1 98.12 183 LEU B O 1
ATOM 5735 N N . ASN B 1 184 ? 11.898 18.609 13.172 1 97.38 184 ASN B N 1
ATOM 5736 C CA . ASN B 1 184 ? 10.945 17.562 13.5 1 97.38 184 ASN B CA 1
ATOM 5737 C C . ASN B 1 184 ? 11.359 16.797 14.758 1 97.38 184 ASN B C 1
ATOM 5739 O O . ASN B 1 184 ? 12.406 16.156 14.789 1 97.38 184 ASN B O 1
ATOM 5743 N N . ILE B 1 185 ? 10.609 16.875 15.797 1 96.62 185 ILE B N 1
ATOM 5744 C CA . ILE B 1 185 ? 10.914 16.188 17.047 1 96.62 185 ILE B CA 1
ATOM 5745 C C . ILE B 1 185 ? 9.742 15.281 17.438 1 96.62 185 ILE B C 1
ATOM 5747 O O . ILE B 1 185 ? 9.43 15.141 18.609 1 96.62 185 ILE B O 1
ATOM 5751 N N . THR B 1 186 ? 9.07 14.75 16.438 1 93.12 186 THR B N 1
ATOM 5752 C CA . THR B 1 186 ? 7.906 13.891 16.641 1 93.12 186 THR B CA 1
ATOM 5753 C C . THR B 1 186 ? 8.297 12.602 17.359 1 93.12 186 THR B C 1
ATOM 5755 O O . THR B 1 186 ? 9.344 12.016 17.062 1 93.12 186 THR B O 1
ATOM 5758 N N . ASP B 1 187 ? 7.555 12.195 18.406 1 89.88 187 ASP B N 1
ATOM 5759 C CA . ASP B 1 187 ? 7.645 10.93 19.109 1 89.88 187 ASP B CA 1
ATOM 5760 C C . ASP B 1 187 ? 8.961 10.812 19.875 1 89.88 187 ASP B C 1
ATOM 5762 O O . ASP B 1 187 ? 9.531 9.727 19.984 1 89.88 187 ASP B O 1
ATOM 5766 N N . CYS B 1 188 ? 9.531 11.945 20.203 1 92.5 188 CYS B N 1
ATOM 5767 C CA . CYS B 1 188 ? 10.656 11.938 21.141 1 92.5 188 CYS B CA 1
ATOM 5768 C C . CYS B 1 188 ? 10.172 11.844 22.578 1 92.5 188 CYS B C 1
ATOM 5770 O O . CYS B 1 188 ? 9.781 12.852 23.172 1 92.5 188 CYS B O 1
ATOM 5772 N N . LYS B 1 189 ? 10.312 10.766 23.219 1 88.19 189 LYS B N 1
ATOM 5773 C CA . LYS B 1 189 ? 9.656 10.422 24.469 1 88.19 189 LYS B CA 1
ATOM 5774 C C . LYS B 1 189 ? 10.375 11.062 25.656 1 88.19 189 LYS B C 1
ATOM 5776 O O . LYS B 1 189 ? 9.82 11.133 26.766 1 88.19 189 LYS B O 1
ATOM 5781 N N . ARG B 1 190 ? 11.547 11.539 25.469 1 91.88 190 ARG B N 1
ATOM 5782 C CA . ARG B 1 190 ? 12.312 12.102 26.578 1 91.88 190 ARG B CA 1
ATOM 5783 C C . ARG B 1 190 ? 12.102 13.609 26.672 1 91.88 190 ARG B C 1
ATOM 5785 O O . ARG B 1 190 ? 12.664 14.266 27.547 1 91.88 190 ARG B O 1
ATOM 5792 N N . LEU B 1 191 ? 11.32 14.078 25.781 1 93.56 191 LEU B N 1
ATOM 5793 C CA . LEU B 1 191 ? 11.031 15.508 25.797 1 93.56 191 LEU B CA 1
ATOM 5794 C C . LEU B 1 191 ? 9.758 15.797 26.594 1 93.56 191 LEU B C 1
ATOM 5796 O O . LEU B 1 191 ? 8.797 15.039 26.516 1 93.56 191 LEU B O 1
ATOM 5800 N N . SER B 1 192 ? 9.859 16.812 27.312 1 89.62 192 SER B N 1
ATOM 5801 C CA . SER B 1 192 ? 8.68 17.344 28 1 89.62 192 SER B CA 1
ATOM 5802 C C . SER B 1 192 ? 8.266 18.688 27.406 1 89.62 192 SER B C 1
ATOM 5804 O O . SER B 1 192 ? 8.953 19.234 26.547 1 89.62 192 SER B O 1
ATOM 5806 N N . ALA B 1 193 ? 7.176 19.234 27.875 1 91.62 193 ALA B N 1
ATOM 5807 C CA . ALA B 1 193 ? 6.68 20.531 27.422 1 91.62 193 ALA B CA 1
ATOM 5808 C C . ALA B 1 193 ? 7.703 21.625 27.672 1 91.62 193 ALA B C 1
ATOM 5810 O O . ALA B 1 193 ? 7.945 22.469 26.812 1 91.62 193 ALA B O 1
ATOM 5811 N N . GLU B 1 194 ? 8.398 21.562 28.734 1 90.5 194 GLU B N 1
ATOM 5812 C CA . GLU B 1 194 ? 9.359 22.594 29.141 1 90.5 194 GLU B CA 1
ATOM 5813 C C . GLU B 1 194 ? 10.586 22.578 28.234 1 90.5 194 GLU B C 1
ATOM 5815 O O . GLU B 1 194 ? 11.297 23.578 28.125 1 90.5 194 GLU B O 1
ATOM 5820 N N . SER B 1 195 ? 10.773 21.438 27.672 1 93.62 195 SER B N 1
ATOM 5821 C CA . SER B 1 195 ? 11.922 21.328 26.781 1 93.62 195 SER B CA 1
ATOM 5822 C C . SER B 1 195 ? 11.828 22.328 25.625 1 93.62 195 SER B C 1
ATOM 5824 O O . SER B 1 195 ? 12.844 22.781 25.109 1 93.62 195 SER B O 1
ATOM 5826 N N . LEU B 1 196 ? 10.656 22.703 25.25 1 95.25 196 LEU B N 1
ATOM 5827 C CA . LEU B 1 196 ? 10.422 23.578 24.109 1 95.25 196 LEU B CA 1
ATOM 5828 C C . LEU B 1 196 ? 10.891 25 24.406 1 95.25 196 LEU B C 1
ATOM 5830 O O . LEU B 1 196 ? 11.258 25.734 23.484 1 95.25 196 LEU B O 1
ATOM 5834 N N . PHE B 1 197 ? 10.938 25.359 25.703 1 96 197 PHE B N 1
ATOM 5835 C CA . PHE B 1 197 ? 11.438 26.672 26.078 1 96 197 PHE B CA 1
ATOM 5836 C C . PHE B 1 197 ? 12.906 26.828 25.688 1 96 197 PHE B C 1
ATOM 5838 O O . PHE B 1 197 ? 13.32 27.875 25.203 1 96 197 PHE B O 1
ATOM 5845 N N . HIS B 1 198 ? 13.562 25.75 25.859 1 94.88 198 HIS B N 1
ATOM 5846 C CA . HIS B 1 198 ? 15 25.75 25.641 1 94.88 198 HIS B CA 1
ATOM 5847 C C . HIS B 1 198 ? 15.336 25.828 24.141 1 94.88 198 HIS B C 1
ATOM 5849 O O . HIS B 1 198 ? 16.422 26.266 23.766 1 94.88 198 HIS B O 1
ATOM 5855 N N . LEU B 1 199 ? 14.438 25.406 23.328 1 95.56 199 LEU B N 1
ATOM 5856 C CA . LEU B 1 199 ? 14.609 25.531 21.875 1 95.56 199 LEU B CA 1
ATOM 5857 C C . LEU B 1 199 ? 14.586 27 21.438 1 95.56 199 LEU B C 1
ATOM 5859 O O . LEU B 1 199 ? 15.406 27.422 20.625 1 95.56 199 LEU B O 1
ATOM 5863 N N . ALA B 1 200 ? 13.711 27.766 22.125 1 96.5 200 ALA B N 1
ATOM 5864 C CA . ALA B 1 200 ? 13.391 29.109 21.641 1 96.5 200 ALA B CA 1
ATOM 5865 C C . ALA B 1 200 ? 14.227 30.172 22.359 1 96.5 200 ALA B C 1
ATOM 5867 O O . ALA B 1 200 ? 14.344 31.297 21.891 1 96.5 200 ALA B O 1
ATOM 5868 N N . TYR B 1 201 ? 14.797 29.797 23.516 1 96.31 201 TYR B N 1
ATOM 5869 C CA . TYR B 1 201 ? 15.5 30.781 24.344 1 96.31 201 TYR B CA 1
ATOM 5870 C C . TYR B 1 201 ? 16.703 30.156 25.031 1 96.31 201 TYR B C 1
ATOM 5872 O O . TYR B 1 201 ? 16.578 29.109 25.672 1 96.31 201 TYR B O 1
ATOM 5880 N N . ASP B 1 202 ? 17.797 30.828 24.844 1 94.75 202 ASP B N 1
ATOM 5881 C CA . ASP B 1 202 ? 19.016 30.438 25.547 1 94.75 202 ASP B CA 1
ATOM 5882 C C . ASP B 1 202 ? 19.156 31.203 26.859 1 94.75 202 ASP B C 1
ATOM 5884 O O . ASP B 1 202 ? 19.516 32.375 26.859 1 94.75 202 ASP B O 1
ATOM 5888 N N . VAL B 1 203 ? 19.016 30.516 27.891 1 92.56 203 VAL B N 1
ATOM 5889 C CA . VAL B 1 203 ? 19.016 31.125 29.219 1 92.56 203 VAL B CA 1
ATOM 5890 C C . VAL B 1 203 ? 20.406 31.656 29.547 1 92.56 203 VAL B C 1
ATOM 5892 O O . VAL B 1 203 ? 20.531 32.719 30.156 1 92.56 203 VAL B O 1
ATOM 5895 N N . THR B 1 204 ? 21.359 30.938 29.125 1 91.44 204 THR B N 1
ATOM 5896 C CA . THR B 1 204 ? 22.734 31.344 29.422 1 91.44 204 THR B CA 1
ATOM 5897 C C . THR B 1 204 ? 23.109 32.594 28.656 1 91.44 204 THR B C 1
ATOM 5899 O O . THR B 1 204 ? 23.672 33.531 29.219 1 91.44 204 THR B O 1
ATOM 5902 N N . ALA B 1 205 ? 22.703 32.719 27.469 1 92.69 205 ALA B N 1
ATOM 5903 C CA . ALA B 1 205 ? 23.016 33.875 26.625 1 92.69 205 ALA B CA 1
ATOM 5904 C C . ALA B 1 205 ? 22 35 26.812 1 92.69 205 ALA B C 1
ATOM 5906 O O . ALA B 1 205 ? 22.25 36.125 26.453 1 92.69 205 ALA B O 1
ATOM 5907 N N . GLY B 1 206 ? 20.922 34.688 27.328 1 92.75 206 GLY B N 1
ATOM 5908 C CA . GLY B 1 206 ? 19.859 35.688 27.5 1 92.75 206 GLY B CA 1
ATOM 5909 C C . GLY B 1 206 ? 19.297 36.188 26.172 1 92.75 206 GLY B C 1
ATOM 5910 O O . GLY B 1 206 ? 19.031 37.375 26.016 1 92.75 206 GLY B O 1
ATOM 5911 N N . SER B 1 207 ? 19.281 35.281 25.266 1 95 207 SER B N 1
ATOM 5912 C CA . SER B 1 207 ? 18.828 35.688 23.938 1 95 207 SER B CA 1
ATOM 5913 C C . SER B 1 207 ? 17.938 34.625 23.312 1 95 207 SER B C 1
ATOM 5915 O O . SER B 1 207 ? 17.984 33.469 23.703 1 95 207 SER B O 1
ATOM 5917 N N . PHE B 1 208 ? 17.156 35.094 22.391 1 95.88 208 PHE B N 1
ATOM 5918 C CA . PHE B 1 208 ? 16.281 34.188 21.672 1 95.88 208 PHE B CA 1
ATOM 5919 C C . PHE B 1 208 ? 17.047 33.375 20.641 1 95.88 208 PHE B C 1
ATOM 5921 O O . PHE B 1 208 ? 18 33.875 20.047 1 95.88 208 PHE B O 1
ATOM 5928 N N . SER B 1 209 ? 16.594 32.094 20.5 1 95 209 SER B N 1
ATOM 5929 C CA . SER B 1 209 ? 17.234 31.172 19.562 1 95 209 SER B CA 1
ATOM 5930 C C . SER B 1 209 ? 16.266 30.734 18.469 1 95 209 SER B C 1
ATOM 5932 O O . SER B 1 209 ? 15.062 30.938 18.578 1 95 209 SER B O 1
ATOM 5934 N N . CYS B 1 210 ? 16.797 30.219 17.297 1 94.5 210 CYS B N 1
ATOM 5935 C CA . CYS B 1 210 ? 16.047 29.594 16.203 1 94.5 210 CYS B CA 1
ATOM 5936 C C . CYS B 1 210 ? 15.031 30.562 15.617 1 94.5 210 CYS B C 1
ATOM 5938 O O . CYS B 1 210 ? 13.898 30.188 15.336 1 94.5 210 CYS B O 1
ATOM 5940 N N . GLN B 1 211 ? 15.391 31.766 15.445 1 94.56 211 GLN B N 1
ATOM 5941 C CA . GLN B 1 211 ? 14.469 32.812 15.016 1 94.56 211 GLN B CA 1
ATOM 5942 C C . GLN B 1 211 ? 14.047 32.625 13.562 1 94.56 211 GLN B C 1
ATOM 5944 O O . GLN B 1 211 ? 13.031 33.156 13.125 1 94.56 211 GLN B O 1
ATOM 5949 N N . GLY B 1 212 ? 14.797 31.844 12.898 1 95.38 212 GLY B N 1
ATOM 5950 C CA . GLY B 1 212 ? 14.484 31.578 11.5 1 95.38 212 GLY B CA 1
ATOM 5951 C C . GLY B 1 212 ? 13.664 30.312 11.305 1 95.38 212 GLY B C 1
ATOM 5952 O O . GLY B 1 212 ? 13.32 29.969 10.18 1 95.38 212 GLY B O 1
ATOM 5953 N N . LEU B 1 213 ? 13.25 29.641 12.352 1 97.56 213 LEU B N 1
ATOM 5954 C CA . LEU B 1 213 ? 12.516 28.391 12.273 1 97.56 213 LEU B CA 1
ATOM 5955 C C . LEU B 1 213 ? 11.133 28.594 11.672 1 97.56 213 LEU B C 1
ATOM 5957 O O . LEU B 1 213 ? 10.367 29.438 12.141 1 97.56 213 LEU B O 1
ATOM 5961 N N . GLN B 1 214 ? 10.781 27.844 10.641 1 97.69 214 GLN B N 1
ATOM 5962 C CA . GLN B 1 214 ? 9.523 28.031 9.914 1 97.69 214 GLN B CA 1
ATOM 5963 C C . GLN B 1 214 ? 8.586 26.844 10.141 1 97.69 214 GLN B C 1
ATOM 5965 O O . GLN B 1 214 ? 7.367 27.016 10.227 1 97.69 214 GLN B O 1
ATOM 5970 N N . LEU B 1 215 ? 9.109 25.688 10.164 1 97.75 215 LEU B N 1
ATOM 5971 C CA . LEU B 1 215 ? 8.328 24.469 10.344 1 97.75 215 LEU B CA 1
ATOM 5972 C C . LEU B 1 215 ? 8.766 23.703 11.594 1 97.75 215 LEU B C 1
ATOM 5974 O O . LEU B 1 215 ? 9.953 23.406 11.758 1 97.75 215 LEU B O 1
ATOM 5978 N N . LEU B 1 216 ? 7.844 23.438 12.477 1 97.5 216 LEU B N 1
ATOM 5979 C CA . LEU B 1 216 ? 8.125 22.688 13.703 1 97.5 216 LEU B CA 1
ATOM 5980 C C . LEU B 1 216 ? 7.121 21.562 13.898 1 97.5 216 LEU B C 1
ATOM 5982 O O . LEU B 1 216 ? 5.918 21.812 14.008 1 97.5 216 LEU B O 1
ATOM 5986 N N . LEU B 1 217 ? 7.555 20.359 13.898 1 95.88 217 LEU B N 1
ATOM 5987 C CA . LEU B 1 217 ? 6.699 19.203 14.148 1 95.88 217 LEU B CA 1
ATOM 5988 C C . LEU B 1 217 ? 6.926 18.641 15.555 1 95.88 217 LEU B C 1
ATOM 5990 O O . LEU B 1 217 ? 8.031 18.219 15.883 1 95.88 217 LEU B O 1
ATOM 5994 N N . VAL B 1 218 ? 5.961 18.719 16.375 1 92.88 218 VAL B N 1
ATOM 5995 C CA . VAL B 1 218 ? 6.086 18.359 17.781 1 92.88 218 VAL B CA 1
ATOM 5996 C C . VAL B 1 218 ? 4.98 17.391 18.172 1 92.88 218 VAL B C 1
ATOM 5998 O O . VAL B 1 218 ? 4.258 17.609 19.141 1 92.88 218 VAL B O 1
ATOM 6001 N N . ASP B 1 219 ? 4.812 16.266 17.641 1 86.94 219 ASP B N 1
ATOM 6002 C CA . ASP B 1 219 ? 3.785 15.297 18.016 1 86.94 219 ASP B CA 1
ATOM 6003 C C . ASP B 1 219 ? 4.375 14.172 18.859 1 86.94 219 ASP B C 1
ATOM 6005 O O . ASP B 1 219 ? 5.559 13.852 18.734 1 86.94 219 ASP B O 1
ATOM 6009 N N . GLY B 1 220 ? 3.545 13.719 19.844 1 80.25 220 GLY B N 1
ATOM 6010 C CA . GLY B 1 220 ? 3.928 12.523 20.562 1 80.25 220 GLY B CA 1
ATOM 6011 C C . GLY B 1 220 ? 4.855 12.812 21.734 1 80.25 220 GLY B C 1
ATOM 6012 O O . GLY B 1 220 ? 5.688 11.977 22.094 1 80.25 220 GLY B O 1
ATOM 6013 N N . LEU B 1 221 ? 4.867 14.062 22.297 1 81 221 LEU B N 1
ATOM 6014 C CA . LEU B 1 221 ? 5.652 14.359 23.484 1 81 221 LEU B CA 1
ATOM 6015 C C . LEU B 1 221 ? 5.047 13.695 24.719 1 81 221 LEU B C 1
ATOM 6017 O O . LEU B 1 221 ? 3.844 13.43 24.75 1 81 221 LEU B O 1
ATOM 6021 N N . GLU B 1 222 ? 5.859 13.195 25.797 1 68.25 222 GLU B N 1
ATOM 6022 C CA . GLU B 1 222 ? 5.352 12.633 27.047 1 68.25 222 GLU B CA 1
ATOM 6023 C C . GLU B 1 222 ? 5.316 13.68 28.141 1 68.25 222 GLU B C 1
ATOM 6025 O O . GLU B 1 222 ? 6.219 14.516 28.25 1 68.25 222 GLU B O 1
ATOM 6030 N N . PRO B 1 223 ? 4.41 13.586 29.062 1 62.88 223 PRO B N 1
ATOM 6031 C CA . PRO B 1 223 ? 3.293 12.641 29.016 1 62.88 223 PRO B CA 1
ATOM 6032 C C . PRO B 1 223 ? 2.348 12.891 27.844 1 62.88 223 PRO B C 1
ATOM 6034 O O . PRO B 1 223 ? 2.232 14.023 27.375 1 62.88 223 PRO B O 1
ATOM 6037 N N . SER B 1 224 ? 1.725 11.727 27.422 1 61.66 224 SER B N 1
ATOM 6038 C CA . SER B 1 224 ? 0.798 11.734 26.297 1 61.66 224 SER B CA 1
ATOM 6039 C C . SER B 1 224 ? -0.559 12.305 26.703 1 61.66 224 SER B C 1
ATOM 6041 O O . SER B 1 224 ? -0.947 12.227 27.859 1 61.66 224 SER B O 1
ATOM 6043 N N . GLY B 1 225 ? -1.188 13.25 26.062 1 61.75 225 GLY B N 1
ATOM 6044 C CA . GLY B 1 225 ? -2.52 13.789 26.281 1 61.75 225 GLY B CA 1
ATOM 6045 C C . GLY B 1 225 ? -2.531 15.297 26.469 1 61.75 225 GLY B C 1
ATOM 6046 O O . GLY B 1 225 ? -1.478 15.938 26.469 1 61.75 225 GLY B O 1
ATOM 6047 N N . ARG B 1 226 ? -3.729 15.703 26.656 1 65.31 226 ARG B N 1
ATOM 6048 C CA . ARG B 1 226 ? -3.939 17.141 26.844 1 65.31 226 ARG B CA 1
ATOM 6049 C C . ARG B 1 226 ? -3.371 17.594 28.188 1 65.31 226 ARG B C 1
ATOM 6051 O O . ARG B 1 226 ? -3.781 17.109 29.234 1 65.31 226 ARG B O 1
ATOM 6058 N N . SER B 1 227 ? -2.184 18.25 28.016 1 79.69 227 SER B N 1
ATOM 6059 C CA . SER B 1 227 ? -1.558 18.812 29.203 1 79.69 227 SER B CA 1
ATOM 6060 C C . SER B 1 227 ? -1.471 20.328 29.109 1 79.69 227 SER B C 1
ATOM 6062 O O . SER B 1 227 ? -1.156 20.875 28.047 1 79.69 227 SER B O 1
ATOM 6064 N N . ARG B 1 228 ? -1.926 20.922 30.125 1 86 228 ARG B N 1
ATOM 6065 C CA . ARG B 1 228 ? -1.859 22.375 30.188 1 86 228 ARG B CA 1
ATOM 6066 C C . ARG B 1 228 ? -0.429 22.875 30 1 86 228 ARG B C 1
ATOM 6068 O O . ARG B 1 228 ? -0.207 23.922 29.406 1 86 228 ARG B O 1
ATOM 6075 N N . ASP B 1 229 ? 0.428 22.062 30.438 1 89.06 229 ASP B N 1
ATOM 6076 C CA . ASP B 1 229 ? 1.834 22.438 30.297 1 89.06 229 ASP B CA 1
ATOM 6077 C C . ASP B 1 229 ? 2.24 22.5 28.828 1 89.06 229 ASP B C 1
ATOM 6079 O O . ASP B 1 229 ? 2.979 23.391 28.406 1 89.06 229 ASP B O 1
ATOM 6083 N N . LEU B 1 230 ? 1.729 21.531 28.125 1 91.62 230 LEU B N 1
ATOM 6084 C CA . LEU B 1 230 ? 2.066 21.5 26.703 1 91.62 230 LEU B CA 1
ATOM 6085 C C . LEU B 1 230 ? 1.437 22.688 25.984 1 91.62 230 LEU B C 1
ATOM 6087 O O . LEU B 1 230 ? 2.062 23.281 25.094 1 91.62 230 LEU B O 1
ATOM 6091 N N . ILE B 1 231 ? 0.229 23.047 26.344 1 92.75 231 ILE B N 1
ATOM 6092 C CA . ILE B 1 231 ? -0.462 24.172 25.734 1 92.75 231 ILE B CA 1
ATOM 6093 C C . ILE B 1 231 ? 0.332 25.453 25.969 1 92.75 231 ILE B C 1
ATOM 6095 O O . ILE B 1 231 ? 0.552 26.234 25.047 1 92.75 231 ILE B O 1
ATOM 6099 N N . TRP B 1 232 ? 0.853 25.562 27.141 1 93.25 232 TRP B N 1
ATOM 6100 C CA . TRP B 1 232 ? 1.633 26.75 27.484 1 93.25 232 TRP B CA 1
ATOM 6101 C C . TRP B 1 232 ? 2.965 26.766 26.734 1 93.25 232 TRP B C 1
ATOM 6103 O O . TRP B 1 232 ? 3.422 27.812 26.297 1 93.25 232 TRP B O 1
ATOM 6113 N N . ALA B 1 233 ? 3.496 25.625 26.688 1 94.06 233 ALA B N 1
ATOM 6114 C CA . ALA B 1 233 ? 4.766 25.531 25.969 1 94.06 233 ALA B CA 1
ATOM 6115 C C . ALA B 1 233 ? 4.59 25.891 24.484 1 94.06 233 ALA B C 1
ATOM 6117 O O . ALA B 1 233 ? 5.438 26.578 23.906 1 94.06 233 ALA B O 1
ATOM 6118 N N . LEU B 1 234 ? 3.527 25.453 23.922 1 94.44 234 LEU B N 1
ATOM 6119 C CA . LEU B 1 234 ? 3.234 25.781 22.516 1 94.44 234 LEU B CA 1
ATOM 6120 C C . LEU B 1 234 ? 2.992 27.266 22.344 1 94.44 234 LEU B C 1
ATOM 6122 O O . LEU B 1 234 ? 3.469 27.875 21.375 1 94.44 234 LEU B O 1
ATOM 6126 N N . ALA B 1 235 ? 2.262 27.844 23.281 1 95.75 235 ALA B N 1
ATOM 6127 C CA . ALA B 1 235 ? 2.059 29.281 23.234 1 95.75 235 ALA B CA 1
ATOM 6128 C C . ALA B 1 235 ? 3.391 30.031 23.297 1 95.75 235 ALA B C 1
ATOM 6130 O O . ALA B 1 235 ? 3.605 31 22.562 1 95.75 235 ALA B O 1
ATOM 6131 N N . PHE B 1 236 ? 4.219 29.578 24.172 1 96.44 236 PHE B N 1
ATOM 6132 C CA . PHE B 1 236 ? 5.543 30.172 24.328 1 96.44 236 PHE B CA 1
ATOM 6133 C C . PHE B 1 236 ? 6.309 30.141 23.016 1 96.44 236 PHE B C 1
ATOM 6135 O O . PHE B 1 236 ? 6.828 31.156 22.562 1 96.44 236 PHE B O 1
ATOM 6142 N N . VAL B 1 237 ? 6.32 28.969 22.344 1 96.75 237 VAL B N 1
ATOM 6143 C CA . VAL B 1 237 ? 7.074 28.766 21.109 1 96.75 237 VAL B CA 1
ATOM 6144 C C . VAL B 1 237 ? 6.469 29.625 20 1 96.75 237 VAL B C 1
ATOM 6146 O O . VAL B 1 237 ? 7.195 30.266 19.234 1 96.75 237 VAL B O 1
ATOM 6149 N N . LEU B 1 238 ? 5.188 29.656 19.922 1 96.94 238 LEU B N 1
ATOM 6150 C CA . LEU B 1 238 ? 4.5 30.438 18.891 1 96.94 238 LEU B CA 1
ATOM 6151 C C . LEU B 1 238 ? 4.832 31.906 19.016 1 96.94 238 LEU B C 1
ATOM 6153 O O . LEU B 1 238 ? 4.969 32.594 18.016 1 96.94 238 LEU B O 1
ATOM 6157 N N . LEU B 1 239 ? 4.996 32.312 20.25 1 96.62 239 LEU B N 1
ATOM 6158 C CA . LEU B 1 239 ? 5.293 33.75 20.5 1 96.62 239 LEU B CA 1
ATOM 6159 C C . LEU B 1 239 ? 6.785 34 20.344 1 96.62 239 LEU B C 1
ATOM 6161 O O . LEU B 1 239 ? 7.184 35.031 19.812 1 96.62 239 LEU B O 1
ATOM 6165 N N . ALA B 1 240 ? 7.566 33.125 20.797 1 96.75 240 ALA B N 1
ATOM 6166 C CA . ALA B 1 240 ? 9.016 33.344 20.859 1 96.75 240 ALA B CA 1
ATOM 6167 C C . ALA B 1 240 ? 9.648 33.188 19.469 1 96.75 240 ALA B C 1
ATOM 6169 O O . ALA B 1 240 ? 10.727 33.719 19.219 1 96.75 240 ALA B O 1
ATOM 6170 N N . LEU B 1 241 ? 9.039 32.438 18.609 1 96.69 241 LEU B N 1
ATOM 6171 C CA . LEU B 1 241 ? 9.586 32.188 17.266 1 96.69 241 LEU B CA 1
ATOM 6172 C C . LEU B 1 241 ? 8.742 32.906 16.203 1 96.69 241 LEU B C 1
ATOM 6174 O O . LEU B 1 241 ? 7.77 32.312 15.711 1 96.69 241 LEU B O 1
ATOM 6178 N N . PRO B 1 242 ? 9.164 34 15.727 1 94.69 242 PRO B N 1
ATOM 6179 C CA . PRO B 1 242 ? 8.312 34.844 14.898 1 94.69 242 PRO B CA 1
ATOM 6180 C C . PRO B 1 242 ? 8.203 34.375 13.453 1 94.69 242 PRO B C 1
ATOM 6182 O O . PRO B 1 242 ? 7.309 34.781 12.719 1 94.69 242 PRO B O 1
ATOM 6185 N N . SER B 1 243 ? 9.039 33.469 13.023 1 95.81 243 SER B N 1
ATOM 6186 C CA . SER B 1 243 ? 9.055 33.062 11.625 1 95.81 243 SER B CA 1
ATOM 6187 C C . SER B 1 243 ? 8.281 31.781 11.414 1 95.81 243 SER B C 1
ATOM 6189 O O . SER B 1 243 ? 8.203 31.266 10.297 1 95.81 243 SER B O 1
ATOM 6191 N N . LEU B 1 244 ? 7.637 31.25 12.445 1 96.88 244 LEU B N 1
ATOM 6192 C CA . LEU B 1 244 ? 6.934 29.969 12.344 1 96.88 244 LEU B CA 1
ATOM 6193 C C . LEU B 1 244 ? 5.738 30.078 11.406 1 96.88 244 LEU B C 1
ATOM 6195 O O . LEU B 1 244 ? 4.887 30.953 11.578 1 96.88 244 LEU B O 1
ATOM 6199 N N . LEU B 1 245 ? 5.727 29.219 10.422 1 96.94 245 LEU B N 1
ATOM 6200 C CA . LEU B 1 245 ? 4.637 29.188 9.453 1 96.94 245 LEU B CA 1
ATOM 6201 C C . LEU B 1 245 ? 3.734 27.984 9.695 1 96.94 245 LEU B C 1
ATOM 6203 O O . LEU B 1 245 ? 2.572 27.969 9.281 1 96.94 245 LEU B O 1
ATOM 6207 N N . PHE B 1 246 ? 4.312 27.031 10.344 1 96.62 246 PHE B N 1
ATOM 6208 C CA . PHE B 1 246 ? 3.559 25.797 10.562 1 96.62 246 PHE B CA 1
ATOM 6209 C C . PHE B 1 246 ? 4.059 25.078 11.812 1 96.62 246 PHE B C 1
ATOM 6211 O O . PHE B 1 246 ? 5.27 24.922 12 1 96.62 246 PHE B O 1
ATOM 6218 N N . VAL B 1 247 ? 3.164 24.672 12.656 1 96.19 247 VAL B N 1
ATOM 6219 C CA . VAL B 1 247 ? 3.441 23.844 13.828 1 96.19 247 VAL B CA 1
ATOM 6220 C C . VAL B 1 247 ? 2.496 22.641 13.859 1 96.19 247 VAL B C 1
ATOM 6222 O O . VAL B 1 247 ? 1.273 22.812 13.844 1 96.19 247 VAL B O 1
ATOM 6225 N N . GLU B 1 248 ? 3.088 21.547 13.875 1 93.69 248 GLU B N 1
ATOM 6226 C CA . GLU B 1 248 ? 2.258 20.344 13.891 1 93.69 248 GLU B CA 1
ATOM 6227 C C . GLU B 1 248 ? 2.102 19.797 15.305 1 93.69 248 GLU B C 1
ATOM 6229 O O . GLU B 1 248 ? 3.016 19.156 15.836 1 93.69 248 GLU B O 1
ATOM 6234 N N . ASN B 1 249 ? 1.009 19.969 15.844 1 91 249 ASN B N 1
ATOM 6235 C CA . ASN B 1 249 ? 0.578 19.453 17.125 1 91 249 ASN B CA 1
ATOM 6236 C C . ASN B 1 249 ? -0.93 19.594 17.328 1 91 249 ASN B C 1
ATOM 6238 O O . ASN B 1 249 ? -1.522 20.578 16.891 1 91 249 ASN B O 1
ATOM 6242 N N . GLU B 1 250 ? -1.557 18.703 18.078 1 84.44 250 GLU B N 1
ATOM 6243 C CA . GLU B 1 250 ? -3.012 18.672 18.203 1 84.44 250 GLU B CA 1
ATOM 6244 C C . GLU B 1 250 ? -3.516 19.812 19.078 1 84.44 250 GLU B C 1
ATOM 6246 O O . GLU B 1 250 ? -4.691 20.188 19 1 84.44 250 GLU B O 1
ATOM 6251 N N . PHE B 1 251 ? -2.596 20.484 19.812 1 90.06 251 PHE B N 1
ATOM 6252 C CA . PHE B 1 251 ? -3.057 21.469 20.781 1 90.06 251 PHE B CA 1
ATOM 6253 C C . PHE B 1 251 ? -2.678 22.891 20.344 1 90.06 251 PHE B C 1
ATOM 6255 O O . PHE B 1 251 ? -2.682 23.812 21.156 1 90.06 251 PHE B O 1
ATOM 6262 N N . VAL B 1 252 ? -2.361 23 19.141 1 93.88 252 VAL B N 1
ATOM 6263 C CA . VAL B 1 252 ? -1.988 24.328 18.641 1 93.88 252 VAL B CA 1
ATOM 6264 C C . VAL B 1 252 ? -3.172 25.281 18.781 1 93.88 252 VAL B C 1
ATOM 6266 O O . VAL B 1 252 ? -3.004 26.438 19.203 1 93.88 252 VAL B O 1
ATOM 6269 N N . SER B 1 253 ? -4.34 24.859 18.5 1 93.44 253 SER B N 1
ATOM 6270 C CA . SER B 1 253 ? -5.527 25.703 18.609 1 93.44 253 SER B CA 1
ATOM 6271 C C . SER B 1 253 ? -5.754 26.141 20.062 1 93.44 253 SER B C 1
ATOM 6273 O O . SER B 1 253 ? -6.121 27.297 20.312 1 93.44 253 SER B O 1
ATOM 6275 N N . ASP B 1 254 ? -5.52 25.266 20.969 1 92.31 254 ASP B N 1
ATOM 6276 C CA . ASP B 1 254 ? -5.613 25.609 22.391 1 92.31 254 ASP B CA 1
ATOM 6277 C C . ASP B 1 254 ? -4.617 26.703 22.766 1 92.31 254 ASP B C 1
ATOM 6279 O O . ASP B 1 254 ? -4.961 27.641 23.484 1 92.31 254 ASP B O 1
ATOM 6283 N N . ALA B 1 255 ? -3.455 26.5 22.266 1 94.19 255 ALA B N 1
ATOM 6284 C CA . ALA B 1 255 ? -2.412 27.484 22.531 1 94.19 255 ALA B CA 1
ATOM 6285 C C . ALA B 1 255 ? -2.793 28.859 21.984 1 94.19 255 ALA B C 1
ATOM 6287 O O . ALA B 1 255 ? -2.58 29.875 22.641 1 94.19 255 ALA B O 1
ATOM 6288 N N . LEU B 1 256 ? -3.338 28.891 20.844 1 95.75 256 LEU B N 1
ATOM 6289 C CA . LEU B 1 256 ? -3.775 30.156 20.234 1 95.75 256 LEU B CA 1
ATOM 6290 C C . LEU B 1 256 ? -4.863 30.812 21.062 1 95.75 256 LEU B C 1
ATOM 6292 O O . LEU B 1 256 ? -4.898 32.031 21.188 1 95.75 256 LEU B O 1
ATOM 6296 N N . GLN B 1 257 ? -5.711 30.031 21.609 1 94.25 257 GLN B N 1
ATOM 6297 C CA . GLN B 1 257 ? -6.758 30.562 22.484 1 94.25 257 GLN B CA 1
ATOM 6298 C C . GLN B 1 257 ? -6.164 31.25 23.703 1 94.25 257 GLN B C 1
ATOM 6300 O O . GLN B 1 257 ? -6.613 32.344 24.094 1 94.25 257 GLN B O 1
ATOM 6305 N N . GLU B 1 258 ? -5.184 30.641 24.25 1 93.19 258 GLU B N 1
ATOM 6306 C CA . GLU B 1 258 ? -4.516 31.234 25.391 1 93.19 258 GLU B CA 1
ATOM 6307 C C . GLU B 1 258 ? -3.842 32.562 25.031 1 93.19 258 GLU B C 1
ATOM 6309 O O . GLU B 1 258 ? -3.846 33.5 25.812 1 93.19 258 GLU B O 1
ATOM 6314 N N . ILE B 1 259 ? -3.281 32.594 23.891 1 94.5 259 ILE B N 1
ATOM 6315 C CA . ILE B 1 259 ? -2.609 33.781 23.422 1 94.5 259 ILE B CA 1
ATOM 6316 C C . ILE B 1 259 ? -3.633 34.906 23.203 1 94.5 259 ILE B C 1
ATOM 6318 O O . ILE B 1 259 ? -3.393 36.062 23.578 1 94.5 259 ILE B O 1
ATOM 6322 N N . LEU B 1 260 ? -4.719 34.562 22.641 1 93.62 260 LEU B N 1
ATOM 6323 C CA . LEU B 1 260 ? -5.77 35.531 22.391 1 93.62 260 LEU B CA 1
ATOM 6324 C C . LEU B 1 260 ? -6.316 36.094 23.688 1 93.62 260 LEU B C 1
ATOM 6326 O O . LEU B 1 260 ? -6.512 37.312 23.812 1 93.62 260 LEU B O 1
ATOM 6330 N N . ASP B 1 261 ? -6.535 35.219 24.609 1 91.62 261 ASP B N 1
ATOM 6331 C CA . ASP B 1 261 ? -7.137 35.625 25.875 1 91.62 261 ASP B CA 1
ATOM 6332 C C . ASP B 1 261 ? -6.133 36.375 26.75 1 91.62 261 ASP B C 1
ATOM 6334 O O . ASP B 1 261 ? -6.52 37.094 27.656 1 91.62 261 ASP B O 1
ATOM 6338 N N . GLN B 1 262 ? -4.918 36.156 26.547 1 89.81 262 GLN B N 1
ATOM 6339 C CA . GLN B 1 262 ? -3.822 36.75 27.297 1 89.81 262 GLN B CA 1
ATOM 6340 C C . GLN B 1 262 ? -3.979 36.469 28.797 1 89.81 262 GLN B C 1
ATOM 6342 O O . GLN B 1 262 ? -3.76 37.375 29.625 1 89.81 262 GLN B O 1
ATOM 6347 N N . GLN B 1 263 ? -4.582 35.312 29.062 1 84.56 263 GLN B N 1
ATOM 6348 C CA . GLN B 1 263 ? -4.695 34.875 30.453 1 84.56 263 GLN B CA 1
ATOM 6349 C C . GLN B 1 263 ? -3.576 33.906 30.812 1 84.56 263 GLN B C 1
ATOM 6351 O O . GLN B 1 263 ? -3.791 32.688 30.859 1 84.56 263 GLN B O 1
ATOM 6356 N N . PHE B 1 264 ? -2.463 34.594 31.156 1 89.38 264 PHE B N 1
ATOM 6357 C CA . PHE B 1 264 ? -1.261 33.781 31.312 1 89.38 264 PHE B CA 1
ATOM 6358 C C . PHE B 1 264 ? -0.979 33.531 32.781 1 89.38 264 PHE B C 1
ATOM 6360 O O . PHE B 1 264 ? 0.067 32.969 33.125 1 89.38 264 PHE B O 1
ATOM 6367 N N . ALA B 1 265 ? -1.886 33.844 33.594 1 84.19 265 ALA B N 1
ATOM 6368 C CA . ALA B 1 265 ? -1.656 33.719 35.031 1 84.19 265 ALA B CA 1
ATOM 6369 C C . ALA B 1 265 ? -1.35 32.281 35.406 1 84.19 265 ALA B C 1
ATOM 6371 O O . ALA B 1 265 ? -0.543 32.031 36.312 1 84.19 265 ALA B O 1
ATOM 6372 N N . ALA B 1 266 ? -1.933 31.406 34.719 1 84.88 266 ALA B N 1
ATOM 6373 C CA . ALA B 1 266 ? -1.797 30 35.094 1 84.88 266 ALA B CA 1
ATOM 6374 C C . ALA B 1 266 ? -0.586 29.375 34.406 1 84.88 266 ALA B C 1
ATOM 6376 O O . ALA B 1 266 ? -0.236 28.219 34.656 1 84.88 266 ALA B O 1
ATOM 6377 N N . ALA B 1 267 ? 0.037 30.203 33.594 1 88.94 267 ALA B N 1
ATOM 6378 C CA . ALA B 1 267 ? 1.157 29.656 32.844 1 88.94 267 ALA B CA 1
ATOM 6379 C C . ALA B 1 267 ? 2.363 29.422 33.75 1 88.94 267 ALA B C 1
ATOM 6381 O O . ALA B 1 267 ? 2.723 30.281 34.531 1 88.94 267 ALA B O 1
ATOM 6382 N N . GLN B 1 268 ? 2.887 28.188 33.719 1 83 268 GLN B N 1
ATOM 6383 C CA . GLN B 1 268 ? 4.059 27.844 34.5 1 83 268 GLN B CA 1
ATOM 6384 C C . GLN B 1 268 ? 5.332 27.891 33.688 1 83 268 GLN B C 1
ATOM 6386 O O . GLN B 1 268 ? 5.793 26.859 33.188 1 83 268 GLN B O 1
ATOM 6391 N N . VAL B 1 269 ? 5.793 29.141 33.5 1 88.88 269 VAL B N 1
ATOM 6392 C CA . VAL B 1 269 ? 7.074 29.312 32.844 1 88.88 269 VAL B CA 1
ATOM 6393 C C . VAL B 1 269 ? 8.164 29.625 33.844 1 88.88 269 VAL B C 1
ATOM 6395 O O . VAL B 1 269 ? 7.992 30.516 34.688 1 88.88 269 VAL B O 1
ATOM 6398 N N . ALA B 1 270 ? 9.172 28.891 33.812 1 89.25 270 ALA B N 1
ATOM 6399 C CA . ALA B 1 270 ? 10.273 29.094 34.75 1 89.25 270 ALA B CA 1
ATOM 6400 C C . ALA B 1 270 ? 10.805 30.516 34.688 1 89.25 270 ALA B C 1
ATOM 6402 O O . ALA B 1 270 ? 10.859 31.109 33.594 1 89.25 270 ALA B O 1
ATOM 6403 N N . PRO B 1 271 ? 11.25 31.125 35.781 1 89.06 271 PRO B N 1
ATOM 6404 C CA . PRO B 1 271 ? 11.648 32.531 35.844 1 89.06 271 PRO B CA 1
ATOM 6405 C C . PRO B 1 271 ? 12.867 32.844 34.969 1 89.06 271 PRO B C 1
ATOM 6407 O O . PRO B 1 271 ? 13.078 34 34.594 1 89.06 271 PRO B O 1
ATOM 6410 N N . ARG B 1 272 ? 13.617 31.875 34.688 1 92.69 272 ARG B N 1
ATOM 6411 C CA . ARG B 1 272 ? 14.805 32.094 33.875 1 92.69 272 ARG B CA 1
ATOM 6412 C C . ARG B 1 272 ? 14.43 32.344 32.406 1 92.69 272 ARG B C 1
ATOM 6414 O O . ARG B 1 272 ? 15.273 32.781 31.609 1 92.69 272 ARG B O 1
ATOM 6421 N N . PHE B 1 273 ? 13.211 32.156 32.125 1 95.38 273 PHE B N 1
ATOM 6422 C CA . PHE B 1 273 ? 12.711 32.375 30.781 1 95.38 273 PHE B CA 1
ATOM 6423 C C . PHE B 1 273 ? 11.812 33.594 30.719 1 95.38 273 PHE B C 1
ATOM 6425 O O . PHE B 1 273 ? 11.203 33.969 31.734 1 95.38 273 PHE B O 1
ATOM 6432 N N . PRO B 1 274 ? 11.789 34.25 29.562 1 95.56 274 PRO B N 1
ATOM 6433 C CA . PRO B 1 274 ? 10.805 35.312 29.438 1 95.56 274 PRO B CA 1
ATOM 6434 C C . PRO B 1 274 ? 9.375 34.844 29.672 1 95.56 274 PRO B C 1
ATOM 6436 O O . PRO B 1 274 ? 9.016 33.75 29.281 1 95.56 274 PRO B O 1
ATOM 6439 N N . SER B 1 275 ? 8.641 35.656 30.391 1 94.75 275 SER B N 1
ATOM 6440 C CA . SER B 1 275 ? 7.242 35.312 30.609 1 94.75 275 SER B CA 1
ATOM 6441 C C . SER B 1 275 ? 6.422 35.469 29.328 1 94.75 275 SER B C 1
ATOM 6443 O O . SER B 1 275 ? 6.871 36.125 28.375 1 94.75 275 SER B O 1
ATOM 6445 N N . LEU B 1 276 ? 5.254 34.844 29.297 1 95.56 276 LEU B N 1
ATOM 6446 C CA . LEU B 1 276 ? 4.383 34.938 28.141 1 95.56 276 LEU B CA 1
ATOM 6447 C C . LEU B 1 276 ? 3.961 36.406 27.906 1 95.56 276 LEU B C 1
ATOM 6449 O O . LEU B 1 276 ? 3.838 36.844 26.766 1 95.56 276 LEU B O 1
ATOM 6453 N N . GLU B 1 277 ? 3.818 37.125 28.969 1 94 277 GLU B N 1
ATOM 6454 C CA . GLU B 1 277 ? 3.479 38.531 28.859 1 94 277 GLU B CA 1
ATOM 6455 C C . GLU B 1 277 ? 4.598 39.344 28.188 1 94 277 GLU B C 1
ATOM 6457 O O . GLU B 1 277 ? 4.336 40.188 27.328 1 94 277 GLU B O 1
ATOM 6462 N N . GLU B 1 278 ? 5.73 39.031 28.625 1 94.44 278 GLU B N 1
ATOM 6463 C CA . GLU B 1 278 ? 6.891 39.688 28.031 1 94.44 278 GLU B CA 1
ATOM 6464 C C . GLU B 1 278 ? 6.996 39.406 26.547 1 94.44 278 GLU B C 1
ATOM 6466 O O . GLU B 1 278 ? 7.352 40.281 25.75 1 94.44 278 GLU B O 1
ATOM 6471 N N . LEU B 1 279 ? 6.691 38.188 26.25 1 95.5 279 LEU B N 1
ATOM 6472 C CA . LEU B 1 279 ? 6.77 37.781 24.859 1 95.5 279 LEU B CA 1
ATOM 6473 C C . LEU B 1 279 ? 5.715 38.469 24.016 1 95.5 279 LEU B C 1
ATOM 6475 O O . LEU B 1 279 ? 5.984 38.906 22.891 1 95.5 279 LEU B O 1
ATOM 6479 N N . VAL B 1 280 ? 4.508 38.594 24.547 1 94.44 280 VAL B N 1
ATOM 6480 C CA . VAL B 1 280 ? 3.438 39.281 23.859 1 94.44 280 VAL B CA 1
ATOM 6481 C C . VAL B 1 280 ? 3.85 40.75 23.625 1 94.44 280 VAL B C 1
ATOM 6483 O O . VAL B 1 280 ? 3.658 41.281 22.531 1 94.44 280 VAL B O 1
ATOM 6486 N N . GLN B 1 281 ? 4.48 41.281 24.578 1 92 281 GLN B N 1
ATOM 6487 C CA . GLN B 1 281 ? 4.938 42.688 24.469 1 92 281 GLN B CA 1
ATOM 6488 C C . GLN B 1 281 ? 6.016 42.812 23.391 1 92 281 GLN B C 1
ATOM 6490 O O . GLN B 1 281 ? 6.012 43.75 22.609 1 92 281 GLN B O 1
ATOM 6495 N N . ARG B 1 282 ? 6.805 41.875 23.438 1 93.19 282 ARG B N 1
ATOM 6496 C CA . ARG B 1 282 ? 7.863 41.875 22.438 1 93.19 282 ARG B CA 1
ATOM 6497 C C . ARG B 1 282 ? 7.285 41.781 21.031 1 93.19 282 ARG B C 1
ATOM 6499 O O . ARG B 1 282 ? 7.703 42.5 20.125 1 93.19 282 ARG B O 1
ATOM 6506 N N . ARG B 1 283 ? 6.328 40.938 20.859 1 92.94 283 ARG B N 1
ATOM 6507 C CA . ARG B 1 283 ? 5.695 40.719 19.547 1 92.94 283 ARG B CA 1
ATOM 6508 C C . ARG B 1 283 ? 4.926 41.969 19.125 1 92.94 283 ARG B C 1
ATOM 6510 O O . ARG B 1 283 ? 4.949 42.344 17.953 1 92.94 283 ARG B O 1
ATOM 6517 N N . MET B 1 284 ? 4.348 42.562 20.078 1 89.56 284 MET B N 1
ATOM 6518 C CA . MET B 1 284 ? 3.604 43.781 19.781 1 89.56 284 MET B CA 1
ATOM 6519 C C . MET B 1 284 ? 4.543 44.906 19.344 1 89.56 284 MET B C 1
ATOM 6521 O O . MET B 1 284 ? 4.199 45.719 18.484 1 89.56 284 MET B O 1
ATOM 6525 N N . ALA B 1 285 ? 5.637 44.844 19.875 1 87.12 285 ALA B N 1
ATOM 6526 C CA . ALA B 1 285 ? 6.621 45.875 19.562 1 87.12 285 ALA B CA 1
ATOM 6527 C C . ALA B 1 285 ? 7.23 45.656 18.172 1 87.12 285 ALA B C 1
ATOM 6529 O O . ALA B 1 285 ? 7.672 46.594 17.531 1 87.12 285 ALA B O 1
ATOM 6530 N N . MET B 1 286 ? 7.305 44.5 17.812 1 84.75 286 MET B N 1
ATOM 6531 C CA . MET B 1 286 ? 7.918 44.125 16.531 1 84.75 286 MET B CA 1
ATOM 6532 C C . MET B 1 286 ? 6.961 44.406 15.375 1 84.75 286 MET B C 1
ATOM 6534 O O . MET B 1 286 ? 7.375 44.438 14.219 1 84.75 286 MET B O 1
ATOM 6538 N N . ARG B 1 287 ? 5.785 44.656 15.68 1 80.06 287 ARG B N 1
ATOM 6539 C CA . ARG B 1 287 ? 4.777 44.844 14.641 1 80.06 287 ARG B CA 1
ATOM 6540 C C . ARG B 1 287 ? 4.977 46.156 13.906 1 80.06 287 ARG B C 1
ATOM 6542 O O . ARG B 1 287 ? 5.258 47.188 14.523 1 80.06 287 ARG B O 1
ATOM 6549 N N . THR B 1 288 ? 5.133 46.094 12.656 1 67.88 288 THR B N 1
ATOM 6550 C CA . THR B 1 288 ? 5.262 47.281 11.836 1 67.88 288 THR B CA 1
ATOM 6551 C C . THR B 1 288 ? 3.959 48.094 11.828 1 67.88 288 THR B C 1
ATOM 6553 O O . THR B 1 288 ? 3.975 49.312 11.758 1 67.88 288 THR B O 1
ATOM 6556 N N . ASP B 1 289 ? 2.896 47.344 11.703 1 61.56 289 ASP B N 1
ATOM 6557 C CA . ASP B 1 289 ? 1.622 48.062 11.578 1 61.56 289 ASP B CA 1
ATOM 6558 C C . ASP B 1 289 ? 1.039 48.375 12.953 1 61.56 289 ASP B C 1
ATOM 6560 O O . ASP B 1 289 ? 0.692 47.5 13.719 1 61.56 289 ASP B O 1
ATOM 6564 N N . GLN B 1 290 ? 1.465 49.469 13.594 1 58.69 290 GLN B N 1
ATOM 6565 C CA . GLN B 1 290 ? 1.079 50.031 14.891 1 58.69 290 GLN B CA 1
ATOM 6566 C C . GLN B 1 290 ? -0.439 50.094 15.023 1 58.69 290 GLN B C 1
ATOM 6568 O O . GLN B 1 290 ? -0.958 50.438 16.094 1 58.69 290 GLN B O 1
ATOM 6573 N N . THR B 1 291 ? -1.064 49.938 13.969 1 55.53 291 THR B N 1
ATOM 6574 C CA . THR B 1 291 ? -2.477 50.281 14.062 1 55.53 291 THR B CA 1
ATOM 6575 C C . THR B 1 291 ? -3.27 49.188 14.758 1 55.53 291 THR B C 1
ATOM 6577 O O . THR B 1 291 ? -4.312 49.469 15.359 1 55.53 291 THR B O 1
ATOM 6580 N N . GLY B 1 292 ? -2.918 47.906 14.609 1 60.53 292 GLY B N 1
ATOM 6581 C CA . GLY B 1 292 ? -3.889 46.938 15.094 1 60.53 292 GLY B CA 1
ATOM 6582 C C . GLY B 1 292 ? -3.604 46.469 16.516 1 60.53 292 GLY B C 1
ATOM 6583 O O . GLY B 1 292 ? -2.449 46.438 16.938 1 60.53 292 GLY B O 1
ATOM 6584 N N . SER B 1 293 ? -4.598 46.594 17.531 1 68.19 293 SER B N 1
ATOM 6585 C CA . SER B 1 293 ? -4.535 46.312 18.969 1 68.19 293 SER B CA 1
ATOM 6586 C C . SER B 1 293 ? -4.387 44.812 19.234 1 68.19 293 SER B C 1
ATOM 6588 O O . SER B 1 293 ? -4.059 44.406 20.344 1 68.19 293 SER B O 1
ATOM 6590 N N . ARG B 1 294 ? -4.496 43.969 18.094 1 82.56 294 ARG B N 1
ATOM 6591 C CA . ARG B 1 294 ? -4.516 42.531 18.438 1 82.56 294 ARG B CA 1
ATOM 6592 C C . ARG B 1 294 ? -3.273 41.844 17.906 1 82.56 294 ARG B C 1
ATOM 6594 O O . ARG B 1 294 ? -2.775 42.156 16.828 1 82.56 294 ARG B O 1
ATOM 6601 N N . LEU B 1 295 ? -2.766 40.969 18.641 1 90.38 295 LEU B N 1
ATOM 6602 C CA . LEU B 1 295 ? -1.598 40.188 18.281 1 90.38 295 LEU B CA 1
ATOM 6603 C C . LEU B 1 295 ? -1.945 39.156 17.219 1 90.38 295 LEU B C 1
ATOM 6605 O O . LEU B 1 295 ? -2.979 38.469 17.297 1 90.38 295 LEU B O 1
ATOM 6609 N N . THR B 1 296 ? -1.212 39.125 16.156 1 92.56 296 THR B N 1
ATOM 6610 C CA . THR B 1 296 ? -1.42 38.156 15.094 1 92.56 296 THR B CA 1
ATOM 6611 C C . THR B 1 296 ? -0.154 37.344 14.859 1 92.56 296 THR B C 1
ATOM 6613 O O . THR B 1 296 ? 0.955 37.812 15.125 1 92.56 296 THR B O 1
ATOM 6616 N N . LEU B 1 297 ? -0.331 36.125 14.508 1 94.56 297 LEU B N 1
ATOM 6617 C CA . LEU B 1 297 ? 0.768 35.219 14.203 1 94.56 297 LEU B CA 1
ATOM 6618 C C . LEU B 1 297 ? 0.824 34.906 12.711 1 94.56 297 LEU B C 1
ATOM 6620 O O . LEU B 1 297 ? -0.203 34.938 12.031 1 94.56 297 LEU B O 1
ATOM 6624 N N . PRO B 1 298 ? 1.968 34.625 12.18 1 94.19 298 PRO B N 1
ATOM 6625 C CA . PRO B 1 298 ? 2.127 34.469 10.727 1 94.19 298 PRO B CA 1
ATOM 6626 C C . PRO B 1 298 ? 1.882 33.062 10.242 1 94.19 298 PRO B C 1
ATOM 6628 O O . PRO B 1 298 ? 2.32 32.688 9.148 1 94.19 298 PRO B O 1
ATOM 6631 N N . LEU B 1 299 ? 1.207 32.188 10.969 1 95.88 299 LEU B N 1
ATOM 6632 C CA . LEU B 1 299 ? 0.952 30.797 10.562 1 95.88 299 LEU B CA 1
ATOM 6633 C C . LEU B 1 299 ? 0.215 30.75 9.227 1 95.88 299 LEU B C 1
ATOM 6635 O O . LEU B 1 299 ? -0.675 31.562 8.977 1 95.88 299 LEU B O 1
ATOM 6639 N N . LYS B 1 300 ? 0.646 29.797 8.398 1 96.12 300 LYS B N 1
ATOM 6640 C CA . LYS B 1 300 ? 0.045 29.672 7.074 1 96.12 300 LYS B CA 1
ATOM 6641 C C . LYS B 1 300 ? -0.763 28.375 6.961 1 96.12 300 LYS B C 1
ATOM 6643 O O . LYS B 1 300 ? -1.643 28.266 6.105 1 96.12 300 LYS B O 1
ATOM 6648 N N . GLU B 1 301 ? -0.428 27.453 7.809 1 95.38 301 GLU B N 1
ATOM 6649 C CA . GLU B 1 301 ? -1.088 26.156 7.727 1 95.38 301 GLU B CA 1
ATOM 6650 C C . GLU B 1 301 ? -1.405 25.609 9.117 1 95.38 301 GLU B C 1
ATOM 6652 O O . GLU B 1 301 ? -0.609 25.766 10.039 1 95.38 301 GLU B O 1
ATOM 6657 N N . LEU B 1 302 ? -2.613 25.062 9.25 1 94 302 LEU B N 1
ATOM 6658 C CA . LEU B 1 302 ? -2.998 24.328 10.453 1 94 302 LEU B CA 1
ATOM 6659 C C . LEU B 1 302 ? -3.652 23 10.102 1 94 302 LEU B C 1
ATOM 6661 O O . LEU B 1 302 ? -4.59 22.953 9.305 1 94 302 LEU B O 1
ATOM 6665 N N . LEU B 1 303 ? -3.223 21.828 10.523 1 84.69 303 LEU B N 1
ATOM 6666 C CA . LEU B 1 303 ? -3.664 20.516 10.102 1 84.69 303 LEU B CA 1
ATOM 6667 C C . LEU B 1 303 ? -4.906 20.078 10.875 1 84.69 303 LEU B C 1
ATOM 6669 O O . LEU B 1 303 ? -5.727 19.312 10.359 1 84.69 303 LEU B O 1
ATOM 6673 N N . GLU B 1 304 ? -5.211 20.516 12.062 1 87.31 304 GLU B N 1
ATOM 6674 C CA . GLU B 1 304 ? -6.383 20.078 12.82 1 87.31 304 GLU B CA 1
ATOM 6675 C C . GLU B 1 304 ? -6.945 21.219 13.664 1 87.31 304 GLU B C 1
ATOM 6677 O O . GLU B 1 304 ? -6.371 21.578 14.695 1 87.31 304 GLU B O 1
ATOM 6682 N N . VAL B 1 305 ? -8.055 21.703 13.125 1 92.88 305 VAL B N 1
ATOM 6683 C CA . VAL B 1 305 ? -8.734 22.766 13.867 1 92.88 305 VAL B CA 1
ATOM 6684 C C . VAL B 1 305 ? -10.156 22.328 14.203 1 92.88 305 VAL B C 1
ATOM 6686 O O . VAL B 1 305 ? -10.992 22.156 13.305 1 92.88 305 VAL B O 1
ATOM 6689 N N . GLU B 1 306 ? -10.422 22.156 15.445 1 91.56 306 GLU B N 1
ATOM 6690 C CA . GLU B 1 306 ? -11.805 21.922 15.844 1 91.56 306 GLU B CA 1
ATOM 6691 C C . GLU B 1 306 ? -12.68 23.141 15.547 1 91.56 306 GLU B C 1
ATOM 6693 O O . GLU B 1 306 ? -12.242 24.281 15.719 1 91.56 306 GLU B O 1
ATOM 6698 N N . GLU B 1 307 ? -13.883 22.891 15.195 1 91.88 307 GLU B N 1
ATOM 6699 C CA . GLU B 1 307 ? -14.797 23.969 14.789 1 91.88 307 GLU B CA 1
ATOM 6700 C C . GLU B 1 307 ? -14.938 25.016 15.891 1 91.88 307 GLU B C 1
ATOM 6702 O O . GLU B 1 307 ? -15.062 26.203 15.602 1 91.88 307 GLU B O 1
ATOM 6707 N N . THR B 1 308 ? -14.828 24.641 17.109 1 91.12 308 THR B N 1
ATOM 6708 C CA . THR B 1 308 ? -15.008 25.531 18.25 1 91.12 308 THR B CA 1
ATOM 6709 C C . THR B 1 308 ? -13.867 26.547 18.328 1 91.12 308 THR B C 1
ATOM 6711 O O . THR B 1 308 ? -14.016 27.625 18.922 1 91.12 308 THR B O 1
ATOM 6714 N N . PHE B 1 309 ? -12.766 26.25 17.703 1 93.69 309 PHE B N 1
ATOM 6715 C CA . PHE B 1 309 ? -11.586 27.109 17.797 1 93.69 309 PHE B CA 1
ATOM 6716 C C . PHE B 1 309 ? -11.477 28.016 16.578 1 93.69 309 PHE B C 1
ATOM 6718 O O . PHE B 1 309 ? -10.57 28.859 16.5 1 93.69 30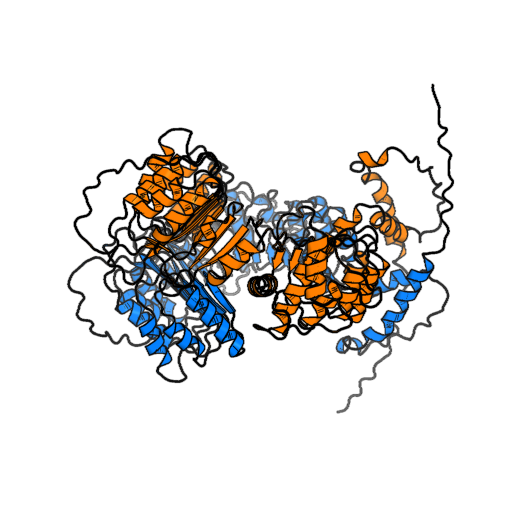9 PHE B O 1
ATOM 6725 N N . LEU B 1 310 ? -12.383 27.891 15.664 1 93.19 310 LEU B N 1
ATOM 6726 C CA . LEU B 1 310 ? -12.273 28.609 14.398 1 93.19 310 LEU B CA 1
ATOM 6727 C C . LEU B 1 310 ? -12.242 30.125 14.625 1 93.19 310 LEU B C 1
ATOM 6729 O O . LEU B 1 310 ? -11.422 30.828 14.031 1 93.19 310 LEU B O 1
ATOM 6733 N N . PRO B 1 311 ? -13.086 30.656 15.531 1 93.31 311 PRO B N 1
ATOM 6734 C CA . PRO B 1 311 ? -13.016 32.094 15.766 1 93.31 311 PRO B CA 1
ATOM 6735 C C . PRO B 1 311 ? -11.648 32.562 16.281 1 93.31 311 PRO B C 1
ATOM 6737 O O . PRO B 1 311 ? -11.125 33.562 15.844 1 93.31 311 PRO B O 1
ATOM 6740 N N . THR B 1 312 ? -11.133 31.75 17.109 1 94.19 312 THR B N 1
ATOM 6741 C CA . THR B 1 312 ? -9.82 32.031 17.672 1 94.19 312 THR B CA 1
ATOM 6742 C C . THR B 1 312 ? -8.742 32 16.594 1 94.19 312 THR B C 1
ATOM 6744 O O . THR B 1 312 ? -7.941 32.938 16.469 1 94.19 312 THR B O 1
ATOM 6747 N N . VAL B 1 313 ? -8.773 31 15.828 1 94.31 313 VAL B N 1
ATOM 6748 C CA . VAL B 1 313 ? -7.77 30.781 14.789 1 94.31 313 VAL B CA 1
ATOM 6749 C C . VAL B 1 313 ? -7.836 31.906 13.766 1 94.31 313 VAL B C 1
ATOM 6751 O O . VAL B 1 313 ? -6.805 32.469 13.367 1 94.31 313 VAL B O 1
ATOM 6754 N N . CYS B 1 314 ? -9.047 32.344 13.422 1 92.38 314 CYS B N 1
ATOM 6755 C CA . CYS B 1 314 ? -9.219 33.375 12.438 1 92.38 314 CYS B CA 1
ATOM 6756 C C . CYS B 1 314 ? -8.734 34.719 12.984 1 92.38 314 CYS B C 1
ATOM 6758 O O . CYS B 1 314 ? -8.211 35.562 12.234 1 92.38 314 CYS B O 1
ATOM 6760 N N . ALA B 1 315 ? -8.828 34.844 14.25 1 92.31 315 ALA B N 1
ATOM 6761 C CA . ALA B 1 315 ? -8.43 36.125 14.883 1 92.31 315 ALA B CA 1
ATOM 6762 C C . ALA B 1 315 ? -6.914 36.188 15.023 1 92.31 315 ALA B C 1
ATOM 6764 O O . ALA B 1 315 ? -6.316 37.25 14.727 1 92.31 315 ALA B O 1
ATOM 6765 N N . VAL B 1 316 ? -6.332 35.125 15.398 1 93.88 316 VAL B N 1
ATOM 6766 C CA . VAL B 1 316 ? -4.914 35.125 15.75 1 93.88 316 VAL B CA 1
ATOM 6767 C C . VAL B 1 316 ? -4.074 34.875 14.5 1 93.88 316 VAL B C 1
ATOM 6769 O O . VAL B 1 316 ? -2.938 35.344 14.398 1 93.88 316 VAL B O 1
ATOM 6772 N N . CYS B 1 317 ? -4.57 34.125 13.602 1 94.12 317 CYS B N 1
ATOM 6773 C CA . CYS B 1 317 ? -3.83 33.781 12.398 1 94.12 317 CYS B CA 1
ATOM 6774 C C . CYS B 1 317 ? -4.582 34.188 11.141 1 94.12 317 CYS B C 1
ATOM 6776 O O . CYS B 1 317 ? -5.016 33.344 10.359 1 94.12 317 CYS B O 1
ATOM 6778 N N . PRO B 1 318 ? -4.641 35.406 10.82 1 90.75 318 PRO B N 1
ATOM 6779 C CA . PRO B 1 318 ? -5.418 35.906 9.68 1 90.75 318 PRO B CA 1
ATOM 6780 C C . PRO B 1 318 ? -4.816 35.531 8.336 1 90.75 318 PRO B C 1
ATOM 6782 O O . PRO B 1 318 ? -5.496 35.594 7.309 1 90.75 318 PRO B O 1
ATOM 6785 N N . HIS B 1 319 ? -3.578 35.062 8.305 1 91.88 319 HIS B N 1
ATOM 6786 C CA . HIS B 1 319 ? -2.906 34.781 7.043 1 91.88 319 HIS B CA 1
ATOM 6787 C C . HIS B 1 319 ? -2.936 33.312 6.715 1 91.88 319 HIS B C 1
ATOM 6789 O O . HIS B 1 319 ? -2.232 32.844 5.812 1 91.88 319 HIS B O 1
ATOM 6795 N N . LEU B 1 320 ? -3.703 32.594 7.402 1 94.19 320 LEU B N 1
ATOM 6796 C CA . LEU B 1 320 ? -3.807 31.156 7.188 1 94.19 320 LEU B CA 1
ATOM 6797 C C . LEU B 1 320 ? -4.363 30.844 5.797 1 94.19 320 LEU B C 1
ATOM 6799 O O . LEU B 1 320 ? -5.379 31.422 5.395 1 94.19 320 LEU B O 1
ATOM 6803 N N . THR B 1 321 ? -3.711 29.938 5.043 1 95.88 321 THR B N 1
ATOM 6804 C CA . THR B 1 321 ? -4.129 29.609 3.684 1 95.88 321 THR B CA 1
ATOM 6805 C C . THR B 1 321 ? -4.629 28.172 3.596 1 95.88 321 THR B C 1
ATOM 6807 O O . THR B 1 321 ? -5.41 27.828 2.705 1 95.88 321 THR B O 1
ATOM 6810 N N . LYS B 1 322 ? -4.117 27.344 4.418 1 95.88 322 LYS B N 1
ATOM 6811 C CA . LYS B 1 322 ? -4.484 25.922 4.406 1 95.88 322 LYS B CA 1
ATOM 6812 C C . LYS B 1 322 ? -4.93 25.469 5.789 1 95.88 322 LYS B C 1
ATOM 6814 O O . LYS B 1 322 ? -4.254 25.734 6.785 1 95.88 322 LYS B O 1
ATOM 6819 N N . ALA B 1 323 ? -6.078 24.781 5.844 1 94.5 323 ALA B N 1
ATOM 6820 C CA . ALA B 1 323 ? -6.543 24.297 7.141 1 94.5 323 ALA B CA 1
ATOM 6821 C C . ALA B 1 323 ? -7.367 23.016 6.984 1 94.5 323 ALA B C 1
ATOM 6823 O O . ALA B 1 323 ? -8.039 22.828 5.969 1 94.5 323 ALA B O 1
ATOM 6824 N N . VAL B 1 324 ? -7.262 22.141 7.863 1 94.31 324 VAL B N 1
ATOM 6825 C CA . VAL B 1 324 ? -8.156 21 8.055 1 94.31 324 VAL B CA 1
ATOM 6826 C C . VAL B 1 324 ? -9.078 21.266 9.242 1 94.31 324 VAL B C 1
ATOM 6828 O O . VAL B 1 324 ? -8.609 21.422 10.375 1 94.31 324 VAL B O 1
ATOM 6831 N N . VAL B 1 325 ? -10.336 21.312 9 1 94.94 325 VAL B N 1
ATOM 6832 C CA . VAL B 1 325 ? -11.289 21.641 10.047 1 94.94 325 VAL B CA 1
ATOM 6833 C C . VAL B 1 325 ? -12.102 20.391 10.414 1 94.94 325 VAL B C 1
ATOM 6835 O O . VAL B 1 325 ? -12.688 19.75 9.547 1 94.94 325 VAL B O 1
ATOM 6838 N N . LEU B 1 326 ? -12.078 20.078 11.656 1 93.44 326 LEU B N 1
ATOM 6839 C CA . LEU B 1 326 ? -12.891 18.984 12.195 1 93.44 326 LEU B CA 1
ATOM 6840 C C . LEU B 1 326 ? -14.234 19.516 12.703 1 93.44 326 LEU B C 1
ATOM 6842 O O . LEU B 1 326 ? -14.289 20.203 13.727 1 93.44 326 LEU B O 1
ATOM 6846 N N . LEU B 1 327 ? -15.258 19.141 11.984 1 93.75 327 LEU B N 1
ATOM 6847 C CA . LEU B 1 327 ? -16.578 19.672 12.289 1 93.75 327 LEU B CA 1
ATOM 6848 C C . LEU B 1 327 ? -17.266 18.812 13.352 1 93.75 327 LEU B C 1
ATOM 6850 O O . LEU B 1 327 ? -17.172 17.594 13.344 1 93.75 327 LEU B O 1
ATOM 6854 N N . ASP B 1 328 ? -17.844 19.453 14.25 1 88.31 328 ASP B N 1
ATOM 6855 C CA . ASP B 1 328 ? -18.578 18.766 15.305 1 88.31 328 ASP B CA 1
ATOM 6856 C C . ASP B 1 328 ? -20 18.453 14.852 1 88.31 328 ASP B C 1
ATOM 6858 O O . ASP B 1 328 ? -20.328 18.547 13.664 1 88.31 328 ASP B O 1
ATOM 6862 N N . ASP B 1 329 ? -20.828 17.922 15.766 1 81.81 329 ASP B N 1
ATOM 6863 C CA . ASP B 1 329 ? -22.188 17.484 15.445 1 81.81 329 ASP B CA 1
ATOM 6864 C C . ASP B 1 329 ? -23.172 18.641 15.5 1 81.81 329 ASP B C 1
ATOM 6866 O O . ASP B 1 329 ? -24.375 18.453 15.688 1 81.81 329 ASP B O 1
ATOM 6870 N N . GLY B 1 330 ? -22.688 19.766 15.281 1 77.81 330 GLY B N 1
ATOM 6871 C CA . GLY B 1 330 ? -23.578 20.922 15.352 1 77.81 330 GLY B CA 1
ATOM 6872 C C . GLY B 1 330 ? -24.422 21.094 14.109 1 77.81 330 GLY B C 1
ATOM 6873 O O . GLY B 1 330 ? -24.297 20.344 13.148 1 77.81 330 GLY B O 1
ATOM 6874 N N . SER B 1 331 ? -25.453 21.984 14.164 1 76.44 331 SER B N 1
ATOM 6875 C CA . SER B 1 331 ? -26.438 22.172 13.109 1 76.44 331 SER B CA 1
ATOM 6876 C C . SER B 1 331 ? -25.984 23.203 12.094 1 76.44 331 SER B C 1
ATOM 6878 O O . SER B 1 331 ? -26.531 23.281 10.984 1 76.44 331 SER B O 1
ATOM 6880 N N . ALA B 1 332 ? -25.031 24.031 12.5 1 84.94 332 ALA B N 1
ATOM 6881 C CA . ALA B 1 332 ? -24.578 25.047 11.562 1 84.94 332 ALA B CA 1
ATOM 6882 C C . ALA B 1 332 ? -23.062 25.219 11.625 1 84.94 332 ALA B C 1
ATOM 6884 O O . ALA B 1 332 ? -22.438 24.953 12.664 1 84.94 332 ALA B O 1
ATOM 6885 N N . LEU B 1 333 ? -22.547 25.641 10.445 1 90.5 333 LEU B N 1
ATOM 6886 C CA . LEU B 1 333 ? -21.109 25.875 10.414 1 90.5 333 LEU B CA 1
ATOM 6887 C C . LEU B 1 333 ? -20.75 27.172 11.125 1 90.5 333 LEU B C 1
ATOM 6889 O O . LEU B 1 333 ? -21.562 28.109 11.172 1 90.5 333 LEU B O 1
ATOM 6893 N N . SER B 1 334 ? -19.609 27.25 11.664 1 91.19 334 SER B N 1
ATOM 6894 C CA . SER B 1 334 ? -19.125 28.406 12.398 1 91.19 334 SER B CA 1
ATOM 6895 C C . SER B 1 334 ? -19.109 29.656 11.508 1 91.19 334 SER B C 1
ATOM 6897 O O . SER B 1 334 ? -18.672 29.594 10.359 1 91.19 334 SER B O 1
ATOM 6899 N N . PRO B 1 335 ? -19.594 30.812 12 1 91 335 PRO B N 1
ATOM 6900 C CA . PRO B 1 335 ? -19.562 32.062 11.242 1 91 335 PRO B CA 1
ATOM 6901 C C . PRO B 1 335 ? -18.125 32.531 10.953 1 91 335 PRO B C 1
ATOM 6903 O O . PRO B 1 335 ? -17.922 33.406 10.109 1 91 335 PRO B O 1
ATOM 6906 N N . ALA B 1 336 ? -17.266 31.922 11.602 1 91.12 336 ALA B N 1
ATOM 6907 C CA . ALA B 1 336 ? -15.859 32.281 11.422 1 91.12 336 ALA B CA 1
ATOM 6908 C C . ALA B 1 336 ? -15.406 32.031 9.992 1 91.12 336 ALA B C 1
ATOM 6910 O O . ALA B 1 336 ? -14.469 32.688 9.508 1 91.12 336 ALA B O 1
ATOM 6911 N N . PHE B 1 337 ? -16.078 31.203 9.375 1 91.25 337 PHE B N 1
ATOM 6912 C CA . PHE B 1 337 ? -15.727 30.859 7.996 1 91.25 337 PHE B CA 1
ATOM 6913 C C . PHE B 1 337 ? -15.859 32.094 7.094 1 91.25 337 PHE B C 1
ATOM 6915 O O . PHE B 1 337 ? -15.117 32.219 6.121 1 91.25 337 PHE B O 1
ATOM 6922 N N . TYR B 1 338 ? -16.703 32.969 7.445 1 89.94 338 TYR B N 1
ATOM 6923 C CA . TYR B 1 338 ? -17.031 34.094 6.57 1 89.94 338 TYR B CA 1
ATOM 6924 C C . TYR B 1 338 ? -15.945 35.156 6.605 1 89.94 338 TYR B C 1
ATOM 6926 O O . TYR B 1 338 ? -15.867 36 5.719 1 89.94 338 TYR B O 1
ATOM 6934 N N . THR B 1 339 ? -15.094 35.031 7.559 1 87.62 339 THR B N 1
ATOM 6935 C CA . THR B 1 339 ? -14.062 36.062 7.707 1 87.62 339 THR B CA 1
ATOM 6936 C C . THR B 1 339 ? -12.711 35.531 7.215 1 87.62 339 THR B C 1
ATOM 6938 O O . THR B 1 339 ? -11.727 36.281 7.191 1 87.62 339 THR B O 1
ATOM 6941 N N . TRP B 1 340 ? -12.695 34.375 6.855 1 87.94 340 TRP B N 1
ATOM 6942 C CA . TRP B 1 340 ? -11.445 33.719 6.488 1 87.94 340 TRP B CA 1
ATOM 6943 C C . TRP B 1 340 ? -11.117 33.969 5.02 1 87.94 340 TRP B C 1
ATOM 6945 O O . TRP B 1 340 ? -11.062 33.031 4.223 1 87.94 340 TRP B O 1
ATOM 6955 N N . ARG B 1 341 ? -10.688 35.094 4.609 1 85.38 341 ARG B N 1
ATOM 6956 C CA . ARG B 1 341 ? -10.57 35.531 3.229 1 85.38 341 ARG B CA 1
ATOM 6957 C C . ARG B 1 341 ? -9.32 34.969 2.572 1 85.38 341 ARG B C 1
ATOM 6959 O O . ARG B 1 341 ? -9.242 34.875 1.347 1 85.38 341 ARG B O 1
ATOM 6966 N N . THR B 1 342 ? -8.383 34.531 3.326 1 91.88 342 THR B N 1
ATOM 6967 C CA . THR B 1 342 ? -7.109 34.094 2.766 1 91.88 342 THR B CA 1
ATOM 6968 C C . THR B 1 342 ? -7.102 32.594 2.52 1 91.88 342 THR B C 1
ATOM 6970 O O . THR B 1 342 ? -6.164 32.062 1.922 1 91.88 342 THR B O 1
ATOM 6973 N N . LEU B 1 343 ? -8.141 31.922 2.895 1 93.25 343 LEU B N 1
ATOM 6974 C CA . LEU B 1 343 ? -8.195 30.469 2.822 1 93.25 343 LEU B CA 1
ATOM 6975 C C . LEU B 1 343 ? -8.312 30 1.377 1 93.25 343 LEU B C 1
ATOM 6977 O O . LEU B 1 343 ? -9.188 30.469 0.638 1 93.25 343 LEU B O 1
ATOM 6981 N N . THR B 1 344 ? -7.406 29.125 0.963 1 96.12 344 THR B N 1
ATOM 6982 C CA . THR B 1 344 ? -7.441 28.594 -0.394 1 96.12 344 THR B CA 1
ATOM 6983 C C . THR B 1 344 ? -7.531 27.062 -0.376 1 96.12 344 THR B C 1
ATOM 6985 O O . THR B 1 344 ? -7.961 26.453 -1.354 1 96.12 344 THR B O 1
ATOM 6988 N N . ASN B 1 345 ? -7.031 26.391 0.642 1 96.81 345 ASN B N 1
ATOM 6989 C CA . ASN B 1 345 ? -7.047 24.953 0.816 1 96.81 345 ASN B CA 1
ATOM 6990 C C . ASN B 1 345 ? -7.809 24.547 2.074 1 96.81 345 ASN B C 1
ATOM 6992 O O . ASN B 1 345 ? -7.332 24.75 3.189 1 96.81 345 ASN B O 1
ATOM 6996 N N . LEU B 1 346 ? -8.922 23.922 1.832 1 96.31 346 LEU B N 1
ATOM 6997 C CA . LEU B 1 346 ? -9.789 23.609 2.967 1 96.31 346 LEU B CA 1
ATOM 6998 C C . LEU B 1 346 ? -10.203 22.141 2.953 1 96.31 346 LEU B C 1
ATOM 7000 O O . LEU B 1 346 ? -10.641 21.625 1.925 1 96.31 346 LEU B O 1
ATOM 7004 N N . THR B 1 347 ? -9.938 21.469 4.008 1 96 347 THR B N 1
ATOM 7005 C CA . THR B 1 347 ? -10.438 20.109 4.234 1 96 347 THR B CA 1
ATOM 7006 C C . THR B 1 347 ? -11.43 20.094 5.391 1 96 347 THR B C 1
ATOM 7008 O O . THR B 1 347 ? -11.125 20.562 6.492 1 96 347 THR B O 1
ATOM 7011 N N . LEU B 1 348 ? -12.602 19.609 5.082 1 95.88 348 LEU B N 1
ATOM 7012 C CA . LEU B 1 348 ? -13.641 19.484 6.094 1 95.88 348 LEU B CA 1
ATOM 7013 C C . LEU B 1 348 ? -13.922 18.031 6.418 1 95.88 348 LEU B C 1
ATOM 7015 O O . LEU B 1 348 ? -14.18 17.234 5.516 1 95.88 348 LEU B O 1
ATOM 7019 N N . ASP B 1 349 ? -13.836 17.719 7.664 1 93.25 349 ASP B N 1
ATOM 7020 C CA . ASP B 1 349 ? -14.094 16.359 8.125 1 93.25 349 ASP B CA 1
ATOM 7021 C C . ASP B 1 349 ? -15.156 16.344 9.227 1 93.25 349 ASP B C 1
ATOM 7023 O O . ASP B 1 349 ? -14.945 16.906 10.305 1 93.25 349 ASP B O 1
ATOM 7027 N N . CYS B 1 350 ? -16.234 15.641 9.016 1 92.94 350 CYS B N 1
ATOM 7028 C CA . CYS B 1 350 ? -17.344 15.609 9.961 1 92.94 350 CYS B CA 1
ATOM 7029 C C . CYS B 1 350 ? -17.172 14.477 10.961 1 92.94 350 CYS B C 1
ATOM 7031 O O . CYS B 1 350 ? -16.828 13.352 10.586 1 92.94 350 CYS B O 1
ATOM 7033 N N . SER B 1 351 ? -17.438 14.805 12.234 1 90.94 351 SER B N 1
ATOM 7034 C CA . SER B 1 351 ? -17.453 13.758 13.25 1 90.94 351 SER B CA 1
ATOM 7035 C C . SER B 1 351 ? -18.656 12.844 13.086 1 90.94 351 SER B C 1
ATOM 7037 O O . SER B 1 351 ? -18.562 11.633 13.305 1 90.94 351 SER B O 1
ATOM 7039 N N . ARG B 1 352 ? -19.781 13.383 12.82 1 89.94 352 ARG B N 1
ATOM 7040 C CA . ARG B 1 352 ? -21.031 12.727 12.445 1 89.94 352 ARG B CA 1
ATOM 7041 C C . ARG B 1 352 ? -21.594 13.328 11.156 1 89.94 352 ARG B C 1
ATOM 7043 O O . ARG B 1 352 ? -21.266 14.461 10.797 1 89.94 352 ARG B O 1
ATOM 7050 N N . PRO B 1 353 ? -22.359 12.586 10.484 1 88.69 353 PRO B N 1
ATOM 7051 C CA . PRO B 1 353 ? -22.844 13.086 9.195 1 88.69 353 PRO B CA 1
ATOM 7052 C C . PRO B 1 353 ? -23.609 14.398 9.32 1 88.69 353 PRO B C 1
ATOM 7054 O O . PRO B 1 353 ? -24.484 14.531 10.18 1 88.69 353 PRO B O 1
ATOM 7057 N N . ARG B 1 354 ? -23.172 15.344 8.516 1 91.62 354 ARG B N 1
ATOM 7058 C CA . ARG B 1 354 ? -23.828 16.641 8.438 1 91.62 354 ARG B CA 1
ATOM 7059 C C . ARG B 1 354 ? -24.406 16.891 7.043 1 91.62 354 ARG B C 1
ATOM 7061 O O . ARG B 1 354 ? -24.016 16.219 6.086 1 91.62 354 ARG B O 1
ATOM 7068 N N . ASN B 1 355 ? -25.438 17.797 7.039 1 91.06 355 ASN B N 1
ATOM 7069 C CA . ASN B 1 355 ? -26.047 18.109 5.758 1 91.06 355 ASN B CA 1
ATOM 7070 C C . ASN B 1 355 ? -25.125 18.953 4.887 1 91.06 355 ASN B C 1
ATOM 7072 O O . ASN B 1 355 ? -24.656 20 5.316 1 91.06 355 ASN B O 1
ATOM 7076 N N . LEU B 1 356 ? -24.891 18.5 3.66 1 92.75 356 LEU B N 1
ATOM 7077 C CA . LEU B 1 356 ? -24 19.219 2.738 1 92.75 356 LEU B CA 1
ATOM 7078 C C . LEU B 1 356 ? -24.516 20.625 2.482 1 92.75 356 LEU B C 1
ATOM 7080 O O . LEU B 1 356 ? -23.734 21.547 2.225 1 92.75 356 LEU B O 1
ATOM 7084 N N . ALA B 1 357 ? -25.766 20.891 2.602 1 91.81 357 ALA B N 1
ATOM 7085 C CA . ALA B 1 357 ? -26.391 22.188 2.354 1 91.81 357 ALA B CA 1
ATOM 7086 C C . ALA B 1 357 ? -25.859 23.234 3.314 1 91.81 357 ALA B C 1
ATOM 7088 O O . ALA B 1 357 ? -25.906 24.438 3.02 1 91.81 357 ALA B O 1
ATOM 7089 N N . GLU B 1 358 ? -25.328 22.797 4.41 1 92.56 358 GLU B N 1
ATOM 7090 C CA . GLU B 1 358 ? -24.797 23.719 5.402 1 92.56 358 GLU B CA 1
ATOM 7091 C C . GLU B 1 358 ? -23.531 24.422 4.891 1 92.56 358 GLU B C 1
ATOM 7093 O O . GLU B 1 358 ? -23.141 25.469 5.406 1 92.56 358 GLU B O 1
ATOM 7098 N N . LEU B 1 359 ? -22.938 23.812 3.928 1 93.56 359 LEU B N 1
ATOM 7099 C CA . LEU B 1 359 ? -21.672 24.312 3.4 1 93.56 359 LEU B CA 1
ATOM 7100 C C . LEU B 1 359 ? -21.922 25.375 2.33 1 93.56 359 LEU B C 1
ATOM 7102 O O . LEU B 1 359 ? -21 26.109 1.964 1 93.56 359 LEU B O 1
ATOM 7106 N N . LEU B 1 360 ? -23.125 25.516 1.823 1 94 360 LEU B N 1
ATOM 7107 C CA . LEU B 1 360 ? -23.422 26.344 0.658 1 94 360 LEU B CA 1
ATOM 7108 C C . LEU B 1 360 ? -23.188 27.812 0.968 1 94 360 LEU B C 1
ATOM 7110 O O . LEU B 1 360 ? -22.562 28.531 0.178 1 94 360 LEU B O 1
ATOM 7114 N N . PRO B 1 361 ? -23.594 28.25 2.186 1 93.44 361 PRO B N 1
ATOM 7115 C CA . PRO B 1 361 ? -23.312 29.641 2.5 1 93.44 361 PRO B CA 1
ATOM 7116 C C . PRO B 1 361 ? -21.812 29.938 2.594 1 93.44 361 PRO B C 1
ATOM 7118 O O . PRO B 1 361 ? -21.375 31.016 2.184 1 93.44 361 PRO B O 1
ATOM 7121 N N . VAL B 1 362 ? -21.094 29.016 3.066 1 92.81 362 VAL B N 1
ATOM 7122 C CA . VAL B 1 362 ? -19.656 29.172 3.182 1 92.81 362 VAL B CA 1
ATOM 7123 C C . VAL B 1 362 ? -19.016 29.203 1.791 1 92.81 362 VAL B C 1
ATOM 7125 O O . VAL B 1 362 ? -18.172 30.047 1.505 1 92.81 362 VAL B O 1
ATOM 7128 N N . ALA B 1 363 ? -19.484 28.344 0.95 1 93.31 363 ALA B N 1
ATOM 7129 C CA . ALA B 1 363 ? -18.969 28.266 -0.417 1 93.31 363 ALA B CA 1
ATOM 7130 C C . ALA B 1 363 ? -19.297 29.547 -1.191 1 93.31 363 ALA B C 1
ATOM 7132 O O . ALA B 1 363 ? -18.547 29.938 -2.09 1 93.31 363 ALA B O 1
ATOM 7133 N N . ALA B 1 364 ? -20.375 30.188 -0.814 1 93.31 364 ALA B N 1
ATOM 7134 C CA . ALA B 1 364 ? -20.781 31.422 -1.485 1 93.31 364 ALA B CA 1
ATOM 7135 C C . ALA B 1 364 ? -19.781 32.531 -1.201 1 93.31 364 ALA B C 1
ATOM 7137 O O . ALA B 1 364 ? -19.531 33.406 -2.057 1 93.31 364 ALA B O 1
ATOM 7138 N N . VAL B 1 365 ? -19.203 32.469 -0.097 1 93 365 VAL B N 1
ATOM 7139 C CA . VAL B 1 365 ? -18.297 33.531 0.321 1 93 365 VAL B CA 1
ATOM 7140 C C . VAL B 1 365 ? -16.859 33.156 -0.049 1 93 365 VAL B C 1
ATOM 7142 O O . VAL B 1 365 ? -16.125 33.969 -0.613 1 93 365 VAL B O 1
ATOM 7145 N N . LEU B 1 366 ? -16.5 31.938 0.137 1 93.19 366 LEU B N 1
ATOM 7146 C CA . LEU B 1 366 ? -15.094 31.531 0.024 1 93.19 366 LEU B CA 1
ATOM 7147 C C . LEU B 1 366 ? -14.859 30.766 -1.269 1 93.19 366 LEU B C 1
ATOM 7149 O O . LEU B 1 366 ? -13.711 30.516 -1.65 1 93.19 366 LEU B O 1
ATOM 7153 N N . GLY B 1 367 ? -15.836 30.359 -1.936 1 93.25 367 GLY B N 1
ATOM 7154 C CA . GLY B 1 367 ? -15.75 29.422 -3.041 1 93.25 367 GLY B CA 1
ATOM 7155 C C . GLY B 1 367 ? -14.859 29.906 -4.168 1 93.25 367 GLY B C 1
ATOM 7156 O O . GLY B 1 367 ? -14.094 29.125 -4.742 1 93.25 367 GLY B O 1
ATOM 7157 N N . ALA B 1 368 ? -14.891 31.188 -4.445 1 91.5 368 ALA B N 1
ATOM 7158 C CA . ALA B 1 368 ? -14.164 31.734 -5.59 1 91.5 368 ALA B CA 1
ATOM 7159 C C . ALA B 1 368 ? -12.656 31.672 -5.371 1 91.5 368 ALA B C 1
ATOM 7161 O O . ALA B 1 368 ? -11.891 31.594 -6.328 1 91.5 368 ALA B O 1
ATOM 7162 N N . GLN B 1 369 ? -12.273 31.672 -4.203 1 93.06 369 GLN B N 1
ATOM 7163 C CA . GLN B 1 369 ? -10.836 31.672 -3.938 1 93.06 369 GLN B CA 1
ATOM 7164 C C . GLN B 1 369 ? -10.32 30.281 -3.631 1 93.06 369 GLN B C 1
ATOM 7166 O O . GLN B 1 369 ? -9.109 30.062 -3.496 1 93.06 369 GLN B O 1
ATOM 7171 N N . MET B 1 370 ? -11.18 29.312 -3.629 1 94.56 370 MET B N 1
ATOM 7172 C CA . MET B 1 370 ? -10.797 27.969 -3.236 1 94.56 370 MET B CA 1
ATOM 7173 C C . MET B 1 370 ? -10.047 27.266 -4.363 1 94.56 370 MET B C 1
ATOM 7175 O O . MET B 1 370 ? -10.5 27.266 -5.508 1 94.56 370 MET B O 1
ATOM 7179 N N . GLN B 1 371 ? -8.906 26.719 -3.971 1 96.94 371 GLN B N 1
ATOM 7180 C CA . GLN B 1 371 ? -8.125 25.922 -4.91 1 96.94 371 GLN B CA 1
ATOM 7181 C C . GLN B 1 371 ? -8.227 24.438 -4.594 1 96.94 371 GLN B C 1
ATOM 7183 O O . GLN B 1 371 ? -8.195 23.609 -5.496 1 96.94 371 GLN B O 1
ATOM 7188 N N . PHE B 1 372 ? -8.258 24.188 -3.391 1 97.44 372 PHE B N 1
ATOM 7189 C CA . PHE B 1 372 ? -8.438 22.812 -2.92 1 97.44 372 PHE B CA 1
ATOM 7190 C C . PHE B 1 372 ? -9.586 22.734 -1.929 1 97.44 372 PHE B C 1
ATOM 7192 O O . PHE B 1 372 ? -9.656 23.5 -0.974 1 97.44 372 PHE B O 1
ATOM 7199 N N . LEU B 1 373 ? -10.469 21.781 -2.186 1 97.56 373 LEU B N 1
ATOM 7200 C CA . LEU B 1 373 ? -11.594 21.562 -1.283 1 97.56 373 LEU B CA 1
ATOM 7201 C C . LEU B 1 373 ? -11.844 20.062 -1.083 1 97.56 373 LEU B C 1
ATOM 7203 O O . LEU B 1 373 ? -11.984 19.328 -2.055 1 97.56 373 LEU B O 1
ATOM 7207 N N . SER B 1 374 ? -11.75 19.641 0.125 1 97.06 374 SER B N 1
ATOM 7208 C CA . SER B 1 374 ? -12.07 18.266 0.501 1 97.06 374 SER B CA 1
ATOM 7209 C C . SER B 1 374 ? -13.227 18.219 1.499 1 97.06 374 SER B C 1
ATOM 7211 O O . SER B 1 374 ? -13.172 18.859 2.551 1 97.06 374 SER B O 1
ATOM 7213 N N . VAL B 1 375 ? -14.258 17.531 1.116 1 96.12 375 VAL B N 1
ATOM 7214 C CA . VAL B 1 375 ? -15.453 17.438 1.951 1 96.12 375 VAL B CA 1
ATOM 7215 C C . VAL B 1 375 ? -15.719 15.977 2.311 1 96.12 375 VAL B C 1
ATOM 7217 O O . VAL B 1 375 ? -16.062 15.172 1.443 1 96.12 375 VAL B O 1
ATOM 7220 N N . ASP B 1 376 ? -15.617 15.703 3.604 1 92.94 376 ASP B N 1
ATOM 7221 C CA . ASP B 1 376 ? -15.758 14.32 4.035 1 92.94 376 ASP B CA 1
ATOM 7222 C C . ASP B 1 376 ? -16.828 14.188 5.125 1 92.94 376 ASP B C 1
ATOM 7224 O O . ASP B 1 376 ? -16.828 14.953 6.09 1 92.94 376 ASP B O 1
ATOM 7228 N N . GLY B 1 377 ? -17.688 13.25 4.941 1 89.81 377 GLY B N 1
ATOM 7229 C CA . GLY B 1 377 ? -18.625 12.898 5.996 1 89.81 377 GLY B CA 1
ATOM 7230 C C . GLY B 1 377 ? -19.938 13.656 5.898 1 89.81 377 GLY B C 1
ATOM 7231 O O . GLY B 1 377 ? -20.719 13.68 6.852 1 89.81 377 GLY B O 1
ATOM 7232 N N . PHE B 1 378 ? -20.203 14.305 4.809 1 91.62 378 PHE B N 1
ATOM 7233 C CA . PHE B 1 378 ? -21.469 15 4.621 1 91.62 378 PHE B CA 1
ATOM 7234 C C . PHE B 1 378 ? -22.5 14.086 3.963 1 91.62 378 PHE B C 1
ATOM 7236 O O . PHE B 1 378 ? -22.141 13.117 3.287 1 91.62 378 PHE B O 1
ATOM 7243 N N . TYR B 1 379 ? -23.719 14.305 4.285 1 89.31 379 TYR B N 1
ATOM 7244 C CA . TYR B 1 379 ? -24.75 13.602 3.545 1 89.31 379 TYR B CA 1
ATOM 7245 C C . TYR B 1 379 ? -25.516 14.547 2.641 1 89.31 379 TYR B C 1
ATOM 7247 O O . TYR B 1 379 ? -25.562 15.758 2.883 1 89.31 379 TYR B O 1
ATOM 7255 N N . VAL B 1 380 ? -26.062 14.031 1.565 1 87.81 380 VAL B N 1
ATOM 7256 C CA . VAL B 1 380 ? -26.828 14.812 0.598 1 87.81 380 VAL B CA 1
ATOM 7257 C C . VAL B 1 380 ? -28.281 14.344 0.585 1 87.81 380 VAL B C 1
ATOM 7259 O O . VAL B 1 380 ? -28.562 13.148 0.419 1 87.81 380 VAL B O 1
ATOM 7262 N N . ARG B 1 381 ? -29.109 15.281 0.882 1 79.62 381 ARG B N 1
ATOM 7263 C CA . ARG B 1 381 ? -30.547 15.016 0.811 1 79.62 381 ARG B CA 1
ATOM 7264 C C . ARG B 1 381 ? -31.125 15.492 -0.517 1 79.62 381 ARG B C 1
ATOM 7266 O O . ARG B 1 381 ? -32 14.836 -1.088 1 79.62 381 ARG B O 1
ATOM 7273 N N . ASP B 1 382 ? -30.641 16.656 -0.857 1 78.19 382 ASP B N 1
ATOM 7274 C CA . ASP B 1 382 ? -31.016 17.25 -2.137 1 78.19 382 ASP B CA 1
ATOM 7275 C C . ASP B 1 382 ? -29.859 17.203 -3.133 1 78.19 382 ASP B C 1
ATOM 7277 O O . ASP B 1 382 ? -28.766 17.688 -2.842 1 78.19 382 ASP B O 1
ATOM 7281 N N . GLU B 1 383 ? -30.141 16.609 -4.281 1 76.06 383 GLU B N 1
ATOM 7282 C CA . GLU B 1 383 ? -29.094 16.406 -5.273 1 76.06 383 GLU B CA 1
ATOM 7283 C C . GLU B 1 383 ? -28.547 17.734 -5.77 1 76.06 383 GLU B C 1
ATOM 7285 O O . GLU B 1 383 ? -27.422 17.797 -6.27 1 76.06 383 GLU B O 1
ATOM 7290 N N . LEU B 1 384 ? -29.297 18.812 -5.551 1 84 384 LEU B N 1
ATOM 7291 C CA . LEU B 1 384 ? -28.891 20.109 -6.086 1 84 384 LEU B CA 1
ATOM 7292 C C . LEU B 1 384 ? -27.797 20.75 -5.223 1 84 384 LEU B C 1
ATOM 7294 O O . LEU B 1 384 ? -27.062 21.609 -5.691 1 84 384 LEU B O 1
ATOM 7298 N N . SER B 1 385 ? -27.703 20.312 -4.016 1 88.81 385 SER B N 1
ATOM 7299 C CA . SER B 1 385 ? -26.719 20.891 -3.104 1 88.81 385 SER B CA 1
ATOM 7300 C C . SER B 1 385 ? -25.297 20.656 -3.602 1 88.81 385 SER B C 1
ATOM 7302 O O . SER B 1 385 ? -24.453 21.547 -3.537 1 88.81 385 SER B O 1
ATOM 7304 N N . PHE B 1 386 ? -25.141 19.516 -4.129 1 89.31 386 PHE B N 1
ATOM 7305 C CA . PHE B 1 386 ? -23.812 19.172 -4.625 1 89.31 386 PHE B CA 1
ATOM 7306 C C . PHE B 1 386 ? -23.453 20.016 -5.848 1 89.31 386 PHE B C 1
ATOM 7308 O O . PHE B 1 386 ? -22.344 20.531 -5.941 1 89.31 386 PHE B O 1
ATOM 7315 N N . HIS B 1 387 ? -24.391 20.172 -6.66 1 88.44 387 HIS B N 1
ATOM 7316 C CA . HIS B 1 387 ? -24.203 20.984 -7.852 1 88.44 387 HIS B CA 1
ATOM 7317 C C . HIS B 1 387 ? -23.938 22.453 -7.484 1 88.44 387 HIS B C 1
ATOM 7319 O O . HIS B 1 387 ? -23.031 23.078 -8.047 1 88.44 387 HIS B O 1
ATOM 7325 N N . THR B 1 388 ? -24.703 22.938 -6.578 1 91.38 388 THR B N 1
ATOM 7326 C CA . THR B 1 388 ? -24.562 24.328 -6.137 1 91.38 388 THR B CA 1
ATOM 7327 C C . THR B 1 388 ? -23.203 24.562 -5.512 1 91.38 388 THR B C 1
ATOM 7329 O O . THR B 1 388 ? -22.562 25.594 -5.75 1 91.38 388 THR B O 1
ATOM 7332 N N . LEU B 1 389 ? -22.75 23.594 -4.746 1 93.12 389 LEU B N 1
ATOM 7333 C CA . LEU B 1 389 ? -21.438 23.703 -4.105 1 93.12 389 LEU B CA 1
ATOM 7334 C C . LEU B 1 389 ? -20.344 23.844 -5.145 1 93.12 389 LEU B C 1
ATOM 7336 O O . LEU B 1 389 ? -19.516 24.75 -5.055 1 93.12 389 LEU B O 1
ATOM 7340 N N . LEU B 1 390 ? -20.344 23 -6.121 1 92.38 390 LEU B N 1
ATOM 7341 C CA . LEU B 1 390 ? -19.312 23 -7.148 1 92.38 390 LEU B CA 1
ATOM 7342 C C . LEU B 1 390 ? -19.375 24.281 -7.984 1 92.38 390 LEU B C 1
ATOM 7344 O O . LEU B 1 390 ? -18.344 24.844 -8.352 1 92.38 390 LEU B O 1
ATOM 7348 N N . ASN B 1 391 ? -20.547 24.734 -8.219 1 90.94 391 ASN B N 1
ATOM 7349 C CA . ASN B 1 391 ? -20.734 25.953 -9.016 1 90.94 391 ASN B CA 1
ATOM 7350 C C . ASN B 1 391 ? -20.156 27.172 -8.312 1 90.94 391 ASN B C 1
ATOM 7352 O O . ASN B 1 391 ? -19.719 28.125 -8.969 1 90.94 391 ASN B O 1
ATOM 7356 N N . ARG B 1 392 ? -20.094 27.125 -7.098 1 93 392 ARG B N 1
ATOM 7357 C CA . ARG B 1 392 ? -19.625 28.25 -6.305 1 93 392 ARG B CA 1
ATOM 7358 C C . ARG B 1 392 ? -18.109 28.234 -6.172 1 93 392 ARG B C 1
ATOM 7360 O O . ARG B 1 392 ? -17.516 29.172 -5.66 1 93 392 ARG B O 1
ATOM 7367 N N . CYS B 1 393 ? -17.5 27.188 -6.641 1 94 393 CYS B N 1
ATOM 7368 C CA . CYS B 1 393 ? -16.047 27.062 -6.535 1 94 393 CYS B CA 1
ATOM 7369 C C . CYS B 1 393 ? -15.414 26.859 -7.906 1 94 393 CYS B C 1
ATOM 7371 O O . CYS B 1 393 ? -14.812 25.812 -8.172 1 94 393 CYS B O 1
ATOM 7373 N N . PRO B 1 394 ? -15.414 27.812 -8.734 1 91.62 394 PRO B N 1
ATOM 7374 C CA . PRO B 1 394 ? -14.984 27.656 -10.125 1 91.62 394 PRO B CA 1
ATOM 7375 C C . PRO B 1 394 ? -13.469 27.516 -10.266 1 91.62 394 PRO B C 1
ATOM 7377 O O . PRO B 1 394 ? -12.984 27.016 -11.281 1 91.62 394 PRO B O 1
ATOM 7380 N N . ASN B 1 395 ? -12.719 27.906 -9.227 1 94 395 ASN B N 1
ATOM 7381 C CA . ASN B 1 395 ? -11.273 27.938 -9.375 1 94 395 ASN B CA 1
ATOM 7382 C C . ASN B 1 395 ? -10.609 26.75 -8.695 1 94 395 ASN B C 1
ATOM 7384 O O . ASN B 1 395 ? -9.414 26.781 -8.406 1 94 395 ASN B O 1
ATOM 7388 N N . LEU B 1 396 ? -11.352 25.703 -8.508 1 95.69 396 LEU B N 1
ATOM 7389 C CA . LEU B 1 396 ? -10.812 24.5 -7.859 1 95.69 396 LEU B CA 1
ATOM 7390 C C . LEU B 1 396 ? -9.758 23.844 -8.727 1 95.69 396 LEU B C 1
ATOM 7392 O O . LEU B 1 396 ? -9.93 23.719 -9.945 1 95.69 396 LEU B O 1
ATOM 7396 N N . GLN B 1 397 ? -8.695 23.484 -8.117 1 97.44 397 GLN B N 1
ATOM 7397 C CA . GLN B 1 397 ? -7.664 22.672 -8.75 1 97.44 397 GLN B CA 1
ATOM 7398 C C . GLN B 1 397 ? -7.801 21.203 -8.352 1 97.44 397 GLN B C 1
ATOM 7400 O O . GLN B 1 397 ? -7.566 20.312 -9.164 1 97.44 397 GLN B O 1
ATOM 7405 N N . LYS B 1 398 ? -8.125 21.031 -7.152 1 97.88 398 LYS B N 1
ATOM 7406 C CA . LYS B 1 398 ? -8.359 19.688 -6.609 1 97.88 398 LYS B CA 1
ATOM 7407 C C . LYS B 1 398 ? -9.648 19.641 -5.801 1 97.88 398 LYS B C 1
ATOM 7409 O O . LYS B 1 398 ? -9.906 20.516 -4.977 1 97.88 398 LYS B O 1
ATOM 7414 N N . PHE B 1 399 ? -10.422 18.672 -6.066 1 97.06 399 PHE B N 1
ATOM 7415 C CA . PHE B 1 399 ? -11.664 18.484 -5.332 1 97.06 399 PHE B CA 1
ATOM 7416 C C . PHE B 1 399 ? -11.812 17.031 -4.898 1 97.06 399 PHE B C 1
ATOM 7418 O O . PHE B 1 399 ? -11.648 16.109 -5.711 1 97.06 399 PHE B O 1
ATOM 7425 N N . THR B 1 400 ? -12.031 16.766 -3.623 1 96.88 400 THR B N 1
ATOM 7426 C CA . THR B 1 400 ? -12.289 15.438 -3.07 1 96.88 400 THR B CA 1
ATOM 7427 C C . THR B 1 400 ? -13.562 15.445 -2.225 1 96.88 400 THR B C 1
ATOM 7429 O O . THR B 1 400 ? -13.758 16.344 -1.399 1 96.88 400 THR B O 1
ATOM 7432 N N . ALA B 1 401 ? -14.406 14.492 -2.473 1 95.88 401 ALA B N 1
ATOM 7433 C CA . ALA B 1 401 ? -15.641 14.43 -1.699 1 95.88 401 ALA B CA 1
ATOM 7434 C C . ALA B 1 401 ? -16 12.992 -1.341 1 95.88 401 ALA B C 1
ATOM 7436 O O . ALA B 1 401 ? -15.938 12.102 -2.193 1 95.88 401 ALA B O 1
ATOM 7437 N N . SER B 1 402 ? -16.203 12.688 -0.132 1 92.75 402 SER B N 1
ATOM 7438 C CA . SER B 1 402 ? -16.812 11.469 0.385 1 92.75 402 SER B CA 1
ATOM 7439 C C . SER B 1 402 ? -18.156 11.758 1.057 1 92.75 402 SER B C 1
ATOM 7441 O O . SER B 1 402 ? -18.188 12.227 2.193 1 92.75 402 SER B O 1
ATOM 7443 N N . ILE B 1 403 ? -19.234 11.484 0.322 1 90.5 403 ILE B N 1
ATOM 7444 C CA . ILE B 1 403 ? -20.547 11.953 0.72 1 90.5 403 ILE B CA 1
ATOM 7445 C C . ILE B 1 403 ? -21.484 10.758 0.931 1 90.5 403 ILE B C 1
ATOM 7447 O O . ILE B 1 403 ? -21.375 9.758 0.222 1 90.5 403 ILE B O 1
ATOM 7451 N N . PHE B 1 404 ? -22.328 10.906 1.903 1 87.56 404 PHE B N 1
ATOM 7452 C CA . PHE B 1 404 ? -23.375 9.93 2.16 1 87.56 404 PHE B CA 1
ATOM 7453 C C . PHE B 1 404 ? -24.672 10.305 1.432 1 87.56 404 PHE B C 1
ATOM 7455 O O . PHE B 1 404 ? -25.031 11.477 1.367 1 87.56 404 PHE B O 1
ATOM 7462 N N . LEU B 1 405 ? -25.219 9.273 0.89 1 83.5 405 LEU B N 1
ATOM 7463 C CA . LEU B 1 405 ? -26.516 9.492 0.245 1 83.5 405 LEU B CA 1
ATOM 7464 C C . LEU B 1 405 ? -27.656 9.109 1.177 1 83.5 405 LEU B C 1
ATOM 7466 O O . LEU B 1 405 ? -27.688 7.996 1.707 1 83.5 405 LEU B O 1
ATOM 7470 N N . SER B 1 406 ? -28.312 10.031 1.662 1 74.62 406 SER B N 1
ATOM 7471 C CA . SER B 1 406 ? -29.5 9.805 2.49 1 74.62 406 SER B CA 1
ATOM 7472 C C . SER B 1 406 ? -30.781 10.086 1.717 1 74.62 406 SER B C 1
ATOM 7474 O O . SER B 1 406 ? -31.391 11.148 1.883 1 74.62 406 SER B O 1
ATOM 7476 N N . LEU B 1 407 ? -31.078 9.492 0.602 1 57.06 407 LEU B N 1
ATOM 7477 C CA . LEU B 1 407 ? -32.219 9.875 -0.234 1 57.06 407 LEU B CA 1
ATOM 7478 C C . LEU B 1 407 ? -33.5 9.297 0.306 1 57.06 407 LEU B C 1
ATOM 7480 O O . LEU B 1 407 ? -33.594 8.094 0.562 1 57.06 407 LEU B O 1
ATOM 7484 N N . ARG B 1 408 ? -34.281 9.969 1.186 1 51.16 408 ARG B N 1
ATOM 7485 C CA . ARG B 1 408 ? -35.625 9.617 1.617 1 51.16 408 ARG B CA 1
ATOM 7486 C C . ARG B 1 408 ? -36.469 9.133 0.442 1 51.16 408 ARG B C 1
ATOM 7488 O O . ARG B 1 408 ? -36.281 9.602 -0.684 1 51.16 408 ARG B O 1
ATOM 7495 N N . GLY B 1 409 ? -36.969 7.859 0.46 1 45.31 409 GLY B N 1
ATOM 7496 C CA . GLY B 1 409 ? -38.031 7.359 -0.399 1 45.31 409 GLY B CA 1
ATOM 7497 C C . GLY B 1 409 ? -39.031 8.438 -0.811 1 45.31 409 GLY B C 1
ATOM 7498 O O . GLY B 1 409 ? -40.25 8.203 -0.82 1 45.31 409 GLY B O 1
ATOM 7499 N N . GLN B 1 410 ? -39.031 9.68 -0.452 1 42.34 410 GLN B N 1
ATOM 7500 C CA . GLN B 1 410 ? -40.281 10.281 -0.815 1 42.34 410 GLN B CA 1
ATOM 7501 C C . GLN B 1 410 ? -40.688 9.898 -2.236 1 42.34 410 GLN B C 1
ATOM 7503 O O . GLN B 1 410 ? -39.906 9.328 -2.982 1 42.34 410 GLN B O 1
ATOM 7508 N N . GLY B 1 411 ? -41.844 10.766 -2.787 1 39.16 411 GLY B N 1
ATOM 7509 C CA . GLY B 1 411 ? -42.719 10.648 -3.945 1 39.16 411 GLY B CA 1
ATOM 7510 C C . GLY B 1 411 ? -41.969 10.32 -5.223 1 39.16 411 GLY B C 1
ATOM 7511 O O . GLY B 1 411 ? -40.719 10.227 -5.223 1 39.16 411 GLY B O 1
ATOM 7512 N N . ARG B 1 412 ? -42.875 10.25 -6.371 1 40.06 412 ARG B N 1
ATOM 7513 C CA . ARG B 1 412 ? -42.625 9.992 -7.785 1 40.06 412 ARG B CA 1
ATOM 7514 C C . ARG B 1 412 ? -41.375 10.742 -8.266 1 40.06 412 ARG B C 1
ATOM 7516 O O . ARG B 1 412 ? -41.25 11.938 -8.031 1 40.06 412 ARG B O 1
ATOM 7523 N N . PRO B 1 413 ? -40.344 10.008 -8.57 1 44.81 413 PRO B N 1
ATOM 7524 C CA . PRO B 1 413 ? -39.219 10.711 -9.195 1 44.81 413 PRO B CA 1
ATOM 7525 C C . PRO B 1 413 ? -39.656 11.914 -10.023 1 44.81 413 PRO B C 1
ATOM 7527 O O . PRO B 1 413 ? -40.625 11.828 -10.773 1 44.81 413 PRO B O 1
ATOM 7530 N N . PRO B 1 414 ? -39.625 13.156 -9.617 1 42.16 414 PRO B N 1
ATOM 7531 C CA . PRO B 1 414 ? -40.094 14.062 -10.68 1 42.16 414 PRO B CA 1
ATOM 7532 C C . PRO B 1 414 ? -39.625 13.625 -12.062 1 42.16 414 PRO B C 1
ATOM 7534 O O . PRO B 1 414 ? -38.625 12.906 -12.18 1 42.16 414 PRO B O 1
ATOM 7537 N N . PRO B 1 415 ? -40.5 13.586 -13.133 1 40.5 415 PRO B N 1
ATOM 7538 C CA . PRO B 1 415 ? -40.094 13.242 -14.508 1 40.5 415 PRO B CA 1
ATOM 7539 C C . PRO B 1 415 ? -38.656 13.609 -14.812 1 40.5 415 PRO B C 1
ATOM 7541 O O . PRO B 1 415 ? -38.094 14.508 -14.188 1 40.5 415 PRO B O 1
ATOM 7544 N N . GLU B 1 416 ? -37.781 12.734 -15.328 1 43.22 416 GLU B N 1
ATOM 7545 C CA . GLU B 1 416 ? -36.469 12.891 -15.93 1 43.22 416 GLU B CA 1
ATOM 7546 C C . GLU B 1 416 ? -36.219 14.328 -16.375 1 43.22 416 GLU B C 1
ATOM 7548 O O . GLU B 1 416 ? -36.406 14.664 -17.547 1 43.22 416 GLU B O 1
ATOM 7553 N N . GLN B 1 417 ? -37.031 15.359 -15.977 1 40.09 417 GLN B N 1
ATOM 7554 C CA . GLN B 1 417 ? -36.688 16.625 -16.609 1 40.09 417 GLN B CA 1
ATOM 7555 C C . GLN B 1 417 ? -35.188 16.906 -16.484 1 40.09 417 GLN B C 1
ATOM 7557 O O . GLN B 1 417 ? -34.625 16.875 -15.391 1 40.09 417 GLN B O 1
ATOM 7562 N N . GLU B 1 418 ? -34.406 16.594 -17.453 1 46.16 418 GLU B N 1
ATOM 7563 C CA . GLU B 1 418 ? -33.031 16.953 -17.766 1 46.16 418 GLU B CA 1
ATOM 7564 C C . GLU B 1 418 ? -32.656 18.297 -17.156 1 46.16 418 GLU B C 1
ATOM 7566 O O . GLU B 1 418 ? -33 19.344 -17.672 1 46.16 418 GLU B O 1
ATOM 7571 N N . ALA B 1 419 ? -32.844 18.609 -15.961 1 46.03 419 ALA B N 1
ATOM 7572 C CA . ALA B 1 419 ? -32.469 19.922 -15.406 1 46.03 419 ALA B CA 1
ATOM 7573 C C . ALA B 1 419 ? -31.109 20.359 -15.945 1 46.03 419 ALA B C 1
ATOM 7575 O O . ALA B 1 419 ? -30.125 19.641 -15.836 1 46.03 419 ALA B O 1
ATOM 7576 N N . VAL B 1 420 ? -31.125 21.109 -17.031 1 49.41 420 VAL B N 1
ATOM 7577 C CA . VAL B 1 420 ? -29.984 21.828 -17.625 1 49.41 420 VAL B CA 1
ATOM 7578 C C . VAL B 1 420 ? -29.203 22.547 -16.531 1 49.41 420 VAL B C 1
ATOM 7580 O O . VAL B 1 420 ? -29.688 23.484 -15.922 1 49.41 420 VAL B O 1
ATOM 7583 N N . LEU B 1 421 ? -28.484 21.828 -15.695 1 59.31 421 LEU B N 1
ATOM 7584 C CA . LEU B 1 421 ? -27.594 22.5 -14.75 1 59.31 421 LEU B CA 1
ATOM 7585 C C . LEU B 1 421 ? -26.594 23.391 -15.477 1 59.31 421 LEU B C 1
ATOM 7587 O O . LEU B 1 421 ? -26.125 23.031 -16.562 1 59.31 421 LEU B O 1
ATOM 7591 N N . THR B 1 422 ? -26.719 24.688 -15.438 1 59.78 422 THR B N 1
ATOM 7592 C CA . THR B 1 422 ? -25.672 25.562 -15.977 1 59.78 422 THR B CA 1
ATOM 7593 C C . THR B 1 422 ? -24.297 25.031 -15.617 1 59.78 422 THR B C 1
ATOM 7595 O O . THR B 1 422 ? -23.984 24.812 -14.445 1 59.78 422 THR B O 1
ATOM 7598 N N . PRO B 1 423 ? -23.547 24.609 -16.672 1 61.19 423 PRO B N 1
ATOM 7599 C CA . PRO B 1 423 ? -22.312 23.859 -16.453 1 61.19 423 PRO B CA 1
ATOM 7600 C C . PRO B 1 423 ? -21.188 24.734 -15.883 1 61.19 423 PRO B C 1
ATOM 7602 O O . PRO B 1 423 ? -20.922 25.812 -16.391 1 61.19 423 PRO B O 1
ATOM 7605 N N . PRO B 1 424 ? -20.875 24.516 -14.555 1 69.25 424 PRO B N 1
ATOM 7606 C CA . PRO B 1 424 ? -19.703 25.25 -14.094 1 69.25 424 PRO B CA 1
ATOM 7607 C C . PRO B 1 424 ? -18.438 24.906 -14.891 1 69.25 424 PRO B C 1
ATOM 7609 O O . PRO B 1 424 ? -18.312 23.781 -15.375 1 69.25 424 PRO B O 1
ATOM 7612 N N . ARG B 1 425 ? -17.719 25.969 -15.422 1 81.44 425 ARG B N 1
ATOM 7613 C CA . ARG B 1 425 ? -16.453 25.719 -16.078 1 81.44 425 ARG B CA 1
ATOM 7614 C C . ARG B 1 425 ? -15.32 25.594 -15.055 1 81.44 425 ARG B C 1
ATOM 7616 O O . ARG B 1 425 ? -15.102 26.484 -14.242 1 81.44 425 ARG B O 1
ATOM 7623 N N . PHE B 1 426 ? -14.75 24.516 -15 1 90.25 426 PHE B N 1
ATOM 7624 C CA . PHE B 1 426 ? -13.617 24.25 -14.117 1 90.25 426 PHE B CA 1
ATOM 7625 C C . PHE B 1 426 ? -12.312 24.297 -14.906 1 90.25 426 PHE B C 1
ATOM 7627 O O . PHE B 1 426 ? -11.75 23.25 -15.234 1 90.25 426 PHE B O 1
ATOM 7634 N N . SER B 1 427 ? -11.773 25.531 -15.102 1 90.56 427 SER B N 1
ATOM 7635 C CA . SER B 1 427 ? -10.648 25.719 -16 1 90.56 427 SER B CA 1
ATOM 7636 C C . SER B 1 427 ? -9.344 25.234 -15.383 1 90.56 427 SER B C 1
ATOM 7638 O O . SER B 1 427 ? -8.367 24.984 -16.094 1 90.56 427 SER B O 1
ATOM 7640 N N . HIS B 1 428 ? -9.406 24.984 -14.047 1 94.06 428 HIS B N 1
ATOM 7641 C CA . HIS B 1 428 ? -8.133 24.672 -13.398 1 94.06 428 HIS B CA 1
ATOM 7642 C C . HIS B 1 428 ? -8.195 23.312 -12.703 1 94.06 428 HIS B C 1
ATOM 7644 O O . HIS B 1 428 ? -7.211 22.891 -12.094 1 94.06 428 HIS B O 1
ATOM 7650 N N . LEU B 1 429 ? -9.242 22.609 -12.859 1 95.69 429 LEU B N 1
ATOM 7651 C CA . LEU B 1 429 ? -9.43 21.359 -12.125 1 95.69 429 LEU B CA 1
ATOM 7652 C C . LEU B 1 429 ? -8.547 20.25 -12.688 1 95.69 429 LEU B C 1
ATOM 7654 O O . LEU B 1 429 ? -8.688 19.875 -13.859 1 95.69 429 LEU B O 1
ATOM 7658 N N . THR B 1 430 ? -7.648 19.703 -11.844 1 97.5 430 THR B N 1
ATOM 7659 C CA . THR B 1 430 ? -6.715 18.688 -12.297 1 97.5 430 THR B CA 1
ATOM 7660 C C . THR B 1 430 ? -7.023 17.344 -11.641 1 97.5 430 THR B C 1
ATOM 7662 O O . THR B 1 430 ? -6.719 16.281 -12.195 1 97.5 430 THR B O 1
ATOM 7665 N N . GLU B 1 431 ? -7.562 17.406 -10.469 1 98.19 431 GLU B N 1
ATOM 7666 C CA . GLU B 1 431 ? -7.883 16.188 -9.734 1 98.19 431 GLU B CA 1
ATOM 7667 C C . GLU B 1 431 ? -9.312 16.219 -9.211 1 98.19 431 GLU B C 1
ATOM 7669 O O . GLU B 1 431 ? -9.734 17.188 -8.586 1 98.19 431 GLU B O 1
ATOM 7674 N N . PHE B 1 432 ? -10.023 15.234 -9.5 1 97.56 432 PHE B N 1
ATOM 7675 C CA . PHE B 1 432 ? -11.406 15.109 -9.047 1 97.56 432 PHE B CA 1
ATOM 7676 C C . PHE B 1 432 ? -11.664 13.734 -8.445 1 97.56 432 PHE B C 1
ATOM 7678 O O . PHE B 1 432 ? -11.469 12.719 -9.117 1 97.56 432 PHE B O 1
ATOM 7685 N N . THR B 1 433 ? -12.031 13.617 -7.16 1 97.31 433 THR B N 1
ATOM 7686 C CA . THR B 1 433 ? -12.352 12.375 -6.461 1 97.31 433 THR B CA 1
ATOM 7687 C C . THR B 1 433 ? -13.766 12.438 -5.887 1 97.31 433 THR B C 1
ATOM 7689 O O . THR B 1 433 ? -14.133 13.398 -5.215 1 97.31 433 THR B O 1
ATOM 7692 N N . LEU B 1 434 ? -14.531 11.461 -6.191 1 96.25 434 LEU B N 1
ATOM 7693 C CA . LEU B 1 434 ? -15.898 11.398 -5.684 1 96.25 434 LEU B CA 1
ATOM 7694 C C . LEU B 1 434 ? -16.203 10.008 -5.137 1 96.25 434 LEU B C 1
ATOM 7696 O O . LEU B 1 434 ? -16.031 9.008 -5.836 1 96.25 434 LEU B O 1
ATOM 7700 N N . SER B 1 435 ? -16.531 9.883 -3.91 1 93.25 435 SER B N 1
ATOM 7701 C CA . SER B 1 435 ? -16.969 8.664 -3.254 1 93.25 435 SER B CA 1
ATOM 7702 C C . SER B 1 435 ? -18.391 8.82 -2.689 1 93.25 435 SER B C 1
ATOM 7704 O O . SER B 1 435 ? -18.656 9.75 -1.932 1 93.25 435 SER B O 1
ATOM 7706 N N . LEU B 1 436 ? -19.25 7.969 -3.096 1 89.12 436 LEU B N 1
ATOM 7707 C CA . LEU B 1 436 ? -20.625 8.016 -2.625 1 89.12 436 LEU B CA 1
ATOM 7708 C C . LEU B 1 436 ? -20.969 6.758 -1.83 1 89.12 436 LEU B C 1
ATOM 7710 O O . LEU B 1 436 ? -20.688 5.641 -2.271 1 89.12 436 LEU B O 1
ATOM 7714 N N . CYS B 1 437 ? -21.328 6.902 -0.596 1 78.5 437 CYS B N 1
ATOM 7715 C CA . CYS B 1 437 ? -21.703 5.762 0.235 1 78.5 437 CYS B CA 1
ATOM 7716 C C . CYS B 1 437 ? -23.141 5.879 0.718 1 78.5 437 CYS B C 1
ATOM 7718 O O . CYS B 1 437 ? -23.672 6.988 0.832 1 78.5 437 CYS B O 1
ATOM 7720 N N . HIS B 1 438 ? -23.859 4.809 0.755 1 72.75 438 HIS B N 1
ATOM 7721 C CA . HIS B 1 438 ? -25.219 4.844 1.254 1 72.75 438 HIS B CA 1
ATOM 7722 C C . HIS B 1 438 ? -25.25 4.855 2.779 1 72.75 438 HIS B C 1
ATOM 7724 O O . HIS B 1 438 ? -24.469 4.156 3.424 1 72.75 438 HIS B O 1
ATOM 7730 N N . LEU B 1 439 ? -26.062 5.789 3.174 1 58.53 439 LEU B N 1
ATOM 7731 C CA . LEU B 1 439 ? -26.328 5.742 4.609 1 58.53 439 LEU B CA 1
ATOM 7732 C C . LEU B 1 439 ? -27.281 4.598 4.949 1 58.53 439 LEU B C 1
ATOM 7734 O O . LEU B 1 439 ? -28.172 4.277 4.164 1 58.53 439 LEU B O 1
ATOM 7738 N N . HIS B 1 440 ? -26.969 3.625 5.918 1 55.22 440 HIS B N 1
ATOM 7739 C CA . HIS B 1 440 ? -27.719 2.438 6.316 1 55.22 440 HIS B CA 1
ATOM 7740 C C . HIS B 1 440 ? -29.219 2.738 6.418 1 55.22 440 HIS B C 1
ATOM 7742 O O . HIS B 1 440 ? -30.047 1.856 6.191 1 55.22 440 HIS B O 1
ATOM 7748 N N . THR B 1 441 ? -29.688 3.883 6.996 1 50.22 441 THR B N 1
ATOM 7749 C CA . THR B 1 441 ? -31.094 4.121 7.266 1 50.22 441 THR B CA 1
ATOM 7750 C C . THR B 1 441 ? -31.875 4.285 5.961 1 50.22 441 THR B C 1
ATOM 7752 O O . THR B 1 441 ? -33.094 4.398 5.973 1 50.22 441 THR B O 1
ATOM 7755 N N . SER B 1 442 ? -31.172 4.434 4.898 1 49.84 442 SER B N 1
ATOM 7756 C CA . SER B 1 442 ? -31.906 4.973 3.762 1 49.84 442 SER B CA 1
ATOM 7757 C C . SER B 1 442 ? -32.469 3.857 2.883 1 49.84 442 SER B C 1
ATOM 7759 O O . SER B 1 442 ? -31.891 2.77 2.814 1 49.84 442 SER B O 1
ATOM 7761 N N . ALA B 1 443 ? -33.781 3.824 2.688 1 47.41 443 ALA B N 1
ATOM 7762 C CA . ALA B 1 443 ? -34.531 3.016 1.725 1 47.41 443 ALA B CA 1
ATOM 7763 C C . ALA B 1 443 ? -33.781 2.891 0.409 1 47.41 443 ALA B C 1
ATOM 7765 O O . ALA B 1 443 ? -33 3.775 0.05 1 47.41 443 ALA B O 1
ATOM 7766 N N . PRO B 1 444 ? -33.875 1.742 -0.111 1 48.19 444 PRO B N 1
ATOM 7767 C CA . PRO B 1 444 ? -33.219 1.383 -1.362 1 48.19 444 PRO B CA 1
ATOM 7768 C C . PRO B 1 444 ? -33.094 2.559 -2.332 1 48.19 444 PRO B C 1
ATOM 7770 O O . PRO B 1 444 ? -33.844 3.539 -2.205 1 48.19 444 PRO B O 1
ATOM 7773 N N . SER B 1 445 ? -32.188 2.545 -3.459 1 50.19 445 SER B N 1
ATOM 7774 C CA . SER B 1 445 ? -31.438 3.258 -4.48 1 50.19 445 SER B CA 1
ATOM 7775 C C . SER B 1 445 ? -32.375 4.055 -5.398 1 50.19 445 SER B C 1
ATOM 7777 O O . SER B 1 445 ? -33.031 3.484 -6.27 1 50.19 445 SER B O 1
ATOM 7779 N N . GLN B 1 446 ? -33.25 4.898 -4.91 1 53.31 446 GLN B N 1
ATOM 7780 C CA . GLN B 1 446 ? -33.812 5.711 -5.98 1 53.31 446 GLN B CA 1
ATOM 7781 C C . GLN B 1 446 ? -32.719 6.246 -6.902 1 53.31 446 GLN B C 1
ATOM 7783 O O . GLN B 1 446 ? -31.562 6.43 -6.48 1 53.31 446 GLN B O 1
ATOM 7788 N N . PRO B 1 447 ? -33.062 6.211 -8.148 1 58.81 447 PRO B N 1
ATOM 7789 C CA . PRO B 1 447 ? -32.125 6.789 -9.125 1 58.81 447 PRO B CA 1
ATOM 7790 C C . PRO B 1 447 ? -31.672 8.203 -8.75 1 58.81 447 PRO B C 1
ATOM 7792 O O . PRO B 1 447 ? -32.469 8.977 -8.203 1 58.81 447 PRO B O 1
ATOM 7795 N N . ILE B 1 448 ? -30.469 8.484 -8.672 1 75.12 448 ILE B N 1
ATOM 7796 C CA . ILE B 1 448 ? -29.875 9.781 -8.406 1 75.12 448 ILE B CA 1
ATOM 7797 C C . ILE B 1 448 ? -29.422 10.43 -9.711 1 75.12 448 ILE B C 1
ATOM 7799 O O . ILE B 1 448 ? -28.219 10.688 -9.906 1 75.12 448 ILE B O 1
ATOM 7803 N N . PRO B 1 449 ? -30.438 10.719 -10.594 1 79 449 PRO B N 1
ATOM 7804 C CA . PRO B 1 449 ? -30.094 11.203 -11.938 1 79 449 PRO B CA 1
ATOM 7805 C C . PRO B 1 449 ? -29.359 12.539 -11.906 1 79 449 PRO B C 1
ATOM 7807 O O . PRO B 1 449 ? -28.5 12.797 -12.758 1 79 449 PRO B O 1
ATOM 7810 N N . ARG B 1 450 ? -29.656 13.297 -10.945 1 83.31 450 ARG B N 1
ATOM 7811 C CA . ARG B 1 450 ? -29.031 14.617 -10.898 1 83.31 450 ARG B CA 1
ATOM 7812 C C . ARG B 1 450 ? -27.547 14.516 -10.555 1 83.31 450 ARG B C 1
ATOM 7814 O O . ARG B 1 450 ? -26.734 15.305 -11.055 1 83.31 450 ARG B O 1
ATOM 7821 N N . LEU B 1 451 ? -27.234 13.578 -9.742 1 85.75 451 LEU B N 1
ATOM 7822 C CA . LEU B 1 451 ? -25.812 13.398 -9.414 1 85.75 451 LEU B CA 1
ATOM 7823 C C . LEU B 1 451 ? -25.047 12.883 -10.617 1 85.75 451 LEU B C 1
ATOM 7825 O O . LEU B 1 451 ? -23.891 13.273 -10.836 1 85.75 451 LEU B O 1
ATOM 7829 N N . ARG B 1 452 ? -25.688 11.992 -11.328 1 88.81 452 ARG B N 1
ATOM 7830 C CA . ARG B 1 452 ? -25.094 11.516 -12.57 1 88.81 452 ARG B CA 1
ATOM 7831 C C . ARG B 1 452 ? -24.875 12.656 -13.555 1 88.81 452 ARG B C 1
ATOM 7833 O O . ARG B 1 452 ? -23.812 12.766 -14.172 1 88.81 452 ARG B O 1
ATOM 7840 N N . ALA B 1 453 ? -25.891 13.5 -13.633 1 88.94 453 ALA B N 1
ATOM 7841 C CA . ALA B 1 453 ? -25.812 14.664 -14.523 1 88.94 453 ALA B CA 1
ATOM 7842 C C . ALA B 1 453 ? -24.719 15.625 -14.078 1 88.94 453 ALA B C 1
ATOM 7844 O O . ALA B 1 453 ? -24.047 16.234 -14.906 1 88.94 453 ALA B O 1
ATOM 7845 N N . ASN B 1 454 ? -24.594 15.758 -12.82 1 88.94 454 ASN B N 1
ATOM 7846 C CA . ASN B 1 454 ? -23.547 16.609 -12.281 1 88.94 454 ASN B CA 1
ATOM 7847 C C . ASN B 1 454 ? -22.156 16.094 -12.633 1 88.94 454 ASN B C 1
ATOM 7849 O O . ASN B 1 454 ? -21.281 16.859 -13.016 1 88.94 454 ASN B O 1
ATOM 7853 N N . LEU B 1 455 ? -22.016 14.812 -12.453 1 91.75 455 LEU B N 1
ATOM 7854 C CA . LEU B 1 455 ? -20.734 14.219 -12.82 1 91.75 455 LEU B CA 1
ATOM 7855 C C . LEU B 1 455 ? -20.438 14.445 -14.297 1 91.75 455 LEU B C 1
ATOM 7857 O O . LEU B 1 455 ? -19.312 14.812 -14.648 1 91.75 455 LEU B O 1
ATOM 7861 N N . LEU B 1 456 ? -21.469 14.25 -15.133 1 91.44 456 LEU B N 1
ATOM 7862 C CA . LEU B 1 456 ? -21.312 14.484 -16.562 1 91.44 456 LEU B CA 1
ATOM 7863 C C . LEU B 1 456 ? -20.875 15.914 -16.844 1 91.44 456 LEU B C 1
ATOM 7865 O O . LEU B 1 456 ? -19.938 16.141 -17.609 1 91.44 456 LEU B O 1
ATOM 7869 N N . SER B 1 457 ? -21.453 16.781 -16.156 1 89.88 457 SER B N 1
ATOM 7870 C CA . SER B 1 457 ? -21.141 18.203 -16.344 1 89.88 457 SER B CA 1
ATOM 7871 C C . SER B 1 457 ? -19.719 18.516 -15.922 1 89.88 457 SER B C 1
ATOM 7873 O O . SER B 1 457 ? -19 19.219 -16.625 1 89.88 457 SER B O 1
ATOM 7875 N N . VAL B 1 458 ? -19.266 18 -14.812 1 91.75 458 VAL B N 1
ATOM 7876 C CA . VAL B 1 458 ? -17.922 18.234 -14.305 1 91.75 458 VAL B CA 1
ATOM 7877 C C . VAL B 1 458 ? -16.891 17.688 -15.289 1 91.75 458 VAL B C 1
ATOM 7879 O O . VAL B 1 458 ? -15.906 18.375 -15.617 1 91.75 458 VAL B O 1
ATOM 7882 N N . LEU B 1 459 ? -17.141 16.5 -15.789 1 93.31 459 LEU B N 1
ATOM 7883 C CA . LEU B 1 459 ? -16.172 15.859 -16.672 1 93.31 459 LEU B CA 1
ATOM 7884 C C . LEU B 1 459 ? -16.109 16.578 -18.016 1 93.31 459 LEU B C 1
ATOM 7886 O O . LEU B 1 459 ? -15.023 16.703 -18.594 1 93.31 459 LEU B O 1
ATOM 7890 N N . GLN B 1 460 ? -17.203 17.109 -18.484 1 90.75 460 GLN B N 1
ATOM 7891 C CA . GLN B 1 460 ? -17.25 17.797 -19.766 1 90.75 460 GLN B CA 1
ATOM 7892 C C . GLN B 1 460 ? -16.578 19.156 -19.703 1 90.75 460 GLN B C 1
ATOM 7894 O O . GLN B 1 460 ? -16.062 19.656 -20.703 1 90.75 460 GLN B O 1
ATOM 7899 N N . ASN B 1 461 ? -16.594 19.734 -18.5 1 90.56 461 ASN B N 1
ATOM 7900 C CA . ASN B 1 461 ? -16.156 21.125 -18.375 1 90.56 461 ASN B CA 1
ATOM 7901 C C . ASN B 1 461 ? -14.836 21.219 -17.594 1 90.56 461 ASN B C 1
ATOM 7903 O O . ASN B 1 461 ? -14.539 22.25 -16.984 1 90.56 461 ASN B O 1
ATOM 7907 N N . SER B 1 462 ? -14.086 20.188 -17.578 1 93.06 462 SER B N 1
ATOM 7908 C CA . SER B 1 462 ? -12.773 20.188 -16.938 1 93.06 462 SER B CA 1
ATOM 7909 C C . SER B 1 462 ? -11.688 19.75 -17.906 1 93.06 462 SER B C 1
ATOM 7911 O O . SER B 1 462 ? -11.164 18.641 -17.812 1 93.06 462 SER B O 1
ATOM 7913 N N . PRO B 1 463 ? -11.273 20.656 -18.75 1 90.62 463 PRO B N 1
ATOM 7914 C CA . PRO B 1 463 ? -10.312 20.297 -19.797 1 90.62 463 PRO B CA 1
ATOM 7915 C C . PRO B 1 463 ? -8.945 19.922 -19.234 1 90.62 463 PRO B C 1
ATOM 7917 O O . PRO B 1 463 ? -8.18 19.203 -19.891 1 90.62 463 PRO B O 1
ATOM 7920 N N . CYS B 1 464 ? -8.656 20.344 -17.969 1 94.06 464 CYS B N 1
ATOM 7921 C CA . CYS B 1 464 ? -7.32 20.109 -17.406 1 94.06 464 CYS B CA 1
ATOM 7922 C C . CYS B 1 464 ? -7.312 18.906 -16.484 1 94.06 464 CYS B C 1
ATOM 7924 O O . CYS B 1 464 ? -6.324 18.656 -15.789 1 94.06 464 CYS B O 1
ATOM 7926 N N . LEU B 1 465 ? -8.328 18.125 -16.516 1 96 465 LEU B N 1
ATOM 7927 C CA . LEU B 1 465 ? -8.453 17 -15.578 1 96 465 LEU B CA 1
ATOM 7928 C C . LEU B 1 465 ? -7.402 15.938 -15.867 1 96 465 LEU B C 1
ATOM 7930 O O . LEU B 1 465 ? -7.312 15.438 -17 1 96 465 LEU B O 1
ATOM 7934 N N . GLU B 1 466 ? -6.609 15.594 -14.867 1 97.5 466 GLU B N 1
ATOM 7935 C CA . GLU B 1 466 ? -5.527 14.617 -15.016 1 97.5 466 GLU B CA 1
ATOM 7936 C C . GLU B 1 466 ? -5.82 13.344 -14.234 1 97.5 466 GLU B C 1
ATOM 7938 O O . GLU B 1 466 ? -5.434 12.25 -14.656 1 97.5 466 GLU B O 1
ATOM 7943 N N . THR B 1 467 ? -6.387 13.477 -13.117 1 98.12 467 THR B N 1
ATOM 7944 C CA . THR B 1 467 ? -6.691 12.336 -12.258 1 98.12 467 THR B CA 1
ATOM 7945 C C . THR B 1 467 ? -8.18 12.289 -11.93 1 98.12 467 THR B C 1
ATOM 7947 O O . THR B 1 467 ? -8.75 13.281 -11.477 1 98.12 467 THR B O 1
ATOM 7950 N N . LEU B 1 468 ? -8.75 11.211 -12.18 1 98 468 LEU B N 1
ATOM 7951 C CA . LEU B 1 468 ? -10.156 10.984 -11.883 1 98 468 LEU B CA 1
ATOM 7952 C C . LEU B 1 468 ? -10.336 9.734 -11.023 1 98 468 LEU B C 1
ATOM 7954 O O . LEU B 1 468 ? -9.938 8.633 -11.43 1 98 468 LEU B O 1
ATOM 7958 N N . GLU B 1 469 ? -10.914 9.875 -9.828 1 97.69 469 GLU B N 1
ATOM 7959 C CA . GLU B 1 469 ? -11.18 8.766 -8.922 1 97.69 469 GLU B CA 1
ATOM 7960 C C . GLU B 1 469 ? -12.656 8.688 -8.555 1 97.69 469 GLU B C 1
ATOM 7962 O O . GLU B 1 469 ? -13.195 9.609 -7.93 1 97.69 469 GLU B O 1
ATOM 7967 N N . LEU B 1 470 ? -13.266 7.648 -8.914 1 97 470 LEU B N 1
ATOM 7968 C CA . LEU B 1 470 ? -14.688 7.449 -8.648 1 97 470 LEU B CA 1
ATOM 7969 C C . LEU B 1 470 ? -14.922 6.188 -7.824 1 97 470 LEU B C 1
ATOM 7971 O O . LEU B 1 470 ? -14.445 5.109 -8.188 1 97 470 LEU B O 1
ATOM 7975 N N . PHE B 1 471 ? -15.695 6.352 -6.711 1 92.31 471 PHE B N 1
ATOM 7976 C CA . PHE B 1 471 ? -15.875 5.234 -5.793 1 92.31 471 PHE B CA 1
ATOM 7977 C C . PHE B 1 471 ? -17.359 5.039 -5.465 1 92.31 471 PHE B C 1
ATOM 7979 O O . PHE B 1 471 ? -18.031 5.98 -5.043 1 92.31 471 PHE B O 1
ATOM 7986 N N . TYR B 1 472 ? -17.859 3.811 -5.652 1 87.88 472 TYR B N 1
ATOM 7987 C CA . TYR B 1 472 ? -19.156 3.352 -5.141 1 87.88 472 TYR B CA 1
ATOM 7988 C C . TYR B 1 472 ? -20.297 4.16 -5.742 1 87.88 472 TYR B C 1
ATOM 7990 O O . TYR B 1 472 ? -21.25 4.508 -5.047 1 87.88 472 TYR B O 1
ATOM 7998 N N . LEU B 1 473 ? -20.125 4.582 -6.992 1 89.5 473 LEU B N 1
ATOM 7999 C CA . LEU B 1 473 ? -21.203 5.332 -7.629 1 89.5 473 LEU B CA 1
ATOM 8000 C C . LEU B 1 473 ? -22.406 4.434 -7.895 1 89.5 473 LEU B C 1
ATOM 8002 O O . LEU B 1 473 ? -22.266 3.348 -8.461 1 89.5 473 LEU B O 1
ATOM 8006 N N . PRO B 1 474 ? -23.641 4.816 -7.473 1 83.88 474 PRO B N 1
ATOM 8007 C CA . PRO B 1 474 ? -24.828 3.979 -7.582 1 83.88 474 PRO B CA 1
ATOM 8008 C C . PRO B 1 474 ? -25.469 4.031 -8.969 1 83.88 474 PRO B C 1
ATOM 8010 O O . PRO B 1 474 ? -26.656 3.744 -9.125 1 83.88 474 PRO B O 1
ATOM 8013 N N . PHE B 1 475 ? -24.828 4.539 -9.984 1 87.06 475 PHE B N 1
ATOM 8014 C CA . PHE B 1 475 ? -25.328 4.598 -11.352 1 87.06 475 PHE B CA 1
ATOM 8015 C C . PHE B 1 475 ? -24.266 4.18 -12.352 1 87.06 475 PHE B C 1
ATOM 8017 O O . PHE B 1 475 ? -23.078 4.168 -12.023 1 87.06 475 PHE B O 1
ATOM 8024 N N . GLY B 1 476 ? -24.688 3.773 -13.562 1 90.62 476 GLY B N 1
ATOM 8025 C CA . GLY B 1 476 ? -23.766 3.332 -14.602 1 90.62 476 GLY B CA 1
ATOM 8026 C C . GLY B 1 476 ? -22.953 4.465 -15.203 1 90.62 476 GLY B C 1
ATOM 8027 O O . GLY B 1 476 ? -23.469 5.566 -15.398 1 90.62 476 GLY B O 1
ATOM 8028 N N . LEU B 1 477 ? -21.75 4.188 -15.539 1 94.69 477 LEU B N 1
ATOM 8029 C CA . LEU B 1 477 ? -20.828 5.207 -16.047 1 94.69 477 LEU B CA 1
ATOM 8030 C C . LEU B 1 477 ? -20.734 5.145 -17.562 1 94.69 477 LEU B C 1
ATOM 8032 O O . LEU B 1 477 ? -20.141 6.02 -18.203 1 94.69 477 LEU B O 1
ATOM 8036 N N . ASP B 1 478 ? -21.344 4.121 -18.203 1 94.81 478 ASP B N 1
ATOM 8037 C CA . ASP B 1 478 ? -21.234 3.955 -19.656 1 94.81 478 ASP B CA 1
ATOM 8038 C C . ASP B 1 478 ? -21.781 5.172 -20.391 1 94.81 478 ASP B C 1
ATOM 8040 O O . ASP B 1 478 ? -21.094 5.758 -21.234 1 94.81 478 ASP B O 1
ATOM 8044 N N . GLU B 1 479 ? -23 5.531 -20.016 1 93 479 GLU B N 1
ATOM 8045 C CA . GLU B 1 479 ? -23.625 6.668 -20.672 1 93 479 GLU B CA 1
ATOM 8046 C C . GLU B 1 479 ? -22.875 7.961 -20.391 1 93 479 GLU B C 1
ATOM 8048 O O . GLU B 1 479 ? -22.766 8.828 -21.266 1 93 479 GLU B O 1
ATOM 8053 N N . VAL B 1 480 ? -22.344 8.086 -19.219 1 93.69 480 VAL B N 1
ATOM 8054 C CA . VAL B 1 480 ? -21.609 9.273 -18.812 1 93.69 480 VAL B CA 1
ATOM 8055 C C . VAL B 1 480 ? -20.375 9.438 -19.703 1 93.69 480 VAL B C 1
ATOM 8057 O O . VAL B 1 480 ? -20.188 10.477 -20.344 1 93.69 480 VAL B O 1
ATOM 8060 N N . PHE B 1 481 ? -19.578 8.422 -19.828 1 94.81 481 PHE B N 1
ATOM 8061 C CA . PHE B 1 481 ? -18.344 8.516 -20.578 1 94.81 481 PHE B CA 1
ATOM 8062 C C . PHE B 1 481 ? -18.625 8.633 -22.078 1 94.81 481 PHE B C 1
ATOM 8064 O O . PHE B 1 481 ? -17.891 9.297 -22.797 1 94.81 481 PHE B O 1
ATOM 8071 N N . GLU B 1 482 ? -19.672 7.973 -22.516 1 93.12 482 GLU B N 1
ATOM 8072 C CA . GLU B 1 482 ? -20.047 8.086 -23.922 1 93.12 482 GLU B CA 1
ATOM 8073 C C . GLU B 1 482 ? -20.359 9.531 -24.297 1 93.12 482 GLU B C 1
ATOM 8075 O O . GLU B 1 482 ? -19.891 10.016 -25.328 1 93.12 482 GLU B O 1
ATOM 8080 N N . LYS B 1 483 ? -21.109 10.148 -23.453 1 91.62 483 LYS B N 1
ATOM 8081 C CA . LYS B 1 483 ? -21.5 11.531 -23.703 1 91.62 483 LYS B CA 1
ATOM 8082 C C . LYS B 1 483 ? -20.312 12.469 -23.562 1 91.62 483 LYS B C 1
ATOM 8084 O O . LYS B 1 483 ? -20.188 13.445 -24.312 1 91.62 483 LYS B O 1
ATOM 8089 N N . VAL B 1 484 ? -19.438 12.203 -22.609 1 92.75 484 VAL B N 1
ATOM 8090 C CA . VAL B 1 484 ? -18.281 13.062 -22.344 1 92.75 484 VAL B CA 1
ATOM 8091 C C . VAL B 1 484 ? -17.297 12.969 -23.531 1 92.75 484 VAL B C 1
ATOM 8093 O O . VAL B 1 484 ? -16.719 13.977 -23.938 1 92.75 484 VAL B O 1
ATOM 8096 N N . LEU B 1 485 ? -17.156 11.773 -24.125 1 90.25 485 LEU B N 1
ATOM 8097 C CA . LEU B 1 485 ? -16.141 11.547 -25.156 1 90.25 485 LEU B CA 1
ATOM 8098 C C . LEU B 1 485 ? -16.719 11.812 -26.547 1 90.25 485 LEU B C 1
ATOM 8100 O O . LEU B 1 485 ? -15.977 11.797 -27.531 1 90.25 485 LEU B O 1
ATOM 8104 N N . GLU B 1 486 ? -18.031 12.008 -26.625 1 83.38 486 GLU B N 1
ATOM 8105 C CA . GLU B 1 486 ? -18.688 12.234 -27.906 1 83.38 486 GLU B CA 1
ATOM 8106 C C . GLU B 1 486 ? -18.109 13.469 -28.609 1 83.38 486 GLU B C 1
ATOM 8108 O O . GLU B 1 486 ? -17.719 13.398 -29.766 1 83.38 486 GLU B O 1
ATOM 8113 N N . PRO B 1 487 ? -18.312 14.688 -27.906 1 71.06 487 PRO B N 1
ATOM 8114 C CA . PRO B 1 487 ? -17.703 15.797 -28.625 1 71.06 487 PRO B CA 1
ATOM 8115 C C . PRO B 1 487 ? -16.188 15.641 -28.781 1 71.06 487 PRO B C 1
ATOM 8117 O O . PRO B 1 487 ? -15.508 15.289 -27.812 1 71.06 487 PRO B O 1
ATOM 8120 N N . ARG B 1 488 ? -15.656 15.422 -30.062 1 62.09 488 ARG B N 1
ATOM 8121 C CA . ARG B 1 488 ? -14.266 15.078 -30.344 1 62.09 488 ARG B CA 1
ATOM 8122 C C . ARG B 1 488 ? -13.32 16.156 -29.828 1 62.09 488 ARG B C 1
ATOM 8124 O O . ARG B 1 488 ? -13.508 17.344 -30.094 1 62.09 488 ARG B O 1
ATOM 8131 N N . GLY B 1 489 ? -12.367 15.789 -28.906 1 63.06 489 GLY B N 1
ATOM 8132 C CA . GLY B 1 489 ? -11.125 16.484 -28.609 1 63.06 489 GLY B CA 1
ATOM 8133 C C . GLY B 1 489 ? -11.211 17.391 -27.406 1 63.06 489 GLY B C 1
ATOM 8134 O O . GLY B 1 489 ? -10.25 18.094 -27.078 1 63.06 489 GLY B O 1
ATOM 8135 N N . ALA B 1 490 ? -12.414 17.391 -26.703 1 72.06 490 ALA B N 1
ATOM 8136 C CA . ALA B 1 490 ? -12.359 18.484 -25.734 1 72.06 490 ALA B CA 1
ATOM 8137 C C . ALA B 1 490 ? -12.328 17.953 -24.312 1 72.06 490 ALA B C 1
ATOM 8139 O O . ALA B 1 490 ? -11.594 18.469 -23.469 1 72.06 490 ALA B O 1
ATOM 8140 N N . ALA B 1 491 ? -12.938 16.797 -24.094 1 85.88 491 ALA B N 1
ATOM 8141 C CA . ALA B 1 491 ? -13.039 16.391 -22.688 1 85.88 491 ALA B CA 1
ATOM 8142 C C . ALA B 1 491 ? -12.07 15.25 -22.375 1 85.88 491 ALA B C 1
ATOM 8144 O O . ALA B 1 491 ? -11.812 14.398 -23.219 1 85.88 491 ALA B O 1
ATOM 8145 N N . LEU B 1 492 ? -11.414 15.289 -21.312 1 92.5 492 LEU B N 1
ATOM 8146 C CA . LEU B 1 492 ? -10.562 14.25 -20.734 1 92.5 492 LEU B CA 1
ATOM 8147 C C . LEU B 1 492 ? -9.297 14.062 -21.562 1 92.5 492 LEU B C 1
ATOM 8149 O O . LEU B 1 492 ? -8.734 12.969 -21.609 1 92.5 492 LEU B O 1
ATOM 8153 N N . VAL B 1 493 ? -8.844 15.109 -22.234 1 92.31 493 VAL B N 1
ATOM 8154 C CA . VAL B 1 493 ? -7.672 15.023 -23.109 1 92.31 493 VAL B CA 1
ATOM 8155 C C . VAL B 1 493 ? -6.414 14.852 -22.25 1 92.31 493 VAL B C 1
ATOM 8157 O O . VAL B 1 493 ? -5.477 14.156 -22.656 1 92.31 493 VAL B O 1
ATOM 8160 N N . ARG B 1 494 ? -6.477 15.406 -21.094 1 94.56 494 ARG B N 1
ATOM 8161 C CA . ARG B 1 494 ? -5.285 15.383 -20.25 1 94.56 494 ARG B CA 1
ATOM 8162 C C . ARG B 1 494 ? -5.379 14.289 -19.203 1 94.56 494 ARG B C 1
ATOM 8164 O O . ARG B 1 494 ? -4.535 14.203 -18.297 1 94.56 494 ARG B O 1
ATOM 8171 N N . LEU B 1 495 ? -6.34 13.445 -19.281 1 95.88 495 LEU B N 1
ATOM 8172 C CA . LEU B 1 495 ? -6.539 12.406 -18.281 1 95.88 495 LEU B CA 1
ATOM 8173 C C . LEU B 1 495 ? -5.367 11.422 -18.281 1 95.88 495 LEU B C 1
ATOM 8175 O O . LEU B 1 495 ? -5.043 10.836 -19.328 1 95.88 495 LEU B O 1
ATOM 8179 N N . CYS B 1 496 ? -4.766 11.234 -17.125 1 96.69 496 CYS B N 1
ATOM 8180 C CA . CYS B 1 496 ? -3.594 10.375 -16.969 1 96.69 496 CYS B CA 1
ATOM 8181 C C . CYS B 1 496 ? -3.908 9.172 -16.078 1 96.69 496 CYS B C 1
ATOM 8183 O O . CYS B 1 496 ? -3.475 8.062 -16.375 1 96.69 496 CYS B O 1
ATOM 8185 N N . ASP B 1 497 ? -4.613 9.445 -15.008 1 97.31 497 ASP B N 1
ATOM 8186 C CA . ASP B 1 497 ? -4.914 8.406 -14.023 1 97.31 497 ASP B CA 1
ATOM 8187 C C . ASP B 1 497 ? -6.422 8.258 -13.82 1 97.31 497 ASP B C 1
ATOM 8189 O O . ASP B 1 497 ? -7.113 9.234 -13.523 1 97.31 497 ASP B O 1
ATOM 8193 N N . LEU B 1 498 ? -6.863 7.086 -13.977 1 97.81 498 LEU B N 1
ATOM 8194 C CA . LEU B 1 498 ? -8.273 6.789 -13.758 1 97.81 498 LEU B CA 1
ATOM 8195 C C . LEU B 1 498 ? -8.438 5.652 -12.75 1 97.81 498 LEU B C 1
ATOM 8197 O O . LEU B 1 498 ? -7.902 4.559 -12.953 1 97.81 498 LEU B O 1
ATOM 8201 N N . PHE B 1 499 ? -9.195 5.93 -11.727 1 97.5 499 PHE B N 1
ATOM 8202 C CA . PHE B 1 499 ? -9.477 4.941 -10.695 1 97.5 499 PHE B CA 1
ATOM 8203 C C . PHE B 1 499 ? -10.977 4.691 -10.578 1 97.5 499 PHE B C 1
ATOM 8205 O O . PHE B 1 499 ? -11.742 5.621 -10.32 1 97.5 499 PHE B O 1
ATOM 8212 N N . LEU B 1 500 ? -11.32 3.508 -10.719 1 96.75 500 LEU B N 1
ATOM 8213 C CA . LEU B 1 500 ? -12.719 3.111 -10.562 1 96.75 500 LEU B CA 1
ATOM 8214 C C . LEU B 1 500 ? -12.844 1.977 -9.547 1 96.75 500 LEU B C 1
ATOM 8216 O O . LEU B 1 500 ? -12.305 0.888 -9.758 1 96.75 500 LEU B O 1
ATOM 8220 N N . LEU B 1 501 ? -13.531 2.299 -8.492 1 92.25 501 LEU B N 1
ATOM 8221 C CA . LEU B 1 501 ? -13.766 1.281 -7.473 1 92.25 501 LEU B CA 1
ATOM 8222 C C . LEU B 1 501 ? -15.258 1.013 -7.305 1 92.25 501 LEU B C 1
ATOM 8224 O O . LEU B 1 501 ? -16.016 1.923 -6.984 1 92.25 501 LEU B O 1
ATOM 8228 N N . GLN B 1 502 ? -15.664 -0.24 -7.523 1 88.56 502 GLN B N 1
ATOM 8229 C CA . GLN B 1 502 ? -17.047 -0.675 -7.367 1 88.56 502 GLN B CA 1
ATOM 8230 C C . GLN B 1 502 ? -18 0.216 -8.164 1 88.56 502 GLN B C 1
ATOM 8232 O O . GLN B 1 502 ? -19 0.692 -7.633 1 88.56 502 GLN B O 1
ATOM 8237 N N . CYS B 1 503 ? -17.578 0.526 -9.391 1 91.69 503 CYS B N 1
ATOM 8238 C CA . CYS B 1 503 ? -18.391 1.289 -10.328 1 91.69 503 CYS B CA 1
ATOM 8239 C C . CYS B 1 503 ? -18.938 0.394 -11.438 1 91.69 503 CYS B C 1
ATOM 8241 O O . CYS B 1 503 ? -18.266 -0.555 -11.852 1 91.69 503 CYS B O 1
ATOM 8243 N N . GLN B 1 504 ? -20.141 0.708 -11.875 1 90.5 504 GLN B N 1
ATOM 8244 C CA . GLN B 1 504 ? -20.719 -0.025 -12.992 1 90.5 504 GLN B CA 1
ATOM 8245 C C . GLN B 1 504 ? -20.234 0.536 -14.328 1 90.5 504 GLN B C 1
ATOM 8247 O O . GLN B 1 504 ? -20.688 1.601 -14.758 1 90.5 504 GLN B O 1
ATOM 8252 N N . VAL B 1 505 ? -19.375 -0.167 -14.953 1 94.5 505 VAL B N 1
ATOM 8253 C CA . VAL B 1 505 ? -18.797 0.244 -16.234 1 94.5 505 VAL B CA 1
ATOM 8254 C C . VAL B 1 505 ? -18.531 -0.984 -17.094 1 94.5 505 VAL B C 1
ATOM 8256 O O . VAL B 1 505 ? -18.078 -2.02 -16.609 1 94.5 505 VAL B O 1
ATOM 8259 N N . SER B 1 506 ? -18.906 -0.937 -18.281 1 94 506 SER B N 1
ATOM 8260 C CA . SER B 1 506 ? -18.734 -2.062 -19.188 1 94 506 SER B CA 1
ATOM 8261 C C . SER B 1 506 ? -17.344 -2.047 -19.844 1 94 506 SER B C 1
ATOM 8263 O O . SER B 1 506 ? -16.656 -1.025 -19.812 1 94 506 SER B O 1
ATOM 8265 N N . ILE B 1 507 ? -16.984 -3.162 -20.375 1 94.62 507 ILE B N 1
ATOM 8266 C CA . ILE B 1 507 ? -15.695 -3.293 -21.047 1 94.62 507 ILE B CA 1
ATOM 8267 C C . ILE B 1 507 ? -15.672 -2.414 -22.297 1 94.62 507 ILE B C 1
ATOM 8269 O O . ILE B 1 507 ? -14.617 -1.897 -22.672 1 94.62 507 ILE B O 1
ATOM 8273 N N . SER B 1 508 ? -16.828 -2.246 -22.906 1 95.06 508 SER B N 1
ATOM 8274 C CA . SER B 1 508 ? -16.906 -1.417 -24.109 1 95.06 508 SER B CA 1
ATOM 8275 C C . SER B 1 508 ? -16.5 0.023 -23.812 1 95.06 508 SER B C 1
ATOM 8277 O O . SER B 1 508 ? -15.812 0.655 -24.625 1 95.06 508 SER B O 1
ATOM 8279 N N . THR B 1 509 ? -16.953 0.485 -22.688 1 95.69 509 THR B N 1
ATOM 8280 C CA . THR B 1 509 ? -16.609 1.844 -22.281 1 95.69 509 THR B CA 1
ATOM 8281 C C . THR B 1 509 ? -15.109 1.969 -22.031 1 95.69 509 THR B C 1
ATOM 8283 O O . THR B 1 509 ? -14.5 2.982 -22.375 1 95.69 509 THR B O 1
ATOM 8286 N N . ILE B 1 510 ? -14.477 0.98 -21.422 1 96.12 510 ILE B N 1
ATOM 8287 C CA . ILE B 1 510 ? -13.039 0.994 -21.172 1 96.12 510 ILE B CA 1
ATOM 8288 C C . ILE B 1 510 ? -12.289 1.035 -22.5 1 96.12 510 ILE B C 1
ATOM 8290 O O . ILE B 1 510 ? -11.32 1.784 -22.656 1 96.12 510 ILE B O 1
ATOM 8294 N N . HIS B 1 511 ? -12.75 0.239 -23.453 1 95.12 511 HIS B N 1
ATOM 8295 C CA . HIS B 1 511 ? -12.133 0.273 -24.766 1 95.12 511 HIS B CA 1
ATOM 8296 C C . HIS B 1 511 ? -12.258 1.655 -25.406 1 95.12 511 HIS B C 1
ATOM 8298 O O . HIS B 1 511 ? -11.336 2.125 -26.062 1 95.12 511 HIS B O 1
ATOM 8304 N N . LEU B 1 512 ? -13.438 2.244 -25.188 1 92.88 512 LEU B N 1
ATOM 8305 C CA . LEU B 1 512 ? -13.656 3.598 -25.672 1 92.88 512 LEU B CA 1
ATOM 8306 C C . LEU B 1 512 ? -12.648 4.566 -25.078 1 92.88 512 LEU B C 1
ATOM 8308 O O . LEU B 1 512 ? -12.094 5.41 -25.781 1 92.88 512 LEU B O 1
ATOM 8312 N N . LEU B 1 513 ? -12.375 4.449 -23.797 1 93.94 513 LEU B N 1
ATOM 8313 C CA . LEU B 1 513 ? -11.43 5.305 -23.094 1 93.94 513 LEU B CA 1
ATOM 8314 C C . LEU B 1 513 ? -10.008 5.09 -23.609 1 93.94 513 LEU B C 1
ATOM 8316 O O . LEU B 1 513 ? -9.242 6.047 -23.734 1 93.94 513 LEU B O 1
ATOM 8320 N N . LEU B 1 514 ? -9.68 3.842 -23.938 1 93.25 514 LEU B N 1
ATOM 8321 C CA . LEU B 1 514 ? -8.344 3.523 -24.438 1 93.25 514 LEU B CA 1
ATOM 8322 C C . LEU B 1 514 ? -8.156 4.059 -25.844 1 93.25 514 LEU B C 1
ATOM 8324 O O . LEU B 1 514 ? -7.035 4.387 -26.25 1 93.25 514 LEU B O 1
ATOM 8328 N N . ALA B 1 515 ? -9.25 4.109 -26.578 1 90 515 ALA B N 1
ATOM 8329 C CA . ALA B 1 515 ? -9.188 4.555 -27.953 1 90 515 ALA B CA 1
ATOM 8330 C C . ALA B 1 515 ? -9.227 6.078 -28.047 1 90 515 ALA B C 1
ATOM 8332 O O . ALA B 1 515 ? -8.883 6.652 -29.094 1 90 515 ALA B O 1
ATOM 8333 N N . ALA B 1 516 ? -9.656 6.762 -27.016 1 90.81 516 ALA B N 1
ATOM 8334 C CA . ALA B 1 516 ? -9.781 8.219 -27 1 90.81 516 ALA B CA 1
ATOM 8335 C C . ALA B 1 516 ? -8.414 8.891 -27.016 1 90.81 516 ALA B C 1
ATOM 8337 O O . ALA B 1 516 ? -7.406 8.266 -26.672 1 90.81 516 ALA B O 1
ATOM 8338 N N . ASP B 1 517 ? -8.453 10.117 -27.469 1 88 517 ASP B N 1
ATOM 8339 C CA . ASP B 1 517 ? -7.219 10.891 -27.5 1 88 517 ASP B CA 1
ATOM 8340 C C . ASP B 1 517 ? -6.922 11.484 -26.125 1 88 517 ASP B C 1
ATOM 8342 O O . ASP B 1 517 ? -7.215 12.656 -25.859 1 88 517 ASP B O 1
ATOM 8346 N N . ASN B 1 518 ? -6.426 10.664 -25.266 1 90.62 518 ASN B N 1
ATOM 8347 C CA . ASN B 1 518 ? -6.059 11.094 -23.922 1 90.62 518 ASN B CA 1
ATOM 8348 C C . ASN B 1 518 ? -4.637 10.664 -23.562 1 90.62 518 ASN B C 1
ATOM 8350 O O . ASN B 1 518 ? -3.877 10.234 -24.438 1 90.62 518 ASN B O 1
ATOM 8354 N N . GLN B 1 519 ? -4.258 10.93 -22.344 1 92.44 519 GLN B N 1
ATOM 8355 C CA . GLN B 1 519 ? -2.908 10.633 -21.875 1 92.44 519 GLN B CA 1
ATOM 8356 C C . GLN B 1 519 ? -2.928 9.547 -20.797 1 92.44 519 GLN B C 1
ATOM 8358 O O . GLN B 1 519 ? -2.115 9.57 -19.875 1 92.44 519 GLN B O 1
ATOM 8363 N N . LEU B 1 520 ? -3.836 8.68 -20.906 1 93.06 520 LEU B N 1
ATOM 8364 C CA . LEU B 1 520 ? -4.051 7.664 -19.891 1 93.06 520 LEU B CA 1
ATOM 8365 C C . LEU B 1 520 ? -2.818 6.777 -19.734 1 93.06 520 LEU B C 1
ATOM 8367 O O . LEU B 1 520 ? -2.379 6.145 -20.703 1 93.06 520 LEU B O 1
ATOM 8371 N N . ASN B 1 521 ? -2.32 6.789 -18.531 1 94.06 521 ASN B N 1
ATOM 8372 C CA . ASN B 1 521 ? -1.137 5.992 -18.234 1 94.06 521 ASN B CA 1
ATOM 8373 C C . ASN B 1 521 ? -1.415 4.965 -17.141 1 94.06 521 ASN B C 1
ATOM 8375 O O . ASN B 1 521 ? -0.691 3.977 -17 1 94.06 521 ASN B O 1
ATOM 8379 N N . SER B 1 522 ? -2.336 5.227 -16.359 1 95.94 522 SER B N 1
ATOM 8380 C CA . SER B 1 522 ? -2.689 4.316 -15.281 1 95.94 522 SER B CA 1
ATOM 8381 C C . SER B 1 522 ? -4.199 4.129 -15.18 1 95.94 522 SER B C 1
ATOM 8383 O O . SER B 1 522 ? -4.945 5.105 -15.086 1 95.94 522 SER B O 1
ATOM 8385 N N . LEU B 1 523 ? -4.621 2.883 -15.195 1 96.94 523 LEU B N 1
ATOM 8386 C CA . LEU B 1 523 ? -6.031 2.52 -15.086 1 96.94 523 LEU B CA 1
ATOM 8387 C C . LEU B 1 523 ? -6.234 1.467 -14 1 96.94 523 LEU B C 1
ATOM 8389 O O . LEU B 1 523 ? -5.695 0.362 -14.094 1 96.94 523 LEU B O 1
ATOM 8393 N N . HIS B 1 524 ? -6.988 1.859 -13.031 1 96.25 524 HIS B N 1
ATOM 8394 C CA . HIS B 1 524 ? -7.289 0.942 -11.945 1 96.25 524 HIS B CA 1
ATOM 8395 C C . HIS B 1 524 ? -8.766 0.557 -11.938 1 96.25 524 HIS B C 1
ATOM 8397 O O . HIS B 1 524 ? -9.633 1.413 -11.758 1 96.25 524 HIS B O 1
ATOM 8403 N N . LEU B 1 525 ? -9 -0.661 -12.109 1 95.81 525 LEU B N 1
ATOM 8404 C CA . LEU B 1 525 ? -10.352 -1.216 -12.086 1 95.81 525 LEU B CA 1
ATOM 8405 C C . LEU B 1 525 ? -10.516 -2.188 -10.922 1 95.81 525 LEU B C 1
ATOM 8407 O O . LEU B 1 525 ? -10.188 -3.367 -11.039 1 95.81 525 LEU B O 1
ATOM 8411 N N . ASP B 1 526 ? -11.117 -1.622 -9.898 1 91.19 526 ASP B N 1
ATOM 8412 C CA . ASP B 1 526 ? -11.211 -2.436 -8.688 1 91.19 526 ASP B CA 1
ATOM 8413 C C . ASP B 1 526 ? -12.656 -2.84 -8.414 1 91.19 526 ASP B C 1
ATOM 8415 O O . ASP B 1 526 ? -13.523 -1.979 -8.227 1 91.19 526 ASP B O 1
ATOM 8419 N N . LYS B 1 527 ? -12.922 -4.148 -8.391 1 87.25 527 LYS B N 1
ATOM 8420 C CA . LYS B 1 527 ? -14.211 -4.746 -8.047 1 87.25 527 LYS B CA 1
ATOM 8421 C C . LYS B 1 527 ? -15.336 -4.113 -8.852 1 87.25 527 LYS B C 1
ATOM 8423 O O . LYS B 1 527 ? -16.391 -3.771 -8.305 1 87.25 527 LYS B O 1
ATOM 8428 N N . CYS B 1 528 ? -15.062 -3.814 -10.109 1 89.69 528 CYS B N 1
ATOM 8429 C CA . CYS B 1 528 ? -16.109 -3.393 -11.039 1 89.69 528 CYS B CA 1
ATOM 8430 C C . CYS B 1 528 ? -16.922 -4.586 -11.516 1 89.69 528 CYS B C 1
ATOM 8432 O O . CYS B 1 528 ? -16.391 -5.488 -12.164 1 89.69 528 CYS B O 1
ATOM 8434 N N . PRO B 1 529 ? -18.172 -4.648 -11.227 1 84.06 529 PRO B N 1
ATOM 8435 C CA . PRO B 1 529 ? -18.969 -5.863 -11.391 1 84.06 529 PRO B CA 1
ATOM 8436 C C . PRO B 1 529 ? -19.047 -6.328 -12.844 1 84.06 529 PRO B C 1
ATOM 8438 O O . PRO B 1 529 ? -19.266 -7.516 -13.102 1 84.06 529 PRO B O 1
ATOM 8441 N N . ASP B 1 530 ? -18.906 -5.488 -13.852 1 88.5 530 ASP B N 1
ATOM 8442 C CA . ASP B 1 530 ? -19.109 -5.883 -15.242 1 88.5 530 ASP B CA 1
ATOM 8443 C C . ASP B 1 530 ? -17.781 -6.117 -15.945 1 88.5 530 ASP B C 1
ATOM 8445 O O . ASP B 1 530 ? -17.734 -6.234 -17.172 1 88.5 530 ASP B O 1
ATOM 8449 N N . ILE B 1 531 ? -16.781 -6.191 -15.203 1 91.88 531 ILE B N 1
ATOM 8450 C CA . ILE B 1 531 ? -15.453 -6.469 -15.758 1 91.88 531 ILE B CA 1
ATOM 8451 C C . ILE B 1 531 ? -14.906 -7.766 -15.164 1 91.88 531 ILE B C 1
ATOM 8453 O O . ILE B 1 531 ? -14.727 -7.879 -13.953 1 91.88 531 ILE B O 1
ATOM 8457 N N . TYR B 1 532 ? -14.734 -8.68 -16 1 90.62 532 TYR B N 1
ATOM 8458 C CA . TYR B 1 532 ? -14.266 -9.992 -15.57 1 90.62 532 TYR B CA 1
ATOM 8459 C C . TYR B 1 532 ? -12.82 -10.227 -15.992 1 90.62 532 TYR B C 1
ATOM 8461 O O . TYR B 1 532 ? -12.227 -9.398 -16.672 1 90.62 532 TYR B O 1
ATOM 8469 N N . ARG B 1 533 ? -12.273 -11.273 -15.555 1 90.31 533 ARG B N 1
ATOM 8470 C CA . ARG B 1 533 ? -10.883 -11.594 -15.852 1 90.31 533 ARG B CA 1
ATOM 8471 C C . ARG B 1 533 ? -10.641 -11.648 -17.359 1 90.31 533 ARG B C 1
ATOM 8473 O O . ARG B 1 533 ? -9.617 -11.172 -17.844 1 90.31 533 ARG B O 1
ATOM 8480 N N . GLY B 1 534 ? -11.562 -12.312 -18.062 1 89.75 534 GLY B N 1
ATOM 8481 C CA . GLY B 1 534 ? -11.438 -12.367 -19.516 1 89.75 534 GLY B CA 1
ATOM 8482 C C . GLY B 1 534 ? -11.297 -11 -20.156 1 89.75 534 GLY B C 1
ATOM 8483 O O . GLY B 1 534 ? -10.531 -10.836 -21.109 1 89.75 534 GLY B O 1
ATOM 8484 N N . ASP B 1 535 ? -12.078 -10.062 -19.625 1 93.06 535 ASP B N 1
ATOM 8485 C CA . ASP B 1 535 ? -11.992 -8.688 -20.125 1 93.06 535 ASP B CA 1
ATOM 8486 C C . ASP B 1 535 ? -10.617 -8.094 -19.844 1 93.06 535 ASP B C 1
ATOM 8488 O O . ASP B 1 535 ? -10.031 -7.441 -20.719 1 93.06 535 ASP B O 1
ATOM 8492 N N . TYR B 1 536 ? -10.125 -8.312 -18.703 1 93.38 536 TYR B N 1
ATOM 8493 C CA . TYR B 1 536 ? -8.82 -7.812 -18.297 1 93.38 536 TYR B CA 1
ATOM 8494 C C . TYR B 1 536 ? -7.723 -8.352 -19.219 1 93.38 536 TYR B C 1
ATOM 8496 O O . TYR B 1 536 ? -6.859 -7.602 -19.672 1 93.38 536 TYR B O 1
ATOM 8504 N N . GLU B 1 537 ? -7.777 -9.641 -19.422 1 89.06 537 GLU B N 1
ATOM 8505 C CA . GLU B 1 537 ? -6.801 -10.258 -20.312 1 89.06 537 GLU B CA 1
ATOM 8506 C C . GLU B 1 537 ? -6.871 -9.648 -21.703 1 89.06 537 GLU B C 1
ATOM 8508 O O . GLU B 1 537 ? -5.84 -9.438 -22.359 1 89.06 537 GLU B O 1
ATOM 8513 N N . GLU B 1 538 ? -8.055 -9.414 -22.125 1 91.69 538 GLU B N 1
ATOM 8514 C CA . GLU B 1 538 ? -8.25 -8.781 -23.422 1 91.69 538 GLU B CA 1
ATOM 8515 C C . GLU B 1 538 ? -7.633 -7.387 -23.453 1 91.69 538 GLU B C 1
ATOM 8517 O O . GLU B 1 538 ? -7.016 -7 -24.453 1 91.69 538 GLU B O 1
ATOM 8522 N N . LEU B 1 539 ? -7.82 -6.664 -22.375 1 94.12 539 LEU B N 1
ATOM 8523 C CA . LEU B 1 539 ? -7.242 -5.324 -22.281 1 94.12 539 LEU B CA 1
ATOM 8524 C C . LEU B 1 539 ? -5.719 -5.387 -22.328 1 94.12 539 LEU B C 1
ATOM 8526 O O . LEU B 1 539 ? -5.082 -4.582 -23 1 94.12 539 LEU B O 1
ATOM 8530 N N . LEU B 1 540 ? -5.16 -6.32 -21.641 1 88.25 540 LEU B N 1
ATOM 8531 C CA . LEU B 1 540 ? -3.709 -6.461 -21.625 1 88.25 540 LEU B CA 1
ATOM 8532 C C . LEU B 1 540 ? -3.18 -6.805 -23.016 1 88.25 540 LEU B C 1
ATOM 8534 O O . LEU B 1 540 ? -2.143 -6.285 -23.438 1 88.25 540 LEU B O 1
ATOM 8538 N N . ARG B 1 541 ? -3.861 -7.723 -23.703 1 86.38 541 ARG B N 1
ATOM 8539 C CA . ARG B 1 541 ? -3.475 -8.078 -25.062 1 86.38 541 ARG B CA 1
ATOM 8540 C C . ARG B 1 541 ? -3.506 -6.859 -25.984 1 86.38 541 ARG B C 1
ATOM 8542 O O . ARG B 1 541 ? -2.598 -6.664 -26.797 1 86.38 541 ARG B O 1
ATOM 8549 N N . LYS B 1 542 ? -4.5 -6.086 -25.797 1 90.56 542 LYS B N 1
ATOM 8550 C CA . LYS B 1 542 ? -4.633 -4.879 -26.594 1 90.56 542 LYS B CA 1
ATOM 8551 C C . LYS B 1 542 ? -3.486 -3.91 -26.328 1 90.56 542 LYS B C 1
ATOM 8553 O O . LYS B 1 542 ? -2.916 -3.346 -27.266 1 90.56 542 LYS B O 1
ATOM 8558 N N . VAL B 1 543 ? -3.152 -3.691 -25.094 1 89.19 543 VAL B N 1
ATOM 8559 C CA . VAL B 1 543 ? -2.076 -2.783 -24.703 1 89.19 543 VAL B CA 1
ATOM 8560 C C . VAL B 1 543 ? -0.758 -3.256 -25.312 1 89.19 543 VAL B C 1
ATOM 8562 O O . VAL B 1 543 ? 0.018 -2.449 -25.828 1 89.19 543 VAL B O 1
ATOM 8565 N N . SER B 1 544 ? -0.531 -4.531 -25.25 1 81.56 544 SER B N 1
ATOM 8566 C CA . SER B 1 544 ? 0.697 -5.105 -25.781 1 81.56 544 SER B CA 1
ATOM 8567 C C . SER B 1 544 ? 0.74 -4.988 -27.312 1 81.56 544 SER B C 1
ATOM 8569 O O . SER B 1 544 ? 1.764 -4.605 -27.875 1 81.56 544 SER B O 1
ATOM 85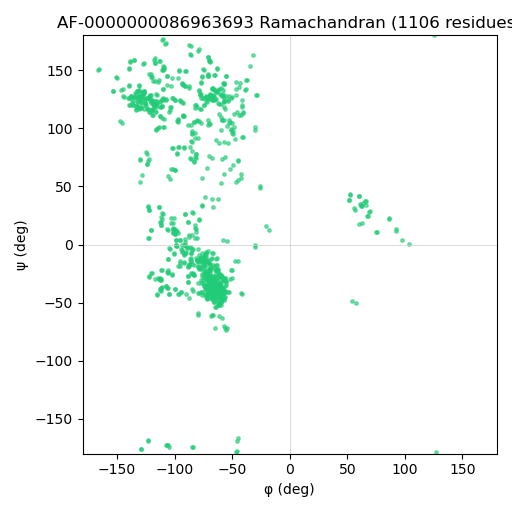71 N N . ARG B 1 545 ? -0.408 -5.332 -27.953 1 83.56 545 ARG B N 1
ATOM 8572 C CA . ARG B 1 545 ? -0.501 -5.324 -29.406 1 83.56 545 ARG B CA 1
ATOM 8573 C C . ARG B 1 545 ? -0.31 -3.916 -29.953 1 83.56 545 ARG B C 1
ATOM 8575 O O . ARG B 1 545 ? 0.393 -3.725 -30.953 1 83.56 545 ARG B O 1
ATOM 8582 N N . GLU B 1 546 ? -0.893 -2.967 -29.25 1 87.69 546 GLU B N 1
ATOM 8583 C CA . GLU B 1 546 ? -0.871 -1.591 -29.734 1 87.69 546 GLU B CA 1
ATOM 8584 C C . GLU B 1 546 ? 0.31 -0.818 -29.156 1 87.69 546 GLU B C 1
ATOM 8586 O O . GLU B 1 546 ? 0.567 0.321 -29.547 1 87.69 546 GLU B O 1
ATOM 8591 N N . GLY B 1 547 ? 1.028 -1.431 -28.25 1 82 547 GLY B N 1
ATOM 8592 C CA . GLY B 1 547 ? 2.203 -0.802 -27.672 1 82 547 GLY B CA 1
ATOM 8593 C C . GLY B 1 547 ? 1.873 0.428 -26.844 1 82 547 GLY B C 1
ATOM 8594 O O . GLY B 1 547 ? 2.576 1.438 -26.906 1 82 547 GLY B O 1
ATOM 8595 N N . LEU B 1 548 ? 0.823 0.369 -26.156 1 86.56 548 LEU B N 1
ATOM 8596 C CA . LEU B 1 548 ? 0.394 1.491 -25.328 1 86.56 548 LEU B CA 1
ATOM 8597 C C . LEU B 1 548 ? 1.209 1.562 -24.047 1 86.56 548 LEU B C 1
ATOM 8599 O O . LEU B 1 548 ? 1.563 0.53 -23.469 1 86.56 548 LEU B O 1
ATOM 8603 N N . ASP B 1 549 ? 1.583 2.771 -23.641 1 87.88 549 ASP B N 1
ATOM 8604 C CA . ASP B 1 549 ? 2.207 2.994 -22.344 1 87.88 549 ASP B CA 1
ATOM 8605 C C . ASP B 1 549 ? 1.154 3.109 -21.234 1 87.88 549 ASP B C 1
ATOM 8607 O O . ASP B 1 549 ? 0.896 4.203 -20.734 1 87.88 549 ASP B O 1
ATOM 8611 N N . LEU B 1 550 ? 0.557 2.035 -20.922 1 91.94 550 LEU B N 1
ATOM 8612 C CA . LEU B 1 550 ? -0.572 2.004 -20 1 91.94 550 LEU B CA 1
ATOM 8613 C C . LEU B 1 550 ? -0.46 0.82 -19.047 1 91.94 550 LEU B C 1
ATOM 8615 O O . LEU B 1 550 ? -0.228 -0.311 -19.469 1 91.94 550 LEU B O 1
ATOM 8619 N N . HIS B 1 551 ? -0.547 1.211 -17.766 1 92.19 551 HIS B N 1
ATOM 8620 C CA . HIS B 1 551 ? -0.6 0.181 -16.734 1 92.19 551 HIS B CA 1
ATOM 8621 C C . HIS B 1 551 ? -2.029 -0.048 -16.266 1 92.19 551 HIS B C 1
ATOM 8623 O O . HIS B 1 551 ? -2.699 0.889 -15.82 1 92.19 551 HIS B O 1
ATOM 8629 N N . ILE B 1 552 ? -2.475 -1.297 -16.344 1 94.56 552 ILE B N 1
ATOM 8630 C CA . ILE B 1 552 ? -3.836 -1.618 -15.938 1 94.56 552 ILE B CA 1
ATOM 8631 C C . ILE B 1 552 ? -3.801 -2.566 -14.742 1 94.56 552 ILE B C 1
ATOM 8633 O O . ILE B 1 552 ? -3.123 -3.596 -14.773 1 94.56 552 ILE B O 1
ATOM 8637 N N . GLU B 1 553 ? -4.426 -2.111 -13.742 1 93.69 553 GLU B N 1
ATOM 8638 C CA . GLU B 1 553 ? -4.625 -2.98 -12.586 1 93.69 553 GLU B CA 1
ATOM 8639 C C . GLU B 1 553 ? -6.09 -3.379 -12.445 1 93.69 553 GLU B C 1
ATOM 8641 O O . GLU B 1 553 ? -6.984 -2.549 -12.617 1 93.69 553 GLU B O 1
ATOM 8646 N N . TRP B 1 554 ? -6.262 -4.68 -12.211 1 91.81 554 TRP B N 1
ATOM 8647 C CA . TRP B 1 554 ? -7.609 -5.207 -12.039 1 91.81 554 TRP B CA 1
ATOM 8648 C C . TRP B 1 554 ? -7.684 -6.129 -10.828 1 91.81 554 TRP B C 1
ATOM 8650 O O . TRP B 1 554 ? -6.766 -6.914 -10.578 1 91.81 554 TRP B O 1
ATOM 8660 N N . GLN B 1 555 ? -8.688 -5.848 -9.992 1 83.69 555 GLN B N 1
ATOM 8661 C CA . GLN B 1 555 ? -8.93 -6.727 -8.852 1 83.69 555 GLN B CA 1
ATOM 8662 C C . GLN B 1 555 ? -10.398 -7.125 -8.766 1 83.69 555 GLN B C 1
ATOM 8664 O O . GLN B 1 555 ? -11.289 -6.312 -9.031 1 83.69 555 GLN B O 1
#